Protein AF-0000000077139221 (afdb_homodimer)

Nearest PDB structures (foldseek):
  6k4e-assembly1_A  TM=8.756E-01  e=1.684E-10  Pseudomonas aeruginosa
  3f79-assembly2_D  TM=8.159E-01  e=3.788E-11  Pseudomonas aeruginosa
  3ke6-assembly3_B-2  TM=8.506E-01  e=5.750E-10  Mycobacterium tuberculosis
  3ke6-assembly3_A  TM=8.272E-01  e=5.267E-10  Mycobacterium tuberculosis
  3f79-assembly2_C  TM=8.274E-01  e=8.917E-10  Pseudomonas aeruginosa

Radius of gyration: 57.92 Å; Cα contacts (8 Å, |Δi|>4): 2046; chains: 2; bounding box: 85×150×104 Å

Solvent-accessible surface area (backbone atoms only — not comparable to full-atom values): 56787 Å² total; per-residue (Å²): 131,78,85,74,65,66,59,59,60,52,54,50,36,54,56,52,44,61,66,42,57,59,96,45,100,60,34,61,48,30,51,48,46,3,48,39,29,24,39,34,68,75,66,29,79,80,42,50,66,57,40,27,54,51,41,22,50,56,39,26,71,76,42,84,40,67,70,48,14,50,44,31,10,50,17,50,38,49,13,27,50,50,17,45,56,42,33,54,69,72,24,66,91,61,32,52,67,59,31,59,68,23,32,53,41,40,78,36,69,26,30,48,59,16,19,49,47,23,22,51,40,33,47,48,39,35,36,73,74,66,75,37,57,80,86,48,43,64,57,52,30,52,42,38,24,47,3,34,32,42,4,37,66,40,40,14,52,33,51,40,54,72,63,33,83,85,52,66,84,83,62,54,71,70,53,50,52,50,51,50,51,49,43,50,49,29,45,51,35,32,48,59,22,27,57,36,70,54,88,35,74,65,61,29,53,58,49,38,45,52,33,5,69,73,46,28,69,62,28,22,29,50,38,42,41,48,38,48,51,50,47,50,54,31,32,74,74,56,25,14,54,51,34,54,67,47,92,82,57,58,47,74,59,54,25,42,51,49,47,41,50,50,52,52,50,54,45,51,47,23,50,47,54,29,10,51,51,49,45,51,51,51,54,49,52,54,52,51,48,52,51,50,52,53,50,50,52,52,51,52,55,49,49,54,50,50,51,52,52,52,52,53,49,49,55,51,50,51,53,49,51,53,51,50,51,42,38,52,50,30,24,55,39,54,58,42,69,32,75,83,66,90,71,79,55,71,24,41,49,67,51,73,52,76,46,47,44,46,70,35,28,10,62,48,48,45,73,43,76,41,74,94,74,37,35,39,26,39,38,42,37,39,30,49,70,62,32,61,38,11,27,45,52,33,45,45,51,57,55,46,42,55,64,34,70,76,44,50,78,50,48,59,59,40,54,51,47,34,41,69,69,42,39,75,46,38,78,96,38,40,34,24,28,37,39,37,27,32,32,31,72,79,27,46,30,41,38,30,29,20,54,39,70,54,47,35,34,32,40,70,87,54,53,78,45,73,50,70,49,50,24,35,44,40,45,78,84,55,78,41,72,54,33,74,40,75,47,79,56,48,72,51,24,34,37,46,43,63,44,65,29,56,28,59,28,32,31,86,91,45,89,59,49,55,33,63,66,55,54,51,49,54,48,52,75,38,63,86,50,57,68,68,56,44,52,49,52,52,51,50,54,44,31,55,48,16,71,30,77,87,46,42,88,38,39,33,40,44,34,40,36,34,33,62,40,60,130,130,76,87,76,66,65,59,59,59,51,54,52,36,55,56,52,44,63,66,43,55,58,97,44,101,59,31,60,47,30,52,50,46,2,49,39,30,25,39,34,70,75,66,30,79,80,42,49,67,56,38,27,53,50,42,20,50,56,38,25,71,77,42,84,41,65,69,48,14,49,44,30,10,52,18,49,38,50,14,26,48,49,17,44,55,42,34,54,70,71,23,67,92,59,32,52,67,58,32,59,68,23,32,55,40,41,78,36,68,26,29,48,59,16,20,49,45,22,22,53,40,34,47,48,40,35,35,73,74,67,75,37,59,82,89,47,43,64,56,50,30,52,43,37,25,47,3,34,31,42,5,38,67,40,40,14,53,32,52,40,55,72,63,33,84,84,53,65,84,83,60,56,71,71,52,47,52,49,50,52,51,50,44,49,49,30,43,52,33,31,47,60,24,27,56,36,71,54,87,35,74,65,61,28,51,58,50,37,44,53,34,5,69,74,47,27,69,63,29,21,28,50,39,44,42,48,37,48,49,49,48,49,53,31,32,73,72,56,25,14,54,50,35,55,68,49,91,81,59,58,47,75,60,54,27,41,51,48,48,41,50,48,52,52,51,54,44,50,48,24,51,47,53,28,10,50,50,48,47,51,49,51,54,49,51,52,53,51,49,51,52,49,53,54,50,50,52,50,49,50,53,48,49,55,50,51,52,52,52,50,53,53,49,50,55,51,50,51,52,48,52,52,51,49,51,40,40,53,52,30,24,55,39,54,59,41,67,33,75,82,67,89,70,80,56,72,23,40,49,67,51,74,52,76,46,46,43,46,71,36,28,11,62,48,50,44,74,42,75,40,74,93,75,39,35,38,27,39,38,42,36,41,30,49,70,61,31,63,39,10,27,44,51,34,45,45,51,57,55,46,42,54,64,34,69,76,44,50,79,48,47,60,59,38,53,50,48,34,43,69,69,42,39,74,45,38,77,96,38,40,35,24,26,36,39,38,27,32,32,32,72,81,27,46,31,40,37,29,29,21,54,39,71,56,48,34,34,34,38,72,89,55,52,78,45,73,50,71,49,50,23,36,45,39,44,79,83,55,77,40,72,54,32,74,40,75,46,78,56,50,71,51,23,34,37,45,44,64,45,64,28,55,27,59,28,32,31,85,92,46,88,59,50,54,33,65,65,55,52,50,49,54,46,54,75,37,64,86,50,59,68,68,56,41,51,50,52,51,52,50,54,45,30,56,49,17,70,29,79,87,45,41,87,39,39,33,39,45,34,41,37,33,33,62,40,60,130

Foldseek 3Di:
DPLPDLVVLLVVLQVVLVVQPDPDPFGLARQLLLSLLLCCLQPNPVCLVSSLVSQLVSNCVVPVDNVLSNQLSVLSSQLSVQLQVQLVPQDDPSQCLQALRSVVCCLPVSRQVSLLSSLCRNLVSCVVVPVDPPVCSVLRSLSSSLNRSLSNLQNNLQSNQVSRVVNDPPDDPVVVVVLVVLLVVLLVQLCVQFAAQDNSLCRSLVSLQVQCLSRNSNSNNSSLNSSLSNNRVSCVVLTGNLSPPPPVHDDSSSSSNVSSVSSSVSSSSSSSSRNVVNVVVVVVVVVVVVVVVVVVVVVVVVVVVVVVVVVVVVVVVVVVVVVVVVLLVLLVVLVVLEDPDDDDQFQKDKDKDKAFLGSAFQKYKYWAADRVQQKIKIKIKHKPDTDDLSRVLSVQLSVLCVVCNVPVPPFLVSVVSSLVRRQVPQVVMWMKMKMWMARQAQQKIKIKIACFAWKWKAAQVLDIDTDDFQFHIRYNPDHGPMDMDMDHDDALMKIKGWGCLLQQQAAPVDNDTCHPVNLSVLCSVCSPPDPVVNVVVSVVVRQVRLVHSNRRPGMIMMMMMGRRHHD/DPLPDLVVLLVVLQVVLVVQPDPDPFGLARQLLLSLLLCCLQPNPVCLVSSLVSQLVSVCVVPVDNVLSNQLSVLSSQLSVQLQVQLVPQDDPSQCLQALRSVVCCLPVSRQVSLLSSLCRNLVSCVVVPVDPPVCSVLRSLRSSLNSSLSNLQNNLQSNQVSRVVNDPPDDPVVVVVLVVLLVVLLVLLCVQFAAQDNSLCRSLVSLQVQCQSRNSNSNNSSLNSSLSSNRVSCVVLGGNLSPCPPVHDDNSSSSNVSSVSSSVSSSSSSSSRNVVSVVVVVVVVVVVVVVVVVVVVVVVVVVVVVVVVVVVVVVVVVVVVVVVVLLVLLVVLVVLEDPDDDDAFQKDKDKDKAFLGSAFQKYKYWAADHVQQKIKIKIKHKPDTDDLSRVLSVQLSVQCVVCNVPVPPFLVSVVSSLVRRQVPQVVMWMWMKMWMARQAQQKIKIKIACFAWKWKQAPVLDIDTDDFQFHIRYNPDHGPMDMDMDGDDALIKIKGWGCLLQQQAAPVDRDTCHPVNLSVLCSVCSPPDPVVNVVVSVVVRQVRLVHSNRRDGMIMMMMMGRRHHD

pLDDT: mean 87.52, std 12.79, range [25.94, 98.56]

Organism: Leptospira biflexa serovar Patoc (strain Patoc 1 / ATCC 23582 / Paris) (NCBI:txid456481)

InterPro domains:
  IPR001932 PPM-type phosphatase-like domain [PF07228] (373-563)
  IPR001932 PPM-type phosphatase-like domain [SM00331] (345-563)
  IPR007895 MASE1 [PF05231] (19-280)
  IPR036457 PPM-type phosphatase-like domain superfamily [G3DSA:3.60.40.10] (313-563)
  IPR036457 PPM-type phosphatase-like domain superfamily [SSF81606] (361-562)
  IPR052016 Bacterial Sigma Factor Regulator [PTHR43156] (249-563)

Structure (mmCIF, N/CA/C/O backbone):
data_AF-0000000077139221-model_v1
#
loop_
_entity.id
_entity.type
_entity.pdbx_description
1 polymer 'Putative phosphoserine phosphatase putative membrane protein'
#
loop_
_atom_site.group_PDB
_atom_site.id
_atom_site.type_symbol
_atom_site.label_atom_id
_atom_site.label_alt_id
_atom_site.label_comp_id
_atom_site.label_asym_id
_atom_site.label_entity_id
_atom_site.label_seq_id
_atom_site.pdbx_PDB_ins_code
_atom_site.Cartn_x
_atom_site.Cartn_y
_atom_site.Cartn_z
_atom_site.occupancy
_atom_site.B_iso_or_equiv
_atom_site.auth_seq_id
_atom_site.auth_comp_id
_atom_site.auth_asym_id
_atom_site.auth_atom_id
_atom_site.pdbx_PDB_model_num
ATOM 1 N N . MET A 1 1 ? -34.094 24.969 26.156 1 25.98 1 MET A N 1
ATOM 2 C CA . MET A 1 1 ? -34.719 26.281 26.062 1 25.98 1 MET A CA 1
ATOM 3 C C . MET A 1 1 ? -35.094 26.609 24.609 1 25.98 1 MET A C 1
ATOM 5 O O . MET A 1 1 ? -34.281 26.438 23.719 1 25.98 1 MET A O 1
ATOM 9 N N . ASP A 1 2 ? -36.312 26.672 24.297 1 32.94 2 ASP A N 1
ATOM 10 C CA . ASP A 1 2 ? -36.938 26.938 23.016 1 32.94 2 ASP A CA 1
ATOM 11 C C . ASP A 1 2 ? -36.469 28.281 22.438 1 32.94 2 ASP A C 1
ATOM 13 O O . ASP A 1 2 ? -36.562 29.312 23.109 1 32.94 2 ASP A O 1
ATOM 17 N N . PRO A 1 3 ? -35.719 28.297 21.531 1 43.03 3 PRO A N 1
ATOM 18 C CA . PRO A 1 3 ? -35.062 29.422 20.875 1 43.03 3 PRO A CA 1
ATOM 19 C C . PRO A 1 3 ? -36.031 30.531 20.453 1 43.03 3 PRO A C 1
ATOM 21 O O . PRO A 1 3 ? -35.594 31.594 20 1 43.03 3 PRO A O 1
ATOM 24 N N . HIS A 1 4 ? -37.312 30.25 20.469 1 39.69 4 HIS A N 1
ATOM 25 C CA . HIS A 1 4 ? -38.25 31.109 19.766 1 39.69 4 HIS A CA 1
ATOM 26 C C . HIS A 1 4 ? -38.688 32.281 20.625 1 39.69 4 HIS A C 1
ATOM 28 O O . HIS A 1 4 ? -39.625 33.031 20.281 1 39.69 4 HIS A O 1
ATOM 34 N N . HIS A 1 5 ? -38.5 32.281 21.906 1 42.97 5 HIS A N 1
ATOM 35 C CA . HIS A 1 5 ? -39.25 33.344 22.562 1 42.97 5 HIS A CA 1
ATOM 36 C C . HIS A 1 5 ? -38.531 34.688 22.469 1 42.97 5 HIS A C 1
ATOM 38 O O . HIS A 1 5 ? -37.469 34.844 23.016 1 42.97 5 HIS A O 1
ATOM 44 N N . PRO A 1 6 ? -38.969 35.594 21.578 1 44.81 6 PRO A N 1
ATOM 45 C CA . PRO A 1 6 ? -38.5 36.938 21.281 1 44.81 6 PRO A CA 1
ATOM 46 C C . PRO A 1 6 ? -38.5 37.844 22.516 1 44.81 6 PRO A C 1
ATOM 48 O O . PRO A 1 6 ? -38.094 39 22.438 1 44.81 6 PRO A O 1
ATOM 51 N N . HIS A 1 7 ? -39.125 37.375 23.562 1 49.78 7 HIS A N 1
ATOM 52 C CA . HIS A 1 7 ? -39.312 38.312 24.672 1 49.78 7 HIS A CA 1
ATOM 53 C C . HIS A 1 7 ? -38 38.781 25.266 1 49.78 7 HIS A C 1
ATOM 55 O O . HIS A 1 7 ? -37.906 39.875 25.797 1 49.78 7 HIS A O 1
ATOM 61 N N . TRP A 1 8 ? -37.094 37.938 25.062 1 49.44 8 TRP A N 1
ATOM 62 C CA . TRP A 1 8 ? -35.844 38.312 25.75 1 49.44 8 TRP A CA 1
ATOM 63 C C . TRP A 1 8 ? -35.188 39.5 25.062 1 49.44 8 TRP A C 1
ATOM 65 O O . TRP A 1 8 ? -34.469 40.281 25.703 1 49.44 8 TRP A O 1
ATOM 75 N N . VAL A 1 9 ? -35.469 39.625 23.828 1 50.72 9 VAL A N 1
ATOM 76 C CA . VAL A 1 9 ? -34.906 40.75 23.094 1 50.72 9 VAL A CA 1
ATOM 77 C C . VAL A 1 9 ? -35.5 42.062 23.641 1 50.72 9 VAL A C 1
ATOM 79 O O . VAL A 1 9 ? -34.781 43.031 23.797 1 50.72 9 VAL A O 1
ATOM 82 N N . PHE A 1 10 ? -36.844 41.969 23.938 1 48.16 10 PHE A N 1
ATOM 83 C CA . PHE A 1 10 ? -37.5 43.156 24.438 1 48.16 10 PHE A CA 1
ATOM 84 C C . PHE A 1 10 ? -36.938 43.562 25.797 1 48.16 10 PHE A C 1
ATOM 86 O O . PHE A 1 10 ? -36.688 44.75 26.016 1 48.16 10 PHE A O 1
ATOM 93 N N . HIS A 1 11 ? -36.812 42.656 26.656 1 47.34 11 HIS A N 1
ATOM 94 C CA . HIS A 1 11 ? -36.375 42.969 28 1 47.34 11 HIS A CA 1
ATOM 95 C C . HIS A 1 11 ? -34.906 43.406 28.016 1 47.34 11 HIS A C 1
ATOM 97 O O . HIS A 1 11 ? -34.531 44.312 28.75 1 47.34 11 HIS A O 1
ATOM 103 N N . LEU A 1 12 ? -34.219 42.844 27.156 1 46.72 12 LEU A N 1
ATOM 104 C CA . LEU A 1 12 ? -32.812 43.219 27.156 1 46.72 12 LEU A CA 1
ATOM 105 C C . LEU A 1 12 ? -32.594 44.594 26.594 1 46.72 12 LEU A C 1
ATOM 107 O O . LEU A 1 12 ? -31.75 45.344 27.078 1 46.72 12 LEU A O 1
ATOM 111 N N . SER A 1 13 ? -33.375 44.938 25.625 1 46.31 13 SER A N 1
ATOM 112 C CA . SER A 1 13 ? -33.25 46.25 25.047 1 46.31 13 SER A CA 1
ATOM 113 C C . SER A 1 13 ? -33.656 47.344 26.047 1 46.31 13 SER A C 1
ATOM 115 O O . SER A 1 13 ? -33 48.375 26.172 1 46.31 13 SER A O 1
ATOM 117 N N . THR A 1 14 ? -34.75 47.031 26.781 1 44.34 14 THR A N 1
ATOM 118 C CA . THR A 1 14 ? -35.281 48.062 27.672 1 44.34 14 THR A CA 1
ATOM 119 C C . THR A 1 14 ? -34.344 48.281 28.859 1 44.34 14 THR A C 1
ATOM 121 O O . THR A 1 14 ? -34.156 49.438 29.297 1 44.34 14 THR A O 1
ATOM 124 N N . ASN A 1 15 ? -33.875 47.25 29.469 1 42.94 15 ASN A N 1
ATOM 125 C CA . ASN A 1 15 ? -33.031 47.406 30.656 1 42.94 15 ASN A CA 1
ATOM 126 C C . ASN A 1 15 ? -31.688 48.062 30.312 1 42.94 15 ASN A C 1
ATOM 128 O O . ASN A 1 15 ? -31.172 48.875 31.062 1 42.94 15 ASN A O 1
ATOM 132 N N . TRP A 1 16 ? -31.141 47.594 29.297 1 43.91 16 TRP A N 1
ATOM 133 C CA . TRP A 1 16 ? -29.844 48.156 28.969 1 43.91 16 TRP A CA 1
ATOM 134 C C . TRP A 1 16 ? -29.953 49.656 28.594 1 43.91 16 TRP A C 1
ATOM 136 O O . TRP A 1 16 ? -29 50.406 28.75 1 43.91 16 TRP A O 1
ATOM 146 N N . PHE A 1 17 ? -31.141 49.969 28.156 1 42.78 17 PHE A N 1
ATOM 147 C CA . PHE A 1 17 ? -31.422 51.375 27.844 1 42.78 17 PHE A CA 1
ATOM 148 C C . PHE A 1 17 ? -31.344 52.25 29.109 1 42.78 17 PHE A C 1
ATOM 150 O O . PHE A 1 17 ? -30.875 53.375 29.062 1 42.78 17 PHE A O 1
ATOM 157 N N . ASN A 1 18 ? -31.812 51.656 30.156 1 42 18 ASN A N 1
ATOM 158 C CA . ASN A 1 18 ? -31.781 52.438 31.375 1 42 18 ASN A CA 1
ATOM 159 C C . ASN A 1 18 ? -30.359 52.719 31.828 1 42 18 ASN A C 1
ATOM 161 O O . ASN A 1 18 ? -30.094 53.75 32.469 1 42 18 ASN A O 1
ATOM 165 N N . ILE A 1 19 ? -29.531 51.844 31.547 1 39.97 19 ILE A N 1
ATOM 166 C CA . ILE A 1 19 ? -28.172 52.062 32 1 39.97 19 ILE A CA 1
ATOM 167 C C . ILE A 1 19 ? -27.484 53.125 31.156 1 39.97 19 ILE A C 1
ATOM 169 O O . ILE A 1 19 ? -26.641 53.875 31.656 1 39.97 19 ILE A O 1
ATOM 173 N N . ALA A 1 20 ? -27.703 53.094 29.891 1 41.75 20 ALA A N 1
ATOM 174 C CA . ALA A 1 20 ? -27.016 54 28.984 1 41.75 20 ALA A CA 1
ATOM 175 C C . ALA A 1 20 ? -27.391 55.438 29.297 1 41.75 20 ALA A C 1
ATOM 177 O O . ALA A 1 20 ? -26.672 56.375 28.922 1 41.75 20 ALA A O 1
ATOM 178 N N . PHE A 1 21 ? -28.656 55.781 29.703 1 40.09 21 PHE A N 1
ATOM 179 C CA . PHE A 1 21 ? -29.141 57.156 29.656 1 40.09 21 PHE A CA 1
ATOM 180 C C . PHE A 1 21 ? -28.766 57.875 30.938 1 40.09 21 PHE A C 1
ATOM 182 O O . PHE A 1 21 ? -29.531 57.906 31.906 1 40.09 21 PHE A O 1
ATOM 189 N N . LEU A 1 22 ? -27.516 57.688 31.344 1 36.56 22 LEU A N 1
ATOM 190 C CA . LEU A 1 22 ? -27.328 58.656 32.406 1 36.56 22 LEU A CA 1
ATOM 191 C C . LEU A 1 22 ? -27.297 60.094 31.859 1 36.56 22 LEU A C 1
ATOM 193 O O . LEU A 1 22 ? -26.562 60.375 30.922 1 36.56 22 LEU A O 1
ATOM 197 N N . ASN A 1 23 ? -27.984 61.156 32.375 1 42.84 23 ASN A N 1
ATOM 198 C CA . ASN A 1 23 ? -28.469 62.531 32.406 1 42.84 23 ASN A CA 1
ATOM 199 C C . ASN A 1 23 ? -28.406 63.156 31 1 42.84 23 ASN A C 1
ATOM 201 O O . ASN A 1 23 ? -28.922 64.25 30.781 1 42.84 23 ASN A O 1
ATOM 205 N N . SER A 1 24 ? -27.391 62.844 30.156 1 50.09 24 SER A N 1
ATOM 206 C CA . SER A 1 24 ? -27.328 63.562 28.906 1 50.09 24 SER A CA 1
ATOM 207 C C . SER A 1 24 ? -27.891 62.75 27.75 1 50.09 24 SER A C 1
ATOM 209 O O . SER A 1 24 ? -27.922 61.531 27.812 1 50.09 24 SER A O 1
ATOM 211 N N . GLN A 1 25 ? -28.922 63.344 26.906 1 52.09 25 GLN A N 1
ATOM 212 C CA . GLN A 1 25 ? -29.625 62.812 25.734 1 52.09 25 GLN A CA 1
ATOM 213 C C . GLN A 1 25 ? -28.688 62.031 24.844 1 52.09 25 GLN A C 1
ATOM 215 O O . GLN A 1 25 ? -29.125 61.281 23.953 1 52.09 25 GLN A O 1
ATOM 220 N N . VAL A 1 26 ? -27.453 62.156 25.078 1 59.5 26 VAL A N 1
ATOM 221 C CA . VAL A 1 26 ? -26.547 61.5 24.141 1 59.5 26 VAL A CA 1
ATOM 222 C C . VAL A 1 26 ? -25.562 60.625 24.906 1 59.5 26 VAL A C 1
ATOM 224 O O . VAL A 1 26 ? -25.047 61.031 25.953 1 59.5 26 VAL A O 1
ATOM 227 N N . SER A 1 27 ? -25.609 59.281 24.625 1 69.44 27 SER A N 1
ATOM 228 C CA . SER A 1 27 ? -24.734 58.281 25.266 1 69.44 27 SER A CA 1
ATOM 229 C C . SER A 1 27 ? -23.547 57.969 24.359 1 69.44 27 SER A C 1
ATOM 231 O O . SER A 1 27 ? -23.688 57.906 23.141 1 69.44 27 SER A O 1
ATOM 233 N N . PRO A 1 28 ? -22.328 57.906 24.922 1 76.38 28 PRO A N 1
ATOM 234 C CA . PRO A 1 28 ? -21.156 57.531 24.141 1 76.38 28 PRO A CA 1
ATOM 235 C C . PRO A 1 28 ? -21.281 56.125 23.516 1 76.38 28 PRO A C 1
ATOM 237 O O . PRO A 1 28 ? -20.703 55.875 22.453 1 76.38 28 PRO A O 1
ATOM 240 N N . VAL A 1 29 ? -21.953 55.312 24.156 1 83.94 29 VAL A N 1
ATOM 241 C CA . VAL A 1 29 ? -22.312 54 23.609 1 83.94 29 VAL A CA 1
ATOM 242 C C . VAL A 1 29 ? -23.812 53.75 23.75 1 83.94 29 VAL A C 1
ATOM 244 O O . VAL A 1 29 ? -24.375 53.938 24.844 1 83.94 29 VAL A O 1
ATOM 247 N N . TRP A 1 30 ? -24.391 53.469 22.594 1 86.31 30 TRP A N 1
ATOM 248 C CA . TRP A 1 30 ? -25.828 53.25 22.594 1 86.31 30 TRP A CA 1
ATOM 249 C C . TRP A 1 30 ? -26.156 51.781 22.406 1 86.31 30 TRP A C 1
ATOM 251 O O . TRP A 1 30 ? -26.312 51.312 21.281 1 86.31 30 TRP A O 1
ATOM 261 N N . PRO A 1 31 ? -26.297 51.031 23.5 1 86.69 31 PRO A N 1
ATOM 262 C CA . PRO A 1 31 ? -26.422 49.562 23.469 1 86.69 31 PRO A CA 1
ATOM 263 C C . PRO A 1 31 ? -27.641 49.094 22.703 1 86.69 31 PRO A C 1
ATOM 265 O O . PRO A 1 31 ? -27.594 48.031 22.047 1 86.69 31 PRO A O 1
ATOM 268 N N . PRO A 1 32 ? -28.734 49.844 22.609 1 86.06 32 PRO A N 1
ATOM 269 C CA . PRO A 1 32 ? -29.938 49.312 21.938 1 86.06 32 PRO A CA 1
ATOM 270 C C . PRO A 1 32 ? -29.719 49.031 20.453 1 86.06 32 PRO A C 1
ATOM 272 O O . PRO A 1 32 ? -30.328 48.125 19.906 1 86.06 32 PRO A O 1
ATOM 275 N N . GLU A 1 33 ? -28.875 49.781 19.906 1 89.12 33 GLU A N 1
ATOM 276 C CA . GLU A 1 33 ? -28.594 49.531 18.484 1 89.12 33 GLU A CA 1
ATOM 277 C C . GLU A 1 33 ? -27.953 48.156 18.297 1 89.12 33 GLU A C 1
ATOM 279 O O . GLU A 1 33 ? -28.219 47.469 17.312 1 89.12 33 GLU A O 1
ATOM 284 N N . GLY A 1 34 ? -27.062 47.844 19.219 1 92.12 34 GLY A N 1
ATOM 285 C CA . GLY A 1 34 ? -26.453 46.531 19.156 1 92.12 34 GLY A CA 1
ATOM 286 C C . GLY A 1 34 ? -27.453 45.406 19.359 1 92.12 34 GLY A C 1
ATOM 287 O O . GLY A 1 34 ? -27.375 44.375 18.688 1 92.12 34 GLY A O 1
ATOM 288 N N . VAL A 1 35 ? -28.406 45.625 20.234 1 91.06 35 VAL A N 1
ATOM 289 C CA . VAL A 1 35 ? -29.453 44.656 20.484 1 91.06 35 VAL A CA 1
ATOM 290 C C . VAL A 1 35 ? -30.312 44.5 19.234 1 91.06 35 VAL A C 1
ATOM 292 O O . VAL A 1 35 ? -30.656 43.375 18.859 1 91.06 35 VAL A O 1
ATOM 295 N N . GLY A 1 36 ? -30.641 45.625 18.609 1 92.94 36 GLY A N 1
ATOM 296 C CA . GLY A 1 36 ? -31.422 45.562 17.391 1 92.94 36 GLY A CA 1
ATOM 297 C C . GLY A 1 36 ? -30.75 44.781 16.281 1 92.94 36 GLY A C 1
ATOM 298 O O . GLY A 1 36 ? -31.359 43.875 15.703 1 92.94 36 GLY A O 1
ATOM 299 N N . LEU A 1 37 ? -29.547 45.062 16.016 1 93.88 37 LEU A N 1
ATOM 300 C CA . LEU A 1 37 ? -28.812 44.406 14.945 1 93.88 37 LEU A CA 1
ATOM 301 C C . LEU A 1 37 ? -28.656 42.906 15.25 1 93.88 37 LEU A C 1
ATOM 303 O O . LEU A 1 37 ? -28.844 42.062 14.367 1 93.88 37 LEU A O 1
ATOM 307 N N . SER A 1 38 ? -28.234 42.562 16.484 1 93.06 38 SER A N 1
ATOM 308 C CA . SER A 1 38 ? -28.047 41.156 16.844 1 93.06 38 SER A CA 1
ATOM 309 C C . SER A 1 38 ? -29.344 40.375 16.734 1 93.06 38 SER A C 1
ATOM 311 O O . SER A 1 38 ? -29.344 39.219 16.328 1 93.06 38 SER A O 1
ATOM 313 N N . SER A 1 39 ? -30.438 41 17.094 1 92.62 39 SER A N 1
ATOM 314 C CA . SER A 1 39 ? -31.734 40.344 16.953 1 92.62 39 SER A CA 1
ATOM 315 C C . SER A 1 39 ? -32.062 40.031 15.5 1 92.62 39 SER A C 1
ATOM 317 O O . SER A 1 39 ? -32.594 38.969 15.195 1 92.62 39 SER A O 1
ATOM 319 N N . LEU A 1 40 ? -31.75 40.906 14.68 1 93.94 40 LEU A N 1
ATOM 320 C CA . LEU A 1 40 ? -31.984 40.656 13.258 1 93.94 40 LEU A CA 1
ATOM 321 C C . LEU A 1 40 ? -31.062 39.562 12.734 1 93.94 40 LEU A C 1
ATOM 323 O O . LEU A 1 40 ? -31.484 38.75 11.906 1 93.94 40 LEU A O 1
ATOM 327 N N . LEU A 1 41 ? -29.875 39.562 13.172 1 91.69 41 LEU A N 1
ATOM 328 C CA . LEU A 1 41 ? -28.922 38.562 12.719 1 91.69 41 LEU A CA 1
ATOM 329 C C . LEU A 1 41 ? -29.312 37.188 13.203 1 91.69 41 LEU A C 1
ATOM 331 O O . LEU A 1 41 ? -29.109 36.188 12.5 1 91.69 41 LEU A O 1
ATOM 335 N N . LEU A 1 42 ? -29.875 37.125 14.391 1 89.62 42 LEU A N 1
ATOM 336 C CA . LEU A 1 42 ? -30.172 35.812 15.008 1 89.62 42 LEU A CA 1
ATOM 337 C C . LEU A 1 42 ? -31.547 35.344 14.594 1 89.62 42 LEU A C 1
ATOM 339 O O . LEU A 1 42 ? -31.75 34.125 14.359 1 89.62 42 LEU A O 1
ATOM 343 N N . LEU A 1 43 ? -32.531 36.344 14.453 1 88.94 43 LEU A N 1
ATOM 344 C CA . LEU A 1 43 ? -33.906 35.938 14.25 1 88.94 43 LEU A CA 1
ATOM 345 C C . LEU A 1 43 ? -34.406 36.312 12.859 1 88.94 43 LEU A C 1
ATOM 347 O O . LEU A 1 43 ? -35.375 35.781 12.359 1 88.94 43 LEU A O 1
ATOM 351 N N . GLY A 1 44 ? -33.812 37.25 12.305 1 90.31 44 GLY A N 1
ATOM 352 C CA . GLY A 1 44 ? -34.281 37.75 11.008 1 90.31 44 GLY A CA 1
ATOM 353 C C . GLY A 1 44 ? -35.25 38.906 11.117 1 90.31 44 GLY A C 1
ATOM 354 O O . GLY A 1 44 ? -35.406 39.5 12.195 1 90.31 44 GLY A O 1
ATOM 355 N N . PRO A 1 45 ? -35.875 39.25 10.047 1 92.5 45 PRO A N 1
ATOM 356 C CA . PRO A 1 45 ? -36.719 40.438 9.977 1 92.5 45 PRO A CA 1
ATOM 357 C C . PRO A 1 45 ? -37.938 40.375 10.859 1 92.5 45 PRO A C 1
ATOM 359 O O . PRO A 1 45 ? -38.625 41.375 11.078 1 92.5 45 PRO A O 1
ATOM 362 N N . VAL A 1 46 ? -38.219 39.281 11.422 1 92.25 46 VAL A N 1
ATOM 363 C CA . VAL A 1 46 ? -39.344 39.094 12.312 1 92.25 46 VAL A CA 1
ATOM 364 C C . VAL A 1 46 ? -39.156 39.938 13.578 1 92.25 46 VAL A C 1
ATOM 366 O O . VAL A 1 46 ? -40.125 40.281 14.25 1 92.25 46 VAL A O 1
ATOM 369 N N . ALA A 1 47 ? -37.969 40.312 13.859 1 92.44 47 ALA A N 1
ATOM 370 C CA . ALA A 1 47 ? -37.625 41.062 15.07 1 92.44 47 ALA A CA 1
ATOM 371 C C . ALA A 1 47 ? -37.938 42.562 14.898 1 92.44 47 ALA A C 1
ATOM 373 O O . ALA A 1 47 ? -37.844 43.312 15.867 1 92.44 47 ALA A O 1
ATOM 374 N N . LEU A 1 48 ? -38.312 43.094 13.727 1 93.81 48 LEU A N 1
ATOM 375 C CA . LEU A 1 48 ? -38.406 44.531 13.391 1 93.81 48 LEU A CA 1
ATOM 376 C C . LEU A 1 48 ? -39.438 45.219 14.258 1 93.81 48 LEU A C 1
ATOM 378 O O . LEU A 1 48 ? -39.188 46.281 14.82 1 93.81 48 LEU A O 1
ATOM 382 N N . PRO A 1 49 ? -40.625 44.625 14.438 1 92.31 49 PRO A N 1
ATOM 383 C CA . PRO A 1 49 ? -41.625 45.312 15.289 1 92.31 49 PRO A CA 1
ATOM 384 C C . PRO A 1 49 ? -41.125 45.469 16.734 1 92.31 49 PRO A C 1
ATOM 386 O O . PRO A 1 49 ? -41.406 46.5 17.359 1 92.31 49 PRO A O 1
ATOM 389 N N . GLY A 1 50 ? -40.469 44.469 17.188 1 89.81 50 GLY A N 1
ATOM 390 C CA . GLY A 1 50 ? -39.906 44.531 18.531 1 89.81 50 GLY A CA 1
ATOM 391 C C . GLY A 1 50 ? -38.844 45.625 18.672 1 89.81 50 GLY A C 1
ATOM 392 O O . GLY A 1 50 ? -38.812 46.312 19.703 1 89.81 50 GLY A O 1
ATOM 393 N N . ILE A 1 51 ? -38.062 45.781 17.656 1 91.75 51 ILE A N 1
ATOM 394 C CA . ILE A 1 51 ? -37 46.781 17.672 1 91.75 51 ILE A CA 1
ATOM 395 C C . ILE A 1 51 ? -37.625 48.188 17.656 1 91.75 51 ILE A C 1
ATOM 397 O O . ILE A 1 51 ? -37.219 49.062 18.438 1 91.75 51 ILE A O 1
ATOM 401 N N . TYR A 1 52 ? -38.594 48.406 16.844 1 93.19 52 TYR A N 1
ATOM 402 C CA . TYR A 1 52 ? -39.219 49.719 16.734 1 93.19 52 TYR A CA 1
ATOM 403 C C . TYR A 1 52 ? -39.938 50.094 18.031 1 93.19 52 TYR A C 1
ATOM 405 O O . TYR A 1 52 ? -39.781 51.188 18.516 1 93.19 52 TYR A O 1
ATOM 413 N N . LEU A 1 53 ? -40.719 49.188 18.562 1 90.56 53 LEU A N 1
ATOM 414 C CA . LEU A 1 53 ? -41.438 49.438 19.797 1 90.56 53 LEU A CA 1
ATOM 415 C C . LEU A 1 53 ? -40.469 49.719 20.953 1 90.56 53 LEU A C 1
ATOM 417 O O . LEU A 1 53 ? -40.719 50.625 21.766 1 90.56 53 LEU A O 1
ATOM 421 N N . GLY A 1 54 ? -39.469 48.906 21.031 1 85.75 54 GLY A N 1
ATOM 422 C CA . GLY A 1 54 ? -38.469 49.125 22.062 1 85.75 54 GLY A CA 1
ATOM 423 C C . GLY A 1 54 ? -37.75 50.469 21.953 1 85.75 54 GLY A C 1
ATOM 424 O O . GLY A 1 54 ? -37.562 51.156 22.969 1 85.75 54 GLY A O 1
ATOM 425 N N . ALA A 1 55 ? -37.375 50.844 20.703 1 87 55 ALA A N 1
ATOM 426 C CA . ALA A 1 55 ? -36.688 52.125 20.484 1 87 55 ALA A CA 1
ATOM 427 C C . ALA A 1 55 ? -37.594 53.312 20.766 1 87 55 ALA A C 1
ATOM 429 O O . ALA A 1 55 ? -37.156 54.281 21.375 1 87 55 ALA A O 1
ATOM 430 N N . THR A 1 56 ? -38.844 53.25 20.375 1 88.06 56 THR A N 1
ATOM 431 C CA . THR A 1 56 ? -39.781 54.344 20.578 1 88.06 56 THR A CA 1
ATOM 432 C C . THR A 1 56 ? -40.094 54.5 22.078 1 88.06 56 THR A C 1
ATOM 434 O O . THR A 1 56 ? -40.094 55.625 22.578 1 88.06 56 THR A O 1
ATOM 437 N N . LEU A 1 57 ? -40.25 53.438 22.719 1 84.56 57 LEU A N 1
ATOM 438 C CA . LEU A 1 57 ? -40.562 53.5 24.141 1 84.56 57 LEU A CA 1
ATOM 439 C C . LEU A 1 57 ? -39.375 54 24.938 1 84.56 57 LEU A C 1
ATOM 441 O O . LEU A 1 57 ? -39.562 54.812 25.875 1 84.56 57 LEU A O 1
ATOM 445 N N . ALA A 1 58 ? -38.188 53.531 24.609 1 77.75 58 ALA A N 1
ATOM 446 C CA . ALA A 1 58 ? -36.969 53.969 25.297 1 77.75 58 ALA A CA 1
ATOM 447 C C . ALA A 1 58 ? -36.781 55.469 25.141 1 77.75 58 ALA A C 1
ATOM 449 O O . ALA A 1 58 ? -36.406 56.156 26.094 1 77.75 58 ALA A O 1
ATOM 450 N N . ASN A 1 59 ? -37 56 23.953 1 80.25 59 ASN A N 1
ATOM 451 C CA . ASN A 1 59 ? -36.812 57.406 23.703 1 80.25 59 ASN A CA 1
ATOM 452 C C . ASN A 1 59 ? -37.938 58.25 24.281 1 80.25 59 ASN A C 1
ATOM 454 O O . ASN A 1 59 ? -37.75 59.375 24.703 1 80.25 59 ASN A O 1
ATOM 458 N N . PHE A 1 60 ? -39.125 57.688 24.328 1 83.75 60 PHE A N 1
ATOM 459 C CA . PHE A 1 60 ? -40.25 58.375 24.922 1 83.75 60 PHE A CA 1
ATOM 460 C C . PHE A 1 60 ? -40.062 58.5 26.422 1 83.75 60 PHE A C 1
ATOM 462 O O . PHE A 1 60 ? -40.469 59.531 27.016 1 83.75 60 PHE A O 1
ATOM 469 N N . TYR A 1 61 ? -39.562 57.562 27 1 79.62 61 TYR A N 1
ATOM 470 C CA . TYR A 1 61 ? -39.281 57.594 28.438 1 79.62 61 TYR A CA 1
ATOM 471 C C . TYR A 1 61 ? -38.25 58.656 28.766 1 79.62 61 TYR A C 1
ATOM 473 O O . TYR A 1 61 ? -38.375 59.344 29.797 1 79.62 61 TYR A O 1
ATOM 481 N N . ASN A 1 62 ? -37.281 58.844 27.938 1 73.81 62 ASN A N 1
ATOM 482 C CA . ASN A 1 62 ? -36.219 59.812 28.172 1 73.81 62 ASN A CA 1
ATOM 483 C C . ASN A 1 62 ? -36.688 61.25 27.875 1 73.81 62 ASN A C 1
ATOM 485 O O . ASN A 1 62 ? -36.312 62.188 28.594 1 73.81 62 ASN A O 1
ATOM 489 N N . ASN A 1 63 ? -37.406 61.406 26.75 1 75.56 63 ASN A N 1
ATOM 490 C CA . ASN A 1 63 ? -38.031 62.656 26.375 1 75.56 63 ASN A CA 1
ATOM 491 C C . ASN A 1 63 ? -39.5 62.438 26 1 75.56 63 ASN A C 1
ATOM 493 O O . ASN A 1 63 ? -39.781 62 24.891 1 75.56 63 ASN A O 1
ATOM 497 N N . PRO A 1 64 ? -40.25 62.844 26.906 1 80.12 64 PRO A N 1
ATOM 498 C CA . PRO A 1 64 ? -41.656 62.531 26.719 1 80.12 64 PRO A CA 1
ATOM 499 C C . PRO A 1 64 ? -42.312 63.406 25.625 1 80.12 64 PRO A C 1
ATOM 501 O O . PRO A 1 64 ? -43.219 64.188 25.906 1 80.12 64 PRO A O 1
ATOM 504 N N . HIS A 1 65 ? -41.75 63.469 24.484 1 90 65 HIS A N 1
ATOM 505 C CA . HIS A 1 65 ? -42.312 64.062 23.266 1 90 65 HIS A CA 1
ATOM 506 C C . HIS A 1 65 ? -42.531 62.969 22.203 1 90 65 HIS A C 1
ATOM 508 O O . HIS A 1 65 ? -41.562 62.5 21.609 1 90 65 HIS A O 1
ATOM 514 N N . PHE A 1 66 ? -43.781 62.719 21.969 1 90.06 66 PHE A N 1
ATOM 515 C CA . PHE A 1 66 ? -44.188 61.562 21.203 1 90.06 66 PHE A CA 1
ATOM 516 C C . PHE A 1 66 ? -43.656 61.656 19.766 1 90.06 66 PHE A C 1
ATOM 518 O O . PHE A 1 66 ? -43.188 60.656 19.203 1 90.06 66 PHE A O 1
ATOM 525 N N . GLN A 1 67 ? -43.719 62.844 19.109 1 92.31 67 GLN A N 1
ATOM 526 C CA . GLN A 1 67 ? -43.344 63 17.719 1 92.31 67 GLN A CA 1
ATOM 527 C C . GLN A 1 67 ? -41.844 62.688 17.531 1 92.31 67 GLN A C 1
ATOM 529 O O . GLN A 1 67 ? -41.469 61.969 16.609 1 92.31 67 GLN A O 1
ATOM 534 N N . THR A 1 68 ? -41.062 63.219 18.422 1 91.44 68 THR A N 1
ATOM 535 C CA . THR A 1 68 ? -39.625 63 18.328 1 91.44 68 THR A CA 1
ATOM 536 C C . THR A 1 68 ? -39.312 61.531 18.594 1 91.44 68 THR A C 1
ATOM 538 O O . THR A 1 68 ? -38.5 60.906 17.891 1 91.44 68 THR A O 1
ATOM 541 N N . ALA A 1 69 ? -40 60.906 19.609 1 91.44 69 ALA A N 1
ATOM 542 C CA . ALA A 1 69 ? -39.781 59.5 19.938 1 91.44 69 ALA A CA 1
ATOM 543 C C . ALA A 1 69 ? -40.156 58.594 18.766 1 91.44 69 ALA A C 1
ATOM 545 O O . ALA A 1 69 ? -39.5 57.594 18.5 1 91.44 69 ALA A O 1
ATOM 546 N N . PHE A 1 70 ? -41.188 59 18.109 1 93.5 70 PHE A N 1
ATOM 547 C CA . PHE A 1 70 ? -41.688 58.25 16.969 1 93.5 70 PHE A CA 1
ATOM 548 C C . PHE A 1 70 ? -40.656 58.281 15.828 1 93.5 70 PHE A C 1
ATOM 550 O O . PHE A 1 70 ? -40.344 57.219 15.258 1 93.5 70 PHE A O 1
ATOM 557 N N . ILE A 1 71 ? -40.094 59.406 15.516 1 94.19 71 ILE A N 1
ATOM 558 C CA . ILE A 1 71 ? -39.156 59.562 14.414 1 94.19 71 ILE A CA 1
ATOM 559 C C . ILE A 1 71 ? -37.844 58.875 14.766 1 94.19 71 ILE A C 1
ATOM 561 O O . ILE A 1 71 ? -37.219 58.219 13.93 1 94.19 71 ILE A O 1
ATOM 565 N N . ILE A 1 72 ? -37.438 59.031 16 1 92.06 72 ILE A N 1
ATOM 566 C CA . ILE A 1 72 ? -36.219 58.406 16.469 1 92.06 72 ILE A CA 1
ATOM 567 C C . ILE A 1 72 ? -36.344 56.906 16.406 1 92.06 72 ILE A C 1
ATOM 569 O O . ILE A 1 72 ? -35.438 56.188 16 1 92.06 72 ILE A O 1
ATOM 573 N N . GLY A 1 73 ? -37.531 56.406 16.781 1 92.38 73 GLY A N 1
ATOM 574 C CA . GLY A 1 73 ? -37.812 54.969 16.672 1 92.38 73 GLY A CA 1
ATOM 575 C C . GLY A 1 73 ? -37.688 54.438 15.258 1 92.38 73 GLY A C 1
ATOM 576 O O . GLY A 1 73 ? -37.125 53.375 15.039 1 92.38 73 GLY A O 1
ATOM 577 N N . ILE A 1 74 ? -38.156 55.219 14.305 1 95.25 74 ILE A N 1
ATOM 578 C CA . ILE A 1 74 ? -38.062 54.844 12.898 1 95.25 74 ILE A CA 1
ATOM 579 C C . ILE A 1 74 ? -36.594 54.844 12.492 1 95.25 74 ILE A C 1
ATOM 581 O O . ILE A 1 74 ? -36.125 53.906 11.82 1 95.25 74 ILE A O 1
ATOM 585 N N . GLY A 1 75 ? -35.875 55.844 12.906 1 95.19 75 GLY A N 1
ATOM 586 C CA . GLY A 1 75 ? -34.438 55.938 12.586 1 95.19 75 GLY A CA 1
ATOM 587 C C . GLY A 1 75 ? -33.625 54.781 13.125 1 95.19 75 GLY A C 1
ATOM 588 O O . GLY A 1 75 ? -32.812 54.219 12.414 1 95.19 75 GLY A O 1
ATOM 589 N N . ASN A 1 76 ? -33.875 54.438 14.359 1 93.75 76 ASN A N 1
ATOM 590 C CA . ASN A 1 76 ? -33.156 53.344 14.992 1 93.75 76 ASN A CA 1
ATOM 591 C C . ASN A 1 76 ? -33.469 52 14.328 1 93.75 76 ASN A C 1
ATOM 593 O O . ASN A 1 76 ? -32.594 51.156 14.156 1 93.75 76 ASN A O 1
ATOM 597 N N . THR A 1 77 ? -34.719 51.812 14.008 1 95.12 77 THR A N 1
ATOM 598 C CA . THR A 1 77 ? -35.125 50.594 13.367 1 95.12 77 THR A CA 1
ATOM 599 C C . THR A 1 77 ? -34.531 50.469 11.969 1 95.12 77 THR A C 1
ATOM 601 O O . THR A 1 77 ? -34.031 49.406 11.594 1 95.12 77 THR A O 1
ATOM 604 N N . LEU A 1 78 ? -34.594 51.594 11.266 1 96 78 LEU A N 1
ATOM 605 C CA . LEU A 1 78 ? -34 51.594 9.93 1 96 78 LEU A CA 1
ATOM 606 C C . LEU A 1 78 ? -32.5 51.375 9.984 1 96 78 LEU A C 1
ATOM 608 O O . LEU A 1 78 ? -31.922 50.75 9.094 1 96 78 LEU A O 1
ATOM 612 N N . SER A 1 79 ? -31.922 51.938 10.938 1 96.44 79 SER A N 1
ATOM 613 C CA . SER A 1 79 ? -30.484 51.781 11.125 1 96.44 79 SER A CA 1
ATOM 614 C C . SER A 1 79 ? -30.094 50.344 11.266 1 96.44 79 SER A C 1
ATOM 616 O O . SER A 1 79 ? -29.219 49.844 10.547 1 96.44 79 SER A O 1
ATOM 618 N N . SER A 1 80 ? -30.75 49.625 12.141 1 95.62 80 SER A N 1
ATOM 619 C CA . SER A 1 80 ? -30.453 48.219 12.375 1 95.62 80 SER A CA 1
ATOM 620 C C . SER A 1 80 ? -30.781 47.375 11.141 1 95.62 80 SER A C 1
ATOM 622 O O . SER A 1 80 ? -30.047 46.438 10.805 1 95.62 80 SER A O 1
ATOM 624 N N . TYR A 1 81 ? -31.812 47.75 10.5 1 96.25 81 TYR A N 1
ATOM 625 C CA . TYR A 1 81 ? -32.25 46.969 9.344 1 96.25 81 TYR A CA 1
ATOM 626 C C . TYR A 1 81 ? -31.281 47.156 8.18 1 96.25 81 TYR A C 1
ATOM 628 O O . TYR A 1 81 ? -30.922 46.188 7.508 1 96.25 81 TYR A O 1
ATOM 636 N N . VAL A 1 82 ? -30.922 48.344 7.934 1 96.56 82 VAL A N 1
ATOM 637 C CA . VAL A 1 82 ? -30 48.625 6.836 1 96.56 82 VAL A CA 1
ATOM 638 C C . VAL A 1 82 ? -28.672 47.906 7.078 1 96.56 82 VAL A C 1
ATOM 640 O O . VAL A 1 82 ? -28.125 47.281 6.168 1 96.56 82 VAL A O 1
ATOM 643 N N . ASN A 1 83 ? -28.141 48 8.25 1 96.56 83 ASN A N 1
ATOM 644 C CA . ASN A 1 83 ? -26.891 47.312 8.57 1 96.56 83 ASN A CA 1
ATOM 645 C C . ASN A 1 83 ? -27.016 45.781 8.453 1 96.56 83 ASN A C 1
ATOM 647 O O . ASN A 1 83 ? -26.109 45.125 7.977 1 96.56 83 ASN A O 1
ATOM 651 N N . TYR A 1 84 ? -28.172 45.281 8.906 1 95.12 84 TYR A N 1
ATOM 652 C CA . TYR A 1 84 ? -28.438 43.844 8.789 1 95.12 84 TYR A CA 1
ATOM 653 C C . TYR A 1 84 ? -28.406 43.406 7.332 1 95.12 84 TYR A C 1
ATOM 655 O O . TYR A 1 84 ? -27.766 42.406 7 1 95.12 84 TYR A O 1
ATOM 663 N N . ARG A 1 85 ? -29.031 44.125 6.465 1 95.44 85 ARG A N 1
ATOM 664 C CA . ARG A 1 85 ? -29.078 43.781 5.051 1 95.44 85 ARG A CA 1
ATOM 665 C C . ARG A 1 85 ? -27.703 43.844 4.414 1 95.44 85 ARG A C 1
ATOM 667 O O . ARG A 1 85 ? -27.375 43.062 3.529 1 95.44 85 ARG A O 1
ATOM 674 N N . ILE A 1 86 ? -26.953 44.812 4.824 1 95.38 86 ILE A N 1
ATOM 675 C CA . ILE A 1 86 ? -25.609 44.938 4.289 1 95.38 86 ILE A C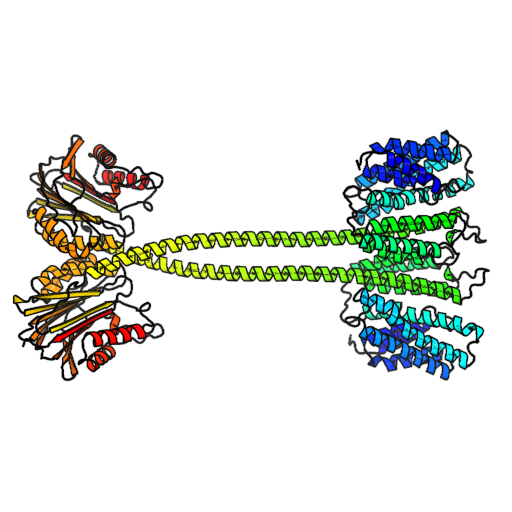A 1
ATOM 676 C C . ILE A 1 86 ? -24.75 43.781 4.734 1 95.38 86 ILE A C 1
ATOM 678 O O . ILE A 1 86 ? -24.062 43.156 3.916 1 95.38 86 ILE A O 1
ATOM 682 N N . ILE A 1 87 ? -24.766 43.438 5.941 1 94.56 87 ILE A N 1
ATOM 683 C CA . ILE A 1 87 ? -23.953 42.375 6.496 1 94.56 87 ILE A CA 1
ATOM 684 C C . ILE A 1 87 ? -24.328 41.031 5.832 1 94.56 87 ILE A C 1
ATOM 686 O O . ILE A 1 87 ? -23.453 40.25 5.488 1 94.56 87 ILE A O 1
ATOM 690 N N . LYS A 1 88 ? -25.609 40.844 5.668 1 92.81 88 LYS A N 1
ATOM 691 C CA . LYS A 1 88 ? -26.094 39.625 5.027 1 92.81 88 LYS A CA 1
ATOM 692 C C . LYS A 1 88 ? -25.562 39.5 3.6 1 92.81 88 LYS A C 1
ATOM 694 O O . LYS A 1 88 ? -25.266 38.406 3.127 1 92.81 88 LYS A O 1
ATOM 699 N N . ARG A 1 89 ? -25.375 40.625 2.986 1 92.69 89 ARG A N 1
ATOM 700 C CA . ARG A 1 89 ? -24.953 40.656 1.589 1 92.69 89 ARG A CA 1
ATOM 701 C C . ARG A 1 89 ? -23.438 40.5 1.468 1 92.69 89 ARG A C 1
ATOM 703 O O . ARG A 1 89 ? -22.938 39.844 0.545 1 92.69 89 ARG A O 1
ATOM 710 N N . VAL A 1 90 ? -22.688 41.062 2.385 1 90.69 90 VAL A N 1
ATOM 711 C CA . VAL A 1 90 ? -21.25 41.188 2.156 1 90.69 90 VAL A CA 1
ATOM 712 C C . VAL A 1 90 ? -20.5 40.125 2.93 1 90.69 90 VAL A C 1
ATOM 714 O O . VAL A 1 90 ? -19.344 39.844 2.645 1 90.69 90 VAL A O 1
ATOM 717 N N . THR A 1 91 ? -21.047 39.594 3.939 1 86.88 91 THR A N 1
ATOM 718 C CA . THR A 1 91 ? -20.328 38.625 4.766 1 86.88 91 THR A CA 1
ATOM 719 C C . THR A 1 91 ? -20.75 37.188 4.426 1 86.88 91 THR A C 1
ATOM 721 O O . THR A 1 91 ? -21.859 36.969 3.949 1 86.88 91 THR A O 1
ATOM 724 N N . GLU A 1 92 ? -19.734 36.375 4.727 1 76.81 92 GLU A N 1
ATOM 725 C CA . GLU A 1 92 ? -19.984 34.938 4.566 1 76.81 92 GLU A CA 1
ATOM 726 C C . GLU A 1 92 ? -20.797 34.375 5.738 1 76.81 92 GLU A C 1
ATOM 728 O O . GLU A 1 92 ? -20.531 34.719 6.895 1 76.81 92 GLU A O 1
ATOM 733 N N . LYS A 1 93 ? -21.781 33.719 5.68 1 77 93 LYS A N 1
ATOM 734 C CA . LYS A 1 93 ? -22.578 33 6.664 1 77 93 LYS A CA 1
ATOM 735 C C . LYS A 1 93 ? -23.266 33.938 7.637 1 77 93 LYS A C 1
ATOM 737 O O . LYS A 1 93 ? -23.5 33.594 8.797 1 77 93 LYS A O 1
ATOM 742 N N . THR A 1 94 ? -23.25 35.344 7.328 1 80.62 94 THR A N 1
ATOM 743 C CA . THR A 1 94 ? -23.906 36.344 8.141 1 80.62 94 THR A CA 1
ATOM 744 C C . THR A 1 94 ? -23.203 36.5 9.484 1 80.62 94 THR A C 1
ATOM 746 O O . THR A 1 94 ? -23.859 36.75 10.508 1 80.62 94 THR A O 1
ATOM 749 N N . ASP A 1 95 ? -21.953 36.125 9.586 1 83.69 95 ASP A N 1
ATOM 750 C CA . ASP A 1 95 ? -21.109 36.25 10.766 1 83.69 95 ASP A CA 1
ATOM 751 C C . ASP A 1 95 ? -20.031 37.312 10.555 1 83.69 95 ASP A C 1
ATOM 753 O O . ASP A 1 95 ? -19.078 37.094 9.797 1 83.69 95 ASP A O 1
ATOM 757 N N . PRO A 1 96 ? -20.156 38.406 11.273 1 86.62 96 PRO A N 1
ATOM 758 C CA . PRO A 1 96 ? -19.203 39.469 11.086 1 86.62 96 PRO A CA 1
ATOM 759 C C . PRO A 1 96 ? -17.781 39.094 11.531 1 86.62 96 PRO A C 1
ATOM 761 O O . PRO A 1 96 ? -16.812 39.719 11.117 1 86.62 96 PRO A O 1
ATOM 764 N N . LEU A 1 97 ? -17.609 38.031 12.289 1 88.06 97 LEU A N 1
ATOM 765 C CA . LEU A 1 97 ? -16.312 37.625 12.82 1 88.06 97 LEU A CA 1
ATOM 766 C C . LEU A 1 97 ? -15.828 36.344 12.18 1 88.06 97 LEU A C 1
ATOM 768 O O . LEU A 1 97 ? -14.984 35.625 12.75 1 88.06 97 LEU A O 1
ATOM 772 N N . TYR A 1 98 ? -16.391 36.062 11.016 1 86.62 98 TYR A N 1
ATOM 773 C CA . TYR A 1 98 ? -16.047 34.812 10.352 1 86.62 98 TYR A CA 1
ATOM 774 C C . TYR A 1 98 ? -14.656 34.875 9.742 1 86.62 98 TYR A C 1
ATOM 776 O O . TYR A 1 98 ? -13.867 33.938 9.867 1 86.62 98 TYR A O 1
ATOM 784 N N . SER A 1 99 ? -14.375 35.969 9.109 1 89.62 99 SER A N 1
ATOM 785 C CA . SER A 1 99 ? -13.094 36.188 8.453 1 89.62 99 SER A CA 1
ATOM 786 C C . SER A 1 99 ? -12.633 37.625 8.609 1 89.62 99 SER A C 1
ATOM 788 O O . SER A 1 99 ? -13.406 38.5 9.023 1 89.62 99 SER A O 1
ATOM 790 N N . THR A 1 100 ? -11.336 37.875 8.352 1 88.94 100 THR A N 1
ATOM 791 C CA . THR A 1 100 ? -10.773 39.219 8.414 1 88.94 100 THR A CA 1
ATOM 792 C C . THR A 1 100 ? -11.477 40.156 7.426 1 88.94 100 THR A C 1
ATOM 794 O O . THR A 1 100 ? -11.695 41.344 7.719 1 88.94 100 THR A O 1
ATOM 797 N N . LYS A 1 101 ? -11.797 39.594 6.285 1 89.94 101 LYS A N 1
ATOM 798 C CA . LYS A 1 101 ? -12.523 40.375 5.285 1 89.94 101 LYS A CA 1
ATOM 799 C C . LYS A 1 101 ? -13.906 40.781 5.805 1 89.94 101 LYS A C 1
ATOM 801 O O . LYS A 1 101 ? -14.305 41.938 5.676 1 89.94 101 LYS A O 1
ATOM 806 N N . ASP A 1 102 ? -14.609 39.906 6.359 1 92.56 102 ASP A N 1
ATOM 807 C CA . ASP A 1 102 ? -15.93 40.125 6.926 1 92.56 102 ASP A CA 1
ATOM 808 C C . ASP A 1 102 ? -15.867 41.156 8.055 1 92.56 102 ASP A C 1
ATOM 810 O O . ASP A 1 102 ? -16.75 42 8.188 1 92.56 102 ASP A O 1
ATOM 814 N N . LEU A 1 103 ? -14.828 41.062 8.828 1 93.38 103 LEU A N 1
ATOM 815 C CA . LEU A 1 103 ? -14.641 42 9.93 1 93.38 103 LEU A CA 1
ATOM 816 C C . LEU A 1 103 ? -14.477 43.406 9.414 1 93.38 103 LEU A C 1
ATOM 818 O O . LEU A 1 103 ? -15.039 44.344 9.977 1 93.38 103 LEU A O 1
ATOM 822 N N . ILE A 1 104 ? -13.672 43.625 8.367 1 91.62 104 ILE A N 1
ATOM 823 C CA . ILE A 1 104 ? -13.438 44.938 7.777 1 91.62 104 ILE A CA 1
ATOM 824 C C . ILE A 1 104 ? -14.758 45.5 7.289 1 91.62 104 ILE A C 1
ATOM 826 O O . ILE A 1 104 ? -15.039 46.688 7.512 1 91.62 104 ILE A O 1
ATOM 830 N N . TYR A 1 105 ? -15.562 44.688 6.727 1 92.88 105 TYR A N 1
ATOM 831 C CA . TYR A 1 105 ? -16.891 45.125 6.301 1 92.88 105 TYR A CA 1
ATOM 832 C C . TYR A 1 105 ? -17.734 45.531 7.5 1 92.88 105 TYR A C 1
ATOM 834 O O . TYR A 1 105 ? -18.453 46.562 7.453 1 92.88 105 TYR A O 1
ATOM 842 N N . PHE A 1 106 ? -17.672 44.812 8.539 1 94.12 106 PHE A N 1
ATOM 843 C CA . PHE A 1 106 ? -18.453 45.062 9.742 1 94.12 106 PHE A CA 1
ATOM 844 C C . PHE A 1 106 ? -18.016 46.375 10.383 1 94.12 106 PHE A C 1
ATOM 846 O O . PHE A 1 106 ? -18.875 47.156 10.812 1 94.12 106 PHE A O 1
ATOM 853 N N . LEU A 1 107 ? -16.688 46.656 10.43 1 92.44 107 LEU A N 1
ATOM 854 C CA . LEU A 1 107 ? -16.141 47.844 11.062 1 92.44 107 LEU A CA 1
ATOM 855 C C . LEU A 1 107 ? -16.391 49.062 10.219 1 92.44 107 LEU A C 1
ATOM 857 O O . LEU A 1 107 ? -16.266 50.188 10.703 1 92.44 107 LEU A O 1
ATOM 861 N N . SER A 1 108 ? -16.812 48.875 8.992 1 92.31 108 SER A N 1
ATOM 862 C CA . SER A 1 108 ? -17 50 8.094 1 92.31 108 SER A CA 1
ATOM 863 C C . SER A 1 108 ? -18.438 50.062 7.586 1 92.31 108 SER A C 1
ATOM 865 O O . SER A 1 108 ? -19.344 50.5 8.312 1 92.31 108 SER A O 1
ATOM 867 N N . ILE A 1 109 ? -18.719 49.438 6.516 1 92.81 109 ILE A N 1
ATOM 868 C CA . ILE A 1 109 ? -20 49.625 5.836 1 92.81 109 ILE A CA 1
ATOM 869 C C . ILE A 1 109 ? -21.078 48.812 6.566 1 92.81 109 ILE A C 1
ATOM 871 O O . ILE A 1 109 ? -22.281 49.031 6.352 1 92.81 109 ILE A O 1
ATOM 875 N N . GLY A 1 110 ? -20.766 48.031 7.402 1 92.5 110 GLY A N 1
ATOM 876 C CA . GLY A 1 110 ? -21.734 47.25 8.141 1 92.5 110 GLY A CA 1
ATOM 877 C C . GLY A 1 110 ? -22.344 47.969 9.305 1 92.5 110 GLY A C 1
ATOM 878 O O . GLY A 1 110 ? -23.328 47.531 9.891 1 92.5 110 GLY A O 1
ATOM 879 N N . THR A 1 111 ? -21.688 49.094 9.711 1 94.25 111 THR A N 1
ATOM 880 C CA . THR A 1 111 ? -22.234 49.812 10.859 1 94.25 111 THR A CA 1
ATOM 881 C C . THR A 1 111 ? -22.438 51.281 10.523 1 94.25 111 THR A C 1
ATOM 883 O O . THR A 1 111 ? -23.312 51.938 11.094 1 94.25 111 THR A O 1
ATOM 886 N N . PHE A 1 112 ? -21.688 51.812 9.562 1 94.81 112 PHE A N 1
ATOM 887 C CA . PHE A 1 112 ? -21.641 53.25 9.273 1 94.81 112 PHE A CA 1
ATOM 888 C C . PHE A 1 112 ? -22.953 53.75 8.695 1 94.81 112 PHE A C 1
ATOM 890 O O . PHE A 1 112 ? -23.547 54.688 9.195 1 94.81 112 PHE A O 1
ATOM 897 N N . PRO A 1 113 ? -23.516 53.125 7.688 1 95.94 113 PRO A N 1
ATOM 898 C CA . PRO A 1 113 ? -24.734 53.656 7.059 1 95.94 113 PRO A CA 1
ATOM 899 C C . PRO A 1 113 ? -25.922 53.688 8.016 1 95.94 113 PRO A C 1
ATOM 901 O O . PRO A 1 113 ? -26.641 54.688 8.047 1 95.94 113 PRO A O 1
ATOM 904 N N . GLY A 1 114 ? -26.141 52.656 8.719 1 96.31 114 GLY A N 1
ATOM 905 C CA . GLY A 1 114 ? -27.234 52.656 9.688 1 96.31 114 GLY A CA 1
ATOM 906 C C . GLY A 1 114 ? -27.094 53.719 10.75 1 96.31 114 GLY A C 1
ATOM 907 O O . GLY A 1 114 ? -28.062 54.406 11.078 1 96.31 114 GLY A O 1
ATOM 908 N N . SER A 1 115 ? -25.859 53.875 11.273 1 96.31 115 SER A N 1
ATOM 909 C CA . SER A 1 115 ? -25.609 54.906 12.289 1 96.31 115 SER A CA 1
ATOM 910 C C . SER A 1 115 ? -25.875 56.281 11.75 1 96.31 115 SER A C 1
ATOM 912 O O . SER A 1 115 ? -26.359 57.156 12.477 1 96.31 115 SER A O 1
ATOM 914 N N . LEU A 1 116 ? -25.516 56.469 10.5 1 96 116 LEU A N 1
ATOM 915 C CA . LEU A 1 116 ? -25.75 57.781 9.867 1 96 116 LEU A CA 1
ATOM 916 C C . LEU A 1 116 ? -27.234 58.094 9.766 1 96 116 LEU A C 1
ATOM 918 O O . LEU A 1 116 ? -27.672 59.188 10.07 1 96 116 LEU A O 1
ATOM 922 N N . ILE A 1 117 ? -28.016 57.156 9.406 1 96.62 117 ILE A N 1
ATOM 923 C CA . ILE A 1 117 ? -29.469 57.312 9.258 1 96.62 117 ILE A CA 1
ATOM 924 C C . ILE A 1 117 ? -30.078 57.656 10.617 1 96.62 117 ILE A C 1
ATOM 926 O O . ILE A 1 117 ? -30.859 58.594 10.719 1 96.62 117 ILE A O 1
ATOM 930 N N . SER A 1 118 ? -29.75 56.844 11.562 1 95.06 118 SER A N 1
ATOM 931 C CA . SER A 1 118 ? -30.281 57.062 12.906 1 95.06 118 SER A CA 1
ATOM 932 C C . SER A 1 118 ? -29.891 58.469 13.422 1 95.06 118 SER A C 1
ATOM 934 O O . SER A 1 118 ? -30.719 59.156 14.008 1 95.06 118 SER A O 1
ATOM 936 N N . ALA A 1 119 ? -28.609 58.875 13.18 1 94.5 119 ALA A N 1
ATOM 937 C CA . ALA A 1 119 ? -28.125 60.156 13.68 1 94.5 119 ALA A CA 1
ATOM 938 C C . ALA A 1 119 ? -28.828 61.312 12.977 1 94.5 119 ALA A C 1
ATOM 940 O O . ALA A 1 119 ? -29.234 62.281 13.625 1 94.5 119 ALA A O 1
ATOM 941 N N . VAL A 1 120 ? -29 61.219 11.711 1 96 120 VAL A N 1
ATOM 942 C CA . VAL A 1 120 ? -29.656 62.25 10.945 1 96 120 VAL A CA 1
ATOM 943 C C . VAL A 1 120 ? -31.109 62.375 11.398 1 96 120 VAL A C 1
ATOM 945 O O . VAL A 1 120 ? -31.594 63.469 11.695 1 96 120 VAL A O 1
ATOM 948 N N . MET A 1 121 ? -31.812 61.344 11.508 1 95.56 121 MET A N 1
ATOM 949 C CA . MET A 1 121 ? -33.219 61.375 11.867 1 95.56 121 MET A CA 1
ATOM 950 C C . MET A 1 121 ? -33.406 61.812 13.32 1 95.56 121 MET A C 1
ATOM 952 O O . MET A 1 121 ? -34.312 62.625 13.617 1 95.56 121 MET A O 1
ATOM 956 N N . GLY A 1 122 ? -32.625 61.219 14.133 1 92.31 122 GLY A N 1
ATOM 957 C CA . GLY A 1 122 ? -32.75 61.562 15.547 1 92.31 122 GLY A CA 1
ATOM 958 C C . GLY A 1 122 ? -32.406 63 15.859 1 92.31 122 GLY A C 1
ATOM 959 O O . GLY A 1 122 ? -33.188 63.719 16.438 1 92.31 122 GLY A O 1
ATOM 960 N N . VAL A 1 123 ? -31.219 63.438 15.398 1 92.56 123 VAL A N 1
ATOM 961 C CA . VAL A 1 123 ? -30.734 64.812 15.734 1 92.56 123 VAL A CA 1
ATOM 962 C C . VAL A 1 123 ? -31.578 65.812 15.023 1 92.56 123 VAL A C 1
ATOM 964 O O . VAL A 1 123 ? -31.906 66.875 15.609 1 92.56 123 VAL A O 1
ATOM 967 N N . THR A 1 124 ? -31.984 65.625 13.812 1 95.31 124 THR A N 1
ATOM 968 C CA . THR A 1 124 ? -32.812 66.562 13.07 1 95.31 124 THR A CA 1
ATOM 969 C C . THR A 1 124 ? -34.188 66.688 13.719 1 95.31 124 THR A C 1
ATOM 971 O O . THR A 1 124 ? -34.75 67.75 13.742 1 95.31 124 THR A O 1
ATOM 974 N N . SER A 1 125 ? -34.75 65.562 14.188 1 93.75 125 SER A N 1
ATOM 975 C CA . SER A 1 125 ? -36.031 65.688 14.867 1 93.75 125 SER A CA 1
ATOM 976 C C . SER A 1 125 ? -35.938 66.5 16.125 1 93.75 125 SER A C 1
ATOM 978 O O . SER A 1 125 ? -36.844 67.312 16.422 1 93.75 125 SER A O 1
ATOM 980 N N . LEU A 1 126 ? -34.875 66.312 16.859 1 90.31 126 LEU A N 1
ATOM 981 C CA . LEU A 1 126 ? -34.688 67.125 18.078 1 90.31 126 LEU A CA 1
ATOM 982 C C . LEU A 1 126 ? -34.5 68.625 17.75 1 90.31 126 LEU A C 1
ATOM 984 O O . LEU A 1 126 ? -35 69.5 18.453 1 90.31 126 LEU A O 1
ATOM 988 N N . TRP A 1 127 ? -33.719 68.812 16.672 1 92.75 127 TRP A N 1
ATOM 989 C CA . TRP A 1 127 ? -33.531 70.188 16.219 1 92.75 127 TRP A CA 1
ATOM 990 C C . TRP A 1 127 ? -34.812 70.812 15.734 1 92.75 127 TRP A C 1
ATOM 992 O O . TRP A 1 127 ? -35.125 71.938 16.078 1 92.75 127 TRP A O 1
ATOM 1002 N N . TYR A 1 128 ? -35.625 70.125 15 1 94.5 128 TYR A N 1
ATOM 1003 C CA . TYR A 1 128 ? -36.875 70.562 14.406 1 94.5 128 TYR A CA 1
ATOM 1004 C C . TYR A 1 128 ? -37.875 71 15.484 1 94.5 128 TYR A C 1
ATOM 1006 O O . TYR A 1 128 ? -38.562 72 15.344 1 94.5 128 TYR A O 1
ATOM 1014 N N . TRP A 1 129 ? -37.969 70.25 16.562 1 92.56 129 TRP A N 1
ATOM 1015 C CA . TRP A 1 129 ? -38.938 70.562 17.609 1 92.56 129 TRP A CA 1
ATOM 1016 C C . TRP A 1 129 ? -38.312 71.375 18.719 1 92.56 129 TRP A C 1
ATOM 1018 O O . TRP A 1 129 ? -38.812 71.375 19.859 1 92.56 129 TRP A O 1
ATOM 1028 N N . ASP A 1 130 ? -37.094 71.938 18.531 1 89.69 130 ASP A N 1
ATOM 1029 C CA . ASP A 1 130 ? -36.438 73 19.328 1 89.69 130 ASP A CA 1
ATOM 1030 C C . ASP A 1 130 ? -35.906 72.438 20.625 1 89.69 130 ASP A C 1
ATOM 1032 O O . ASP A 1 130 ? -35.875 73.125 21.656 1 89.69 130 ASP A O 1
ATOM 1036 N N . PHE A 1 131 ? -35.594 71.188 20.562 1 87.19 131 PHE A N 1
ATOM 1037 C CA . PHE A 1 131 ? -34.906 70.562 21.719 1 87.19 131 PHE A CA 1
ATOM 1038 C C . PHE A 1 131 ? -33.406 70.75 21.609 1 87.19 131 PHE A C 1
ATOM 1040 O O . PHE A 1 131 ? -32.688 70.5 22.578 1 87.19 131 PHE A O 1
ATOM 1047 N N . LEU A 1 132 ? -32.969 71.062 20.406 1 86.19 132 LEU A N 1
ATOM 1048 C CA . LEU A 1 132 ? -31.562 71.188 20.125 1 86.19 132 LEU A CA 1
ATOM 1049 C C . LEU A 1 132 ? -31.312 72.5 19.344 1 86.19 132 LEU A C 1
ATOM 1051 O O . LEU A 1 132 ? -31.984 72.75 18.344 1 86.19 132 LEU A O 1
ATOM 1055 N N . SER A 1 133 ? -30.344 73.312 19.891 1 89.44 133 SER A N 1
ATOM 1056 C CA . SER A 1 133 ? -30 74.562 19.203 1 89.44 133 SER A CA 1
ATOM 1057 C C . SER A 1 133 ? -29.219 74.312 17.938 1 89.44 133 SER A C 1
ATOM 1059 O O . SER A 1 133 ? -28.562 73.25 17.812 1 89.44 133 SER A O 1
ATOM 1061 N N . SER A 1 134 ? -29.266 75.125 16.906 1 90.75 134 SER A N 1
ATOM 1062 C CA . SER A 1 134 ? -28.578 75 15.633 1 90.75 134 SER A CA 1
ATOM 1063 C C . SER A 1 134 ? -27.062 75 15.82 1 90.75 134 SER A C 1
ATOM 1065 O O . SER A 1 134 ? -26.344 74.312 15.062 1 90.75 134 SER A O 1
ATOM 1067 N N . GLU A 1 135 ? -26.531 75.625 16.906 1 85.94 135 GLU A N 1
ATOM 1068 C CA . GLU A 1 135 ? -25.094 75.75 17.141 1 85.94 135 GLU A CA 1
ATOM 1069 C C . GLU A 1 135 ? -24.531 74.375 17.609 1 85.94 135 GLU A C 1
ATOM 1071 O O . GLU A 1 135 ? -23.375 74.062 17.328 1 85.94 135 GLU A O 1
ATOM 1076 N N . LEU A 1 136 ? -25.438 73.625 18.234 1 85.06 136 LEU A N 1
ATOM 1077 C CA . LEU A 1 136 ? -24.953 72.375 18.828 1 85.06 136 LEU A CA 1
ATOM 1078 C C . LEU A 1 136 ? -25.297 71.188 17.922 1 85.06 136 LEU A C 1
ATOM 1080 O O . LEU A 1 136 ? -24.969 70.062 18.266 1 85.06 136 LEU A O 1
ATOM 1084 N N . TYR A 1 137 ? -25.938 71.438 16.766 1 88.62 137 TYR A N 1
ATOM 1085 C CA . TYR A 1 137 ? -26.453 70.375 15.906 1 88.62 137 TYR A CA 1
ATOM 1086 C C . TYR A 1 137 ? -25.344 69.375 15.555 1 88.62 137 TYR A C 1
ATOM 1088 O O . TYR A 1 137 ? -25.484 68.188 15.797 1 88.62 137 TYR A O 1
ATOM 1096 N N . PHE A 1 138 ? -24.203 69.875 15.094 1 88.5 138 PHE A N 1
ATOM 1097 C CA . PHE A 1 138 ? -23.172 68.938 14.578 1 88.5 138 PHE A CA 1
ATOM 1098 C C . PHE A 1 138 ? -22.438 68.25 15.719 1 88.5 138 PHE A C 1
ATOM 1100 O O . PHE A 1 138 ? -22 67.125 15.586 1 88.5 138 PHE A O 1
ATOM 1107 N N . ASN A 1 139 ? -22.344 68.938 16.859 1 82.75 139 ASN A N 1
ATOM 1108 C CA . ASN A 1 139 ? -21.734 68.25 18.016 1 82.75 139 ASN A CA 1
ATOM 1109 C C . ASN A 1 139 ? -22.562 67.062 18.5 1 82.75 139 ASN A C 1
ATOM 1111 O O . ASN A 1 139 ? -22.031 66 18.75 1 82.75 139 ASN A O 1
ATOM 1115 N N . VAL A 1 140 ? -23.844 67.312 18.531 1 83.62 140 VAL A N 1
ATOM 1116 C CA . VAL A 1 140 ? -24.734 66.25 18.969 1 83.62 140 VAL A CA 1
ATOM 1117 C C . VAL A 1 140 ? -24.828 65.188 17.891 1 83.62 140 VAL A C 1
ATOM 1119 O O . VAL A 1 140 ? -24.906 63.969 18.219 1 83.62 140 VAL A O 1
ATOM 1122 N N . PHE A 1 141 ? -24.75 65.625 16.656 1 89.75 141 PHE A N 1
ATOM 1123 C CA . PHE A 1 141 ? -24.781 64.688 15.539 1 89.75 141 PHE A CA 1
ATOM 1124 C C . PHE A 1 141 ? -23.625 63.688 15.625 1 89.75 141 PHE A C 1
ATOM 1126 O O . PHE A 1 141 ? -23.844 62.469 15.547 1 89.75 141 PHE A O 1
ATOM 1133 N N . PHE A 1 142 ? -22.422 64.125 15.859 1 88 142 PHE A N 1
ATOM 1134 C CA . PHE A 1 142 ? -21.25 63.25 15.867 1 88 142 PHE A CA 1
ATOM 1135 C C . PHE A 1 142 ? -21.234 62.344 17.109 1 88 142 PHE A C 1
ATOM 1137 O O . PHE A 1 142 ? -20.781 61.219 17.062 1 88 142 PHE A O 1
ATOM 1144 N N . THR A 1 143 ? -21.734 62.906 18.156 1 84 143 THR A N 1
ATOM 1145 C CA . THR A 1 143 ? -21.812 62.094 19.375 1 84 143 THR A CA 1
ATOM 1146 C C . THR A 1 143 ? -22.844 60.969 19.219 1 84 143 THR A C 1
ATOM 1148 O O . THR A 1 143 ? -22.594 59.844 19.625 1 84 143 THR A O 1
ATOM 1151 N N . TRP A 1 144 ? -23.953 61.375 18.625 1 88.38 144 TRP A N 1
ATOM 1152 C CA . TRP A 1 144 ? -25 60.406 18.359 1 88.38 144 TRP A CA 1
ATOM 1153 C C . TRP A 1 144 ? -24.516 59.312 17.375 1 88.38 144 TRP A C 1
ATOM 1155 O O . TRP A 1 144 ? -24.656 58.125 17.625 1 88.38 144 TRP A O 1
ATOM 1165 N N . PHE A 1 145 ? -23.891 59.75 16.344 1 92.38 145 PHE A N 1
ATOM 1166 C CA . PHE A 1 145 ? -23.375 58.875 15.289 1 92.38 145 PHE A CA 1
ATOM 1167 C C . PHE A 1 145 ? -22.375 57.875 15.852 1 92.38 145 PHE A C 1
ATOM 1169 O O . PHE A 1 145 ? -22.469 56.688 15.609 1 92.38 145 PHE A O 1
ATOM 1176 N N . SER A 1 146 ? -21.406 58.344 16.625 1 90.5 146 SER A N 1
ATOM 1177 C CA . SER A 1 146 ? -20.359 57.5 17.172 1 90.5 146 SER A CA 1
ATOM 1178 C C . SER A 1 146 ? -20.938 56.531 18.219 1 90.5 146 SER A C 1
ATOM 1180 O O . SER A 1 146 ? -20.516 55.406 18.297 1 90.5 146 SER A O 1
ATOM 1182 N N . GLY A 1 147 ? -21.844 57.062 18.953 1 89.38 147 GLY A N 1
ATOM 1183 C CA . GLY A 1 147 ? -22.469 56.219 19.953 1 89.38 147 GLY A CA 1
ATOM 1184 C C . GLY A 1 147 ? -23.25 55.062 19.344 1 89.38 147 GLY A C 1
ATOM 1185 O O . GLY A 1 147 ? -23.188 53.938 19.859 1 89.38 147 GLY A O 1
ATOM 1186 N N . GLU A 1 148 ? -23.953 55.375 18.312 1 91.56 148 GLU A N 1
ATOM 1187 C CA . GLU A 1 148 ? -24.688 54.312 17.609 1 91.56 148 GLU A CA 1
ATOM 1188 C C . GLU A 1 148 ? -23.75 53.281 17 1 91.56 148 GLU A C 1
ATOM 1190 O O . GLU A 1 148 ? -23.984 52.094 17.094 1 91.56 148 GLU A O 1
ATOM 1195 N N . MET A 1 149 ? -22.766 53.781 16.375 1 93.62 149 MET A N 1
ATOM 1196 C CA . MET A 1 149 ? -21.781 52.875 15.734 1 93.62 149 MET A CA 1
ATOM 1197 C C . MET A 1 149 ? -21.156 51.938 16.75 1 93.62 149 MET A C 1
ATOM 1199 O O . MET A 1 149 ? -21.031 50.75 16.5 1 93.62 149 MET A O 1
ATOM 1203 N N . LEU A 1 150 ? -20.781 52.469 17.906 1 93.44 150 LEU A N 1
ATOM 1204 C CA . LEU A 1 150 ? -20.141 51.656 18.938 1 93.44 150 LEU A CA 1
ATOM 1205 C C . LEU A 1 150 ? -21.141 50.656 19.547 1 93.44 150 LEU A C 1
ATOM 1207 O O . LEU A 1 150 ? -20.766 49.562 19.984 1 93.44 150 LEU A O 1
ATOM 1211 N N . GLY A 1 151 ? -22.406 51.125 19.562 1 92.06 151 GLY A N 1
ATOM 1212 C CA . GLY A 1 151 ? -23.422 50.188 19.969 1 92.06 151 GLY A CA 1
ATOM 1213 C C . GLY A 1 151 ? -23.469 48.938 19.094 1 92.06 151 GLY A C 1
ATOM 1214 O O . GLY A 1 151 ? -23.578 47.844 19.594 1 92.06 151 GLY A O 1
ATOM 1215 N N . PHE A 1 152 ? -23.328 49.125 17.812 1 94.81 152 PHE A N 1
ATOM 1216 C CA . PHE A 1 152 ? -23.266 48 16.875 1 94.81 152 PHE A CA 1
ATOM 1217 C C . PHE A 1 152 ? -22 47.188 17.094 1 94.81 152 PHE A C 1
ATOM 1219 O O . PHE A 1 152 ? -22.047 45.969 17.141 1 94.81 152 PHE A O 1
ATOM 1226 N N . LEU A 1 153 ? -20.906 47.844 17.297 1 94.88 153 LEU A N 1
ATOM 1227 C CA . LEU A 1 153 ? -19.594 47.219 17.266 1 94.88 153 LEU A CA 1
ATOM 1228 C C . LEU A 1 153 ? -19.328 46.469 18.547 1 94.88 153 LEU A C 1
ATOM 1230 O O . LEU A 1 153 ? -18.609 45.438 18.531 1 94.88 153 LEU A O 1
ATOM 1234 N N . ILE A 1 154 ? -19.859 46.906 19.625 1 94.88 154 ILE A N 1
ATOM 1235 C CA . ILE A 1 154 ? -19.5 46.344 20.922 1 94.88 154 ILE A CA 1
ATOM 1236 C C . ILE A 1 154 ? -20.594 45.375 21.391 1 94.88 154 ILE A C 1
ATOM 1238 O O . ILE A 1 154 ? -20.328 44.219 21.734 1 94.88 154 ILE A O 1
ATOM 1242 N N . VAL A 1 155 ? -21.812 45.781 21.234 1 93.69 155 VAL A N 1
ATOM 1243 C CA . VAL A 1 155 ? -22.906 45.031 21.844 1 93.69 155 VAL A CA 1
ATOM 1244 C C . VAL A 1 155 ? -23.359 43.938 20.875 1 93.69 155 VAL A C 1
ATOM 1246 O O . VAL A 1 155 ? -23.625 42.812 21.297 1 93.69 155 VAL A O 1
ATOM 1249 N N . ALA A 1 156 ? -23.422 44.219 19.609 1 93.88 156 ALA A N 1
ATOM 1250 C CA . ALA A 1 156 ? -23.953 43.25 18.656 1 93.88 156 ALA A CA 1
ATOM 1251 C C . ALA A 1 156 ? -23.125 41.969 18.625 1 93.88 156 ALA A C 1
ATOM 1253 O O . ALA A 1 156 ? -23.672 40.875 18.719 1 93.88 156 ALA A O 1
ATOM 1254 N N . PRO A 1 157 ? -21.797 42.094 18.531 1 93.81 157 PRO A N 1
ATOM 1255 C CA . PRO A 1 157 ? -21 40.875 18.531 1 93.81 157 PRO A CA 1
ATOM 1256 C C . PRO A 1 157 ? -21.141 40.062 19.812 1 93.81 157 PRO A C 1
ATOM 1258 O O . PRO A 1 157 ? -21.141 38.844 19.781 1 93.81 157 PRO A O 1
ATOM 1261 N N . LEU A 1 158 ? -21.203 40.781 20.906 1 93.38 158 LEU A N 1
ATOM 1262 C CA . LEU A 1 158 ? -21.375 40.062 22.172 1 93.38 158 LEU A CA 1
ATOM 1263 C C . LEU A 1 158 ? -22.641 39.219 22.156 1 93.38 158 LEU A C 1
ATOM 1265 O O . LEU A 1 158 ? -22.594 38.031 22.469 1 93.38 158 LEU A O 1
ATOM 1269 N N . LEU A 1 159 ? -23.688 39.812 21.766 1 92.06 159 LEU A N 1
ATOM 1270 C CA . LEU A 1 159 ? -24.969 39.125 21.766 1 92.06 159 LEU A CA 1
ATOM 1271 C C . LEU A 1 159 ? -25.016 38.031 20.703 1 92.06 159 LEU A C 1
ATOM 1273 O O . LEU A 1 159 ? -25.531 36.938 20.938 1 92.06 159 LEU A O 1
ATOM 1277 N N . TYR A 1 160 ? -24.484 38.312 19.609 1 91.12 160 TYR A N 1
ATOM 1278 C CA . TYR A 1 160 ? -24.469 37.344 18.516 1 91.12 160 TYR A CA 1
ATOM 1279 C C . TYR A 1 160 ? -23.688 36.094 18.891 1 91.12 160 TYR A C 1
ATOM 1281 O O . TYR A 1 160 ? -24.172 34.969 18.703 1 91.12 160 TYR A O 1
ATOM 1289 N N . VAL A 1 161 ? -22.531 36.25 19.484 1 90.25 161 VAL A N 1
ATOM 1290 C CA . VAL A 1 161 ? -21.641 35.156 19.797 1 90.25 161 VAL A CA 1
ATOM 1291 C C . VAL A 1 161 ? -22.219 34.344 20.969 1 90.25 161 VAL A C 1
ATOM 1293 O O . VAL A 1 161 ? -22.188 33.125 20.938 1 90.25 161 VAL A O 1
ATOM 1296 N N . TRP A 1 162 ? -22.703 34.969 21.875 1 87.81 162 TRP A N 1
ATOM 1297 C CA . TRP A 1 162 ? -23.094 34.281 23.109 1 87.81 162 TRP A CA 1
ATOM 1298 C C . TRP A 1 162 ? -24.484 33.656 22.969 1 87.81 162 TRP A C 1
ATOM 1300 O O . TRP A 1 162 ? -24.828 32.75 23.703 1 87.81 162 TRP A O 1
ATOM 1310 N N . PHE A 1 163 ? -25.234 34.094 21.984 1 85.5 163 PHE A N 1
ATOM 1311 C CA . PHE A 1 163 ? -26.594 33.562 21.859 1 85.5 163 PHE A CA 1
ATOM 1312 C C . PHE A 1 163 ? -26.75 32.781 20.562 1 85.5 163 PHE A C 1
ATOM 1314 O O . PHE A 1 163 ? -27.844 32.281 20.266 1 85.5 163 PHE A O 1
ATOM 1321 N N . TYR A 1 164 ? -25.703 32.781 19.891 1 79.81 164 TYR A N 1
ATOM 1322 C CA . TYR A 1 164 ? -25.766 31.953 18.688 1 79.81 164 TYR A CA 1
ATOM 1323 C C . TYR A 1 164 ? -25.969 30.484 19.031 1 79.81 164 TYR A C 1
ATOM 1325 O O . TYR A 1 164 ? -25.203 29.922 19.828 1 79.81 164 TYR A O 1
ATOM 1333 N N . PRO A 1 165 ? -26.922 29.734 18.5 1 60.81 165 PRO A N 1
ATOM 1334 C CA . PRO A 1 165 ? -27.281 28.391 18.922 1 60.81 165 PRO A CA 1
ATOM 1335 C C . PRO A 1 165 ? -26.172 27.375 18.656 1 60.81 165 PRO A C 1
ATOM 1337 O O . PRO A 1 165 ? -26.016 26.422 19.422 1 60.81 165 PRO A O 1
ATOM 1340 N N . LYS A 1 166 ? -25.484 27.609 17.656 1 63.44 166 LYS A N 1
ATOM 1341 C CA . LYS A 1 166 ? -24.531 26.547 17.328 1 63.44 166 LYS A CA 1
ATOM 1342 C C . LYS A 1 166 ? -23.188 26.766 18.031 1 63.44 166 LYS A C 1
ATOM 1344 O O . LYS A 1 166 ? -22.344 25.875 18.047 1 63.44 166 LYS A O 1
ATOM 1349 N N . SER A 1 167 ? -23.047 27.938 18.656 1 63.62 167 SER A N 1
ATOM 1350 C CA . SER A 1 167 ? -21.781 28.297 19.297 1 63.62 167 SER A CA 1
ATOM 1351 C C . SER A 1 167 ? -21.812 27.969 20.781 1 63.62 167 SER A C 1
ATOM 1353 O O . SER A 1 167 ? -22.469 28.672 21.562 1 63.62 167 SER A O 1
ATOM 1355 N N . LYS A 1 168 ? -21.75 26.672 20.969 1 61.38 168 LYS A N 1
ATOM 1356 C CA . LYS A 1 168 ? -21.75 26.328 22.391 1 61.38 168 LYS A CA 1
ATOM 1357 C C . LYS A 1 168 ? -20.359 26.516 23 1 61.38 168 LYS A C 1
ATOM 1359 O O . LYS A 1 168 ? -19.359 26.062 22.438 1 61.38 168 LYS A O 1
ATOM 1364 N N . LEU A 1 169 ? -20.344 27.453 24.016 1 62.38 169 LEU A N 1
ATOM 1365 C CA . LEU A 1 169 ? -19.141 27.531 24.859 1 62.38 169 LEU A CA 1
ATOM 1366 C C . LEU A 1 169 ? -18.859 26.203 25.531 1 62.38 169 LEU A C 1
ATOM 1368 O O . LEU A 1 169 ? -19.5 25.859 26.531 1 62.38 169 LEU A O 1
ATOM 1372 N N . ASN A 1 170 ? -18.453 25.297 24.922 1 67 170 ASN A N 1
ATOM 1373 C CA . ASN A 1 170 ? -18.156 24.031 25.578 1 67 170 ASN A CA 1
ATOM 1374 C C . ASN A 1 170 ? -16.875 24.094 26.391 1 67 170 ASN A C 1
ATOM 1376 O O . ASN A 1 170 ? -15.859 23.516 26 1 67 170 ASN A O 1
ATOM 1380 N N . LEU A 1 171 ? -16.891 25.094 27.375 1 72.81 171 LEU A N 1
ATOM 1381 C CA . LEU A 1 171 ? -15.672 25.219 28.172 1 72.81 171 LEU A CA 1
ATOM 1382 C C . LEU A 1 171 ? -15.789 24.422 29.469 1 72.81 171 LEU A C 1
ATOM 1384 O O . LEU A 1 171 ? -16.844 24.422 30.109 1 72.81 171 LEU A O 1
ATOM 1388 N N . GLU A 1 172 ? -14.781 23.594 29.781 1 83.62 172 GLU A N 1
ATOM 1389 C CA . GLU A 1 172 ? -14.633 22.984 31.109 1 83.62 172 GLU A CA 1
ATOM 1390 C C . GLU A 1 172 ? -14.672 24.031 32.219 1 83.62 172 GLU A C 1
ATOM 1392 O O . GLU A 1 172 ? -14.469 25.219 31.953 1 83.62 172 GLU A O 1
ATOM 1397 N N . LEU A 1 173 ? -15.102 23.625 33.344 1 86.19 173 LEU A N 1
ATOM 1398 C CA . LEU A 1 173 ? -15.242 24.531 34.5 1 86.19 173 LEU A CA 1
ATOM 1399 C C . LEU A 1 173 ? -13.945 25.281 34.75 1 86.19 173 LEU A C 1
ATOM 1401 O O . LEU A 1 173 ? -13.969 26.469 35.062 1 86.19 173 LEU A O 1
ATOM 1405 N N . SER A 1 174 ? -12.891 24.656 34.594 1 89.75 174 SER A N 1
ATOM 1406 C CA . SER A 1 174 ? -11.586 25.281 34.812 1 89.75 174 SER A CA 1
ATOM 1407 C C . SER A 1 174 ? -11.359 26.422 33.812 1 89.75 174 SER A C 1
ATOM 1409 O O . SER A 1 174 ? -10.836 27.469 34.188 1 89.75 174 SER A O 1
ATOM 1411 N N . LYS A 1 175 ? -11.828 26.312 32.594 1 90.56 175 LYS A N 1
ATOM 1412 C CA . LYS A 1 175 ? -11.664 27.328 31.562 1 90.56 175 LYS A CA 1
ATOM 1413 C C . LYS A 1 175 ? -12.648 28.484 31.781 1 90.56 175 LYS A C 1
ATOM 1415 O O . LYS A 1 175 ? -12.328 29.641 31.484 1 90.56 175 LYS A O 1
ATOM 1420 N N . GLN A 1 176 ? -13.75 28.172 32.312 1 91.5 176 GLN A N 1
ATOM 1421 C CA . GLN A 1 176 ? -14.719 29.219 32.625 1 91.5 176 GLN A CA 1
ATOM 1422 C C . GLN A 1 176 ? -14.203 30.125 33.75 1 91.5 176 GLN A C 1
ATOM 1424 O O . GLN A 1 176 ? -14.352 31.344 33.688 1 91.5 176 GLN A O 1
ATOM 1429 N N . LEU A 1 177 ? -13.641 29.469 34.688 1 93.25 177 LEU A N 1
ATOM 1430 C CA . LEU A 1 177 ? -13.055 30.234 35.812 1 93.25 177 LEU A CA 1
ATOM 1431 C C . LEU A 1 177 ? -11.883 31.078 35.312 1 93.25 177 LEU A C 1
ATOM 1433 O O . LEU A 1 177 ? -11.695 32.219 35.75 1 93.25 177 LEU A O 1
ATOM 1437 N N . GLU A 1 178 ? -11.156 30.5 34.5 1 94.12 178 GLU A N 1
ATOM 1438 C CA . GLU A 1 178 ? -10.055 31.25 33.906 1 94.12 178 GLU A CA 1
ATOM 1439 C C . GLU A 1 178 ? -10.555 32.469 33.125 1 94.12 178 GLU A C 1
ATOM 1441 O O . GLU A 1 178 ? -9.984 33.562 33.219 1 94.12 178 GLU A O 1
ATOM 1446 N N . LEU A 1 179 ? -11.555 32.281 32.375 1 94.19 179 LEU A N 1
ATOM 1447 C CA . LEU A 1 179 ? -12.148 33.375 31.625 1 94.19 179 LEU A CA 1
ATOM 1448 C C . LEU A 1 179 ? -12.641 34.469 32.594 1 94.19 179 LEU A C 1
ATOM 1450 O O . LEU A 1 179 ? -12.406 35.656 32.344 1 94.19 179 LEU A O 1
ATOM 1454 N N . PHE A 1 180 ? -13.266 34.062 33.625 1 95.62 180 PHE A N 1
ATOM 1455 C CA . PHE A 1 180 ? -13.766 35 34.625 1 95.62 180 PHE A CA 1
ATOM 1456 C C . PHE A 1 180 ? -12.617 35.812 35.219 1 95.62 180 PHE A C 1
ATOM 1458 O O . PHE A 1 180 ? -12.734 37.031 35.406 1 95.62 180 PHE A O 1
ATOM 1465 N N . LEU A 1 181 ? -11.57 35.156 35.5 1 96.69 181 LEU A N 1
ATOM 1466 C CA . LEU A 1 181 ? -10.406 35.844 36.062 1 96.69 181 LEU A CA 1
ATOM 1467 C C . LEU A 1 181 ? -9.844 36.875 35.094 1 96.69 181 LEU A C 1
ATOM 1469 O O . LEU A 1 181 ? -9.484 37.969 35.5 1 96.69 181 LEU A O 1
ATOM 1473 N N . TRP A 1 182 ? -9.773 36.531 33.906 1 96 182 TRP A N 1
ATOM 1474 C CA . TRP A 1 182 ? -9.258 37.469 32.906 1 96 182 TRP A CA 1
ATOM 1475 C C . TRP A 1 182 ? -10.188 38.656 32.75 1 96 182 TRP A C 1
ATOM 1477 O O . TRP A 1 182 ? -9.727 39.781 32.562 1 96 182 TRP A O 1
ATOM 1487 N N . ILE A 1 183 ? -11.445 38.438 32.875 1 97.19 183 ILE A N 1
ATOM 1488 C CA . ILE A 1 183 ? -12.414 39.531 32.75 1 97.19 183 ILE A CA 1
ATOM 1489 C C . ILE A 1 183 ? -12.273 40.469 33.969 1 97.19 183 ILE A C 1
ATOM 1491 O O . ILE A 1 183 ? -12.359 41.688 33.812 1 97.19 183 ILE A O 1
ATOM 1495 N N . VAL A 1 184 ? -12.062 39.906 35.031 1 97.56 184 VAL A N 1
ATOM 1496 C CA . VAL A 1 184 ? -11.844 40.719 36.25 1 97.56 184 VAL A CA 1
ATOM 1497 C C . VAL A 1 184 ? -10.586 41.562 36.094 1 97.56 184 VAL A C 1
ATOM 1499 O O . VAL A 1 184 ? -10.57 42.719 36.469 1 97.56 184 VAL A O 1
ATOM 1502 N N . ILE A 1 185 ? -9.586 41 35.531 1 97.75 185 ILE A N 1
ATOM 1503 C CA . ILE A 1 185 ? -8.344 41.75 35.312 1 97.75 185 ILE A CA 1
ATOM 1504 C C . ILE A 1 185 ? -8.578 42.875 34.344 1 97.75 185 ILE A C 1
ATOM 1506 O O . ILE A 1 185 ? -8.055 44 34.531 1 97.75 185 ILE A O 1
ATOM 1510 N N . VAL A 1 186 ? -9.328 42.625 33.312 1 97.44 186 VAL A N 1
ATOM 1511 C CA . VAL A 1 186 ? -9.688 43.688 32.344 1 97.44 186 VAL A CA 1
ATOM 1512 C C . VAL A 1 186 ? -10.453 44.781 33.094 1 97.44 186 VAL A C 1
ATOM 1514 O O . VAL A 1 186 ? -10.188 45.969 32.875 1 97.44 186 VAL A O 1
ATOM 1517 N N . TYR A 1 187 ? -11.359 44.406 33.938 1 96.94 187 TYR A N 1
ATOM 1518 C CA . TYR A 1 187 ? -12.148 45.375 34.688 1 96.94 187 TYR A CA 1
ATOM 1519 C C . TYR A 1 187 ? -11.25 46.219 35.594 1 96.94 187 TYR A C 1
ATOM 1521 O O . TYR A 1 187 ? -11.359 47.438 35.594 1 96.94 187 TYR A O 1
ATOM 1529 N N . ILE A 1 188 ? -10.359 45.594 36.25 1 97.19 188 ILE A N 1
ATOM 1530 C CA . ILE A 1 188 ? -9.469 46.281 37.188 1 97.19 188 ILE A CA 1
ATOM 1531 C C . ILE A 1 188 ? -8.531 47.219 36.406 1 97.19 188 ILE A C 1
ATOM 1533 O O . ILE A 1 188 ? -8.352 48.375 36.781 1 97.19 188 ILE A O 1
ATOM 1537 N N . SER A 1 189 ? -7.965 46.719 35.406 1 96.56 189 SER A N 1
ATOM 1538 C CA . SER A 1 189 ? -7.051 47.5 34.594 1 96.56 189 SER A CA 1
ATOM 1539 C C . SER A 1 189 ? -7.77 48.688 33.969 1 96.56 189 SER A C 1
ATOM 1541 O O . SER A 1 189 ? -7.215 49.781 33.875 1 96.56 189 SER A O 1
ATOM 1543 N N . GLY A 1 190 ? -9 48.438 33.531 1 96.12 190 GLY A N 1
ATOM 1544 C CA . GLY A 1 190 ? -9.805 49.531 33.031 1 96.12 190 GLY A CA 1
ATOM 1545 C C . GLY A 1 190 ? -10.125 50.562 34.062 1 96.12 190 GLY A C 1
ATOM 1546 O O . GLY A 1 190 ? -10.031 51.781 33.812 1 96.12 190 GLY A O 1
ATOM 1547 N N . SER A 1 191 ? -10.422 50.125 35.281 1 95.19 191 SER A N 1
ATOM 1548 C CA . SER A 1 191 ? -10.727 51.062 36.375 1 95.19 191 SER A CA 1
ATOM 1549 C C . SER A 1 191 ? -9.523 51.938 36.688 1 95.19 191 SER A C 1
ATOM 1551 O O . SER A 1 191 ? -9.68 53.125 36.969 1 95.19 191 SER A O 1
ATOM 1553 N N . ILE A 1 192 ? -8.445 51.344 36.594 1 93.69 192 ILE A N 1
ATOM 1554 C CA . ILE A 1 192 ? -7.215 52.094 36.875 1 93.69 192 ILE A CA 1
ATOM 1555 C C . ILE A 1 192 ? -6.961 53.094 35.781 1 93.69 192 ILE A C 1
ATOM 1557 O O . ILE A 1 192 ? -6.629 54.25 36.031 1 93.69 192 ILE A O 1
ATOM 1561 N N . ALA A 1 193 ? -7.152 52.75 34.562 1 93.31 193 ALA A N 1
ATOM 1562 C CA . ALA A 1 193 ? -6.84 53.594 33.406 1 93.31 193 ALA A CA 1
ATOM 1563 C C . ALA A 1 193 ? -7.801 54.781 33.312 1 93.31 193 ALA A C 1
ATOM 1565 O O . ALA A 1 193 ? -7.418 55.844 32.844 1 93.31 193 ALA A O 1
ATOM 1566 N N . PHE A 1 194 ? -9.047 54.594 33.812 1 91.62 194 PHE A N 1
ATOM 1567 C CA . PHE A 1 194 ? -10.062 55.625 33.562 1 91.62 194 PHE A CA 1
ATOM 1568 C C . PHE A 1 194 ? -10.445 56.344 34.844 1 91.62 194 PHE A C 1
ATOM 1570 O O . PHE A 1 194 ? -11.297 57.25 34.812 1 91.62 194 PHE A O 1
ATOM 1577 N N . SER A 1 195 ? -9.836 55.969 35.938 1 87.5 195 SER A N 1
ATOM 1578 C CA . SER A 1 195 ? -10.195 56.594 37.188 1 87.5 195 SER A CA 1
ATOM 1579 C C . SER A 1 195 ? -9.469 57.938 37.406 1 87.5 195 SER A C 1
ATOM 1581 O O . SER A 1 195 ? -10 58.844 38.031 1 87.5 195 SER A O 1
ATOM 1583 N N . ASP A 1 196 ? -8.281 57.969 36.906 1 82.56 196 ASP A N 1
ATOM 1584 C CA . ASP A 1 196 ? -7.469 59.156 37.125 1 82.56 196 ASP A CA 1
ATOM 1585 C C . ASP A 1 196 ? -7.043 59.812 35.812 1 82.56 196 ASP A C 1
ATOM 1587 O O . ASP A 1 196 ? -7.367 59.312 34.75 1 82.56 196 ASP A O 1
ATOM 1591 N N . GLU A 1 197 ? -6.438 60.969 35.938 1 81.62 197 GLU A N 1
ATOM 1592 C CA . GLU A 1 197 ? -6.055 61.75 34.781 1 81.62 197 GLU A CA 1
ATOM 1593 C C . GLU A 1 197 ? -4.68 61.344 34.25 1 81.62 197 GLU A C 1
ATOM 1595 O O . GLU A 1 197 ? -4.164 61.938 33.312 1 81.62 197 GLU A O 1
ATOM 1600 N N . TRP A 1 198 ? -4.188 60.25 34.844 1 81.75 198 TRP A N 1
ATOM 1601 C CA . TRP A 1 198 ? -2.891 59.75 34.375 1 81.75 198 TRP A CA 1
ATOM 1602 C C . TRP A 1 198 ? -3.008 59.125 33 1 81.75 198 TRP A C 1
ATOM 1604 O O . TRP A 1 198 ? -4.047 58.562 32.656 1 81.75 198 TRP A O 1
ATOM 1614 N N . PRO A 1 199 ? -2.033 59.312 32.125 1 86.56 199 PRO A N 1
ATOM 1615 C CA . PRO A 1 199 ? -2.066 58.75 30.781 1 86.56 199 PRO A CA 1
ATOM 1616 C C . PRO A 1 199 ? -1.855 57.219 30.781 1 86.56 199 PRO A C 1
ATOM 1618 O O . PRO A 1 199 ? -0.83 56.75 30.281 1 86.56 199 PRO A O 1
ATOM 1621 N N . LEU A 1 200 ? -2.807 56.5 31.281 1 89.25 200 LEU A N 1
ATOM 1622 C CA . LEU A 1 200 ? -2.682 55.031 31.453 1 89.25 200 LEU A CA 1
ATOM 1623 C C . LEU A 1 200 ? -3.654 54.281 30.547 1 89.25 200 LEU A C 1
ATOM 1625 O O . LEU A 1 200 ? -4.012 53.156 30.828 1 89.25 200 LEU A O 1
ATOM 1629 N N . LEU A 1 201 ? -4.023 54.875 29.438 1 91.5 201 LEU A N 1
ATOM 1630 C CA . LEU A 1 201 ? -5.016 54.312 28.531 1 91.5 201 LEU A CA 1
ATOM 1631 C C . LEU A 1 201 ? -4.504 53 27.938 1 91.5 201 LEU A C 1
ATOM 1633 O O . LEU A 1 201 ? -5.293 52.188 27.469 1 91.5 201 LEU A O 1
ATOM 1637 N N . PHE A 1 202 ? -3.219 52.781 27.969 1 91.38 202 PHE A N 1
ATOM 1638 C CA . PHE A 1 202 ? -2.617 51.625 27.312 1 91.38 202 PHE A CA 1
ATOM 1639 C C . PHE A 1 202 ? -2.668 50.406 28.219 1 91.38 202 PHE A C 1
ATOM 1641 O O . PHE A 1 202 ? -2.463 49.25 27.781 1 91.38 202 PHE A O 1
ATOM 1648 N N . VAL A 1 203 ? -3.002 50.5 29.484 1 93 203 VAL A N 1
ATOM 1649 C CA . VAL A 1 203 ? -2.846 49.469 30.516 1 93 203 VAL A CA 1
ATOM 1650 C C . VAL A 1 203 ? -3.83 48.344 30.25 1 93 203 VAL A C 1
ATOM 1652 O O . VAL A 1 203 ? -3.465 47.156 30.328 1 93 203 VAL A O 1
ATOM 1655 N N . PRO A 1 204 ? -5.055 48.594 29.844 1 95.88 204 PRO A N 1
ATOM 1656 C CA . PRO A 1 204 ? -5.992 47.469 29.672 1 95.88 204 PRO A CA 1
ATOM 1657 C C . PRO A 1 204 ? -5.762 46.719 28.375 1 95.88 204 PRO A C 1
ATOM 1659 O O . PRO A 1 204 ? -6.23 45.562 28.219 1 95.88 204 PRO A O 1
ATOM 1662 N N . ILE A 1 205 ? -5.066 47.219 27.438 1 94.81 205 ILE A N 1
ATOM 1663 C CA . ILE A 1 205 ? -4.988 46.719 26.062 1 94.81 205 ILE A CA 1
ATOM 1664 C C . ILE A 1 205 ? -4.34 45.344 26.062 1 94.81 205 ILE A C 1
ATOM 1666 O O . ILE A 1 205 ? -4.879 44.406 25.469 1 94.81 205 ILE A O 1
ATOM 1670 N N . PRO A 1 206 ? -3.205 45.062 26.797 1 93.44 206 PRO A N 1
ATOM 1671 C CA . PRO A 1 206 ? -2.611 43.719 26.781 1 93.44 206 PRO A CA 1
ATOM 1672 C C . PRO A 1 206 ? -3.557 42.656 27.328 1 93.44 206 PRO A C 1
ATOM 1674 O O . PRO A 1 206 ? -3.549 41.531 26.859 1 93.44 206 PRO A O 1
ATOM 1677 N N . PHE A 1 207 ? -4.312 43.062 28.281 1 95.69 207 PHE A N 1
ATOM 1678 C CA . PHE A 1 207 ? -5.191 42.062 28.906 1 95.69 207 PHE A CA 1
ATOM 1679 C C . PHE A 1 207 ? -6.367 41.75 28 1 95.69 207 PHE A C 1
ATOM 1681 O O . PHE A 1 207 ? -6.832 40.594 27.984 1 95.69 207 PHE A O 1
ATOM 1688 N N . VAL A 1 208 ? -6.844 42.688 27.25 1 96.44 208 VAL A N 1
ATOM 1689 C CA . VAL A 1 208 ? -7.875 42.406 26.25 1 96.44 208 VAL A CA 1
ATOM 1690 C C . VAL A 1 208 ? -7.316 41.5 25.172 1 96.44 208 VAL A C 1
ATOM 1692 O O . VAL A 1 208 ? -7.996 40.562 24.719 1 96.44 208 VAL A O 1
ATOM 1695 N N . ILE A 1 209 ? -6.109 41.719 24.781 1 93.75 209 ILE A N 1
ATOM 1696 C CA . ILE A 1 209 ? -5.453 40.938 23.734 1 93.75 209 ILE A CA 1
ATOM 1697 C C . ILE A 1 209 ? -5.305 39.5 24.172 1 93.75 209 ILE A C 1
ATOM 1699 O O . ILE A 1 209 ? -5.707 38.562 23.469 1 93.75 209 ILE A O 1
ATOM 1703 N N . VAL A 1 210 ? -4.762 39.25 25.375 1 91.88 210 VAL A N 1
ATOM 1704 C CA . VAL A 1 210 ? -4.543 37.906 25.891 1 91.88 210 VAL A CA 1
ATOM 1705 C C . VAL A 1 210 ? -5.879 37.188 26.016 1 91.88 210 VAL A C 1
ATOM 1707 O O . VAL A 1 210 ? -5.988 36 25.688 1 91.88 210 VAL A O 1
ATOM 1710 N N . THR A 1 211 ? -6.887 37.906 26.516 1 94.62 211 THR A N 1
ATOM 1711 C CA . THR A 1 211 ? -8.211 37.312 26.672 1 94.62 211 THR A CA 1
ATOM 1712 C C . THR A 1 211 ? -8.789 36.906 25.312 1 94.62 211 THR A C 1
ATOM 1714 O O . THR A 1 211 ? -9.43 35.875 25.188 1 94.62 211 THR A O 1
ATOM 1717 N N . SER A 1 212 ? -8.539 37.688 24.297 1 93.56 212 SER A N 1
ATOM 1718 C CA . SER A 1 212 ? -9.055 37.406 22.953 1 93.56 212 SER A CA 1
ATOM 1719 C C . SER A 1 212 ? -8.359 36.219 22.312 1 93.56 212 SER A C 1
ATOM 1721 O O . SER A 1 212 ? -8.992 35.438 21.625 1 93.56 212 SER A O 1
ATOM 1723 N N . ILE A 1 213 ? -7.102 36.125 22.547 1 88.75 213 ILE A N 1
ATOM 1724 C CA . ILE A 1 213 ? -6.348 35.031 21.953 1 88.75 213 ILE A CA 1
ATOM 1725 C C . ILE A 1 213 ? -6.691 33.719 22.656 1 88.75 213 ILE A C 1
ATOM 1727 O O . ILE A 1 213 ? -6.906 32.688 22.016 1 88.75 213 ILE A O 1
ATOM 1731 N N . ARG A 1 214 ? -6.809 33.812 23.953 1 87.56 214 ARG A N 1
ATOM 1732 C CA . ARG A 1 214 ? -6.984 32.594 24.75 1 87.56 214 ARG A CA 1
ATOM 1733 C C . ARG A 1 214 ? -8.414 32.094 24.656 1 87.56 214 ARG A C 1
ATOM 1735 O O . ARG A 1 214 ? -8.633 30.875 24.609 1 87.56 214 ARG A O 1
ATOM 1742 N N . PHE A 1 215 ? -9.375 32.969 24.562 1 92.06 215 PHE A N 1
ATOM 1743 C CA . PHE A 1 215 ? -10.766 32.562 24.656 1 92.06 215 PHE A CA 1
ATOM 1744 C C . PHE A 1 215 ? -11.523 32.938 23.391 1 92.06 215 PHE A C 1
ATOM 1746 O O . PHE A 1 215 ? -12.758 32.938 23.375 1 92.06 215 PHE A O 1
ATOM 1753 N N . ARG A 1 216 ? -10.859 33.438 22.438 1 90.06 216 ARG A N 1
ATOM 1754 C CA . ARG A 1 216 ? -11.367 33.688 21.094 1 90.06 216 ARG A CA 1
ATOM 1755 C C . ARG A 1 216 ? -12.539 34.656 21.125 1 90.06 216 ARG A C 1
ATOM 1757 O O . ARG A 1 216 ? -12.438 35.75 21.719 1 90.06 216 ARG A O 1
ATOM 1764 N N . GLN A 1 217 ? -13.602 34.25 20.375 1 91.44 217 GLN A N 1
ATOM 1765 C CA . GLN A 1 217 ? -14.695 35.219 20.203 1 91.44 217 GLN A CA 1
ATOM 1766 C C . GLN A 1 217 ? -15.383 35.5 21.531 1 91.44 217 GLN A C 1
ATOM 1768 O O . GLN A 1 217 ? -15.82 36.625 21.766 1 91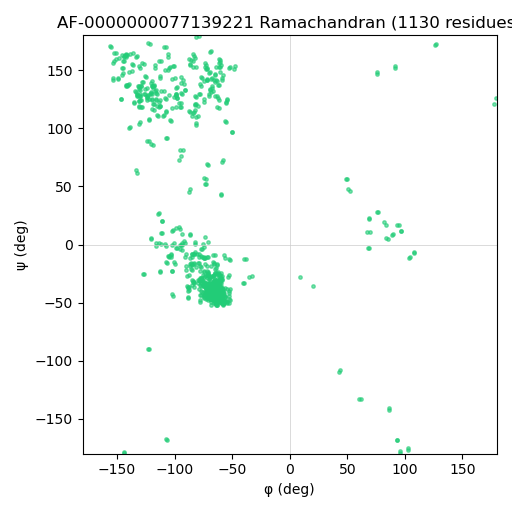.44 217 GLN A O 1
ATOM 1773 N N . PHE A 1 218 ? -15.453 34.594 22.438 1 92.75 218 PHE A N 1
ATOM 1774 C CA . PHE A 1 218 ? -16.109 34.812 23.719 1 92.75 218 PHE A CA 1
ATOM 1775 C C . PHE A 1 218 ? -15.328 35.781 24.594 1 92.75 218 PHE A C 1
ATOM 1777 O O . PHE A 1 218 ? -15.898 36.688 25.188 1 92.75 218 PHE A O 1
ATOM 1784 N N . GLY A 1 219 ? -14.039 35.531 24.625 1 94.19 219 GLY A N 1
ATOM 1785 C CA . GLY A 1 219 ? -13.195 36.406 25.406 1 94.19 219 GLY A CA 1
ATOM 1786 C C . GLY A 1 219 ? -13.117 37.812 24.844 1 94.19 219 GLY A C 1
ATOM 1787 O O . GLY A 1 219 ? -13.172 38.781 25.578 1 94.19 219 GLY A O 1
ATOM 1788 N N . ALA A 1 220 ? -13.008 37.906 23.516 1 95.5 220 ALA A N 1
ATOM 1789 C CA . ALA A 1 220 ? -12.875 39.219 22.844 1 95.5 220 ALA A CA 1
ATOM 1790 C C . ALA A 1 220 ? -14.117 40.062 23.062 1 95.5 220 ALA A C 1
ATOM 1792 O O . ALA A 1 220 ? -14.016 41.25 23.406 1 95.5 220 ALA A O 1
ATOM 1793 N N . THR A 1 221 ? -15.289 39.5 22.875 1 95.44 221 THR A N 1
ATOM 1794 C CA . THR A 1 221 ? -16.531 40.281 22.969 1 95.44 221 THR A CA 1
ATOM 1795 C C . THR A 1 221 ? -16.797 40.656 24.422 1 95.44 221 THR A C 1
ATOM 1797 O O . THR A 1 221 ? -17.172 41.812 24.703 1 95.44 221 THR A O 1
ATOM 1800 N N . LEU A 1 222 ? -16.578 39.75 25.312 1 95.62 222 LEU A N 1
ATOM 1801 C CA . LEU A 1 222 ? -16.844 40.031 26.719 1 95.62 222 LEU A CA 1
ATOM 1802 C C . LEU A 1 222 ? -15.875 41.094 27.266 1 95.62 222 LEU A C 1
ATOM 1804 O O . LEU A 1 222 ? -16.281 42.031 27.969 1 95.62 222 LEU A O 1
ATOM 1808 N N . SER A 1 223 ? -14.602 40.938 26.969 1 97.25 223 SER A N 1
ATOM 1809 C CA . SER A 1 223 ? -13.609 41.875 27.469 1 97.25 223 SER A CA 1
ATOM 1810 C C . SER A 1 223 ? -13.867 43.281 26.906 1 97.25 223 SER A C 1
ATOM 1812 O O . SER A 1 223 ? -13.703 44.281 27.625 1 97.25 223 SER A O 1
ATOM 1814 N N . THR A 1 224 ? -14.258 43.375 25.656 1 96.44 224 THR A N 1
ATOM 1815 C CA . THR A 1 224 ? -14.523 44.656 25.031 1 96.44 224 THR A CA 1
ATOM 1816 C C . THR A 1 224 ? -15.734 45.312 25.688 1 96.44 224 THR A C 1
ATOM 1818 O O . THR A 1 224 ? -15.719 46.531 25.938 1 96.44 224 THR A O 1
ATOM 1821 N N . VAL A 1 225 ? -16.766 44.625 25.969 1 95.94 225 VAL A N 1
ATOM 1822 C CA . VAL A 1 225 ? -17.969 45.156 26.578 1 95.94 225 VAL A CA 1
ATOM 1823 C C . VAL A 1 225 ? -17.672 45.625 28 1 95.94 225 VAL A C 1
ATOM 1825 O O . VAL A 1 225 ? -18.094 46.719 28.422 1 95.94 225 VAL A O 1
ATOM 1828 N N . VAL A 1 226 ? -16.953 44.844 28.719 1 96.31 226 VAL A N 1
ATOM 1829 C CA . VAL A 1 226 ? -16.609 45.188 30.094 1 96.31 226 VAL A CA 1
ATOM 1830 C C . VAL A 1 226 ? -15.758 46.469 30.109 1 96.31 226 VAL A C 1
ATOM 1832 O O . VAL A 1 226 ? -16 47.375 30.906 1 96.31 226 VAL A O 1
ATOM 1835 N N . LEU A 1 227 ? -14.766 46.469 29.25 1 96.19 227 LEU A N 1
ATOM 1836 C CA . LEU A 1 227 ? -13.914 47.656 29.188 1 96.19 227 LEU A CA 1
ATOM 1837 C C . LEU A 1 227 ? -14.719 48.875 28.781 1 96.19 227 LEU A C 1
ATOM 1839 O O . LEU A 1 227 ? -14.516 49.969 29.328 1 96.19 227 LEU A O 1
ATOM 1843 N N . SER A 1 228 ? -15.617 48.719 27.844 1 94.38 228 SER A N 1
ATOM 1844 C CA . SER A 1 228 ? -16.469 49.812 27.422 1 94.38 228 SER A CA 1
ATOM 1845 C C . SER A 1 228 ? -17.359 50.312 28.547 1 94.38 228 SER A C 1
ATOM 1847 O O . SER A 1 228 ? -17.531 51.5 28.719 1 94.38 228 SER A O 1
ATOM 1849 N N . PHE A 1 229 ? -17.891 49.5 29.25 1 91.5 229 PHE A N 1
ATOM 1850 C CA . PHE A 1 229 ? -18.75 49.812 30.375 1 91.5 229 PHE A CA 1
ATOM 1851 C C . PHE A 1 229 ? -18 50.688 31.406 1 91.5 229 PHE A C 1
ATOM 1853 O O . PHE A 1 229 ? -18.516 51.719 31.828 1 91.5 229 PHE A O 1
ATOM 1860 N N . ILE A 1 230 ? -16.844 50.219 31.766 1 93.88 230 ILE A N 1
ATOM 1861 C CA . ILE A 1 230 ? -16.062 50.906 32.781 1 93.88 230 ILE A CA 1
ATOM 1862 C C . ILE A 1 230 ? -15.625 52.281 32.219 1 93.88 230 ILE A C 1
ATOM 1864 O O . ILE A 1 230 ? -15.672 53.281 32.938 1 93.88 230 ILE A O 1
ATOM 1868 N N . ALA A 1 231 ? -15.172 52.312 30.984 1 92.25 231 ALA A N 1
ATOM 1869 C CA . ALA A 1 231 ? -14.711 53.562 30.375 1 92.25 231 ALA A CA 1
ATOM 1870 C C . ALA A 1 231 ? -15.836 54.594 30.297 1 92.25 231 ALA A C 1
ATOM 1872 O O . ALA A 1 231 ? -15.641 55.75 30.656 1 92.25 231 ALA A O 1
ATOM 1873 N N . VAL A 1 232 ? -17.016 54.156 29.938 1 88 232 VAL A N 1
ATOM 1874 C CA . VAL A 1 232 ? -18.156 55.031 29.781 1 88 232 VAL A CA 1
ATOM 1875 C C . VAL A 1 232 ? -18.625 55.531 31.156 1 88 232 VAL A C 1
ATOM 1877 O O . VAL A 1 232 ? -18.844 56.719 31.344 1 88 232 VAL A O 1
ATOM 1880 N N . THR A 1 233 ? -18.75 54.656 32.062 1 87.75 233 THR A N 1
ATOM 1881 C CA . THR A 1 233 ? -19.25 55 33.406 1 87.75 233 THR A CA 1
ATOM 1882 C C . THR A 1 233 ? -18.344 56 34.094 1 87.75 233 THR A C 1
ATOM 1884 O O . THR A 1 233 ? -18.812 57.031 34.594 1 87.75 233 THR A O 1
ATOM 1887 N N . LEU A 1 234 ? -17.094 55.781 34 1 88.19 234 LEU A N 1
ATOM 1888 C CA . LEU A 1 234 ? -16.156 56.688 34.688 1 88.19 234 LEU A CA 1
ATOM 1889 C C . LEU A 1 234 ? -16.047 58 33.969 1 88.19 234 LEU A C 1
ATOM 1891 O O . LEU A 1 234 ? -15.906 59.062 34.594 1 88.19 234 LEU A O 1
ATOM 1895 N N . THR A 1 235 ? -16.125 57.969 32.688 1 84.12 235 THR A N 1
ATOM 1896 C CA . THR A 1 235 ? -16.062 59.219 31.938 1 84.12 235 THR A CA 1
ATOM 1897 C C . THR A 1 235 ? -17.297 60.094 32.219 1 84.12 235 THR A C 1
ATOM 1899 O O . THR A 1 235 ? -17.172 61.312 32.375 1 84.12 235 THR A O 1
ATOM 1902 N N . ILE A 1 236 ? -18.453 59.531 32.281 1 78.88 236 ILE A N 1
ATOM 1903 C CA . ILE A 1 236 ? -19.703 60.219 32.562 1 78.88 236 ILE A CA 1
ATOM 1904 C C . ILE A 1 236 ? -19.656 60.812 33.969 1 78.88 236 ILE A C 1
ATOM 1906 O O . ILE A 1 236 ? -20.188 61.906 34.219 1 78.88 236 ILE A O 1
ATOM 1910 N N . GLU A 1 237 ? -19.031 60.156 34.875 1 82.81 237 GLU A N 1
ATOM 1911 C CA . GLU A 1 237 ? -18.891 60.625 36.219 1 82.81 237 GLU A CA 1
ATOM 1912 C C . GLU A 1 237 ? -17.859 61.781 36.312 1 82.81 237 GLU A C 1
ATOM 1914 O O . GLU A 1 237 ? -17.656 62.344 37.375 1 82.81 237 GLU A O 1
ATOM 1919 N N . GLY A 1 238 ? -17.281 62.094 35.188 1 80.62 238 GLY A N 1
ATOM 1920 C CA . GLY A 1 238 ? -16.328 63.188 35.125 1 80.62 238 GLY A CA 1
ATOM 1921 C C . GLY A 1 238 ? -14.93 62.781 35.531 1 80.62 238 GLY A C 1
ATOM 1922 O O . GLY A 1 238 ? -14.117 63.656 35.906 1 80.62 238 GLY A O 1
ATOM 1923 N N . LYS A 1 239 ? -14.75 61.531 35.531 1 84.44 239 LYS A N 1
ATOM 1924 C CA . LYS A 1 239 ? -13.445 61.031 35.938 1 84.44 239 LYS A CA 1
ATOM 1925 C C . LYS A 1 239 ? -12.648 60.531 34.719 1 84.44 239 LYS A C 1
ATOM 1927 O O . LYS A 1 239 ? -13.227 60.125 33.719 1 84.44 239 LYS A O 1
ATOM 1932 N N . GLY A 1 240 ? -11.328 60.656 34.844 1 82.62 240 GLY A N 1
ATOM 1933 C CA . GLY A 1 240 ? -10.461 60 33.875 1 82.62 240 GLY A CA 1
ATOM 1934 C C . GLY A 1 240 ? -9.883 60.969 32.844 1 82.62 240 GLY A C 1
ATOM 1935 O O . GLY A 1 240 ? -10.125 62.156 32.906 1 82.62 240 GLY A O 1
ATOM 1936 N N . VAL A 1 241 ? -9.234 60.375 31.984 1 81.25 241 VAL A N 1
ATOM 1937 C CA . VAL A 1 241 ? -8.422 61.125 31.031 1 81.25 241 VAL A CA 1
ATOM 1938 C C . VAL A 1 241 ? -9.328 61.781 29.984 1 81.25 241 VAL A C 1
ATOM 1940 O O . VAL A 1 241 ? -9.008 62.844 29.469 1 81.25 241 VAL A O 1
ATOM 1943 N N . PHE A 1 242 ? -10.469 61.25 29.719 1 82.06 242 PHE A N 1
ATOM 1944 C CA . PHE A 1 242 ? -11.352 61.781 28.688 1 82.06 242 PHE A CA 1
ATOM 1945 C C . PHE A 1 242 ? -12.219 62.906 29.234 1 82.06 242 PHE A C 1
ATOM 1947 O O . PHE A 1 242 ? -12.742 63.719 28.484 1 82.06 242 PHE A O 1
ATOM 1954 N N . ALA A 1 243 ? -12.391 62.938 30.562 1 72.94 243 ALA A N 1
ATOM 1955 C CA . ALA A 1 243 ? -13.234 63.938 31.172 1 72.94 243 ALA A CA 1
ATOM 1956 C C . ALA A 1 243 ? -12.461 65.25 31.375 1 72.94 243 ALA A C 1
ATOM 1958 O O . ALA A 1 243 ? -13.031 66.25 31.781 1 72.94 243 ALA A O 1
ATOM 1959 N N . ARG A 1 244 ? -11.102 65.188 31.109 1 61.44 244 ARG A N 1
ATOM 1960 C CA . ARG A 1 244 ? -10.266 66.375 31.438 1 61.44 244 ARG A CA 1
ATOM 1961 C C . ARG A 1 244 ? -10.859 67.625 30.891 1 61.44 244 ARG A C 1
ATOM 1963 O O . ARG A 1 244 ? -11.125 67.75 29.688 1 61.44 244 ARG A O 1
ATOM 1970 N N . ARG A 1 245 ? -11.57 68.312 31.734 1 55.19 245 ARG A N 1
ATOM 1971 C CA . ARG A 1 245 ? -12.047 69.688 31.562 1 55.19 245 ARG A CA 1
ATOM 1972 C C . ARG A 1 245 ? -10.883 70.625 31.375 1 55.19 245 ARG A C 1
ATOM 1974 O O . ARG A 1 245 ? -10.211 71 32.344 1 55.19 245 ARG A O 1
ATOM 1981 N N . ASP A 1 246 ? -9.867 70.25 30.562 1 49.88 246 ASP A N 1
ATOM 1982 C CA . ASP A 1 246 ? -8.836 71.25 30.547 1 49.88 246 ASP A CA 1
ATOM 1983 C C . ASP A 1 246 ? -9.453 72.688 30.344 1 49.88 246 ASP A C 1
ATOM 1985 O O . ASP A 1 246 ? -10.609 72.75 29.922 1 49.88 246 ASP A O 1
ATOM 1989 N N . ALA A 1 247 ? -8.703 73.625 30.859 1 45.56 247 ALA A N 1
ATOM 1990 C CA . ALA A 1 247 ? -8.828 75.062 30.547 1 45.56 247 ALA A CA 1
ATOM 1991 C C . ALA A 1 247 ? -9.094 75.25 29.047 1 45.56 247 ALA A C 1
ATOM 1993 O O . ALA A 1 247 ? -9.461 76.375 28.625 1 45.56 247 ALA A O 1
ATOM 1994 N N . SER A 1 248 ? -8.492 74.312 28.344 1 48.03 248 SER A N 1
ATOM 1995 C CA . SER A 1 248 ? -8.555 74.688 26.938 1 48.03 248 SER A CA 1
ATOM 1996 C C . SER A 1 248 ? -9.969 74.5 26.391 1 48.03 248 SER A C 1
ATOM 1998 O O . SER A 1 248 ? -10.234 74.812 25.234 1 48.03 248 SER A O 1
ATOM 2000 N N . GLY A 1 249 ? -10.938 74.188 27.109 1 50.22 249 GLY A N 1
ATOM 2001 C CA . GLY A 1 249 ? -12.297 74.312 26.609 1 50.22 249 GLY A CA 1
ATOM 2002 C C . GLY A 1 249 ? -12.852 73.062 25.984 1 50.22 249 GLY A C 1
ATOM 2003 O O . GLY A 1 249 ? -13.68 73.125 25.078 1 50.22 249 GLY A O 1
ATOM 2004 N N . LEU A 1 250 ? -12.266 71.812 26.203 1 55.44 250 LEU A N 1
ATOM 2005 C CA . LEU A 1 250 ? -12.953 70.688 25.5 1 55.44 250 LEU A CA 1
ATOM 2006 C C . LEU A 1 250 ? -14.391 70.562 26 1 55.44 250 LEU A C 1
ATOM 2008 O O . LEU A 1 250 ? -14.633 70.562 27.203 1 55.44 250 LEU A O 1
ATOM 2012 N N . SER A 1 251 ? -15.172 70.625 25.062 1 62.69 251 SER A N 1
ATOM 2013 C CA . SER A 1 251 ? -16.578 70.438 25.328 1 62.69 251 SER A CA 1
ATOM 2014 C C . SER A 1 251 ? -16.844 68.938 25.656 1 62.69 251 SER A C 1
ATOM 2016 O O . SER A 1 251 ? -16.016 68.062 25.391 1 62.69 251 SER A O 1
ATOM 2018 N N . ILE A 1 252 ? -17.672 68.625 26.531 1 65.62 252 ILE A N 1
ATOM 2019 C CA . ILE A 1 252 ? -18.125 67.312 26.859 1 65.62 252 ILE A CA 1
ATOM 2020 C C . ILE A 1 252 ? -18.219 66.438 25.594 1 65.62 252 ILE A C 1
ATOM 2022 O O . ILE A 1 252 ? -17.906 65.25 25.609 1 65.62 252 ILE A O 1
ATOM 2026 N N . ASN A 1 253 ? -18.438 67.125 24.531 1 69.19 253 ASN A N 1
ATOM 2027 C CA . ASN A 1 253 ? -18.578 66.438 23.266 1 69.19 253 ASN A CA 1
ATOM 2028 C C . ASN A 1 253 ? -17.234 66 22.719 1 69.19 253 ASN A C 1
ATOM 2030 O O . ASN A 1 253 ? -17.141 64.875 22.156 1 69.19 253 ASN A O 1
ATOM 2034 N N . ASP A 1 254 ? -16.203 66.75 22.953 1 71.56 254 ASP A N 1
ATOM 2035 C CA . ASP A 1 254 ? -14.883 66.312 22.5 1 71.56 254 ASP A CA 1
ATOM 2036 C C . ASP A 1 254 ? -14.383 65.125 23.266 1 71.56 254 ASP A C 1
ATOM 2038 O O . ASP A 1 254 ? -13.805 64.188 22.672 1 71.56 254 ASP A O 1
ATOM 2042 N N . SER A 1 255 ? -14.719 65.125 24.578 1 76.25 255 SER A N 1
ATOM 2043 C CA . SER A 1 255 ? -14.328 64 25.438 1 76.25 255 SER A CA 1
ATOM 2044 C C . SER A 1 255 ? -14.961 62.719 24.969 1 76.25 255 SER A C 1
ATOM 2046 O O . SER A 1 255 ? -14.305 61.688 24.938 1 76.25 255 SER A O 1
ATOM 2048 N N . LEU A 1 256 ? -16.109 62.844 24.484 1 79.31 256 LEU A N 1
ATOM 2049 C CA . LEU A 1 256 ? -16.859 61.656 24.094 1 79.31 256 LEU A CA 1
ATOM 2050 C C . LEU A 1 256 ? -16.344 61.094 22.766 1 79.31 256 LEU A C 1
ATOM 2052 O O . LEU A 1 256 ? -16.312 59.875 22.562 1 79.31 256 LEU A O 1
ATOM 2056 N N . ILE A 1 257 ? -15.859 61.938 21.984 1 81.06 257 ILE A N 1
ATOM 2057 C CA . ILE A 1 257 ? -15.359 61.531 20.672 1 81.06 257 ILE A CA 1
ATOM 2058 C C . ILE A 1 257 ? -14.055 60.75 20.859 1 81.06 257 ILE A C 1
ATOM 2060 O O . ILE A 1 257 ? -13.828 59.75 20.188 1 81.06 257 ILE A O 1
ATOM 2064 N N . PHE A 1 258 ? -13.211 61.219 21.75 1 86.19 258 PHE A N 1
ATOM 2065 C CA . PHE A 1 258 ? -11.953 60.531 22.016 1 86.19 258 PHE A CA 1
ATOM 2066 C C . PHE A 1 258 ? -12.211 59.188 22.672 1 86.19 258 PHE A C 1
ATOM 2068 O O . PHE A 1 258 ? -11.523 58.188 22.375 1 86.19 258 PHE A O 1
ATOM 2075 N N . LEU A 1 259 ? -13.188 59.188 23.516 1 89.94 259 LEU A N 1
ATOM 2076 C CA . LEU A 1 259 ? -13.555 57.938 24.141 1 89.94 259 LEU A CA 1
ATOM 2077 C C . LEU A 1 259 ? -14.055 56.938 23.109 1 89.94 259 LEU A C 1
ATOM 2079 O O . LEU A 1 259 ? -13.648 55.781 23.125 1 89.94 259 LEU A O 1
ATOM 2083 N N . ASP A 1 260 ? -14.836 57.375 22.203 1 90.56 260 ASP A N 1
ATOM 2084 C CA . ASP A 1 260 ? -15.383 56.531 21.156 1 90.56 260 ASP A CA 1
ATOM 2085 C C . ASP A 1 260 ? -14.281 56 20.25 1 90.56 260 ASP A C 1
ATOM 2087 O O . ASP A 1 260 ? -14.305 54.844 19.828 1 90.56 260 ASP A O 1
ATOM 2091 N N . ALA A 1 261 ? -13.398 56.844 19.984 1 90.31 261 ALA A N 1
ATOM 2092 C CA . ALA A 1 261 ? -12.266 56.406 19.156 1 90.31 261 ALA A CA 1
ATOM 2093 C C . ALA A 1 261 ? -11.453 55.344 19.844 1 90.31 261 ALA A C 1
ATOM 2095 O O . ALA A 1 261 ? -11.008 54.375 19.203 1 90.31 261 ALA A O 1
ATOM 2096 N N . PHE A 1 262 ? -11.258 55.406 21.109 1 93.56 262 PHE A N 1
ATOM 2097 C CA . PHE A 1 262 ? -10.547 54.438 21.906 1 93.56 262 PHE A CA 1
ATOM 2098 C C . PHE A 1 262 ? -11.273 53.094 21.875 1 93.56 262 PHE A C 1
ATOM 2100 O O . PHE A 1 262 ? -10.656 52.062 21.625 1 93.56 262 PHE A O 1
ATOM 2107 N N . LEU A 1 263 ? -12.508 53.219 22.078 1 94.94 263 LEU A N 1
ATOM 2108 C CA . LEU A 1 263 ? -13.305 52 22.141 1 94.94 263 LEU A CA 1
ATOM 2109 C C . LEU A 1 263 ? -13.367 51.312 20.766 1 94.94 263 LEU A C 1
ATOM 2111 O O . LEU A 1 263 ? -13.352 50.094 20.672 1 94.94 263 LEU A O 1
ATOM 2115 N N . PHE A 1 264 ? -13.445 52.094 19.719 1 93.94 264 PHE A N 1
ATOM 2116 C CA . PHE A 1 264 ? -13.414 51.594 18.344 1 93.94 264 PHE A CA 1
ATOM 2117 C C . PHE A 1 264 ? -12.109 50.844 18.094 1 93.94 264 PHE A C 1
ATOM 2119 O O . PHE A 1 264 ? -12.109 49.719 17.547 1 93.94 264 PHE A O 1
ATOM 2126 N N . CYS A 1 265 ? -11.031 51.375 18.516 1 94.19 265 CYS A N 1
ATOM 2127 C CA . CYS A 1 265 ? -9.703 50.812 18.297 1 94.19 265 CYS A CA 1
ATOM 2128 C C . CYS A 1 265 ? -9.523 49.5 19.047 1 94.19 265 CYS A C 1
ATOM 2130 O O . CYS A 1 265 ? -9.078 48.5 18.484 1 94.19 265 CYS A O 1
ATOM 2132 N N . ILE A 1 266 ? -9.93 49.5 20.297 1 94.88 266 ILE A N 1
ATOM 2133 C CA . ILE A 1 266 ? -9.727 48.312 21.141 1 94.88 266 ILE A CA 1
ATOM 2134 C C . ILE A 1 266 ? -10.602 47.188 20.625 1 94.88 266 ILE A C 1
ATOM 2136 O O . ILE A 1 266 ? -10.172 46.031 20.609 1 94.88 266 ILE A O 1
ATOM 2140 N N . SER A 1 267 ? -11.828 47.5 20.25 1 95.19 267 SER A N 1
ATOM 2141 C CA . SER A 1 267 ? -12.711 46.469 19.688 1 95.19 267 SER A CA 1
ATOM 2142 C C . SER A 1 267 ? -12.156 45.938 18.375 1 95.19 267 SER A C 1
ATOM 2144 O O . SER A 1 267 ? -12.172 44.719 18.156 1 95.19 267 SER A O 1
ATOM 2146 N N . GLY A 1 268 ? -11.695 46.875 17.547 1 94.12 268 GLY A N 1
ATOM 2147 C CA . GLY A 1 268 ? -11.094 46.469 16.281 1 94.12 268 GLY A CA 1
ATOM 2148 C C . GLY A 1 268 ? -9.906 45.531 16.469 1 94.12 268 GLY A C 1
ATOM 2149 O O . GLY A 1 268 ? -9.789 44.531 15.773 1 94.12 268 GLY A O 1
ATOM 2150 N N . ILE A 1 269 ? -9.047 45.844 17.422 1 94.06 269 ILE A N 1
ATOM 2151 C CA . ILE A 1 269 ? -7.867 45.031 17.719 1 94.06 269 ILE A CA 1
ATOM 2152 C C . ILE A 1 269 ? -8.297 43.625 18.188 1 94.06 269 ILE A C 1
ATOM 2154 O O . ILE A 1 269 ? -7.809 42.625 17.688 1 94.06 269 ILE A O 1
ATOM 2158 N N . ALA A 1 270 ? -9.211 43.594 19.125 1 95.19 270 ALA A N 1
ATOM 2159 C CA . ALA A 1 270 ? -9.672 42.344 19.703 1 95.19 270 ALA A CA 1
ATOM 2160 C C . ALA A 1 270 ? -10.281 41.438 18.641 1 95.19 270 ALA A C 1
ATOM 2162 O O . ALA A 1 270 ? -9.93 40.25 18.547 1 95.19 270 ALA A O 1
ATOM 2163 N N . TYR A 1 271 ? -11.117 41.969 17.797 1 96 271 TYR A N 1
ATOM 2164 C CA . TYR A 1 271 ? -11.812 41.188 16.797 1 96 271 TYR A CA 1
ATOM 2165 C C . TYR A 1 271 ? -10.859 40.75 15.68 1 96 271 TYR A C 1
ATOM 2167 O O . TYR A 1 271 ? -10.992 39.656 15.125 1 96 271 TYR A O 1
ATOM 2175 N N . PHE A 1 272 ? -9.961 41.562 15.383 1 93.12 272 PHE A N 1
ATOM 2176 C CA . PHE A 1 272 ? -8.977 41.219 14.359 1 93.12 272 PHE A CA 1
ATOM 2177 C C . PHE A 1 272 ? -8.148 40.031 14.781 1 93.12 272 PHE A C 1
ATOM 2179 O O . PHE A 1 272 ? -7.898 39.125 13.977 1 93.12 272 PHE A O 1
ATOM 2186 N N . LEU A 1 273 ? -7.746 40.062 15.969 1 90.81 273 LEU A N 1
ATOM 2187 C CA . LEU A 1 273 ? -6.945 38.938 16.469 1 90.81 273 LEU A CA 1
ATOM 2188 C C . LEU A 1 273 ? -7.734 37.656 16.438 1 90.81 273 LEU A C 1
ATOM 2190 O O . LEU A 1 273 ? -7.195 36.594 16.062 1 90.81 273 LEU A O 1
ATOM 2194 N N . VAL A 1 274 ? -8.961 37.719 16.766 1 91.69 274 VAL A N 1
ATOM 2195 C CA . VAL A 1 274 ? -9.82 36.531 16.781 1 91.69 274 VAL A CA 1
ATOM 2196 C C . VAL A 1 274 ? -10 36 15.367 1 91.69 274 VAL A C 1
ATOM 2198 O O . VAL A 1 274 ? -9.859 34.812 15.125 1 91.69 274 VAL A O 1
ATOM 2201 N N . THR A 1 275 ? -10.305 36.844 14.406 1 91.75 275 THR A N 1
ATOM 2202 C CA . THR A 1 275 ? -10.555 36.438 13.031 1 91.75 275 THR A CA 1
ATOM 2203 C C . THR A 1 275 ? -9.281 35.906 12.375 1 91.75 275 THR A C 1
ATOM 2205 O O . THR A 1 275 ? -9.32 34.906 11.633 1 91.75 275 THR A O 1
ATOM 2208 N N . ALA A 1 276 ? -8.188 36.531 12.688 1 85.62 276 ALA A N 1
ATOM 2209 C CA . ALA A 1 276 ? -6.91 36.062 12.141 1 85.62 276 ALA A CA 1
ATOM 2210 C C . ALA A 1 276 ? -6.566 34.656 12.633 1 85.62 276 ALA A C 1
ATOM 2212 O O . ALA A 1 276 ? -6.098 33.812 11.867 1 85.62 276 ALA A O 1
ATOM 2213 N N . THR A 1 277 ? -6.773 34.438 13.859 1 83.69 277 THR A N 1
ATOM 2214 C CA . THR A 1 277 ? -6.5 33.125 14.438 1 83.69 277 THR A CA 1
ATOM 2215 C C . THR A 1 277 ? -7.445 32.062 13.867 1 83.69 277 THR A C 1
ATOM 2217 O O . THR A 1 277 ? -7.031 30.938 13.586 1 83.69 277 THR A O 1
ATOM 2220 N N . ARG A 1 278 ? -8.695 32.438 13.734 1 85.25 278 ARG A N 1
ATOM 2221 C CA . ARG A 1 278 ? -9.688 31.516 13.203 1 85.25 278 ARG A CA 1
ATOM 2222 C C . ARG A 1 278 ? -9.375 31.141 11.758 1 85.25 278 ARG A C 1
ATOM 2224 O O . ARG A 1 278 ? -9.531 29.984 11.359 1 85.25 278 ARG A O 1
ATOM 2231 N N . GLU A 1 279 ? -9.016 32.062 11 1 85.31 279 GLU A N 1
ATOM 2232 C CA . GLU A 1 279 ? -8.664 31.812 9.609 1 85.31 279 GLU A CA 1
ATOM 2233 C C . GLU A 1 279 ? -7.473 30.875 9.5 1 85.31 279 GLU A C 1
ATOM 2235 O O . GLU A 1 279 ? -7.449 29.984 8.648 1 85.31 279 GLU A O 1
ATOM 2240 N N . ARG A 1 280 ? -6.551 31.062 10.328 1 79.75 280 ARG A N 1
ATOM 2241 C CA . ARG A 1 280 ? -5.375 30.188 10.328 1 79.75 280 ARG A CA 1
ATOM 2242 C C . ARG A 1 280 ? -5.738 28.766 10.742 1 79.75 280 ARG A C 1
ATOM 2244 O O . ARG A 1 280 ? -5.234 27.812 10.164 1 79.75 280 ARG A O 1
ATOM 2251 N N . GLU A 1 281 ? -6.527 28.656 11.711 1 82.12 281 GLU A N 1
ATOM 2252 C CA . GLU A 1 281 ? -6.961 27.344 12.164 1 82.12 281 GLU A CA 1
ATOM 2253 C C . GLU A 1 281 ? -7.723 26.609 11.07 1 82.12 281 GLU A C 1
ATOM 2255 O O . GLU A 1 281 ? -7.539 25.406 10.883 1 82.12 281 GLU A O 1
ATOM 2260 N N . ARG A 1 282 ? -8.555 27.297 10.375 1 85 282 ARG A N 1
ATOM 2261 C CA . ARG A 1 282 ? -9.32 26.688 9.289 1 85 282 ARG A CA 1
ATOM 2262 C C . ARG A 1 282 ? -8.398 26.203 8.172 1 85 282 ARG A C 1
ATOM 2264 O O . ARG A 1 282 ? -8.609 25.141 7.605 1 85 282 ARG A O 1
ATOM 2271 N N . ALA A 1 283 ? -7.465 27.031 7.875 1 81.62 283 ALA A N 1
ATOM 2272 C CA . ALA A 1 283 ? -6.508 26.656 6.836 1 81.62 283 ALA A CA 1
ATOM 2273 C C . ALA A 1 283 ? -5.746 25.391 7.223 1 81.62 283 ALA A C 1
ATOM 2275 O O . ALA A 1 283 ? -5.512 24.516 6.383 1 81.62 283 ALA A O 1
ATOM 2276 N N . GLN A 1 284 ? -5.379 25.281 8.438 1 81.88 284 GLN A N 1
ATOM 2277 C CA . GLN A 1 284 ? -4.668 24.109 8.938 1 81.88 284 GLN A CA 1
ATOM 2278 C C . GLN A 1 284 ? -5.555 22.859 8.898 1 81.88 284 GLN A C 1
ATOM 2280 O O . GLN A 1 284 ? -5.102 21.781 8.539 1 81.88 284 GLN A O 1
ATOM 2285 N N . GLU A 1 285 ? -6.754 23.031 9.344 1 82.25 285 GLU A N 1
ATOM 2286 C CA . GLU A 1 285 ? -7.68 21.906 9.352 1 82.25 285 GLU A CA 1
ATOM 2287 C C . GLU A 1 285 ? -7.918 21.375 7.941 1 82.25 285 GLU A C 1
ATOM 2289 O O . GLU A 1 285 ? -7.992 20.172 7.734 1 82.25 285 GLU A O 1
ATOM 2294 N N . THR A 1 286 ? -8.047 22.25 7.043 1 82.5 286 THR A N 1
ATOM 2295 C CA . THR A 1 286 ? -8.242 21.844 5.656 1 82.5 286 THR A CA 1
ATOM 2296 C C . THR A 1 286 ? -7.031 21.062 5.152 1 82.5 286 THR A C 1
ATOM 2298 O O . THR A 1 286 ? -7.188 20.062 4.434 1 82.5 286 THR A O 1
ATOM 2301 N N . SER A 1 287 ? -5.836 21.531 5.508 1 79.62 287 SER A N 1
ATOM 2302 C CA . SER A 1 287 ? -4.613 20.844 5.102 1 79.62 287 SER A CA 1
ATOM 2303 C C . SER A 1 287 ? -4.539 19.453 5.695 1 79.62 287 SER A C 1
ATOM 2305 O O . SER A 1 287 ? -4.191 18.484 5.004 1 79.62 287 SER A O 1
ATOM 2307 N N . LEU A 1 288 ? -4.863 19.359 6.898 1 78.25 288 LEU A N 1
ATOM 2308 C CA . LEU A 1 288 ? -4.844 18.078 7.586 1 78.25 288 LEU A CA 1
ATOM 2309 C C . LEU A 1 288 ? -5.875 17.125 6.984 1 78.25 288 LEU A C 1
ATOM 2311 O O . LEU A 1 288 ? -5.602 15.938 6.805 1 78.25 288 LEU A O 1
ATOM 2315 N N . LYS A 1 289 ? -7.039 17.547 6.68 1 83.06 289 LYS A N 1
ATOM 2316 C CA . LYS A 1 289 ? -8.07 16.719 6.066 1 83.06 289 LYS A CA 1
ATOM 2317 C C . LYS A 1 289 ? -7.633 16.203 4.699 1 83.06 289 LYS A C 1
ATOM 2319 O O . LYS A 1 289 ? -7.875 15.047 4.352 1 83.06 289 LYS A O 1
ATOM 2324 N N . SER A 1 290 ? -7.047 17.109 3.986 1 80.69 290 SER A N 1
ATOM 2325 C CA . SER A 1 290 ? -6.551 16.719 2.676 1 80.69 290 SER A CA 1
ATOM 2326 C C . SER A 1 290 ? -5.543 15.57 2.791 1 80.69 290 SER A C 1
ATOM 2328 O O . SER A 1 290 ? -5.59 14.617 2.012 1 80.69 290 SER A O 1
ATOM 2330 N N . LEU A 1 291 ? -4.688 15.727 3.762 1 76.12 291 LEU A N 1
ATOM 2331 C CA . LEU A 1 291 ? -3.699 14.688 3.994 1 76.12 291 LEU A CA 1
ATOM 2332 C C . LEU A 1 291 ? -4.371 13.383 4.418 1 76.12 291 LEU A C 1
ATOM 2334 O O . LEU A 1 291 ? -3.945 12.297 4.02 1 76.12 291 LEU A O 1
ATOM 2338 N N . GLN A 1 292 ? -5.367 13.453 5.207 1 77.06 292 GLN A N 1
ATOM 2339 C CA . GLN A 1 292 ? -6.094 12.273 5.656 1 77.06 292 GLN A CA 1
ATOM 2340 C C . GLN A 1 292 ? -6.785 11.578 4.488 1 77.06 292 GLN A C 1
ATOM 2342 O O . GLN A 1 292 ? -6.762 10.352 4.391 1 77.06 292 GLN A O 1
ATOM 2347 N N . VAL A 1 293 ? -7.426 12.359 3.654 1 80.75 293 VAL A N 1
ATOM 2348 C CA . VAL A 1 293 ? -8.094 11.797 2.482 1 80.75 293 VAL A CA 1
ATOM 2349 C C . VAL A 1 293 ? -7.074 11.07 1.606 1 80.75 293 VAL A C 1
ATOM 2351 O O . VAL A 1 293 ? -7.344 9.977 1.112 1 80.75 293 VAL A O 1
ATOM 2354 N N . LEU A 1 294 ? -5.969 11.672 1.397 1 76.25 294 LEU A N 1
ATOM 2355 C CA . LEU A 1 294 ? -4.922 11.062 0.583 1 76.25 294 LEU A CA 1
ATOM 2356 C C . LEU A 1 294 ? -4.453 9.75 1.191 1 76.25 294 LEU A C 1
ATOM 2358 O O . LEU A 1 294 ? -4.246 8.766 0.472 1 76.25 294 LEU A O 1
ATOM 2362 N N . ASN A 1 295 ? -4.359 9.703 2.414 1 75 295 ASN A N 1
ATOM 2363 C CA . ASN A 1 295 ? -3.951 8.492 3.113 1 75 295 ASN A CA 1
ATOM 2364 C C . ASN A 1 295 ? -4.988 7.383 2.969 1 75 295 ASN A C 1
ATOM 2366 O O . ASN A 1 295 ? -4.637 6.215 2.799 1 75 295 ASN A O 1
ATOM 2370 N N . GLU A 1 296 ? -6.215 7.746 3.061 1 77.25 296 GLU A N 1
ATOM 2371 C CA . GLU A 1 296 ? -7.285 6.762 2.908 1 77.25 296 GLU A CA 1
ATOM 2372 C C . GLU A 1 296 ? -7.297 6.176 1.499 1 77.25 296 GLU A C 1
ATOM 2374 O O . GLU A 1 296 ? -7.484 4.969 1.326 1 77.25 296 GLU A O 1
ATOM 2379 N N . LEU A 1 297 ? -7.121 6.977 0.571 1 76.38 297 LEU A N 1
ATOM 2380 C CA . LEU A 1 297 ? -7.078 6.516 -0.812 1 76.38 297 LEU A CA 1
ATOM 2381 C C . LEU A 1 297 ? -5.91 5.559 -1.03 1 76.38 297 LEU A C 1
ATOM 2383 O O . LEU A 1 297 ? -6.047 4.562 -1.741 1 76.38 297 LEU A O 1
ATOM 2387 N N . LYS A 1 298 ? -4.879 5.828 -0.501 1 76 298 LYS A N 1
ATOM 2388 C CA . LYS A 1 298 ? -3.699 4.977 -0.609 1 76 298 LYS A CA 1
ATOM 2389 C C . LYS A 1 298 ? -3.926 3.631 0.073 1 76 298 LYS A C 1
ATOM 2391 O O . LYS A 1 298 ? -3.518 2.59 -0.445 1 76 298 LYS A O 1
ATOM 2396 N N . GLU A 1 299 ? -4.57 3.744 1.229 1 73.38 299 GLU A N 1
ATOM 2397 C CA . GLU A 1 299 ? -4.883 2.51 1.945 1 73.38 299 GLU A CA 1
ATOM 2398 C C . GLU A 1 299 ? -5.824 1.625 1.137 1 73.38 299 GLU A C 1
ATOM 2400 O O . GLU A 1 299 ? -5.641 0.408 1.073 1 73.38 299 GLU A O 1
ATOM 2405 N N . GLN A 1 300 ? -6.785 2.188 0.582 1 79.69 300 GLN A N 1
ATOM 2406 C CA . GLN A 1 300 ? -7.723 1.434 -0.242 1 79.69 300 GLN A CA 1
ATOM 2407 C C . GLN A 1 300 ? -7.027 0.816 -1.449 1 79.69 300 GLN A C 1
ATOM 2409 O O . GLN A 1 300 ? -7.281 -0.338 -1.799 1 79.69 300 GLN A O 1
ATOM 2414 N N . ALA A 1 301 ? -6.238 1.629 -2.039 1 73.62 301 ALA A N 1
ATOM 2415 C CA . ALA A 1 301 ? -5.488 1.14 -3.191 1 73.62 301 ALA A CA 1
ATOM 2416 C C . ALA A 1 301 ? -4.586 -0.03 -2.803 1 73.62 301 ALA A C 1
ATOM 2418 O O . ALA A 1 301 ? -4.469 -1.004 -3.551 1 73.62 301 ALA A O 1
ATOM 2419 N N . ASN A 1 302 ? -4.031 0.021 -1.681 1 70.38 302 ASN A N 1
ATOM 2420 C CA . ASN A 1 302 ? -3.189 -1.056 -1.172 1 70.38 302 ASN A CA 1
ATOM 2421 C C . ASN A 1 302 ? -4.008 -2.303 -0.85 1 70.38 302 ASN A C 1
ATOM 2423 O O . ASN A 1 302 ? -3.564 -3.424 -1.111 1 70.38 302 ASN A O 1
ATOM 2427 N N . GLU A 1 303 ? -5.098 -2.129 -0.29 1 74.62 303 GLU A N 1
ATOM 2428 C CA . GLU A 1 303 ? -5.965 -3.26 0.024 1 74.62 303 GLU A CA 1
ATOM 2429 C C . GLU A 1 303 ? -6.434 -3.965 -1.245 1 74.62 303 GLU A C 1
ATOM 2431 O O . GLU A 1 303 ? -6.473 -5.195 -1.3 1 74.62 303 GLU A O 1
ATOM 2436 N N . GLU A 1 304 ? -6.824 -3.232 -2.18 1 75.5 304 GLU A N 1
ATOM 2437 C CA . GLU A 1 304 ? -7.23 -3.814 -3.457 1 75.5 304 GLU A CA 1
ATOM 2438 C C . GLU A 1 304 ? -6.086 -4.598 -4.094 1 75.5 304 GLU A C 1
ATOM 2440 O O . GLU A 1 304 ? -6.297 -5.68 -4.641 1 75.5 304 GLU A O 1
ATOM 2445 N N . LEU A 1 305 ? -4.941 -4.082 -4.008 1 71.12 305 LEU A N 1
ATOM 2446 C CA . LEU A 1 305 ? -3.773 -4.762 -4.562 1 71.12 305 LEU A CA 1
ATOM 2447 C C . LEU A 1 305 ? -3.471 -6.043 -3.793 1 71.12 305 LEU A C 1
ATOM 2449 O O . LEU A 1 305 ? -3.176 -7.078 -4.395 1 71.12 305 LEU A O 1
ATOM 2453 N N . GLU A 1 306 ? -3.578 -5.922 -2.518 1 71.88 306 GLU A N 1
ATOM 2454 C CA . GLU A 1 306 ? -3.361 -7.098 -1.68 1 71.88 306 GLU A CA 1
ATOM 2455 C C . GLU A 1 306 ? -4.391 -8.188 -1.979 1 71.88 306 GLU A C 1
ATOM 2457 O O . GLU A 1 306 ? -4.051 -9.367 -2.031 1 71.88 306 GLU A O 1
ATOM 2462 N N . GLN A 1 307 ? -5.578 -7.887 -2.162 1 78.62 307 GLN A N 1
ATOM 2463 C CA . GLN A 1 307 ? -6.617 -8.859 -2.471 1 78.62 307 GLN A CA 1
ATOM 2464 C C . GLN A 1 307 ? -6.371 -9.523 -3.824 1 78.62 307 GLN A C 1
ATOM 2466 O O . GLN A 1 307 ? -6.551 -10.734 -3.971 1 78.62 307 GLN A O 1
ATOM 2471 N N . LYS A 1 308 ? -5.984 -8.734 -4.727 1 75.44 308 LYS A N 1
ATOM 2472 C CA . LYS A 1 308 ? -5.691 -9.266 -6.051 1 75.44 308 LYS A CA 1
ATOM 2473 C C . LYS A 1 308 ? -4.52 -10.242 -6.004 1 75.44 308 LYS A C 1
ATOM 2475 O O . LYS A 1 308 ? -4.547 -11.289 -6.648 1 75.44 308 LYS A O 1
ATOM 2480 N N . VAL A 1 309 ? -3.521 -9.938 -5.277 1 70.94 309 VAL A N 1
ATOM 2481 C CA . VAL A 1 309 ? -2.361 -10.812 -5.113 1 70.94 309 VAL A CA 1
ATOM 2482 C C . VAL A 1 309 ? -2.771 -12.086 -4.387 1 70.94 309 VAL A C 1
ATOM 2484 O O . VAL A 1 309 ? -2.369 -13.188 -4.777 1 70.94 309 VAL A O 1
ATOM 2487 N N . LEU A 1 310 ? -3.615 -12.023 -3.461 1 74 310 LEU A N 1
ATOM 2488 C CA . LEU A 1 310 ? -4.066 -13.18 -2.701 1 74 310 LEU A CA 1
ATOM 2489 C C . LEU A 1 310 ? -4.891 -14.117 -3.578 1 74 310 LEU A C 1
ATOM 2491 O O . LEU A 1 310 ? -4.715 -15.336 -3.529 1 74 310 LEU A O 1
ATOM 2495 N N . GLU A 1 311 ? -5.703 -13.578 -4.383 1 78.25 311 GLU A N 1
ATOM 2496 C CA . GLU A 1 311 ? -6.535 -14.391 -5.27 1 78.25 311 GLU A CA 1
ATOM 2497 C C . GLU A 1 311 ? -5.688 -15.109 -6.312 1 78.25 311 GLU A C 1
ATOM 2499 O O . GLU A 1 311 ? -5.883 -16.297 -6.559 1 78.25 311 GLU A O 1
ATOM 2504 N N . ARG A 1 312 ? -4.785 -14.398 -6.863 1 72.81 312 ARG A N 1
ATOM 2505 C CA . ARG A 1 312 ? -3.926 -14.992 -7.883 1 72.81 312 ARG A CA 1
ATOM 2506 C C . ARG A 1 312 ? -3.02 -16.062 -7.281 1 72.81 312 ARG A C 1
ATOM 2508 O O . ARG A 1 312 ? -2.801 -17.109 -7.891 1 72.81 312 ARG A O 1
ATOM 2515 N N . THR A 1 313 ? -2.572 -15.82 -6.184 1 70.25 313 THR A N 1
ATOM 2516 C CA . THR A 1 313 ? -1.722 -16.781 -5.504 1 70.25 313 THR A CA 1
ATOM 2517 C C . THR A 1 313 ? -2.514 -18.031 -5.137 1 70.25 313 THR A C 1
ATOM 2519 O O . THR A 1 313 ? -2.008 -19.156 -5.246 1 70.25 313 THR A O 1
ATOM 2522 N N . ALA A 1 314 ? -3.727 -17.875 -4.785 1 78.38 314 ALA A N 1
ATOM 2523 C CA . ALA A 1 314 ? -4.566 -19.016 -4.418 1 78.38 314 ALA A CA 1
ATOM 2524 C C . ALA A 1 314 ? -4.836 -19.906 -5.625 1 78.38 314 ALA A C 1
ATOM 2526 O O . ALA A 1 314 ? -4.777 -21.141 -5.52 1 78.38 314 ALA A O 1
ATOM 2527 N N . VAL A 1 315 ? -5.078 -19.328 -6.762 1 75.69 315 VAL A N 1
ATOM 2528 C CA . VAL A 1 315 ? -5.348 -20.078 -7.988 1 75.69 315 VAL A CA 1
ATOM 2529 C C . VAL A 1 315 ? -4.102 -20.859 -8.406 1 75.69 315 VAL A C 1
ATOM 2531 O O . VAL A 1 315 ? -4.191 -22.031 -8.766 1 75.69 315 VAL A O 1
ATOM 2534 N N . ILE A 1 316 ? -2.992 -20.25 -8.234 1 72.75 316 ILE A N 1
ATOM 2535 C CA . ILE A 1 316 ? -1.737 -20.859 -8.648 1 72.75 316 ILE A CA 1
ATOM 2536 C C . ILE A 1 316 ? -1.384 -22 -7.695 1 72.75 316 ILE A C 1
ATOM 2538 O O . ILE A 1 316 ? -0.917 -23.062 -8.125 1 72.75 316 ILE A O 1
ATOM 2542 N N . GLU A 1 317 ? -1.685 -21.75 -6.535 1 75.56 317 GLU A N 1
ATOM 2543 C CA . GLU A 1 317 ? -1.408 -22.797 -5.547 1 75.56 317 GLU A CA 1
ATOM 2544 C C . GLU A 1 317 ? -2.307 -24.016 -5.754 1 75.56 317 GLU A C 1
ATOM 2546 O O . GLU A 1 317 ? -1.858 -25.156 -5.625 1 75.56 317 GLU A O 1
ATOM 2551 N N . GLU A 1 318 ? -3.514 -23.766 -6.117 1 80.5 318 GLU A N 1
ATOM 2552 C CA . GLU A 1 318 ? -4.434 -24.875 -6.375 1 80.5 318 GLU A CA 1
ATOM 2553 C C . GLU A 1 318 ? -3.992 -25.688 -7.586 1 80.5 318 GLU A C 1
ATOM 2555 O O . GLU A 1 318 ? -4.043 -26.922 -7.559 1 80.5 318 GLU A O 1
ATOM 2560 N N . GLN A 1 319 ? -3.551 -25.047 -8.578 1 76.94 319 GLN A N 1
ATOM 2561 C CA . GLN A 1 319 ? -3.074 -25.719 -9.781 1 76.94 319 GLN A CA 1
ATOM 2562 C C . GLN A 1 319 ? -1.821 -26.547 -9.484 1 76.94 319 GLN A C 1
ATOM 2564 O O . GLN A 1 319 ? -1.669 -27.656 -9.992 1 76.94 319 GLN A O 1
ATOM 2569 N N . ARG A 1 320 ? -1.07 -25.969 -8.664 1 75.88 320 ARG A N 1
ATOM 2570 C CA . ARG A 1 320 ? 0.154 -26.672 -8.281 1 75.88 320 ARG A CA 1
ATOM 2571 C C . ARG A 1 320 ? -0.159 -27.938 -7.496 1 75.88 320 ARG A C 1
ATOM 2573 O O . ARG A 1 320 ? 0.444 -28.984 -7.734 1 75.88 320 ARG A O 1
ATOM 2580 N N . ILE A 1 321 ? -1.062 -27.828 -6.672 1 82.12 321 ILE A N 1
ATOM 2581 C CA . ILE A 1 321 ? -1.44 -28.984 -5.855 1 82.12 321 ILE A CA 1
ATOM 2582 C C . ILE A 1 321 ? -2.014 -30.078 -6.746 1 82.12 321 ILE A C 1
ATOM 2584 O O . ILE A 1 321 ? -1.698 -31.266 -6.562 1 82.12 321 ILE A O 1
ATOM 2588 N N . GLU A 1 322 ? -2.768 -29.625 -7.688 1 81 322 GLU A N 1
ATOM 2589 C CA . GLU A 1 322 ? -3.363 -30.594 -8.602 1 81 322 GLU A CA 1
ATOM 2590 C C . GLU A 1 322 ? -2.291 -31.312 -9.422 1 81 322 GLU A C 1
ATOM 2592 O O . GLU A 1 322 ? -2.348 -32.531 -9.602 1 81 322 GLU A O 1
ATOM 2597 N N . ILE A 1 323 ? -1.369 -30.594 -9.844 1 80.19 323 ILE A N 1
ATOM 2598 C CA . ILE A 1 323 ? -0.297 -31.172 -10.656 1 80.19 323 ILE A CA 1
ATOM 2599 C C . ILE A 1 323 ? 0.554 -32.094 -9.797 1 80.19 323 ILE A C 1
ATOM 2601 O O . ILE A 1 323 ? 0.948 -33.188 -10.25 1 80.19 323 ILE A O 1
ATOM 2605 N N . GLU A 1 324 ? 0.748 -31.719 -8.648 1 83.56 324 GLU A N 1
ATOM 2606 C CA . GLU A 1 324 ? 1.528 -32.562 -7.734 1 83.56 324 GLU A CA 1
ATOM 2607 C C . GLU A 1 324 ? 0.825 -33.875 -7.453 1 83.56 324 GLU A C 1
ATOM 2609 O O . GLU A 1 324 ? 1.471 -34.938 -7.371 1 83.56 324 GLU A O 1
ATOM 2614 N N . LYS A 1 325 ? -0.433 -33.812 -7.293 1 86.31 325 LYS A N 1
ATOM 2615 C CA . LYS A 1 325 ? -1.21 -35.031 -7.07 1 86.31 325 LYS A CA 1
ATOM 2616 C C . LYS A 1 325 ? -1.115 -35.969 -8.266 1 86.31 325 LYS A C 1
ATOM 2618 O O . LYS A 1 325 ? -0.951 -37.188 -8.102 1 86.31 325 LYS A O 1
ATOM 2623 N N . GLN A 1 326 ? -1.186 -35.438 -9.422 1 83.38 326 GLN A N 1
ATOM 2624 C CA . GLN A 1 326 ? -1.098 -36.219 -10.641 1 83.38 326 GLN A CA 1
ATOM 2625 C C . GLN A 1 326 ? 0.278 -36.875 -10.773 1 83.38 326 GLN A C 1
ATOM 2627 O O . GLN A 1 326 ? 0.388 -38.031 -11.195 1 83.38 326 GLN A O 1
ATOM 2632 N N . LEU A 1 327 ? 1.213 -36.094 -10.344 1 86.62 327 LEU A N 1
ATOM 2633 C CA . LEU A 1 327 ? 2.574 -36.625 -10.453 1 86.62 327 LEU A CA 1
ATOM 2634 C C . LEU A 1 327 ? 2.822 -37.719 -9.438 1 86.62 327 LEU A C 1
ATOM 2636 O O . LEU A 1 327 ? 3.535 -38.688 -9.727 1 86.62 327 LEU A O 1
ATOM 2640 N N . ASP A 1 328 ? 2.234 -37.625 -8.32 1 89.81 328 ASP A N 1
ATOM 2641 C CA . ASP A 1 328 ? 2.361 -38.688 -7.312 1 89.81 328 ASP A CA 1
ATOM 2642 C C . ASP A 1 328 ? 1.713 -40 -7.785 1 89.81 328 ASP A C 1
ATOM 2644 O O . ASP A 1 328 ? 2.25 -41.062 -7.559 1 89.81 328 ASP A O 1
ATOM 2648 N N . MET A 1 329 ? 0.631 -39.812 -8.352 1 87.38 329 MET A N 1
ATOM 2649 C CA . MET A 1 329 ? -0.042 -40.969 -8.898 1 87.38 329 MET A CA 1
ATOM 2650 C C . MET A 1 329 ? 0.785 -41.594 -10.016 1 87.38 329 MET A C 1
ATOM 2652 O O . MET A 1 329 ? 0.912 -42.812 -10.094 1 87.38 329 MET A O 1
ATOM 2656 N N . ALA A 1 330 ? 1.281 -40.812 -10.875 1 88.06 330 ALA A N 1
ATOM 2657 C CA . ALA A 1 330 ? 2.127 -41.281 -11.961 1 88.06 330 ALA A CA 1
ATOM 2658 C C . ALA A 1 330 ? 3.359 -42 -11.43 1 88.06 330 ALA A C 1
ATOM 2660 O O . ALA A 1 330 ? 3.799 -43 -12 1 88.06 330 ALA A O 1
ATOM 2661 N N . LYS A 1 331 ? 3.859 -41.5 -10.383 1 90.81 331 LYS A N 1
ATOM 2662 C CA . LYS A 1 331 ? 5.016 -42.125 -9.734 1 90.81 331 LYS A CA 1
ATOM 2663 C C . LYS A 1 331 ? 4.703 -43.531 -9.281 1 90.81 331 LYS A C 1
ATOM 2665 O O . LYS A 1 331 ? 5.5 -44.438 -9.492 1 90.81 331 LYS A O 1
ATOM 2670 N N . ARG A 1 332 ? 3.6 -43.719 -8.727 1 89.12 332 ARG A N 1
ATOM 2671 C CA . ARG A 1 332 ? 3.205 -45.031 -8.25 1 89.12 332 ARG A CA 1
ATOM 2672 C C . ARG A 1 332 ? 3.064 -46.031 -9.406 1 89.12 332 ARG A C 1
ATOM 2674 O O . ARG A 1 332 ? 3.455 -47.188 -9.289 1 89.12 332 ARG A O 1
ATOM 2681 N N . ILE A 1 333 ? 2.535 -45.562 -10.445 1 86.62 333 ILE A N 1
ATOM 2682 C CA . ILE A 1 333 ? 2.385 -46.406 -11.625 1 86.62 333 ILE A CA 1
ATOM 2683 C C . ILE A 1 333 ? 3.762 -46.781 -12.172 1 86.62 333 ILE A C 1
ATOM 2685 O O . ILE A 1 333 ? 4.012 -47.938 -12.484 1 86.62 333 ILE A O 1
ATOM 2689 N N . GLN A 1 334 ? 4.555 -45.844 -12.203 1 88.31 334 GLN A N 1
ATOM 2690 C CA . GLN A 1 334 ? 5.891 -46.094 -12.734 1 88.31 334 GLN A CA 1
ATOM 2691 C C . GLN A 1 334 ? 6.664 -47.031 -11.836 1 88.31 334 GLN A C 1
ATOM 2693 O O . GLN A 1 334 ? 7.402 -47.906 -12.32 1 88.31 334 GLN A O 1
ATOM 2698 N N . GLU A 1 335 ? 6.539 -46.906 -10.602 1 89 335 GLU A N 1
ATOM 2699 C CA . GLU A 1 335 ? 7.203 -47.781 -9.656 1 89 335 GLU A CA 1
ATOM 2700 C C . GLU A 1 335 ? 6.77 -49.25 -9.867 1 89 335 GLU A C 1
ATOM 2702 O O . GLU A 1 335 ? 7.547 -50.156 -9.625 1 89 335 GLU A O 1
ATOM 2707 N N . SER A 1 336 ? 5.602 -49.375 -10.352 1 87.44 336 SER A N 1
ATOM 2708 C CA . SER A 1 336 ? 5.082 -50.719 -10.57 1 87.44 336 SER A CA 1
ATOM 2709 C C . SER A 1 336 ? 5.707 -51.344 -11.805 1 87.44 336 SER A C 1
ATOM 2711 O O . SER A 1 336 ? 5.551 -52.562 -12.031 1 87.44 336 SER A O 1
ATOM 2713 N N . LEU A 1 337 ? 6.395 -50.562 -12.562 1 87.69 337 LEU A N 1
ATOM 2714 C CA . LEU A 1 337 ? 7.066 -51.094 -13.742 1 87.69 337 LEU A CA 1
ATOM 2715 C C . LEU A 1 337 ? 8.336 -51.844 -13.359 1 87.69 337 LEU A C 1
ATOM 2717 O O . LEU A 1 337 ? 8.859 -52.625 -14.148 1 87.69 337 LEU A O 1
ATOM 2721 N N . PHE A 1 338 ? 8.836 -51.594 -12.195 1 90.31 338 PHE A N 1
ATOM 2722 C CA . PHE A 1 338 ? 10.039 -52.25 -11.703 1 90.31 338 PHE A CA 1
ATOM 2723 C C . PHE A 1 338 ? 9.703 -53.594 -11.078 1 90.31 338 PHE A C 1
ATOM 2725 O O . PHE A 1 338 ? 8.547 -53.844 -10.711 1 90.31 338 PHE A O 1
ATOM 2732 N N . PRO A 1 339 ? 10.68 -54.438 -11.008 1 88.69 339 PRO A N 1
ATOM 2733 C CA . PRO A 1 339 ? 10.406 -55.719 -10.344 1 88.69 339 PRO A CA 1
ATOM 2734 C C . PRO A 1 339 ? 9.867 -55.531 -8.922 1 88.69 339 PRO A C 1
ATOM 2736 O O . PRO A 1 339 ? 10.453 -54.812 -8.125 1 88.69 339 PRO A O 1
ATOM 2739 N N . GLN A 1 340 ? 8.695 -56.062 -8.672 1 77.62 340 GLN A N 1
ATOM 2740 C CA . GLN A 1 340 ? 8.008 -55.844 -7.402 1 77.62 340 GLN A CA 1
ATOM 2741 C C . GLN A 1 340 ? 8.43 -56.906 -6.367 1 77.62 340 GLN A C 1
ATOM 2743 O O . GLN A 1 340 ? 8.5 -56.594 -5.176 1 77.62 340 GLN A O 1
ATOM 2748 N N . LYS A 1 341 ? 8.648 -58.125 -6.824 1 80.56 341 LYS A N 1
ATOM 2749 C CA . LYS A 1 341 ? 9.023 -59.188 -5.902 1 80.56 341 LYS A CA 1
ATOM 2750 C C . LYS A 1 341 ? 10.539 -59.344 -5.816 1 80.56 341 LYS A C 1
ATOM 2752 O O . LYS A 1 341 ? 11.242 -59.094 -6.793 1 80.56 341 LYS A O 1
ATOM 2757 N N . GLU A 1 342 ? 10.875 -59.656 -4.594 1 80.25 342 GLU A N 1
ATOM 2758 C CA . GLU A 1 342 ? 12.289 -59.938 -4.387 1 80.25 342 GLU A CA 1
ATOM 2759 C C . GLU A 1 342 ? 12.734 -61.156 -5.188 1 80.25 342 GLU A C 1
ATOM 2761 O O . GLU A 1 342 ? 12.102 -62.219 -5.129 1 80.25 342 GLU A O 1
ATOM 2766 N N . ILE A 1 343 ? 13.602 -60.938 -6.039 1 86.75 343 ILE A N 1
ATOM 2767 C CA . ILE A 1 343 ? 14.18 -62 -6.855 1 86.75 343 ILE A CA 1
ATOM 2768 C C . ILE A 1 343 ? 15.477 -62.5 -6.215 1 86.75 343 ILE A C 1
ATOM 2770 O O . ILE A 1 343 ? 16.422 -61.719 -6.047 1 86.75 343 ILE A O 1
ATOM 2774 N N . ILE A 1 344 ? 15.461 -63.781 -5.852 1 90.38 344 ILE A N 1
ATOM 2775 C CA . ILE A 1 344 ? 16.625 -64.375 -5.188 1 90.38 344 ILE A CA 1
ATOM 2776 C C . ILE A 1 344 ? 17.172 -65.5 -6.02 1 90.38 344 ILE A C 1
ATOM 2778 O O . ILE A 1 344 ? 16.828 -66.688 -5.777 1 90.38 344 ILE A O 1
ATOM 2782 N N . PRO A 1 345 ? 18 -65.188 -6.945 1 92.44 345 PRO A N 1
ATOM 2783 C CA . PRO A 1 345 ? 18.594 -66.25 -7.75 1 92.44 345 PRO A CA 1
ATOM 2784 C C . PRO A 1 345 ? 19.625 -67.062 -6.973 1 92.44 345 PRO A C 1
ATOM 2786 O O . PRO A 1 345 ? 20.297 -66.5 -6.078 1 92.44 345 PRO A O 1
ATOM 2789 N N . ASN A 1 346 ? 19.766 -68.312 -7.352 1 92.5 346 ASN A N 1
ATOM 2790 C CA . ASN A 1 346 ? 20.797 -69.125 -6.746 1 92.5 346 ASN A CA 1
ATOM 2791 C C . ASN A 1 346 ? 22.203 -68.688 -7.188 1 92.5 346 ASN A C 1
ATOM 2793 O O . ASN A 1 346 ? 22.438 -68.5 -8.375 1 92.5 346 ASN A O 1
ATOM 2797 N N . GLY A 1 347 ? 23.062 -68.5 -6.215 1 94.38 347 GLY A N 1
ATOM 2798 C CA . GLY A 1 347 ? 24.469 -68.25 -6.523 1 94.38 347 GLY A CA 1
ATOM 2799 C C . GLY A 1 347 ? 24.75 -66.812 -6.836 1 94.38 347 GLY A C 1
ATOM 2800 O O . GLY A 1 347 ? 25.844 -66.438 -7.285 1 94.38 347 GLY A O 1
ATOM 2801 N N . VAL A 1 348 ? 23.734 -66 -6.672 1 96.06 348 VAL A N 1
ATOM 2802 C CA . VAL A 1 348 ? 23.938 -64.562 -7.004 1 96.06 348 VAL A CA 1
ATOM 2803 C C . VAL A 1 348 ? 23.188 -63.719 -6 1 96.06 348 VAL A C 1
ATOM 2805 O O . VAL A 1 348 ? 22.078 -64.062 -5.57 1 96.06 348 VAL A O 1
ATOM 2808 N N . GLU A 1 349 ? 23.812 -62.656 -5.535 1 96.31 349 GLU A N 1
ATOM 2809 C CA . GLU A 1 349 ? 23.141 -61.562 -4.836 1 96.31 349 GLU A CA 1
ATOM 2810 C C . GLU A 1 349 ? 22.875 -60.375 -5.773 1 96.31 349 GLU A C 1
ATOM 2812 O O . GLU A 1 349 ? 23.766 -59.938 -6.512 1 96.31 349 GLU A O 1
ATOM 2817 N N . ILE A 1 350 ? 21.656 -59.938 -5.805 1 96.88 350 ILE A N 1
ATOM 2818 C CA . ILE A 1 350 ? 21.312 -58.875 -6.742 1 96.88 350 ILE A CA 1
ATOM 2819 C C . ILE A 1 350 ? 20.547 -57.781 -6.012 1 96.88 350 ILE A C 1
ATOM 2821 O O . ILE A 1 350 ? 19.703 -58.062 -5.156 1 96.88 350 ILE A O 1
ATOM 2825 N N . LEU A 1 351 ? 20.891 -56.5 -6.281 1 96.5 351 LEU A N 1
ATOM 2826 C CA . LEU A 1 351 ? 20.234 -55.344 -5.691 1 96.5 351 LEU A CA 1
ATOM 2827 C C . LEU A 1 351 ? 20.203 -54.188 -6.684 1 96.5 351 LEU A C 1
ATOM 2829 O O . LEU A 1 351 ? 21.219 -53.812 -7.277 1 96.5 351 LEU A O 1
ATOM 2833 N N . PHE A 1 352 ? 18.984 -53.656 -6.945 1 96.81 352 PHE A N 1
ATOM 2834 C CA . PHE A 1 352 ? 18.812 -52.5 -7.801 1 96.81 352 PHE A CA 1
ATOM 2835 C C . PHE A 1 352 ? 18.047 -51.406 -7.062 1 96.81 352 PHE A C 1
ATOM 2837 O O . PHE A 1 352 ? 17.172 -51.688 -6.25 1 96.81 352 PHE A O 1
ATOM 2844 N N . LYS A 1 353 ? 18.438 -50.156 -7.355 1 95.94 353 LYS A N 1
ATOM 2845 C CA . LYS A 1 353 ? 17.734 -49 -6.82 1 95.94 353 LYS A CA 1
ATOM 2846 C C . LYS A 1 353 ? 17.625 -47.875 -7.855 1 95.94 353 LYS A C 1
ATOM 2848 O O . LYS A 1 353 ? 18.594 -47.594 -8.562 1 95.94 353 LYS A O 1
ATOM 2853 N N . ASN A 1 354 ? 16.469 -47.25 -7.984 1 95.88 354 ASN A N 1
ATOM 2854 C CA . ASN A 1 354 ? 16.219 -46.156 -8.883 1 95.88 354 ASN A CA 1
ATOM 2855 C C . ASN A 1 354 ? 15.641 -44.938 -8.133 1 95.88 354 ASN A C 1
ATOM 2857 O O . ASN A 1 354 ? 14.766 -45.094 -7.277 1 95.88 354 ASN A O 1
ATOM 2861 N N . ILE A 1 355 ? 16.219 -43.781 -8.344 1 94.56 355 ILE A N 1
ATOM 2862 C CA . ILE A 1 355 ? 15.688 -42.5 -7.844 1 94.56 355 ILE A CA 1
ATOM 2863 C C . ILE A 1 355 ? 15.453 -41.531 -9.008 1 94.56 355 ILE A C 1
ATOM 2865 O O . ILE A 1 355 ? 16.406 -41.031 -9.602 1 94.56 355 ILE A O 1
ATOM 2869 N N . PRO A 1 356 ? 14.211 -41.312 -9.352 1 93.44 356 PRO A N 1
ATOM 2870 C CA . PRO A 1 356 ? 13.953 -40.375 -10.445 1 93.44 356 PRO A CA 1
ATOM 2871 C C . PRO A 1 356 ? 14.266 -38.938 -10.07 1 93.44 356 PRO A C 1
ATOM 2873 O O . PRO A 1 356 ? 14.172 -38.562 -8.898 1 93.44 356 PRO A O 1
ATOM 2876 N N . MET A 1 357 ? 14.711 -38.125 -11.078 1 88.38 357 MET A N 1
ATOM 2877 C CA . MET A 1 357 ? 15.008 -36.719 -10.875 1 88.38 357 MET A CA 1
ATOM 2878 C C . MET A 1 357 ? 13.766 -35.969 -10.406 1 88.38 357 MET A C 1
ATOM 2880 O O . MET A 1 357 ? 13.836 -35.156 -9.484 1 88.38 357 MET A O 1
ATOM 2884 N N . MET A 1 358 ? 12.758 -36.281 -11.164 1 83.88 358 MET A N 1
ATOM 2885 C CA . MET A 1 358 ? 11.469 -35.75 -10.766 1 83.88 358 MET A CA 1
ATOM 2886 C C . MET A 1 358 ? 10.57 -36.812 -10.172 1 83.88 358 MET A C 1
ATOM 2888 O O . MET A 1 358 ? 11.062 -37.844 -9.672 1 83.88 358 MET A O 1
ATOM 2892 N N . LYS A 1 359 ? 9.414 -36.812 -9.906 1 85.94 359 LYS A N 1
ATOM 2893 C CA . LYS A 1 359 ? 8.531 -37.875 -9.383 1 85.94 359 LYS A CA 1
ATOM 2894 C C . LYS A 1 359 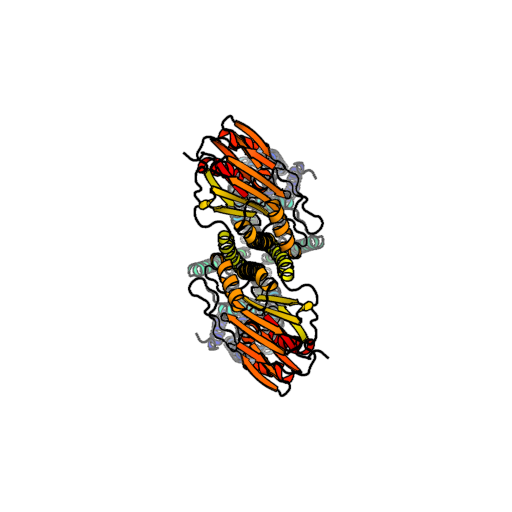? 8.453 -39.062 -10.336 1 85.94 359 LYS A C 1
ATOM 2896 O O . LYS A 1 359 ? 8.328 -40.188 -9.898 1 85.94 359 LYS A O 1
ATOM 2901 N N . VAL A 1 360 ? 8.703 -38.75 -11.625 1 89.94 360 VAL A N 1
ATOM 2902 C CA . VAL A 1 360 ? 8.773 -39.781 -12.648 1 89.94 360 VAL A CA 1
ATOM 2903 C C . VAL A 1 360 ? 10.047 -39.625 -13.469 1 89.94 360 VAL A C 1
ATOM 2905 O O . VAL A 1 360 ? 10.641 -38.531 -13.492 1 89.94 360 VAL A O 1
ATOM 2908 N N . GLY A 1 361 ? 10.578 -40.719 -14.031 1 92.12 361 GLY A N 1
ATOM 2909 C CA . GLY A 1 361 ? 11.828 -40.625 -14.758 1 92.12 361 GLY A CA 1
ATOM 2910 C C . GLY A 1 361 ? 11.875 -41.531 -15.969 1 92.12 361 GLY A C 1
ATOM 2911 O O . GLY A 1 361 ? 10.898 -42.219 -16.281 1 92.12 361 GLY A O 1
ATOM 2912 N N . GLY A 1 362 ? 12.961 -41.5 -16.625 1 94.31 362 GLY A N 1
ATOM 2913 C CA . GLY A 1 362 ? 13.133 -42.281 -17.859 1 94.31 362 GLY A CA 1
ATOM 2914 C C . GLY A 1 362 ? 13.953 -43.531 -17.672 1 94.31 362 GLY A C 1
ATOM 2915 O O . GLY A 1 362 ? 13.984 -44.406 -18.547 1 94.31 362 GLY A O 1
ATOM 2916 N N . ASP A 1 363 ? 14.555 -43.719 -16.531 1 96.5 363 ASP A N 1
ATOM 2917 C CA . ASP A 1 363 ? 15.344 -44.906 -16.266 1 96.5 363 ASP A CA 1
ATOM 2918 C C . ASP A 1 363 ? 14.445 -46.125 -15.969 1 96.5 363 ASP A C 1
ATOM 2920 O O . ASP A 1 363 ? 13.383 -45.969 -15.359 1 96.5 363 ASP A O 1
ATOM 2924 N N . LEU A 1 364 ? 14.859 -47.219 -16.391 1 96.25 364 LEU A N 1
ATOM 2925 C CA . LEU A 1 364 ? 14.117 -48.438 -16.141 1 96.25 364 LEU A CA 1
ATOM 2926 C C . LEU A 1 364 ? 15.062 -49.625 -16.031 1 96.25 364 LEU A C 1
ATOM 2928 O O . LEU A 1 364 ? 16.094 -49.688 -16.703 1 96.25 364 LEU A O 1
ATOM 2932 N N . TYR A 1 365 ? 14.805 -50.562 -15.172 1 96.88 365 TYR A N 1
ATOM 2933 C CA . TYR A 1 365 ? 15.516 -51.844 -15.117 1 96.88 365 TYR A CA 1
ATOM 2934 C C . TYR A 1 365 ? 14.539 -53 -14.906 1 96.88 365 TYR A C 1
ATOM 2936 O O . TYR A 1 365 ? 13.414 -52.812 -14.438 1 96.88 365 TYR A O 1
ATOM 2944 N N . ASP A 1 366 ? 14.906 -54.125 -15.305 1 95.75 366 ASP A N 1
ATOM 2945 C CA . ASP A 1 366 ? 14.102 -55.344 -15.125 1 95.75 366 ASP A CA 1
ATOM 2946 C C . ASP A 1 366 ? 14.992 -56.562 -14.906 1 95.75 366 ASP A C 1
ATOM 2948 O O . ASP A 1 366 ? 16.172 -56.562 -15.273 1 95.75 366 ASP A O 1
ATOM 2952 N N . ILE A 1 367 ? 14.469 -57.531 -14.203 1 95.94 367 ILE A N 1
ATOM 2953 C CA . ILE A 1 367 ? 15.203 -58.75 -13.836 1 95.94 367 ILE A CA 1
ATOM 2954 C C . ILE A 1 367 ? 14.344 -59.969 -14.109 1 95.94 367 ILE A C 1
ATOM 2956 O O . ILE A 1 367 ? 13.172 -60 -13.734 1 95.94 367 ILE A O 1
ATOM 2960 N N . VAL A 1 368 ? 14.906 -60.938 -14.766 1 94.25 368 VAL A N 1
ATOM 2961 C CA . VAL A 1 368 ? 14.227 -62.188 -15.016 1 94.25 368 VAL A CA 1
ATOM 2962 C C . VAL A 1 368 ? 15.062 -63.344 -14.477 1 94.25 368 VAL A C 1
ATOM 2964 O O . VAL A 1 368 ? 16.266 -63.438 -14.75 1 94.25 368 VAL A O 1
ATOM 2967 N N . TRP A 1 369 ? 14.461 -64.125 -13.672 1 94.81 369 TRP A N 1
ATOM 2968 C CA . TRP A 1 369 ? 15.133 -65.312 -13.109 1 94.81 369 TRP A CA 1
ATOM 2969 C C . TRP A 1 369 ? 14.422 -66.625 -13.523 1 94.81 369 TRP A C 1
ATOM 2971 O O . TRP A 1 369 ? 13.242 -66.812 -13.219 1 94.81 369 TRP A O 1
ATOM 2981 N N . ARG A 1 370 ? 15.117 -67.375 -14.234 1 94 370 ARG A N 1
ATOM 2982 C CA . ARG A 1 370 ? 14.625 -68.688 -14.617 1 94 370 ARG A CA 1
ATOM 2983 C C . ARG A 1 370 ? 15.281 -69.75 -13.789 1 94 370 ARG A C 1
ATOM 2985 O O . ARG A 1 370 ? 16.391 -70.188 -14.102 1 94 370 ARG A O 1
ATOM 2992 N N . HIS A 1 371 ? 14.602 -70.312 -12.898 1 91 371 HIS A N 1
ATOM 2993 C CA . HIS A 1 371 ? 15.117 -71.25 -11.93 1 91 371 HIS A CA 1
ATOM 2994 C C . HIS A 1 371 ? 15.461 -72.625 -12.586 1 91 371 HIS A C 1
ATOM 2996 O O . HIS A 1 371 ? 16.469 -73.25 -12.25 1 91 371 HIS A O 1
ATOM 3002 N N . ASP A 1 372 ? 14.609 -73 -13.516 1 91.5 372 ASP A N 1
ATOM 3003 C CA . ASP A 1 372 ? 14.773 -74.312 -14.156 1 91.5 372 ASP A CA 1
ATOM 3004 C C . ASP A 1 372 ? 16.078 -74.375 -14.961 1 91.5 372 ASP A C 1
ATOM 3006 O O . ASP A 1 372 ? 16.734 -75.438 -15 1 91.5 372 ASP A O 1
ATOM 3010 N N . LYS A 1 373 ? 16.469 -73.25 -15.492 1 92.38 373 LYS A N 1
ATOM 3011 C CA . LYS A 1 373 ? 17.656 -73.188 -16.344 1 92.38 373 LYS A CA 1
ATOM 3012 C C . LYS A 1 373 ? 18.812 -72.5 -15.633 1 92.38 373 LYS A C 1
ATOM 3014 O O . LYS A 1 373 ? 19.906 -72.438 -16.188 1 92.38 373 LYS A O 1
ATOM 3019 N N . GLN A 1 374 ? 18.609 -72.062 -14.438 1 93.88 374 GLN A N 1
ATOM 3020 C CA . GLN A 1 374 ? 19.609 -71.312 -13.672 1 93.88 374 GLN A CA 1
ATOM 3021 C C . GLN A 1 374 ? 20.156 -70.188 -14.469 1 93.88 374 GLN A C 1
ATOM 3023 O O . GLN A 1 374 ? 21.375 -70 -14.555 1 93.88 374 GLN A O 1
ATOM 3028 N N . GLU A 1 375 ? 19.266 -69.438 -15.078 1 95.62 375 GLU A N 1
ATOM 3029 C CA . GLU A 1 375 ? 19.609 -68.312 -15.906 1 95.62 375 GLU A CA 1
ATOM 3030 C C . GLU A 1 375 ? 19.062 -67 -15.305 1 95.62 375 GLU A C 1
ATOM 3032 O O . GLU A 1 375 ? 17.906 -66.938 -14.883 1 95.62 375 GLU A O 1
ATOM 3037 N N . LEU A 1 376 ? 19.969 -66.062 -15.227 1 96.06 376 LEU A N 1
ATOM 3038 C CA . LEU A 1 376 ? 19.594 -64.75 -14.766 1 96.06 376 LEU A CA 1
ATOM 3039 C C . LEU A 1 376 ? 19.719 -63.719 -15.891 1 96.06 376 LEU A C 1
ATOM 3041 O O . LEU A 1 376 ? 20.75 -63.656 -16.562 1 96.06 376 LEU A O 1
ATOM 3045 N N . GLY A 1 377 ? 18.641 -63.031 -16.203 1 97 377 GLY A N 1
ATOM 3046 C CA . GLY A 1 377 ? 18.656 -61.906 -17.125 1 97 377 GLY A CA 1
ATOM 3047 C C . GLY A 1 377 ? 18.438 -60.562 -16.453 1 97 377 GLY A C 1
ATOM 3048 O O . GLY A 1 377 ? 17.562 -60.438 -15.586 1 97 377 GLY A O 1
ATOM 3049 N N . VAL A 1 378 ? 19.266 -59.625 -16.781 1 97.62 378 VAL A N 1
ATOM 3050 C CA . VAL A 1 378 ? 19.125 -58.281 -16.219 1 97.62 378 VAL A CA 1
ATOM 3051 C C . VAL A 1 378 ? 19.109 -57.281 -17.359 1 97.62 378 VAL A C 1
ATOM 3053 O O . VAL A 1 378 ? 19.891 -57.375 -18.312 1 97.62 378 VAL A O 1
ATOM 3056 N N . PHE A 1 379 ? 18.234 -56.281 -17.234 1 97.38 379 PHE A N 1
ATOM 3057 C CA . PHE A 1 379 ? 18.078 -55.219 -18.203 1 97.38 379 PHE A CA 1
ATOM 3058 C C . PHE A 1 379 ? 18.125 -53.844 -17.516 1 97.38 379 PHE A C 1
ATOM 3060 O O . PHE A 1 379 ? 17.609 -53.688 -16.422 1 97.38 379 PHE A O 1
ATOM 3067 N N . ILE A 1 380 ? 18.828 -52.938 -18.109 1 98.06 380 ILE A N 1
ATOM 3068 C CA . ILE A 1 380 ? 18.828 -51.562 -17.625 1 98.06 380 ILE A CA 1
ATOM 3069 C C . ILE A 1 380 ? 18.812 -50.594 -18.812 1 98.06 380 ILE A C 1
ATOM 3071 O O . ILE A 1 380 ? 19.469 -50.844 -19.828 1 98.06 380 ILE A O 1
ATOM 3075 N N . CYS A 1 381 ? 18.031 -49.531 -18.766 1 97.75 381 CYS A N 1
ATOM 3076 C CA . CYS A 1 381 ? 18.016 -48.562 -19.859 1 97.75 381 CYS A CA 1
ATOM 3077 C C . CYS A 1 381 ? 17.828 -47.125 -19.344 1 97.75 381 CYS A C 1
ATOM 3079 O O . CYS A 1 381 ? 17.5 -46.938 -18.172 1 97.75 381 CYS A O 1
ATOM 3081 N N . ASP A 1 382 ? 18.141 -46.188 -20.156 1 96.75 382 ASP A N 1
ATOM 3082 C CA . ASP A 1 382 ? 17.953 -44.781 -19.922 1 96.75 382 ASP A CA 1
ATOM 3083 C C . ASP A 1 382 ? 17.359 -44.094 -21.156 1 96.75 382 ASP A C 1
ATOM 3085 O O . ASP A 1 382 ? 17.953 -44.125 -22.234 1 96.75 382 ASP A O 1
ATOM 3089 N N . VAL A 1 383 ? 16.219 -43.469 -20.906 1 95.62 383 VAL A N 1
ATOM 3090 C CA . VAL A 1 383 ? 15.57 -42.719 -21.984 1 95.62 383 VAL A CA 1
ATOM 3091 C C . VAL A 1 383 ? 16 -41.25 -21.906 1 95.62 383 VAL A C 1
ATOM 3093 O O . VAL A 1 383 ? 16.047 -40.656 -20.828 1 95.62 383 VAL A O 1
ATOM 3096 N N . SER A 1 384 ? 16.266 -40.656 -23.047 1 93.06 384 SER A N 1
ATOM 3097 C CA . SER A 1 384 ? 16.703 -39.281 -23.078 1 93.06 384 SER A CA 1
ATOM 3098 C C . SER A 1 384 ? 15.617 -38.344 -22.594 1 93.06 384 SER A C 1
ATOM 3100 O O . SER A 1 384 ? 14.438 -38.562 -22.844 1 93.06 384 SER A O 1
ATOM 3102 N N . GLY A 1 385 ? 16.062 -37.406 -21.906 1 85.19 385 GLY A N 1
ATOM 3103 C CA . GLY A 1 385 ? 15.125 -36.406 -21.359 1 85.19 385 GLY A CA 1
ATOM 3104 C C . GLY A 1 385 ? 14.719 -36.719 -19.938 1 85.19 385 GLY A C 1
ATOM 3105 O O . GLY A 1 385 ? 15.273 -37.625 -19.297 1 85.19 385 GLY A O 1
ATOM 3106 N N . HIS A 1 386 ? 13.938 -35.969 -19.375 1 83.31 386 HIS A N 1
ATOM 3107 C CA . HIS A 1 386 ? 13.492 -36.188 -18 1 83.31 386 HIS A CA 1
ATOM 3108 C C . HIS A 1 386 ? 12.016 -35.844 -17.844 1 83.31 386 HIS A C 1
ATOM 3110 O O . HIS A 1 386 ? 11.406 -35.281 -18.75 1 83.31 386 HIS A O 1
ATOM 3116 N N . GLY A 1 387 ? 11.477 -36.312 -16.797 1 85.81 387 GLY A N 1
ATOM 3117 C CA . GLY A 1 387 ? 10.102 -35.969 -16.453 1 85.81 387 GLY A CA 1
ATOM 3118 C C . GLY A 1 387 ? 9.078 -36.875 -17.125 1 85.81 387 GLY A C 1
ATOM 3119 O O . GLY A 1 387 ? 9.312 -38.062 -17.297 1 85.81 387 GLY A O 1
ATOM 3120 N N . ILE A 1 388 ? 7.984 -36.25 -17.562 1 86.19 388 ILE A N 1
ATOM 3121 C CA . ILE A 1 388 ? 6.797 -36.969 -17.984 1 86.19 388 ILE A CA 1
ATOM 3122 C C . ILE A 1 388 ? 7.055 -37.656 -19.328 1 86.19 388 ILE A C 1
ATOM 3124 O O . ILE A 1 388 ? 6.805 -38.844 -19.484 1 86.19 388 ILE A O 1
ATOM 3128 N N . PRO A 1 389 ? 7.652 -36.938 -20.297 1 89.38 389 PRO A N 1
ATOM 3129 C CA . PRO A 1 389 ? 7.902 -37.594 -21.578 1 89.38 389 PRO A CA 1
ATOM 3130 C C . PRO A 1 389 ? 8.805 -38.812 -21.453 1 89.38 389 PRO A C 1
ATOM 3132 O O . PRO A 1 389 ? 8.531 -39.844 -22.062 1 89.38 389 PRO A O 1
ATOM 3135 N N . ALA A 1 390 ? 9.82 -38.656 -20.703 1 92.38 390 ALA A N 1
ATOM 3136 C CA . ALA A 1 390 ? 10.758 -39.781 -20.5 1 92.38 390 ALA A CA 1
ATOM 3137 C C . ALA A 1 390 ? 10.078 -40.938 -19.828 1 92.38 390 ALA A C 1
ATOM 3139 O O . ALA A 1 390 ? 10.344 -42.094 -20.172 1 92.38 390 ALA A O 1
ATOM 3140 N N . ALA A 1 391 ? 9.234 -40.625 -18.891 1 91.38 391 ALA A N 1
ATOM 3141 C CA . ALA A 1 391 ? 8.508 -41.656 -18.172 1 91.38 391 ALA A CA 1
ATOM 3142 C C . ALA A 1 391 ? 7.582 -42.438 -19.109 1 91.38 391 ALA A C 1
ATOM 3144 O O . ALA A 1 391 ? 7.457 -43.656 -19.016 1 91.38 391 ALA A O 1
ATOM 3145 N N . LEU A 1 392 ? 6.934 -41.75 -19.969 1 89.62 392 LEU A N 1
ATOM 3146 C CA . LEU A 1 392 ? 6.055 -42.375 -20.953 1 89.62 392 LEU A CA 1
ATOM 3147 C C . LEU A 1 392 ? 6.832 -43.312 -21.844 1 89.62 392 LEU A C 1
ATOM 3149 O O . LEU A 1 392 ? 6.398 -44.438 -22.078 1 89.62 392 LEU A O 1
ATOM 3153 N N . LEU A 1 393 ? 7.926 -42.906 -22.297 1 91.5 393 LEU A N 1
ATOM 3154 C CA . LEU A 1 393 ? 8.742 -43.719 -23.172 1 91.5 393 LEU A CA 1
ATOM 3155 C C . LEU A 1 393 ? 9.305 -44.938 -22.422 1 91.5 393 LEU A C 1
ATOM 3157 O O . LEU A 1 393 ? 9.406 -46.031 -22.984 1 91.5 393 LEU A O 1
ATOM 3161 N N . SER A 1 394 ? 9.695 -44.656 -21.219 1 93.06 394 SER A N 1
ATOM 3162 C CA . SER A 1 394 ? 10.18 -45.75 -20.391 1 93.06 394 SER A CA 1
ATOM 3163 C C . SER A 1 394 ? 9.117 -46.844 -20.219 1 93.06 394 SER A C 1
ATOM 3165 O O . SER A 1 394 ? 9.438 -48.031 -20.203 1 93.06 394 SER A O 1
ATOM 3167 N N . ALA A 1 395 ? 7.938 -46.406 -20.062 1 88.44 395 ALA A N 1
ATOM 3168 C CA . ALA A 1 395 ? 6.828 -47.375 -19.953 1 88.44 395 ALA A CA 1
ATOM 3169 C C . ALA A 1 395 ? 6.695 -48.188 -21.234 1 88.44 395 ALA A C 1
ATOM 3171 O O . ALA A 1 395 ? 6.426 -49.406 -21.172 1 88.44 395 ALA A O 1
ATOM 3172 N N . LEU A 1 396 ? 6.895 -47.594 -22.328 1 87.5 396 LEU A N 1
ATOM 3173 C CA . LEU A 1 396 ? 6.824 -48.312 -23.594 1 87.5 396 LEU A CA 1
ATOM 3174 C C . LEU A 1 396 ? 7.949 -49.312 -23.719 1 87.5 396 LEU A C 1
ATOM 3176 O O . LEU A 1 396 ? 7.742 -50.438 -24.234 1 87.5 396 LEU A O 1
ATOM 3180 N N . VAL A 1 397 ? 9.078 -48.969 -23.234 1 91.75 397 VAL A N 1
ATOM 3181 C CA . VAL A 1 397 ? 10.219 -49.875 -23.266 1 91.75 397 VAL A CA 1
ATOM 3182 C C . VAL A 1 397 ? 9.906 -51.125 -22.438 1 91.75 397 VAL A C 1
ATOM 3184 O O . VAL A 1 397 ? 10.219 -52.219 -22.844 1 91.75 397 VAL A O 1
ATOM 3187 N N . LYS A 1 398 ? 9.336 -50.938 -21.359 1 90.25 398 LYS A N 1
ATOM 3188 C CA . LYS A 1 398 ? 9.031 -52.031 -20.453 1 90.25 398 LYS A CA 1
ATOM 3189 C C . LYS A 1 398 ? 8.203 -53.094 -21.141 1 90.25 398 LYS A C 1
ATOM 3191 O O . LYS A 1 398 ? 8.477 -54.281 -21 1 90.25 398 LYS A O 1
ATOM 3196 N N . THR A 1 399 ? 7.281 -52.719 -21.828 1 78.94 399 THR A N 1
ATOM 3197 C CA . THR A 1 399 ? 6.371 -53.688 -22.469 1 78.94 399 THR A CA 1
ATOM 3198 C C . THR A 1 399 ? 7.074 -54.406 -23.594 1 78.94 399 THR A C 1
ATOM 3200 O O . THR A 1 399 ? 6.684 -55.531 -23.953 1 78.94 399 THR A O 1
ATOM 3203 N N . SER A 1 400 ? 8.07 -53.781 -24.094 1 85.19 400 SER A N 1
ATOM 3204 C CA . SER A 1 400 ? 8.812 -54.406 -25.188 1 85.19 400 SER A CA 1
ATOM 3205 C C . SER A 1 400 ? 9.734 -55.5 -24.672 1 85.19 400 SER A C 1
ATOM 3207 O O . SER A 1 400 ? 10.367 -56.188 -25.469 1 85.19 400 SER A O 1
ATOM 3209 N N . LEU A 1 401 ? 9.805 -55.688 -23.438 1 90.06 401 LEU A N 1
ATOM 3210 C CA . LEU A 1 401 ? 10.727 -56.625 -22.859 1 90.06 401 LEU A CA 1
ATOM 3211 C C . LEU A 1 401 ? 10.078 -58 -22.719 1 90.06 401 LEU A C 1
ATOM 3213 O O . LEU A 1 401 ? 10.695 -58.938 -22.219 1 90.06 401 LEU A O 1
ATOM 3217 N N . GLU A 1 402 ? 8.914 -58.156 -23.125 1 81.12 402 GLU A N 1
ATOM 3218 C CA . GLU A 1 402 ? 8.18 -59.406 -22.938 1 81.12 402 GLU A CA 1
ATOM 3219 C C . GLU A 1 402 ? 8.859 -60.562 -23.656 1 81.12 402 GLU A C 1
ATOM 3221 O O . GLU A 1 402 ? 8.969 -61.656 -23.109 1 81.12 402 GLU A O 1
ATOM 3226 N N . LYS A 1 403 ? 9.25 -60.281 -24.812 1 82.19 403 LYS A N 1
ATOM 3227 C CA . LYS A 1 403 ? 9.938 -61.312 -25.578 1 82.19 403 LYS A CA 1
ATOM 3228 C C . LYS A 1 403 ? 11.227 -61.75 -24.891 1 82.19 403 LYS A C 1
ATOM 3230 O O . LYS A 1 403 ? 11.555 -62.938 -24.844 1 82.19 403 LYS A O 1
ATOM 3235 N N . TRP A 1 404 ? 11.938 -60.844 -24.422 1 91.31 404 TRP A N 1
ATOM 3236 C CA . TRP A 1 404 ? 13.18 -61.094 -23.703 1 91.31 404 TRP A CA 1
ATOM 3237 C C . TRP A 1 404 ? 12.93 -61.938 -22.453 1 91.31 404 TRP A C 1
ATOM 3239 O O . TRP A 1 404 ? 13.719 -62.812 -22.125 1 91.31 404 TRP A O 1
ATOM 3249 N N . LYS A 1 405 ? 11.883 -61.719 -21.844 1 88.5 405 LYS A N 1
ATOM 3250 C CA . LYS A 1 405 ? 11.562 -62.469 -20.625 1 88.5 405 LYS A CA 1
ATOM 3251 C C . LYS A 1 405 ? 11.344 -63.969 -20.922 1 88.5 405 LYS A C 1
ATOM 3253 O O . LYS A 1 405 ? 11.578 -64.812 -20.062 1 88.5 405 LYS A O 1
ATOM 3258 N N . GLU A 1 406 ? 10.953 -64.188 -22.125 1 85.5 406 GLU A N 1
ATOM 3259 C CA . GLU A 1 406 ? 10.742 -65.562 -22.531 1 85.5 406 GLU A CA 1
ATOM 3260 C C . GLU A 1 406 ? 12.062 -66.25 -22.844 1 85.5 406 GLU A C 1
ATOM 3262 O O . GLU A 1 406 ? 12.234 -67.438 -22.562 1 85.5 406 GLU A O 1
ATOM 3267 N N . ASP A 1 407 ? 12.922 -65.438 -23.469 1 90 407 ASP A N 1
ATOM 3268 C CA . ASP A 1 407 ? 14.25 -66 -23.766 1 90 407 ASP A CA 1
ATOM 3269 C C . ASP A 1 407 ? 15.328 -64.938 -23.5 1 90 407 ASP A C 1
ATOM 3271 O O . ASP A 1 407 ? 15.742 -64.25 -24.422 1 90 407 ASP A O 1
ATOM 3275 N N . PRO A 1 408 ? 15.945 -65.062 -22.375 1 90.75 408 PRO A N 1
ATOM 3276 C CA . PRO A 1 408 ? 16.906 -64 -22 1 90.75 408 PRO A CA 1
ATOM 3277 C C . PRO A 1 408 ? 18.281 -64.188 -22.641 1 90.75 408 PRO A C 1
ATOM 3279 O O . PRO A 1 408 ? 19.188 -63.375 -22.469 1 90.75 408 PRO A O 1
ATOM 3282 N N . SER A 1 409 ? 18.406 -65.188 -23.438 1 89.25 409 SER A N 1
ATOM 3283 C CA . SER A 1 409 ? 19.719 -65.5 -23.969 1 89.25 409 SER A CA 1
ATOM 3284 C C . SER A 1 409 ? 19.969 -64.75 -25.297 1 89.25 409 SER A C 1
ATOM 3286 O O . SER A 1 409 ? 21.109 -64.625 -25.719 1 89.25 409 SER A O 1
ATOM 3288 N N . ASP A 1 410 ? 18.969 -64.375 -25.922 1 90.19 410 ASP A N 1
ATOM 3289 C CA . ASP A 1 410 ? 19.125 -63.688 -27.203 1 90.19 410 ASP A CA 1
ATOM 3290 C C . ASP A 1 410 ? 19.172 -62.156 -27.031 1 90.19 410 ASP A C 1
ATOM 3292 O O . ASP A 1 410 ? 18.219 -61.469 -27.391 1 90.19 410 ASP A O 1
ATOM 3296 N N . LEU A 1 411 ? 20.328 -61.719 -26.688 1 95.94 411 LEU A N 1
ATOM 3297 C CA . LEU A 1 411 ? 20.469 -60.312 -26.281 1 95.94 411 LEU A CA 1
ATOM 3298 C C . LEU A 1 411 ? 20.391 -59.406 -27.484 1 95.94 411 LEU A C 1
ATOM 3300 O O . LEU A 1 411 ? 19.719 -58.344 -27.422 1 95.94 411 LEU A O 1
ATOM 3304 N N . LYS A 1 412 ? 21.031 -59.688 -28.547 1 94.38 412 LYS A N 1
ATOM 3305 C CA . LYS A 1 412 ? 21.047 -58.875 -29.75 1 94.38 412 LYS A CA 1
ATOM 3306 C C . LYS A 1 412 ? 19.641 -58.719 -30.328 1 94.38 412 LYS A C 1
ATOM 3308 O O . LYS A 1 412 ? 19.219 -57.594 -30.656 1 94.38 412 LYS A O 1
ATOM 3313 N N . GLU A 1 413 ? 18.969 -59.812 -30.359 1 92.19 413 GLU A N 1
ATOM 3314 C CA . GLU A 1 413 ? 17.609 -59.781 -30.891 1 92.19 413 GLU A CA 1
ATOM 3315 C C . GLU A 1 413 ? 16.672 -59 -29.984 1 92.19 413 GLU A C 1
ATOM 3317 O O . GLU A 1 413 ? 15.758 -58.312 -30.469 1 92.19 413 GLU A O 1
ATOM 3322 N N . SER A 1 414 ? 16.938 -59.125 -28.75 1 94.5 414 SER A N 1
ATOM 3323 C CA . SER A 1 414 ? 16.109 -58.375 -27.812 1 94.5 414 SER A CA 1
ATOM 3324 C C . SER A 1 414 ? 16.266 -56.875 -27.969 1 94.5 414 SER A C 1
ATOM 3326 O O . SER A 1 414 ? 15.297 -56.125 -27.922 1 94.5 414 SER A O 1
ATOM 3328 N N . LEU A 1 415 ? 17.516 -56.469 -28.188 1 95.5 415 LEU A N 1
ATOM 3329 C CA . LEU A 1 415 ? 17.781 -55.031 -28.422 1 95.5 415 LEU A CA 1
ATOM 3330 C C . LEU A 1 415 ? 17.078 -54.562 -29.688 1 95.5 415 LEU A C 1
ATOM 3332 O O . LEU A 1 415 ? 16.469 -53.5 -29.688 1 95.5 415 LEU A O 1
ATOM 3336 N N . GLU A 1 416 ? 17.125 -55.344 -30.656 1 92 416 GLU A N 1
ATOM 3337 C CA . GLU A 1 416 ? 16.484 -54.969 -31.906 1 92 416 GLU A CA 1
ATOM 3338 C C . GLU A 1 416 ? 14.961 -55 -31.766 1 92 416 GLU A C 1
ATOM 3340 O O . GLU A 1 416 ? 14.266 -54.188 -32.406 1 92 416 GLU A O 1
ATOM 3345 N N . SER A 1 417 ? 14.523 -55.906 -30.984 1 89 417 SER A N 1
ATOM 3346 C CA . SER A 1 417 ? 13.086 -55.969 -30.75 1 89 417 SER A CA 1
ATOM 3347 C C . SER A 1 417 ? 12.578 -54.719 -30.047 1 89 417 SER A C 1
ATOM 3349 O O . SER A 1 417 ? 11.523 -54.188 -30.422 1 89 417 SER A O 1
ATOM 3351 N N . ILE A 1 418 ? 13.328 -54.312 -29.062 1 91.69 418 ILE A N 1
ATOM 3352 C CA . ILE A 1 418 ? 12.961 -53.062 -28.375 1 91.69 418 ILE A CA 1
ATOM 3353 C C . ILE A 1 418 ? 12.938 -51.906 -29.375 1 91.69 418 ILE A C 1
ATOM 3355 O O . ILE A 1 418 ? 11.953 -51.156 -29.438 1 91.69 418 ILE A O 1
ATOM 3359 N N . ARG A 1 419 ? 13.977 -51.781 -30.141 1 92.5 419 ARG A N 1
ATOM 3360 C CA . ARG A 1 419 ? 14.086 -50.719 -31.125 1 92.5 419 ARG A CA 1
ATOM 3361 C C . ARG A 1 419 ? 12.883 -50.719 -32.062 1 92.5 419 ARG A C 1
ATOM 3363 O O . ARG A 1 419 ? 12.234 -49.688 -32.25 1 92.5 419 ARG A O 1
ATOM 3370 N N . ASN A 1 420 ? 12.539 -51.812 -32.594 1 87.62 420 ASN A N 1
ATOM 3371 C CA . ASN A 1 420 ? 11.469 -51.906 -33.594 1 87.62 420 ASN A CA 1
ATOM 3372 C C . ASN A 1 420 ? 10.117 -51.531 -33 1 87.62 420 ASN A C 1
ATOM 3374 O O . ASN A 1 420 ? 9.266 -50.969 -33.688 1 87.62 420 ASN A O 1
ATOM 3378 N N . GLN A 1 421 ? 10.008 -51.781 -31.797 1 83.38 421 GLN A N 1
ATOM 3379 C CA . GLN A 1 421 ? 8.711 -51.562 -31.172 1 83.38 421 GLN A CA 1
ATOM 3380 C C . GLN A 1 421 ? 8.539 -50.094 -30.781 1 83.38 421 GLN A C 1
ATOM 3382 O O . GLN A 1 421 ? 7.422 -49.562 -30.828 1 83.38 421 GLN A O 1
ATOM 3387 N N . ILE A 1 422 ? 9.633 -49.469 -30.438 1 88.44 422 ILE A N 1
ATOM 3388 C CA . ILE A 1 422 ? 9.445 -48.156 -29.828 1 88.44 422 ILE A CA 1
ATOM 3389 C C . ILE A 1 422 ? 9.812 -47.062 -30.828 1 88.44 422 ILE A C 1
ATOM 3391 O O . ILE A 1 422 ? 9.516 -45.875 -30.625 1 88.44 422 ILE A O 1
ATOM 3395 N N . ILE A 1 423 ? 10.375 -47.375 -31.906 1 87.62 423 ILE A N 1
ATOM 3396 C CA . ILE A 1 423 ? 10.883 -46.438 -32.906 1 87.62 423 ILE A CA 1
ATOM 3397 C C . ILE A 1 423 ? 9.781 -45.469 -33.281 1 87.62 423 ILE A C 1
ATOM 3399 O O . ILE A 1 423 ? 10.023 -44.25 -33.375 1 87.62 423 ILE A O 1
ATOM 3403 N N . PRO A 1 424 ? 8.578 -45.844 -33.5 1 80.69 424 PRO A N 1
ATOM 3404 C CA . PRO A 1 424 ? 7.551 -44.906 -33.906 1 80.69 424 PRO A CA 1
ATOM 3405 C C . PRO A 1 424 ? 7.25 -43.844 -32.875 1 80.69 424 PRO A C 1
ATOM 3407 O O . PRO A 1 424 ? 6.738 -42.781 -33.188 1 80.69 424 PRO A O 1
ATOM 3410 N N . ASN A 1 425 ? 7.668 -44.094 -31.656 1 84.56 425 ASN A N 1
ATOM 3411 C CA . ASN A 1 425 ? 7.277 -43.219 -30.562 1 84.56 425 ASN A CA 1
ATOM 3412 C C . ASN A 1 425 ? 8.445 -42.344 -30.094 1 84.56 425 ASN A C 1
ATOM 3414 O O . ASN A 1 425 ? 8.258 -41.438 -29.312 1 84.56 425 ASN A O 1
ATOM 3418 N N . LEU A 1 426 ? 9.656 -42.656 -30.453 1 86.38 426 LEU A N 1
ATOM 3419 C CA . LEU A 1 426 ? 10.852 -42.031 -29.922 1 86.38 426 LEU A CA 1
ATOM 3420 C C . LEU A 1 426 ? 10.969 -40.562 -30.406 1 86.38 426 LEU A C 1
ATOM 3422 O O . LEU A 1 426 ? 11.461 -39.719 -29.688 1 86.38 426 LEU A O 1
ATOM 3426 N N . ARG A 1 427 ? 10.414 -40.219 -31.578 1 80.88 427 ARG A N 1
ATOM 3427 C CA . ARG A 1 427 ? 10.523 -38.875 -32.156 1 80.88 427 ARG A CA 1
ATOM 3428 C C . ARG A 1 427 ? 11.945 -38.344 -32.031 1 80.88 427 ARG A C 1
ATOM 3430 O O . ARG A 1 427 ? 12.891 -38.938 -32.562 1 80.88 427 ARG A O 1
ATOM 3437 N N . GLU A 1 428 ? 12.148 -37.312 -31.078 1 84.62 428 GLU A N 1
ATOM 3438 C CA . GLU A 1 428 ? 13.461 -36.688 -30.922 1 84.62 428 GLU A CA 1
ATOM 3439 C C . GLU A 1 428 ? 14.219 -37.281 -29.75 1 84.62 428 GLU A C 1
ATOM 3441 O O . GLU A 1 428 ? 15.32 -36.844 -29.422 1 84.62 428 GLU A O 1
ATOM 3446 N N . HIS A 1 429 ? 13.742 -38.375 -29.297 1 90.44 429 HIS A N 1
ATOM 3447 C CA . HIS A 1 429 ? 14.359 -39 -28.141 1 90.44 429 HIS A CA 1
ATOM 3448 C C . HIS A 1 429 ? 15.172 -40.25 -28.531 1 90.44 429 HIS A C 1
ATOM 3450 O O . HIS A 1 429 ? 15.078 -40.719 -29.672 1 90.44 429 HIS A O 1
ATOM 3456 N N . PHE A 1 430 ? 16.016 -40.625 -27.672 1 95.19 430 PHE A N 1
ATOM 3457 C CA . PHE A 1 430 ? 16.766 -41.875 -27.844 1 95.19 430 PHE A CA 1
ATOM 3458 C C . PHE A 1 430 ? 16.812 -42.656 -26.531 1 95.19 430 PHE A C 1
ATOM 3460 O O . PHE A 1 430 ? 16.547 -42.094 -25.469 1 95.19 430 PHE A O 1
ATOM 3467 N N . VAL A 1 431 ? 17.172 -43.906 -26.625 1 96.31 431 VAL A N 1
ATOM 3468 C CA . VAL A 1 431 ? 17.234 -44.812 -25.469 1 96.31 431 VAL A CA 1
ATOM 3469 C C . VAL A 1 431 ? 18.578 -45.531 -25.438 1 96.31 431 VAL A C 1
ATOM 3471 O O . VAL A 1 431 ? 19.062 -45.969 -26.484 1 96.31 431 VAL A O 1
ATOM 3474 N N . THR A 1 432 ? 19.219 -45.5 -24.312 1 97.25 432 THR A N 1
ATOM 3475 C CA . THR A 1 432 ? 20.359 -46.375 -24.078 1 97.25 432 THR A CA 1
ATOM 3476 C C . THR A 1 432 ? 19.953 -47.594 -23.25 1 97.25 432 THR A C 1
ATOM 3478 O O . THR A 1 432 ? 19.094 -47.469 -22.375 1 97.25 432 THR A O 1
ATOM 3481 N N . ALA A 1 433 ? 20.516 -48.719 -23.547 1 97.88 433 ALA A N 1
ATOM 3482 C CA . ALA A 1 433 ? 20.078 -49.938 -22.859 1 97.88 433 ALA A CA 1
ATOM 3483 C C . ALA A 1 433 ? 21.203 -50.969 -22.828 1 97.88 433 ALA A C 1
ATOM 3485 O O . ALA A 1 433 ? 22.109 -50.938 -23.656 1 97.88 433 ALA A O 1
ATOM 3486 N N . SER A 1 434 ? 21.172 -51.875 -21.891 1 97.56 434 SER A N 1
ATOM 3487 C CA . SER A 1 434 ? 22.078 -53.031 -21.812 1 97.56 434 SER A CA 1
ATOM 3488 C C . SER A 1 434 ? 21.375 -54.25 -21.25 1 97.56 434 SER A C 1
ATOM 3490 O O . SER A 1 434 ? 20.453 -54.125 -20.453 1 97.56 434 SER A O 1
ATOM 3492 N N . PHE A 1 435 ? 21.797 -55.438 -21.734 1 98.19 435 PHE A N 1
ATOM 3493 C CA . PHE A 1 435 ? 21.328 -56.719 -21.266 1 98.19 435 PHE A CA 1
ATOM 3494 C C . PHE A 1 435 ? 22.484 -57.562 -20.734 1 98.19 435 PHE A C 1
ATOM 3496 O O . PHE A 1 435 ? 23.578 -57.562 -21.312 1 98.19 435 PHE A O 1
ATOM 3503 N N . VAL A 1 436 ? 22.219 -58.219 -19.656 1 98.06 436 VAL A N 1
ATOM 3504 C CA . VAL A 1 436 ? 23.141 -59.188 -19.109 1 98.06 436 VAL A CA 1
ATOM 3505 C C . VAL A 1 436 ? 22.453 -60.562 -18.984 1 98.06 436 VAL A C 1
ATOM 3507 O O . VAL A 1 436 ? 21.312 -60.625 -18.531 1 98.06 436 VAL A O 1
ATOM 3510 N N . HIS A 1 437 ? 23.031 -61.562 -19.484 1 98.38 437 HIS A N 1
ATOM 3511 C CA . HIS A 1 437 ? 22.594 -62.938 -19.312 1 98.38 437 HIS A CA 1
ATOM 3512 C C . HIS A 1 437 ? 23.641 -63.75 -18.562 1 98.38 437 HIS A C 1
ATOM 3514 O O . HIS A 1 437 ? 24.797 -63.812 -18.969 1 98.38 437 HIS A O 1
ATOM 3520 N N . LEU A 1 438 ? 23.25 -64.375 -17.469 1 97.56 438 LEU A N 1
ATOM 3521 C CA . LEU A 1 438 ? 24.188 -65.062 -16.609 1 97.56 438 LEU A CA 1
ATOM 3522 C C . LEU A 1 438 ? 23.672 -66.5 -16.297 1 97.56 438 LEU A C 1
ATOM 3524 O O . LEU A 1 438 ? 22.547 -66.625 -15.828 1 97.56 438 LEU A O 1
ATOM 3528 N N . HIS A 1 439 ? 24.5 -67.438 -16.609 1 96.75 439 HIS A N 1
ATOM 3529 C CA . HIS A 1 439 ? 24.281 -68.75 -16.078 1 96.75 439 HIS A CA 1
ATOM 3530 C C . HIS A 1 439 ? 24.875 -68.938 -14.695 1 96.75 439 HIS A C 1
ATOM 3532 O O . HIS A 1 439 ? 26.109 -69 -14.547 1 96.75 439 HIS A O 1
ATOM 3538 N N . THR A 1 440 ? 24.109 -69.062 -13.703 1 95.19 440 THR A N 1
ATOM 3539 C CA . THR A 1 440 ? 24.562 -68.938 -12.328 1 95.19 440 THR A CA 1
ATOM 3540 C C . THR A 1 440 ? 25.359 -70.188 -11.898 1 95.19 440 THR A C 1
ATOM 3542 O O . THR A 1 440 ? 26.141 -70.125 -10.953 1 95.19 440 THR A O 1
ATOM 3545 N N . GLU A 1 441 ? 25.141 -71.25 -12.523 1 94.19 441 GLU A N 1
ATOM 3546 C CA . GLU A 1 441 ? 25.875 -72.438 -12.18 1 94.19 441 GLU A CA 1
ATOM 3547 C C . GLU A 1 441 ? 27.297 -72.438 -12.734 1 94.19 441 GLU A C 1
ATOM 3549 O O . GLU A 1 441 ? 28.266 -72.688 -12.016 1 94.19 44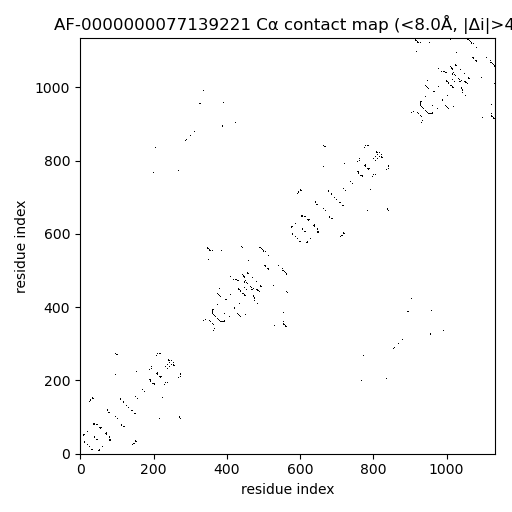1 GLU A O 1
ATOM 3554 N N . SER A 1 442 ? 27.406 -72.125 -13.969 1 95 442 SER A N 1
ATOM 3555 C CA . SER A 1 442 ? 28.703 -72.125 -14.633 1 95 442 SER A CA 1
ATOM 3556 C C . SER A 1 442 ? 29.453 -70.812 -14.422 1 95 442 SER A C 1
ATOM 3558 O O . SER A 1 442 ? 30.688 -70.812 -14.5 1 95 442 SER A O 1
ATOM 3560 N N . GLY A 1 443 ? 28.703 -69.75 -14.281 1 96.31 443 GLY A N 1
ATOM 3561 C CA . GLY A 1 443 ? 29.312 -68.438 -14.18 1 96.31 443 GLY A CA 1
ATOM 3562 C C . GLY A 1 443 ? 29.531 -67.75 -15.531 1 96.31 443 GLY A C 1
ATOM 3563 O O . GLY A 1 443 ? 30.156 -66.688 -15.617 1 96.31 443 GLY A O 1
ATOM 3564 N N . ALA A 1 444 ? 29.016 -68.312 -16.562 1 97.62 444 ALA A N 1
ATOM 3565 C CA . ALA A 1 444 ? 29.141 -67.812 -17.922 1 97.62 444 ALA A CA 1
ATOM 3566 C C . ALA A 1 444 ? 28.219 -66.562 -18.109 1 97.62 444 ALA A C 1
ATOM 3568 O O . ALA A 1 444 ? 27.016 -66.688 -17.891 1 97.62 444 ALA A O 1
ATOM 3569 N N . LEU A 1 445 ? 28.844 -65.5 -18.484 1 98 445 LEU A N 1
ATOM 3570 C CA . LEU A 1 445 ? 28.109 -64.25 -18.641 1 98 445 LEU A CA 1
ATOM 3571 C C . LEU A 1 445 ? 28.203 -63.75 -20.094 1 98 445 LEU A C 1
ATOM 3573 O O . LEU A 1 445 ? 29.266 -63.812 -20.703 1 98 445 LEU A O 1
ATOM 3577 N N . THR A 1 446 ? 27.062 -63.312 -20.609 1 98.44 446 THR A N 1
ATOM 3578 C CA . THR A 1 446 ? 27 -62.656 -21.906 1 98.44 446 THR A CA 1
ATOM 3579 C C . THR A 1 446 ? 26.438 -61.219 -21.75 1 98.44 446 THR A C 1
ATOM 3581 O O . THR A 1 446 ? 25.5 -61 -20.984 1 98.44 446 THR A O 1
ATOM 3584 N N . PHE A 1 447 ? 27.047 -60.219 -22.438 1 97.56 447 PHE A N 1
ATOM 3585 C CA . PHE A 1 447 ? 26.688 -58.812 -22.297 1 97.56 447 PHE A CA 1
ATOM 3586 C C . PHE A 1 447 ? 26.484 -58.188 -23.672 1 97.56 447 PHE A C 1
ATOM 3588 O O . PHE A 1 447 ? 27.266 -58.438 -24.594 1 97.56 447 PHE A O 1
ATOM 3595 N N . ALA A 1 448 ? 25.484 -57.469 -23.797 1 98.25 448 ALA A N 1
ATOM 3596 C CA . ALA A 1 448 ? 25.234 -56.625 -24.984 1 98.25 448 ALA A CA 1
ATOM 3597 C C . ALA A 1 448 ? 24.672 -55.281 -24.578 1 98.25 448 ALA A C 1
ATOM 3599 O O . ALA A 1 448 ? 24.031 -55.125 -23.531 1 98.25 448 ALA A O 1
ATOM 3600 N N . ARG A 1 449 ? 24.984 -54.281 -25.344 1 97.31 449 ARG A N 1
ATOM 3601 C CA . ARG A 1 449 ? 24.5 -52.938 -25 1 97.31 449 ARG A CA 1
ATOM 3602 C C . ARG A 1 449 ? 24.141 -52.125 -26.25 1 97.31 449 ARG A C 1
ATOM 3604 O O . ARG A 1 449 ? 24.578 -52.469 -27.344 1 97.31 449 ARG A O 1
ATOM 3611 N N . ALA A 1 450 ? 23.359 -51.188 -26.062 1 97.81 450 ALA A N 1
ATOM 3612 C CA . ALA A 1 450 ? 23.016 -50.188 -27.062 1 97.81 450 ALA A CA 1
ATOM 3613 C C . ALA A 1 450 ? 23.312 -48.781 -26.531 1 97.81 450 ALA A C 1
ATOM 3615 O O . ALA A 1 450 ? 22.438 -48.125 -25.984 1 97.81 450 ALA A O 1
ATOM 3616 N N . GLY A 1 451 ? 24.531 -48.312 -26.75 1 96.69 451 GLY A N 1
ATOM 3617 C CA . GLY A 1 451 ? 24.938 -46.969 -26.391 1 96.69 451 GLY A CA 1
ATOM 3618 C C . GLY A 1 451 ? 25.016 -46.75 -24.891 1 96.69 451 GLY A C 1
ATOM 3619 O O . GLY A 1 451 ? 25.281 -45.625 -24.438 1 96.69 451 GLY A O 1
ATOM 3620 N N . HIS A 1 452 ? 24.672 -47.719 -24.062 1 97.38 452 HIS A N 1
ATOM 3621 C CA . HIS A 1 452 ? 24.672 -47.625 -22.609 1 97.38 452 HIS A CA 1
ATOM 3622 C C . HIS A 1 452 ? 26.078 -47.781 -22.031 1 97.38 452 HIS A C 1
ATOM 3624 O O . HIS A 1 452 ? 27.031 -48.031 -22.797 1 97.38 452 HIS A O 1
ATOM 3630 N N . PHE A 1 453 ? 26.266 -47.719 -20.812 1 95.75 453 PHE A N 1
ATOM 3631 C CA . PHE A 1 453 ? 27.547 -47.875 -20.125 1 95.75 453 PHE A CA 1
ATOM 3632 C C . PHE A 1 453 ? 28.094 -49.281 -20.328 1 95.75 453 PHE A C 1
ATOM 3634 O O . PHE A 1 453 ? 27.328 -50.219 -20.547 1 95.75 453 PHE A O 1
ATOM 3641 N N . PRO A 1 454 ? 29.406 -49.375 -20.266 1 96.81 454 PRO A N 1
ATOM 3642 C CA . PRO A 1 454 ? 29.984 -50.719 -20.203 1 96.81 454 PRO A CA 1
ATOM 3643 C C . PRO A 1 454 ? 29.531 -51.469 -18.969 1 96.81 454 PRO A C 1
ATOM 3645 O O . PRO A 1 454 ? 28.969 -50.875 -18.031 1 96.81 454 PRO A O 1
ATOM 3648 N N . LEU A 1 455 ? 29.672 -52.719 -19.094 1 98.12 455 LEU A N 1
ATOM 3649 C CA . LEU A 1 455 ? 29.484 -53.531 -17.906 1 98.12 455 LEU A CA 1
ATOM 3650 C C . LEU A 1 455 ? 30.766 -53.562 -17.047 1 98.12 455 LEU A C 1
ATOM 3652 O O . LEU A 1 455 ? 31.812 -54 -17.516 1 98.12 455 LEU A O 1
ATOM 3656 N N . PHE A 1 456 ? 30.672 -53.125 -15.82 1 98.38 456 PHE A N 1
ATOM 3657 C CA . PHE A 1 456 ? 31.844 -53.094 -14.945 1 98.38 456 PHE A CA 1
ATOM 3658 C C . PHE A 1 456 ? 31.844 -54.312 -14.016 1 98.38 456 PHE A C 1
ATOM 3660 O O . PHE A 1 456 ? 30.844 -54.594 -13.359 1 98.38 456 PHE A O 1
ATOM 3667 N N . ILE A 1 457 ? 32.969 -55 -14.016 1 98.56 457 ILE A N 1
ATOM 3668 C CA . ILE A 1 457 ? 33.125 -56.125 -13.133 1 98.56 457 ILE A CA 1
ATOM 3669 C C . ILE A 1 457 ? 34.344 -55.906 -12.227 1 98.56 457 ILE A C 1
ATOM 3671 O O . ILE A 1 457 ? 35.469 -55.688 -12.711 1 98.56 457 ILE A O 1
ATOM 3675 N N . ILE A 1 458 ? 34.094 -56 -10.984 1 98.12 458 ILE A N 1
ATOM 3676 C CA . ILE A 1 458 ? 35.188 -55.906 -10.008 1 98.12 458 ILE A CA 1
ATOM 3677 C C . ILE A 1 458 ? 35.469 -57.281 -9.406 1 98.12 458 ILE A C 1
ATOM 3679 O O . ILE A 1 458 ? 34.625 -57.844 -8.703 1 98.12 458 ILE A O 1
ATOM 3683 N N . ARG A 1 459 ? 36.625 -57.719 -9.711 1 97.31 459 ARG A N 1
ATOM 3684 C CA . ARG A 1 459 ? 37.031 -59.031 -9.188 1 97.31 459 ARG A CA 1
ATOM 3685 C C . ARG A 1 459 ? 37.219 -58.969 -7.676 1 97.31 459 ARG A C 1
ATOM 3687 O O . ARG A 1 459 ? 37.312 -57.875 -7.098 1 97.31 459 ARG A O 1
ATOM 3694 N N . LYS A 1 460 ? 37.312 -60.125 -7.113 1 94.31 460 LYS A N 1
ATOM 3695 C CA . LYS A 1 460 ? 37.562 -60.188 -5.68 1 94.31 460 LYS A CA 1
ATOM 3696 C C . LYS A 1 460 ? 38.875 -59.531 -5.324 1 94.31 460 LYS A C 1
ATOM 3698 O O . LYS A 1 460 ? 39.031 -58.938 -4.254 1 94.31 460 LYS A O 1
ATOM 3703 N N . SER A 1 461 ? 39.844 -59.531 -6.188 1 94 461 SER A N 1
ATOM 3704 C CA . SER A 1 461 ? 41.156 -58.938 -5.996 1 94 461 SER A CA 1
ATOM 3705 C C . SER A 1 461 ? 41.094 -57.406 -6.027 1 94 461 SER A C 1
ATOM 3707 O O . SER A 1 461 ? 42.031 -56.75 -5.586 1 94 461 SER A O 1
ATOM 3709 N N . GLY A 1 462 ? 40.062 -56.938 -6.66 1 94.62 462 GLY A N 1
ATOM 3710 C CA . GLY A 1 462 ? 39.969 -55.5 -6.824 1 94.62 462 GLY A CA 1
ATOM 3711 C C . GLY A 1 462 ? 40.219 -55.062 -8.25 1 94.62 462 GLY A C 1
ATOM 3712 O O . GLY A 1 462 ? 39.969 -53.875 -8.586 1 94.62 462 GLY A O 1
ATOM 3713 N N . ALA A 1 463 ? 40.594 -55.938 -9.047 1 96.25 463 ALA A N 1
ATOM 3714 C CA . ALA A 1 463 ? 40.812 -55.594 -10.453 1 96.25 463 ALA A CA 1
ATOM 3715 C C . ALA A 1 463 ? 39.531 -55.25 -11.164 1 96.25 463 ALA A C 1
ATOM 3717 O O . ALA A 1 463 ? 38.5 -55.906 -10.945 1 96.25 463 ALA A O 1
ATOM 3718 N N . LEU A 1 464 ? 39.562 -54.188 -11.93 1 96.88 464 LEU A N 1
ATOM 3719 C CA . LEU A 1 464 ? 38.375 -53.719 -12.672 1 96.88 464 LEU A CA 1
ATOM 3720 C C . LEU A 1 464 ? 38.438 -54.219 -14.117 1 96.88 464 LEU A C 1
ATOM 3722 O O . LEU A 1 464 ? 39.438 -54.031 -14.797 1 96.88 464 LEU A O 1
ATOM 3726 N N . VAL A 1 465 ? 37.406 -54.875 -14.562 1 97.38 465 VAL A N 1
ATOM 3727 C CA . VAL A 1 465 ? 37.219 -55.312 -15.945 1 97.38 465 VAL A CA 1
ATOM 3728 C C . VAL A 1 465 ? 36 -54.625 -16.547 1 97.38 465 VAL A C 1
ATOM 3730 O O . VAL A 1 465 ? 34.969 -54.531 -15.906 1 97.38 465 VAL A O 1
ATOM 3733 N N . SER A 1 466 ? 36.156 -54.094 -17.719 1 97.5 466 SER A N 1
ATOM 3734 C CA . SER A 1 466 ? 35.031 -53.469 -18.422 1 97.5 466 SER A CA 1
ATOM 3735 C C . SER A 1 466 ? 34.75 -54.156 -19.75 1 97.5 466 SER A C 1
ATOM 3737 O O . SER A 1 466 ? 35.625 -54.344 -20.562 1 97.5 466 SER A O 1
ATOM 3739 N N . LEU A 1 467 ? 33.5 -54.562 -19.859 1 97.94 467 LEU A N 1
ATOM 3740 C CA . LEU A 1 467 ? 33.062 -55.094 -21.141 1 97.94 467 LEU A CA 1
ATOM 3741 C C . LEU A 1 467 ? 32.375 -54.031 -21.984 1 97.94 467 LEU A C 1
ATOM 3743 O O . LEU A 1 467 ? 31.406 -53.406 -21.531 1 97.94 467 LEU A O 1
ATOM 3747 N N . LYS A 1 468 ? 32.875 -53.781 -23.156 1 96.06 468 LYS A N 1
ATOM 3748 C CA . LYS A 1 468 ? 32.344 -52.688 -23.984 1 96.06 468 LYS A CA 1
ATOM 3749 C C . LYS A 1 468 ? 32.125 -53.156 -25.422 1 96.06 468 LYS A C 1
ATOM 3751 O O . LYS A 1 468 ? 32.719 -52.594 -26.359 1 96.06 468 LYS A O 1
ATOM 3756 N N . PRO A 1 469 ? 31.219 -54.094 -25.547 1 96.75 469 PRO A N 1
ATOM 3757 C CA . PRO A 1 469 ? 30.875 -54.469 -26.922 1 96.75 469 PRO A CA 1
ATOM 3758 C C . PRO A 1 469 ? 30.281 -53.312 -27.719 1 96.75 469 PRO A C 1
ATOM 3760 O O . PRO A 1 469 ? 29.797 -52.344 -27.125 1 96.75 469 PRO A O 1
ATOM 3763 N N . MET A 1 470 ? 30.391 -53.406 -29 1 95.12 470 MET A N 1
ATOM 3764 C CA . MET A 1 470 ? 29.812 -52.375 -29.844 1 95.12 470 MET A CA 1
ATOM 3765 C C . MET A 1 470 ? 28.281 -52.406 -29.797 1 95.12 470 MET A C 1
ATOM 3767 O O . MET A 1 470 ? 27.688 -53.5 -29.656 1 95.12 470 MET A O 1
ATOM 3771 N N . GLY A 1 471 ? 27.656 -51.281 -29.812 1 96.06 471 GLY A N 1
ATOM 3772 C CA . GLY A 1 471 ? 26.219 -51.062 -29.875 1 96.06 471 GLY A CA 1
ATOM 3773 C C . GLY A 1 471 ? 25.828 -49.594 -29.859 1 96.06 471 GLY A C 1
ATOM 3774 O O . GLY A 1 471 ? 26.141 -48.875 -28.922 1 96.06 471 GLY A O 1
ATOM 3775 N N . ARG A 1 472 ? 25.062 -49.094 -30.781 1 93.5 472 ARG A N 1
ATOM 3776 C CA . ARG A 1 472 ? 24.641 -47.688 -30.875 1 93.5 472 ARG A CA 1
ATOM 3777 C C . ARG A 1 472 ? 23.359 -47.469 -30.062 1 93.5 472 ARG A C 1
ATOM 3779 O O . ARG A 1 472 ? 22.625 -48.406 -29.781 1 93.5 472 ARG A O 1
ATOM 3786 N N . ILE A 1 473 ? 23.25 -46.344 -29.828 1 95.44 473 ILE A N 1
ATOM 3787 C CA . ILE A 1 473 ? 22.047 -45.938 -29.094 1 95.44 473 ILE A CA 1
ATOM 3788 C C . ILE A 1 473 ? 20.797 -46.312 -29.891 1 95.44 473 ILE A C 1
ATOM 3790 O O . ILE A 1 473 ? 20.859 -46.406 -31.125 1 95.44 473 ILE A O 1
ATOM 3794 N N . ILE A 1 474 ? 19.734 -46.5 -29.219 1 95.94 474 ILE A N 1
ATOM 3795 C CA . ILE A 1 474 ? 18.469 -46.812 -29.875 1 95.94 474 ILE A CA 1
ATOM 3796 C C . ILE A 1 474 ? 17.812 -45.531 -30.391 1 95.94 474 ILE A C 1
ATOM 3798 O O . ILE A 1 474 ? 17.406 -44.688 -29.594 1 95.94 474 ILE A O 1
ATOM 3802 N N . THR A 1 475 ? 17.766 -45.344 -31.641 1 93.06 475 THR A N 1
ATOM 3803 C CA . THR A 1 475 ? 17.188 -44.219 -32.312 1 93.06 475 THR A CA 1
ATOM 3804 C C . THR A 1 475 ? 16.484 -44.625 -33.594 1 93.06 475 THR A C 1
ATOM 3806 O O . THR A 1 475 ? 16.703 -45.75 -34.094 1 93.06 475 THR A O 1
ATOM 3809 N N . PRO A 1 476 ? 15.594 -43.781 -34.125 1 86.44 476 PRO A N 1
ATOM 3810 C CA . PRO A 1 476 ? 14.953 -44.125 -35.406 1 86.44 476 PRO A CA 1
ATOM 3811 C C . PRO A 1 476 ? 15.906 -44.031 -36.594 1 86.44 476 PRO A C 1
ATOM 3813 O O . PRO A 1 476 ? 15.625 -44.562 -37.656 1 86.44 476 PRO A O 1
ATOM 3816 N N . ILE A 1 477 ? 17.031 -43.5 -36.469 1 87.88 477 ILE A N 1
ATOM 3817 C CA . ILE A 1 477 ? 17.875 -43.094 -37.594 1 87.88 477 ILE A CA 1
ATOM 3818 C C . ILE A 1 477 ? 18.766 -44.25 -38.031 1 87.88 477 ILE A C 1
ATOM 3820 O O . ILE A 1 477 ? 18.906 -44.531 -39.219 1 87.88 477 ILE A O 1
ATOM 3824 N N . PHE A 1 478 ? 19.406 -44.969 -37.094 1 88.5 478 PHE A N 1
ATOM 3825 C CA . PHE A 1 478 ? 20.359 -46 -37.5 1 88.5 478 PHE A CA 1
ATOM 3826 C C . PHE A 1 478 ? 20.109 -47.281 -36.719 1 88.5 478 PHE A C 1
ATOM 3828 O O . PHE A 1 478 ? 19.469 -47.281 -35.656 1 88.5 478 PHE A O 1
ATOM 3835 N N . ASP A 1 479 ? 20.656 -48.438 -37.281 1 91.25 479 ASP A N 1
ATOM 3836 C CA . ASP A 1 479 ? 20.578 -49.719 -36.594 1 91.25 479 ASP A CA 1
ATOM 3837 C C . ASP A 1 479 ? 21.531 -49.781 -35.406 1 91.25 479 ASP A C 1
ATOM 3839 O O . ASP A 1 479 ? 22.531 -49.062 -35.375 1 91.25 479 ASP A O 1
ATOM 3843 N N . ILE A 1 480 ? 21.25 -50.594 -34.5 1 94.94 480 ILE A N 1
ATOM 3844 C CA . ILE A 1 480 ? 22.016 -50.688 -33.25 1 94.94 480 ILE A CA 1
ATOM 3845 C C . ILE A 1 480 ? 23.375 -51.312 -33.531 1 94.94 480 ILE A C 1
ATOM 3847 O O . ILE A 1 480 ? 24.375 -50.938 -32.938 1 94.94 480 ILE A O 1
ATOM 3851 N N . LEU A 1 481 ? 23.516 -52.281 -34.438 1 94.31 481 LEU A N 1
ATOM 3852 C CA . LEU A 1 481 ? 24.719 -53.062 -34.719 1 94.31 481 LEU A CA 1
ATOM 3853 C C . LEU A 1 481 ? 25.312 -53.594 -33.406 1 94.31 481 LEU A C 1
ATOM 3855 O O . LEU A 1 481 ? 26.5 -53.406 -33.125 1 94.31 481 LEU A O 1
ATOM 3859 N N . ALA A 1 482 ? 24.516 -54.312 -32.656 1 94.88 482 ALA A N 1
ATOM 3860 C CA . ALA A 1 482 ? 24.906 -54.781 -31.328 1 94.88 482 ALA A CA 1
ATOM 3861 C C . ALA A 1 482 ? 25.844 -55.969 -31.406 1 94.88 482 ALA A C 1
ATOM 3863 O O . ALA A 1 482 ? 25.672 -56.875 -32.25 1 94.88 482 ALA A O 1
ATOM 3864 N N . GLU A 1 483 ? 26.828 -55.969 -30.641 1 96.56 483 GLU A N 1
ATOM 3865 C CA . GLU A 1 483 ? 27.719 -57.125 -30.438 1 96.56 483 GLU A CA 1
ATOM 3866 C C . GLU A 1 483 ? 27.578 -57.688 -29.031 1 96.56 483 GLU A C 1
ATOM 3868 O O . GLU A 1 483 ? 27.016 -57.031 -28.141 1 96.56 483 GLU A O 1
ATOM 3873 N N . GLU A 1 484 ? 27.953 -58.906 -28.953 1 97.5 484 GLU A N 1
ATOM 3874 C CA . GLU A 1 484 ? 27.938 -59.562 -27.656 1 97.5 484 GLU A CA 1
ATOM 3875 C C . GLU A 1 484 ? 29.344 -59.875 -27.172 1 97.5 484 GLU A C 1
ATOM 3877 O O . GLU A 1 484 ? 30.234 -60.15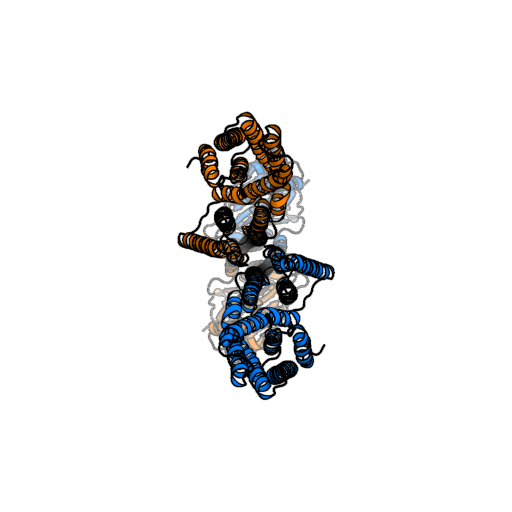6 -27.969 1 97.5 484 GLU A O 1
ATOM 3882 N N . GLU A 1 485 ? 29.5 -59.75 -25.953 1 97.88 485 GLU A N 1
ATOM 3883 C CA . GLU A 1 485 ? 30.766 -60.094 -25.312 1 97.88 485 GLU A CA 1
ATOM 3884 C C . GLU A 1 485 ? 30.531 -61.125 -24.188 1 97.88 485 GLU A C 1
ATOM 3886 O O . GLU A 1 485 ? 29.562 -61 -23.422 1 97.88 485 GLU A O 1
ATOM 3891 N N . LYS A 1 486 ? 31.359 -62.125 -24.156 1 97.81 486 LYS A N 1
ATOM 3892 C CA . LYS A 1 486 ? 31.25 -63.188 -23.141 1 97.81 486 LYS A CA 1
ATOM 3893 C C . LYS A 1 486 ? 32.344 -63 -22.078 1 97.81 486 LYS A C 1
ATOM 3895 O O . LYS A 1 486 ? 33.406 -62.5 -22.359 1 97.81 486 LYS A O 1
ATOM 3900 N N . PHE A 1 487 ? 32.031 -63.469 -20.891 1 98.06 487 PHE A N 1
ATOM 3901 C CA . PHE A 1 487 ? 32.969 -63.375 -19.766 1 98.06 487 PHE A CA 1
ATOM 3902 C C . PHE A 1 487 ? 32.688 -64.5 -18.75 1 98.06 487 PHE A C 1
ATOM 3904 O O . PHE A 1 487 ? 31.531 -64.812 -18.516 1 98.06 487 PHE A O 1
ATOM 3911 N N . GLN A 1 488 ? 33.75 -65 -18.188 1 98.31 488 GLN A N 1
ATOM 3912 C CA . GLN A 1 488 ? 33.594 -66.062 -17.156 1 98.31 488 GLN A CA 1
ATOM 3913 C C . GLN A 1 488 ? 33.781 -65.438 -15.766 1 98.31 488 GLN A C 1
ATOM 3915 O O . GLN A 1 488 ? 34.875 -65 -15.406 1 98.31 488 GLN A O 1
ATOM 3920 N N . LEU A 1 489 ? 32.75 -65.5 -14.984 1 97.62 489 LEU A N 1
ATOM 3921 C CA . LEU A 1 489 ? 32.781 -64.938 -13.641 1 97.62 489 LEU A CA 1
ATOM 3922 C C . LEU A 1 489 ? 33.469 -65.938 -12.664 1 97.62 489 LEU A C 1
ATOM 3924 O O . LEU A 1 489 ? 33.406 -67.125 -12.867 1 97.62 489 LEU A O 1
ATOM 3928 N N . GLU A 1 490 ? 34 -65.375 -11.711 1 96.44 490 GLU A N 1
ATOM 3929 C CA . GLU A 1 490 ? 34.531 -66.062 -10.562 1 96.44 490 GLU A CA 1
ATOM 3930 C C . GLU A 1 490 ? 33.812 -65.688 -9.281 1 96.44 490 GLU A C 1
ATOM 3932 O O . GLU A 1 490 ? 33.25 -64.625 -9.18 1 96.44 490 GLU A O 1
ATOM 3937 N N . LYS A 1 491 ? 33.844 -66.688 -8.383 1 96 491 LYS A N 1
ATOM 3938 C CA . LYS A 1 491 ? 33.188 -66.438 -7.105 1 96 491 LYS A CA 1
ATOM 3939 C C . LYS A 1 491 ? 33.719 -65.188 -6.469 1 96 491 LYS A C 1
ATOM 3941 O O . LYS A 1 491 ? 34.938 -65 -6.355 1 96 491 LYS A O 1
ATOM 3946 N N . GLY A 1 492 ? 32.812 -64.25 -6.148 1 95.5 492 GLY A N 1
ATOM 3947 C CA . GLY A 1 492 ? 33.156 -63.031 -5.496 1 95.5 492 GLY A CA 1
ATOM 3948 C C . GLY A 1 492 ? 33.156 -61.844 -6.434 1 95.5 492 GLY A C 1
ATOM 3949 O O . GLY A 1 492 ? 33.219 -60.688 -5.992 1 95.5 492 GLY A O 1
ATOM 3950 N N . ASP A 1 493 ? 33.062 -62.062 -7.711 1 97.81 493 ASP A N 1
ATOM 3951 C CA . ASP A 1 493 ? 33 -60.969 -8.688 1 97.81 493 ASP A CA 1
ATOM 3952 C C . ASP A 1 493 ? 31.75 -60.094 -8.469 1 97.81 493 ASP A C 1
ATOM 3954 O O . ASP A 1 493 ? 30.672 -60.625 -8.164 1 97.81 493 ASP A O 1
ATOM 3958 N N . LEU A 1 494 ? 31.922 -58.781 -8.562 1 98.25 494 LEU A N 1
ATOM 3959 C CA . LEU A 1 494 ? 30.844 -57.844 -8.398 1 98.25 494 LEU A CA 1
ATOM 3960 C C . LEU A 1 494 ? 30.578 -57.094 -9.703 1 98.25 494 LEU A C 1
ATOM 3962 O O . LEU A 1 494 ? 31.469 -56.438 -10.242 1 98.25 494 LEU A O 1
ATOM 3966 N N . ILE A 1 495 ? 29.391 -57.219 -10.234 1 98.5 495 ILE A N 1
ATOM 3967 C CA . ILE A 1 495 ? 28.953 -56.5 -11.438 1 98.5 495 ILE A CA 1
ATOM 3968 C C . ILE A 1 495 ? 28.312 -55.188 -11.039 1 98.5 495 ILE A C 1
ATOM 3970 O O . ILE A 1 495 ? 27.484 -55.125 -10.117 1 98.5 495 ILE A O 1
ATOM 3974 N N . VAL A 1 496 ? 28.688 -54.125 -11.68 1 98.38 496 VAL A N 1
ATOM 3975 C CA . VAL A 1 496 ? 28.125 -52.812 -11.438 1 98.38 496 VAL A CA 1
ATOM 3976 C C . VAL A 1 496 ? 27.453 -52.281 -12.711 1 98.38 496 VAL A C 1
ATOM 3978 O O . VAL A 1 496 ? 28.094 -52.188 -13.758 1 98.38 496 VAL A O 1
ATOM 3981 N N . MET A 1 497 ? 26.141 -51.969 -12.664 1 98.12 497 MET A N 1
ATOM 3982 C CA . MET A 1 497 ? 25.375 -51.344 -13.719 1 98.12 497 MET A CA 1
ATOM 3983 C C . MET A 1 497 ? 24.828 -50 -13.25 1 98.12 497 MET A C 1
ATOM 3985 O O . MET A 1 497 ? 24.375 -49.844 -12.109 1 98.12 497 MET A O 1
ATOM 3989 N N . LEU A 1 498 ? 24.906 -49.031 -14.078 1 97.75 498 LEU A N 1
ATOM 3990 C CA . LEU A 1 498 ? 24.516 -47.719 -13.625 1 97.75 498 LEU A CA 1
ATOM 3991 C C . LEU A 1 498 ? 24.016 -46.875 -14.797 1 97.75 498 LEU A C 1
ATOM 3993 O O . LEU A 1 498 ? 24.219 -47.219 -15.953 1 97.75 498 LEU A O 1
ATOM 3997 N N . THR A 1 499 ? 23.344 -45.781 -14.57 1 96.62 499 THR A N 1
ATOM 3998 C CA . THR A 1 499 ? 22.953 -44.781 -15.547 1 96.62 499 THR A CA 1
ATOM 3999 C C . THR A 1 499 ? 23.766 -43.5 -15.352 1 96.62 499 THR A C 1
ATOM 4001 O O . THR A 1 499 ? 24.469 -43.344 -14.344 1 96.62 499 THR A O 1
ATOM 4004 N N . ASP A 1 500 ? 23.672 -42.594 -16.266 1 95.38 500 ASP A N 1
ATOM 4005 C CA . ASP A 1 500 ? 24.562 -41.438 -16.344 1 95.38 500 ASP A CA 1
ATOM 4006 C C . ASP A 1 500 ? 24.266 -40.438 -15.242 1 95.38 500 ASP A C 1
ATOM 4008 O O . ASP A 1 500 ? 25.109 -39.625 -14.883 1 95.38 500 ASP A O 1
ATOM 4012 N N . GLY A 1 501 ? 23.109 -40.531 -14.648 1 94.81 501 GLY A N 1
ATOM 4013 C CA . GLY A 1 501 ? 22.797 -39.625 -13.562 1 94.81 501 GLY A CA 1
ATOM 4014 C C . GLY A 1 501 ? 23.766 -39.719 -12.398 1 94.81 501 GLY A C 1
ATOM 4015 O O . GLY A 1 501 ? 24.031 -38.75 -11.703 1 94.81 501 GLY A O 1
ATOM 4016 N N . LEU A 1 502 ? 24.281 -40.875 -12.148 1 96.56 502 LEU A N 1
ATOM 4017 C CA . LEU A 1 502 ? 25.219 -41.094 -11.055 1 96.56 502 LEU A CA 1
ATOM 4018 C C . LEU A 1 502 ? 26.578 -40.5 -11.375 1 96.56 502 LEU A C 1
ATOM 4020 O O . LEU A 1 502 ? 27.203 -39.875 -10.5 1 96.56 502 LEU A O 1
ATOM 4024 N N . THR A 1 503 ? 26.984 -40.562 -12.578 1 96.31 503 THR A N 1
ATOM 4025 C CA . THR A 1 503 ? 28.328 -40.094 -12.945 1 96.31 503 THR A CA 1
ATOM 4026 C C . THR A 1 503 ? 28.297 -38.625 -13.297 1 96.31 503 THR A C 1
ATOM 4028 O O . THR A 1 503 ? 29.297 -37.906 -13.117 1 96.31 503 THR A O 1
ATOM 4031 N N . GLU A 1 504 ? 27.234 -38.125 -13.75 1 94.62 504 GLU A N 1
ATOM 4032 C CA . GLU A 1 504 ? 27.156 -36.75 -14.219 1 94.62 504 GLU A CA 1
ATOM 4033 C C . GLU A 1 504 ? 26.672 -35.812 -13.109 1 94.62 504 GLU A C 1
ATOM 4035 O O . GLU A 1 504 ? 26.531 -34.625 -13.32 1 94.62 504 GLU A O 1
ATOM 4040 N N . ALA A 1 505 ? 26.422 -36.406 -11.992 1 94.44 505 ALA A N 1
ATOM 4041 C CA . ALA A 1 505 ? 26.016 -35.562 -10.859 1 94.44 505 ALA A CA 1
ATOM 4042 C C . ALA A 1 505 ? 27.109 -34.531 -10.547 1 94.44 505 ALA A C 1
ATOM 4044 O O . ALA A 1 505 ? 28.297 -34.812 -10.68 1 94.44 505 ALA A O 1
ATOM 4045 N N . ARG A 1 506 ? 26.656 -33.312 -10.164 1 94.12 506 ARG A N 1
ATOM 4046 C CA . ARG A 1 506 ? 27.609 -32.25 -9.875 1 94.12 506 ARG A CA 1
ATOM 4047 C C . ARG A 1 506 ? 27.031 -31.281 -8.836 1 94.12 506 ARG A C 1
ATOM 4049 O O . ARG A 1 506 ? 25.828 -31.234 -8.617 1 94.12 506 ARG A O 1
ATOM 4056 N N . ASP A 1 507 ? 27.953 -30.641 -8.305 1 91.88 507 ASP A N 1
ATOM 4057 C CA . ASP A 1 507 ? 27.562 -29.516 -7.461 1 91.88 507 ASP A CA 1
ATOM 4058 C C . ASP A 1 507 ? 26.922 -28.406 -8.289 1 91.88 507 ASP A C 1
ATOM 4060 O O . ASP A 1 507 ? 27.438 -28.031 -9.336 1 91.88 507 ASP A O 1
ATOM 4064 N N . PRO A 1 508 ? 25.828 -27.922 -7.867 1 86.19 508 PRO A N 1
ATOM 4065 C CA . PRO A 1 508 ? 25.156 -26.875 -8.633 1 86.19 508 PRO A CA 1
ATOM 4066 C C . PRO A 1 508 ? 26.062 -25.688 -8.938 1 86.19 508 PRO A C 1
ATOM 4068 O O . PRO A 1 508 ? 25.875 -25 -9.945 1 86.19 508 PRO A O 1
ATOM 4071 N N . SER A 1 509 ? 27.031 -25.453 -8.094 1 88.12 509 SER A N 1
ATOM 4072 C CA . SER A 1 509 ? 27.938 -24.312 -8.258 1 88.12 509 SER A CA 1
ATOM 4073 C C . SER A 1 509 ? 29.188 -24.719 -9.031 1 88.12 509 SER A C 1
ATOM 4075 O O . SER A 1 509 ? 30.047 -23.875 -9.32 1 88.12 509 SER A O 1
ATOM 4077 N N . SER A 1 510 ? 29.234 -25.922 -9.414 1 88.06 510 SER A N 1
ATOM 4078 C CA . SER A 1 510 ? 30.422 -26.422 -10.07 1 88.06 510 SER A CA 1
ATOM 4079 C C . SER A 1 510 ? 30.078 -27.109 -11.391 1 88.06 510 SER A C 1
ATOM 4081 O O . SER A 1 510 ? 28.953 -27.531 -11.594 1 88.06 510 SER A O 1
ATOM 4083 N N . LEU A 1 511 ? 31.078 -27.156 -12.305 1 87.94 511 LEU A N 1
ATOM 4084 C CA . LEU A 1 511 ? 30.906 -27.844 -13.578 1 87.94 511 LEU A CA 1
ATOM 4085 C C . LEU A 1 511 ? 31.531 -29.234 -13.516 1 87.94 511 LEU A C 1
ATOM 4087 O O . LEU A 1 511 ? 31.359 -30.047 -14.438 1 87.94 511 LEU A O 1
ATOM 4091 N N . GLN A 1 512 ? 32.125 -29.5 -12.391 1 90.75 512 GLN A N 1
ATOM 4092 C CA . GLN A 1 512 ? 32.781 -30.781 -12.281 1 90.75 512 GLN A CA 1
ATOM 4093 C C . GLN A 1 512 ? 31.797 -31.891 -11.938 1 90.75 512 GLN A C 1
ATOM 4095 O O . GLN A 1 512 ? 31.078 -31.797 -10.938 1 90.75 512 GLN A O 1
ATOM 4100 N N . MET A 1 513 ? 31.812 -32.938 -12.742 1 93 513 MET A N 1
ATOM 4101 C CA . MET A 1 513 ? 30.922 -34.062 -12.531 1 93 513 MET A CA 1
ATOM 4102 C C . MET A 1 513 ? 31.531 -35.062 -11.562 1 93 513 MET A C 1
ATOM 4104 O O . MET A 1 513 ? 32.75 -35.062 -11.336 1 93 513 MET A O 1
ATOM 4108 N N . PHE A 1 514 ? 30.734 -35.844 -10.859 1 93.38 514 PHE A N 1
ATOM 4109 C CA . PHE A 1 514 ? 31.172 -36.906 -9.969 1 93.38 514 PHE A CA 1
ATOM 4110 C C . PHE A 1 514 ? 32.125 -37.844 -10.672 1 93.38 514 PHE A C 1
ATOM 4112 O O . PHE A 1 514 ? 33.219 -38.125 -10.172 1 93.38 514 PHE A O 1
ATOM 4119 N N . GLY A 1 515 ? 31.781 -38.312 -11.906 1 94.38 515 GLY A N 1
ATOM 4120 C CA . GLY A 1 515 ? 32.688 -39.062 -12.781 1 94.38 515 GLY A CA 1
ATOM 4121 C C . GLY A 1 515 ? 32.594 -40.562 -12.594 1 94.38 515 GLY A C 1
ATOM 4122 O O . GLY A 1 515 ? 32.281 -41.031 -11.5 1 94.38 515 GLY A O 1
ATOM 4123 N N . GLU A 1 516 ? 32.875 -41.281 -13.609 1 95.62 516 GLU A N 1
ATOM 4124 C CA . GLU A 1 516 ? 32.844 -42.75 -13.617 1 95.62 516 GLU A CA 1
ATOM 4125 C C . GLU A 1 516 ? 33.969 -43.312 -12.75 1 95.62 516 GLU A C 1
ATOM 4127 O O . GLU A 1 516 ? 33.719 -44.25 -11.961 1 95.62 516 GLU A O 1
ATOM 4132 N N . ASP A 1 517 ? 35.125 -42.688 -12.812 1 95.31 517 ASP A N 1
ATOM 4133 C CA . ASP A 1 517 ? 36.281 -43.188 -12.086 1 95.31 517 ASP A CA 1
ATOM 4134 C C . ASP A 1 517 ? 36.062 -43.125 -10.578 1 95.31 517 ASP A C 1
ATOM 4136 O O . ASP A 1 517 ? 36.344 -44.062 -9.852 1 95.31 517 ASP A O 1
ATOM 4140 N N . LYS A 1 518 ? 35.625 -42.031 -10.125 1 94.12 518 LYS A N 1
ATOM 4141 C CA . LYS A 1 518 ? 35.375 -41.844 -8.695 1 94.12 518 LYS A CA 1
ATOM 4142 C C . LYS A 1 518 ? 34.312 -42.812 -8.18 1 94.12 518 LYS A C 1
ATOM 4144 O O . LYS A 1 518 ? 34.438 -43.344 -7.086 1 94.12 518 LYS A O 1
ATOM 4149 N N . LEU A 1 519 ? 33.281 -42.938 -8.945 1 97 519 LEU A N 1
ATOM 4150 C CA . LEU A 1 519 ? 32.188 -43.844 -8.562 1 97 519 LEU A CA 1
ATOM 4151 C C . LEU A 1 519 ? 32.719 -45.25 -8.453 1 97 519 LEU A C 1
ATOM 4153 O O . LEU A 1 519 ? 32.438 -45.938 -7.453 1 97 519 LEU A O 1
ATOM 4157 N N . LEU A 1 520 ? 33.5 -45.75 -9.43 1 97.38 520 LEU A N 1
ATOM 4158 C CA . LEU A 1 520 ? 34 -47.125 -9.453 1 97.38 520 LEU A CA 1
ATOM 4159 C C . LEU A 1 520 ? 35.031 -47.344 -8.352 1 97.38 520 LEU A C 1
ATOM 4161 O O . LEU A 1 520 ? 35.125 -48.438 -7.785 1 97.38 520 LEU A O 1
ATOM 4165 N N . HIS A 1 521 ? 35.781 -46.312 -8.125 1 97.12 521 HIS A N 1
ATOM 4166 C CA . HIS A 1 521 ? 36.719 -46.375 -7.02 1 97.12 521 HIS A CA 1
ATOM 4167 C C . HIS A 1 521 ? 36 -46.594 -5.691 1 97.12 521 HIS A C 1
ATOM 4169 O O . HIS A 1 521 ? 36.438 -47.406 -4.871 1 97.12 521 HIS A O 1
ATOM 4175 N N . LEU A 1 522 ? 35 -45.844 -5.484 1 97 522 LEU A N 1
ATOM 4176 C CA . LEU A 1 522 ? 34.188 -46 -4.273 1 97 522 LEU A CA 1
ATOM 4177 C C . LEU A 1 522 ? 33.656 -47.406 -4.133 1 97 522 LEU A C 1
ATOM 4179 O O . LEU A 1 522 ? 33.75 -48 -3.066 1 97 522 LEU A O 1
ATOM 4183 N N . VAL A 1 523 ? 33.062 -47.938 -5.215 1 97.81 523 VAL A N 1
ATOM 4184 C CA . VAL A 1 523 ? 32.5 -49.281 -5.191 1 97.81 523 VAL A CA 1
ATOM 4185 C C . VAL A 1 523 ? 33.594 -50.312 -4.949 1 97.81 523 VAL A C 1
ATOM 4187 O O . VAL A 1 523 ? 33.406 -51.281 -4.207 1 97.81 523 VAL A O 1
ATOM 4190 N N . ARG A 1 524 ? 34.719 -50.156 -5.582 1 97.62 524 ARG A N 1
ATOM 4191 C CA . ARG A 1 524 ? 35.875 -51.031 -5.438 1 97.62 524 ARG A CA 1
ATOM 4192 C C . ARG A 1 524 ? 36.312 -51.125 -3.98 1 97.62 524 ARG A C 1
ATOM 4194 O O . ARG A 1 524 ? 36.594 -52.219 -3.475 1 97.62 524 ARG A O 1
ATOM 4201 N N . GLU A 1 525 ? 36.375 -50.031 -3.322 1 96.81 525 GLU A N 1
ATOM 4202 C CA . GLU A 1 525 ? 36.812 -49.969 -1.925 1 96.81 525 GLU A CA 1
ATOM 4203 C C . GLU A 1 525 ? 35.812 -50.719 -1.021 1 96.81 525 GLU A C 1
ATOM 4205 O O . GLU A 1 525 ? 36.188 -51.281 0.004 1 96.81 525 GLU A O 1
ATOM 4210 N N . LEU A 1 526 ? 34.594 -50.688 -1.444 1 97 526 LEU A N 1
ATOM 4211 C CA . LEU A 1 526 ? 33.562 -51.25 -0.609 1 97 526 LEU A CA 1
ATOM 4212 C C . LEU A 1 526 ? 33.156 -52.625 -1.112 1 97 526 LEU A C 1
ATOM 4214 O O . LEU A 1 526 ? 32.125 -53.188 -0.682 1 97 526 LEU A O 1
ATOM 4218 N N . ARG A 1 527 ? 33.844 -53.281 -2.027 1 95.94 527 ARG A N 1
ATOM 4219 C CA . ARG A 1 527 ? 33.438 -54.469 -2.793 1 95.94 527 ARG A CA 1
ATOM 4220 C C . ARG A 1 527 ? 33.125 -55.625 -1.871 1 95.94 527 ARG A C 1
ATOM 4222 O O . ARG A 1 527 ? 32.344 -56.531 -2.229 1 95.94 527 ARG A O 1
ATOM 4229 N N . ASN A 1 528 ? 33.688 -55.625 -0.679 1 95.06 528 ASN A N 1
ATOM 4230 C CA . ASN A 1 528 ? 33.531 -56.781 0.228 1 95.06 528 ASN A CA 1
ATOM 4231 C C . ASN A 1 528 ? 32.375 -56.531 1.201 1 95.06 528 ASN A C 1
ATOM 4233 O O . ASN A 1 528 ? 32.031 -57.406 1.999 1 95.06 528 ASN A O 1
ATOM 4237 N N . GLN A 1 529 ? 31.797 -55.438 1.167 1 96.88 529 GLN A N 1
ATOM 4238 C CA . GLN A 1 529 ? 30.656 -55.094 2.033 1 96.88 529 GLN A CA 1
ATOM 4239 C C . GLN A 1 529 ? 29.344 -55.625 1.445 1 96.88 529 GLN A C 1
ATOM 4241 O O . GLN A 1 529 ? 29.281 -55.969 0.262 1 96.88 529 GLN A O 1
ATOM 4246 N N . PRO A 1 530 ? 28.297 -55.719 2.27 1 97.19 530 PRO A N 1
ATOM 4247 C CA . PRO A 1 530 ? 27 -56.062 1.731 1 97.19 530 PRO A CA 1
ATOM 4248 C C . PRO A 1 530 ? 26.5 -55.094 0.66 1 97.19 530 PRO A C 1
ATOM 4250 O O . PRO A 1 530 ? 26.797 -53.906 0.719 1 97.19 530 PRO A O 1
ATOM 4253 N N . LEU A 1 531 ? 25.781 -55.625 -0.31 1 97.69 531 LEU A N 1
ATOM 4254 C CA . LEU A 1 531 ? 25.344 -54.812 -1.451 1 97.69 531 LEU A CA 1
ATOM 4255 C C . LEU A 1 531 ? 24.578 -53.562 -0.988 1 97.69 531 LEU A C 1
ATOM 4257 O O . LEU A 1 531 ? 24.734 -52.5 -1.573 1 97.69 531 LEU A O 1
ATOM 4261 N N . VAL A 1 532 ? 23.797 -53.75 0.044 1 97.31 532 VAL A N 1
ATOM 4262 C CA . VAL A 1 532 ? 22.984 -52.625 0.547 1 97.31 532 VAL A CA 1
ATOM 4263 C C . VAL A 1 532 ? 23.891 -51.5 1.021 1 97.31 532 VAL A C 1
ATOM 4265 O O . VAL A 1 532 ? 23.578 -50.312 0.803 1 97.31 532 VAL A O 1
ATOM 4268 N N . GLN A 1 533 ? 24.969 -51.812 1.597 1 97.88 533 GLN A N 1
ATOM 4269 C CA . GLN A 1 533 ? 25.906 -50.781 2.086 1 97.88 533 GLN A CA 1
ATOM 4270 C C . GLN A 1 533 ? 26.594 -50.062 0.928 1 97.88 533 GLN A C 1
ATOM 4272 O O . GLN A 1 533 ? 26.797 -48.875 0.974 1 97.88 533 GLN A O 1
ATOM 4277 N N . ILE A 1 534 ? 27 -50.844 -0.045 1 97.88 534 ILE A N 1
ATOM 4278 C CA . ILE A 1 534 ? 27.609 -50.25 -1.231 1 97.88 534 ILE A CA 1
ATOM 4279 C C . ILE A 1 534 ? 26.625 -49.281 -1.878 1 97.88 534 ILE A C 1
ATOM 4281 O O . ILE A 1 534 ? 26.984 -48.125 -2.166 1 97.88 534 ILE A O 1
ATOM 4285 N N . GLN A 1 535 ? 25.391 -49.719 -2.086 1 97.81 535 GLN A N 1
ATOM 4286 C CA . GLN A 1 535 ? 24.344 -48.906 -2.688 1 97.81 535 GLN A CA 1
ATOM 4287 C C . GLN A 1 535 ? 24.125 -47.625 -1.906 1 97.81 535 GLN A C 1
ATOM 4289 O O . GLN A 1 535 ? 24.094 -46.531 -2.49 1 97.81 535 GLN A O 1
ATOM 4294 N N . ASP A 1 536 ? 24 -47.75 -0.598 1 97.44 536 ASP A N 1
ATOM 4295 C CA . ASP A 1 536 ? 23.734 -46.625 0.259 1 97.44 536 ASP A CA 1
ATOM 4296 C C . ASP A 1 536 ? 24.859 -45.594 0.182 1 97.44 536 ASP A C 1
ATOM 4298 O O . ASP A 1 536 ? 24.609 -44.375 0.082 1 97.44 536 ASP A O 1
ATOM 4302 N N . GLU A 1 537 ? 26.062 -46.062 0.233 1 97.62 537 GLU A N 1
ATOM 4303 C CA . GLU A 1 537 ? 27.203 -45.156 0.201 1 97.62 537 GLU A CA 1
ATOM 4304 C C . GLU A 1 537 ? 27.297 -44.438 -1.131 1 97.62 537 GLU A C 1
ATOM 4306 O O . GLU A 1 537 ? 27.609 -43.25 -1.167 1 97.62 537 GLU A O 1
ATOM 4311 N N . VAL A 1 538 ? 27.031 -45.094 -2.176 1 97.38 538 VAL A N 1
ATOM 4312 C CA . VAL A 1 538 ? 27.078 -44.469 -3.496 1 97.38 538 VAL A CA 1
ATOM 4313 C C . VAL A 1 538 ? 26.016 -43.375 -3.602 1 97.38 538 VAL A C 1
ATOM 4315 O O . VAL A 1 538 ? 26.312 -42.25 -3.963 1 97.38 538 VAL A O 1
ATOM 4318 N N . PHE A 1 539 ? 24.766 -43.688 -3.258 1 97.19 539 PHE A N 1
ATOM 4319 C CA . PHE A 1 539 ? 23.656 -42.75 -3.359 1 97.19 539 PHE A CA 1
ATOM 4320 C C . PHE A 1 539 ? 23.891 -41.562 -2.424 1 97.19 539 PHE A C 1
ATOM 4322 O O . PHE A 1 539 ? 23.641 -40.406 -2.797 1 97.19 539 PHE A O 1
ATOM 4329 N N . GLN A 1 540 ? 24.328 -41.875 -1.286 1 96.56 540 GLN A N 1
ATOM 4330 C CA . GLN A 1 540 ? 24.578 -40.781 -0.335 1 96.56 540 GLN A CA 1
ATOM 4331 C C . GLN A 1 540 ? 25.641 -39.812 -0.866 1 96.56 540 GLN A C 1
ATOM 4333 O O . GLN A 1 540 ? 25.484 -38.594 -0.761 1 96.56 540 GLN A O 1
ATOM 4338 N N . SER A 1 541 ? 26.688 -40.375 -1.411 1 96.06 541 SER A N 1
ATOM 4339 C CA . SER A 1 541 ? 27.766 -39.562 -1.953 1 96.06 541 SER A CA 1
ATOM 4340 C C . SER A 1 541 ? 27.266 -38.688 -3.102 1 96.06 541 SER A C 1
ATOM 4342 O O . SER A 1 541 ? 27.578 -37.5 -3.154 1 96.06 541 SER A O 1
ATOM 4344 N N . VAL A 1 542 ? 26.484 -39.188 -3.961 1 95.81 542 VAL A N 1
ATOM 4345 C CA . VAL A 1 542 ? 26 -38.5 -5.145 1 95.81 542 VAL A CA 1
ATOM 4346 C C . VAL A 1 542 ? 24.969 -37.438 -4.734 1 95.81 542 VAL A C 1
ATOM 4348 O O . VAL A 1 542 ? 25.016 -36.312 -5.207 1 95.81 542 VAL A O 1
ATOM 4351 N N . ILE A 1 543 ? 24.031 -37.812 -3.879 1 95.12 543 ILE A N 1
ATOM 4352 C CA . ILE A 1 543 ? 22.984 -36.906 -3.424 1 95.12 543 ILE A CA 1
ATOM 4353 C C . ILE A 1 543 ? 23.609 -35.75 -2.643 1 95.12 543 ILE A C 1
ATOM 4355 O O . ILE A 1 543 ? 23.203 -34.594 -2.807 1 95.12 543 ILE A O 1
ATOM 4359 N N . HIS A 1 544 ? 24.578 -36.062 -1.869 1 94.44 544 HIS A N 1
ATOM 4360 C CA . HIS A 1 544 ? 25.266 -35.031 -1.108 1 94.44 544 HIS A CA 1
ATOM 4361 C C . HIS A 1 544 ? 25.984 -34.062 -2.033 1 94.44 544 HIS A C 1
ATOM 4363 O O . HIS A 1 544 ? 25.922 -32.844 -1.84 1 94.44 544 HIS A O 1
ATOM 4369 N N . LEU A 1 545 ? 26.672 -34.531 -2.973 1 94.06 545 LEU A N 1
ATOM 4370 C CA . LEU A 1 545 ? 27.375 -33.688 -3.934 1 94.06 545 LEU A CA 1
ATOM 4371 C C . LEU A 1 545 ? 26.391 -32.781 -4.668 1 94.06 545 LEU A C 1
ATOM 4373 O O . LEU A 1 545 ? 26.703 -31.625 -4.945 1 94.06 545 LEU A O 1
ATOM 4377 N N . SER A 1 546 ? 25.219 -33.281 -5 1 93.25 546 SER A N 1
ATOM 4378 C CA . SER A 1 546 ? 24.219 -32.531 -5.762 1 93.25 546 SER A CA 1
ATOM 4379 C C . SER A 1 546 ? 23.547 -31.453 -4.902 1 93.25 546 SER A C 1
ATOM 4381 O O . SER A 1 546 ? 22.812 -30.625 -5.418 1 93.25 546 SER A O 1
ATOM 4383 N N . GLY A 1 547 ? 23.75 -31.5 -3.631 1 91.19 547 GLY A N 1
ATOM 4384 C CA . GLY A 1 547 ? 23.156 -30.531 -2.738 1 91.19 547 GLY A CA 1
ATOM 4385 C C . GLY A 1 547 ? 21.875 -31.016 -2.098 1 91.19 547 GLY A C 1
ATOM 4386 O O . GLY A 1 547 ? 21.062 -30.203 -1.632 1 91.19 547 GLY A O 1
ATOM 4387 N N . GLY A 1 548 ? 21.594 -32.281 -2.229 1 90.56 548 GLY A N 1
ATOM 4388 C CA . GLY A 1 548 ? 20.391 -32.875 -1.66 1 90.56 548 GLY A CA 1
ATOM 4389 C C . GLY A 1 548 ? 19.547 -33.625 -2.678 1 90.56 548 GLY A C 1
ATOM 4390 O O . GLY A 1 548 ? 19.812 -33.562 -3.881 1 90.56 548 GLY A O 1
ATOM 4391 N N . ILE A 1 549 ? 18.516 -34.344 -2.23 1 88.12 549 ILE A N 1
ATOM 4392 C CA . ILE A 1 549 ? 17.688 -35.219 -3.059 1 88.12 549 ILE A CA 1
ATOM 4393 C C . ILE A 1 549 ? 16.875 -34.375 -4.039 1 88.12 549 ILE A C 1
ATOM 4395 O O . ILE A 1 549 ? 16.594 -34.812 -5.156 1 88.12 549 ILE A O 1
ATOM 4399 N N . GLN A 1 550 ? 16.594 -33.156 -3.66 1 84.94 550 GLN A N 1
ATOM 4400 C CA . GLN A 1 550 ? 15.742 -32.312 -4.492 1 84.94 550 GLN A CA 1
ATOM 4401 C C . GLN A 1 550 ? 16.562 -31.609 -5.586 1 84.94 550 GLN A C 1
ATOM 4403 O O . GLN A 1 550 ? 16 -31.062 -6.531 1 84.94 550 GLN A O 1
ATOM 4408 N N . ALA A 1 551 ? 17.844 -31.719 -5.512 1 87.25 551 ALA A N 1
ATOM 4409 C CA . ALA A 1 551 ? 18.703 -30.984 -6.43 1 87.25 551 ALA A CA 1
ATOM 4410 C C . ALA A 1 551 ? 19.406 -31.922 -7.406 1 87.25 551 ALA A C 1
ATOM 4412 O O . ALA A 1 551 ? 20.328 -31.516 -8.109 1 87.25 551 ALA A O 1
ATOM 4413 N N . ILE A 1 552 ? 18.969 -33.156 -7.379 1 90.12 552 ILE A N 1
ATOM 4414 C CA . ILE A 1 552 ? 19.594 -34.062 -8.328 1 90.12 552 ILE A CA 1
ATOM 4415 C C . ILE A 1 552 ? 19.266 -33.625 -9.75 1 90.12 552 ILE A C 1
ATOM 4417 O O . ILE A 1 552 ? 18.172 -33.125 -10.023 1 90.12 552 ILE A O 1
ATOM 4421 N N . GLN A 1 553 ? 20.156 -33.812 -10.664 1 90.12 553 GLN A N 1
ATOM 4422 C CA . GLN A 1 553 ? 20.078 -33.219 -12 1 90.12 553 GLN A CA 1
ATOM 4423 C C . GLN A 1 553 ? 19.562 -34.25 -13.016 1 90.12 553 GLN A C 1
ATOM 4425 O O . GLN A 1 553 ? 19.172 -33.875 -14.125 1 90.12 553 GLN A O 1
ATOM 4430 N N . ASP A 1 554 ? 19.562 -35.531 -12.664 1 92.19 554 ASP A N 1
ATOM 4431 C CA . ASP A 1 554 ? 19.062 -36.594 -13.539 1 92.19 554 ASP A CA 1
ATOM 4432 C C . ASP A 1 554 ? 18.625 -37.812 -12.734 1 92.19 554 ASP A C 1
ATOM 4434 O O . ASP A 1 554 ? 18.859 -37.906 -11.523 1 92.19 554 ASP A O 1
ATOM 4438 N N . ASP A 1 555 ? 18 -38.719 -13.445 1 94.56 555 ASP A N 1
ATOM 4439 C CA . ASP A 1 555 ? 17.594 -39.969 -12.789 1 94.56 555 ASP A CA 1
ATOM 4440 C C . ASP A 1 555 ? 18.812 -40.75 -12.32 1 94.56 555 ASP A C 1
ATOM 4442 O O . ASP A 1 555 ? 19.844 -40.781 -13.008 1 94.56 555 ASP A O 1
ATOM 4446 N N . LEU A 1 556 ? 18.734 -41.375 -11.156 1 96.44 556 LEU A N 1
ATOM 4447 C CA . LEU A 1 556 ? 19.812 -42.188 -10.594 1 96.44 556 LEU A CA 1
ATOM 4448 C C . LEU A 1 556 ? 19.422 -43.656 -10.555 1 96.44 556 LEU A C 1
ATOM 4450 O O . LEU A 1 556 ? 18.438 -44.031 -9.922 1 96.44 556 LEU A O 1
ATOM 4454 N N . THR A 1 557 ? 20.125 -44.531 -11.219 1 97.44 557 THR A N 1
ATOM 4455 C CA . THR A 1 557 ? 19.891 -45.969 -11.141 1 97.44 557 THR A CA 1
ATOM 4456 C C . THR A 1 557 ? 21.203 -46.719 -10.93 1 97.44 557 THR A C 1
ATOM 4458 O O . THR A 1 557 ? 22.188 -46.469 -11.625 1 97.44 557 THR A O 1
ATOM 4461 N N . LEU A 1 558 ? 21.25 -47.594 -9.961 1 98.19 558 LEU A N 1
ATOM 4462 C CA . LEU A 1 558 ? 22.406 -48.438 -9.664 1 98.19 558 LEU A CA 1
ATOM 4463 C C . LEU A 1 558 ? 21.984 -49.875 -9.484 1 98.19 558 LEU A C 1
ATOM 4465 O O . LEU A 1 558 ? 21.031 -50.156 -8.758 1 98.19 558 LEU A O 1
ATOM 4469 N N . GLY A 1 559 ? 22.594 -50.75 -10.164 1 97.88 559 GLY A N 1
ATOM 4470 C CA . GLY A 1 559 ? 22.422 -52.188 -10.008 1 97.88 559 GLY A CA 1
ATOM 4471 C C . GLY A 1 559 ? 23.719 -52.906 -9.633 1 97.88 559 GLY A C 1
ATOM 4472 O O . GLY A 1 559 ? 24.75 -52.656 -10.242 1 97.88 559 GLY A O 1
ATOM 4473 N N . LEU A 1 560 ? 23.641 -53.719 -8.609 1 98.19 560 LEU A N 1
ATOM 4474 C CA . LEU A 1 560 ? 24.766 -54.5 -8.125 1 98.19 560 LEU A CA 1
ATOM 4475 C C . LEU A 1 560 ? 24.438 -56 -8.156 1 98.19 560 LEU A C 1
ATOM 4477 O O . LEU A 1 560 ? 23.375 -56.406 -7.691 1 98.19 560 LEU A O 1
ATOM 4481 N N . ILE A 1 561 ? 25.328 -56.75 -8.734 1 98.06 561 ILE A N 1
ATOM 4482 C CA . ILE A 1 561 ? 25.172 -58.188 -8.797 1 98.06 561 ILE A CA 1
ATOM 4483 C C . ILE A 1 561 ? 26.469 -58.875 -8.336 1 98.06 561 ILE A C 1
ATOM 4485 O O . ILE A 1 561 ? 27.516 -58.719 -8.953 1 98.06 561 ILE A O 1
ATOM 4489 N N . ARG A 1 562 ? 26.359 -59.625 -7.301 1 97.88 562 ARG A N 1
ATOM 4490 C CA . ARG A 1 562 ? 27.5 -60.375 -6.793 1 97.88 562 ARG A CA 1
ATOM 4491 C C . ARG A 1 562 ? 27.359 -61.875 -7.086 1 97.88 562 ARG A C 1
ATOM 4493 O O . ARG A 1 562 ? 26.359 -62.469 -6.707 1 97.88 562 ARG A O 1
ATOM 4500 N N . TYR A 1 563 ? 28.422 -62.406 -7.75 1 97.75 563 TYR A N 1
ATOM 4501 C CA . TYR A 1 563 ? 28.438 -63.844 -8.047 1 97.75 563 TYR A CA 1
ATOM 4502 C C . TYR A 1 563 ? 29.016 -64.625 -6.883 1 97.75 563 TYR A C 1
ATOM 4504 O O . TYR A 1 563 ? 30.188 -64.5 -6.547 1 97.75 563 TYR A O 1
ATOM 4512 N N . THR A 1 564 ? 28.203 -65.438 -6.238 1 94.62 564 THR A N 1
ATOM 4513 C CA . THR A 1 564 ? 28.641 -66.188 -5.07 1 94.62 564 THR A CA 1
ATOM 4514 C C . THR A 1 564 ? 28.875 -67.688 -5.43 1 94.62 564 THR A C 1
ATOM 4516 O O . THR A 1 564 ? 29.453 -68.438 -4.645 1 94.62 564 THR A O 1
ATOM 4519 N N . GLY A 1 565 ? 28.469 -68.062 -6.598 1 90.06 565 GLY A N 1
ATOM 4520 C CA . GLY A 1 565 ? 28.594 -69.438 -7.008 1 90.06 565 GLY A CA 1
ATOM 4521 C C . GLY A 1 565 ? 27.562 -70.375 -6.375 1 90.06 565 GLY A C 1
ATOM 4522 O O . GLY A 1 565 ? 26.984 -70 -5.344 1 90.06 565 GLY A O 1
ATOM 4523 N N . VAL A 1 566 ? 27.109 -71.438 -7.09 1 79.56 566 VAL A N 1
ATOM 4524 C CA . VAL A 1 566 ? 26.156 -72.375 -6.527 1 79.56 566 VAL A CA 1
ATOM 4525 C C . VAL A 1 566 ? 26.906 -73.375 -5.668 1 79.56 566 VAL A C 1
ATOM 4527 O O . VAL A 1 566 ? 27.984 -73.875 -6.039 1 79.56 566 VAL A O 1
ATOM 4530 N N . SER A 1 567 ? 26.688 -73.438 -4.262 1 59.31 567 SER A N 1
ATOM 4531 C CA . SER A 1 567 ? 27.234 -74.5 -3.451 1 59.31 567 SER A CA 1
ATOM 4532 C C . SER A 1 567 ? 26.656 -75.875 -3.857 1 59.31 567 SER A C 1
ATOM 4534 O O . SER A 1 567 ? 25.516 -75.938 -4.309 1 59.31 567 SER A O 1
ATOM 4536 N N . MET B 1 1 ? 30.203 40.094 3.836 1 25.94 1 MET B N 1
ATOM 4537 C CA . MET B 1 1 ? 30.703 40.875 4.973 1 25.94 1 MET B CA 1
ATOM 4538 C C . MET B 1 1 ? 31.078 39.969 6.129 1 25.94 1 MET B C 1
ATOM 4540 O O . MET B 1 1 ? 30.312 39.062 6.492 1 25.94 1 MET B O 1
ATOM 4544 N N . ASP B 1 2 ? 32.281 39.875 6.426 1 33.16 2 ASP B N 1
ATOM 4545 C CA . ASP B 1 2 ? 32.906 39.094 7.473 1 33.16 2 ASP B CA 1
ATOM 4546 C C . ASP B 1 2 ? 32.312 39.406 8.844 1 33.16 2 ASP B C 1
ATOM 4548 O O . ASP B 1 2 ? 32.312 40.562 9.266 1 33.16 2 ASP B O 1
ATOM 4552 N N . PRO B 1 3 ? 31.578 38.656 9.375 1 42.97 3 PRO B N 1
ATOM 4553 C CA . PRO B 1 3 ? 30.812 38.781 10.609 1 42.97 3 PRO B CA 1
ATOM 4554 C C . PRO B 1 3 ? 31.672 39.188 11.805 1 42.97 3 PRO B C 1
ATOM 4556 O O . PRO B 1 3 ? 31.156 39.438 12.891 1 42.97 3 PRO B O 1
ATOM 4559 N N . HIS B 1 4 ? 33 39.125 11.641 1 39.94 4 HIS B N 1
ATOM 4560 C CA . HIS B 1 4 ? 33.875 39.219 12.812 1 39.94 4 HIS B CA 1
ATOM 4561 C C . HIS B 1 4 ? 34.156 40.656 13.18 1 39.94 4 HIS B C 1
ATOM 4563 O O . HIS B 1 4 ? 35.031 40.938 14.016 1 39.94 4 HIS B O 1
ATOM 4569 N N . HIS B 1 5 ? 33.938 41.625 12.352 1 43.53 5 HIS B N 1
ATOM 4570 C CA . HIS B 1 5 ? 34.562 42.875 12.773 1 43.53 5 HIS B CA 1
ATOM 4571 C C . HIS B 1 5 ? 33.688 43.594 13.82 1 43.53 5 HIS B C 1
ATOM 4573 O O . HIS B 1 5 ? 32.562 44 13.531 1 43.53 5 HIS B O 1
ATOM 4579 N N . PRO B 1 6 ? 34.062 43.562 15.109 1 45.03 6 PRO B N 1
ATOM 4580 C CA . PRO B 1 6 ? 33.469 44.156 16.297 1 45.03 6 PRO B CA 1
ATOM 4581 C C . PRO B 1 6 ? 33.312 45.688 16.188 1 45.03 6 PRO B C 1
ATOM 4583 O O . PRO B 1 6 ? 32.75 46.312 17.094 1 45.03 6 PRO B O 1
ATOM 4586 N N . HIS B 1 7 ? 33.875 46.25 15.164 1 49.88 7 HIS B N 1
ATOM 4587 C CA . HIS B 1 7 ? 33.938 47.688 15.172 1 49.88 7 HIS B CA 1
ATOM 4588 C C . HIS B 1 7 ? 32.531 48.281 15.078 1 49.88 7 HIS B C 1
ATOM 4590 O O . HIS B 1 7 ? 32.281 49.406 15.562 1 49.88 7 HIS B O 1
ATOM 4596 N N . TRP B 1 8 ? 31.734 47.531 14.523 1 49.47 8 TRP B N 1
ATOM 4597 C CA . TRP B 1 8 ? 30.422 48.125 14.305 1 49.47 8 TRP B CA 1
ATOM 4598 C C . TRP B 1 8 ? 29.672 48.281 15.617 1 49.47 8 TRP B C 1
ATOM 4600 O O . TRP B 1 8 ? 28.844 49.188 15.766 1 49.47 8 TRP B O 1
ATOM 4610 N N . VAL B 1 9 ? 30.016 47.469 16.531 1 50.91 9 VAL B N 1
ATOM 4611 C CA . VAL B 1 9 ? 29.391 47.594 17.844 1 50.91 9 VAL B CA 1
ATOM 4612 C C . VAL B 1 9 ? 29.797 48.906 18.5 1 50.91 9 VAL B C 1
ATOM 4614 O O . VAL B 1 9 ? 28.969 49.562 19.125 1 50.91 9 VAL B O 1
ATOM 4617 N N . PHE B 1 10 ? 31.109 49.219 18.297 1 48.12 10 PHE B N 1
ATOM 4618 C CA . PHE B 1 10 ? 31.609 50.438 18.906 1 48.12 10 PHE B CA 1
ATOM 4619 C C . PHE B 1 10 ? 30.922 51.688 18.312 1 48.12 10 PHE B C 1
ATOM 4621 O O . PHE B 1 10 ? 30.5 52.562 19.047 1 48.12 10 PHE B O 1
ATOM 4628 N N . HIS B 1 11 ? 30.844 51.75 17.047 1 47.38 11 HIS B N 1
ATOM 4629 C CA . HIS B 1 11 ? 30.281 52.906 16.391 1 47.38 11 HIS B CA 1
ATOM 4630 C C . HIS B 1 11 ? 28.781 53.031 16.656 1 47.38 11 HIS B C 1
ATOM 4632 O O . HIS B 1 11 ? 28.266 54.125 16.844 1 47.38 11 HIS B O 1
ATOM 4638 N N . LEU B 1 12 ? 28.203 51.969 16.75 1 46.53 12 LEU B N 1
ATOM 4639 C CA . LEU B 1 12 ? 26.766 52.031 16.953 1 46.53 12 LEU B CA 1
ATOM 4640 C C . LEU B 1 12 ? 26.438 52.469 18.391 1 46.53 12 LEU B C 1
ATOM 4642 O O . LEU B 1 12 ? 25.484 53.219 18.609 1 46.53 12 LEU B O 1
ATOM 4646 N N . SER B 1 13 ? 27.234 52.031 19.297 1 46 13 SER B N 1
ATOM 4647 C CA . SER B 1 13 ? 27 52.438 20.688 1 46 13 SER B CA 1
ATOM 4648 C C . SER B 1 13 ? 27.234 53.938 20.859 1 46 13 SER B C 1
ATOM 4650 O O . SER B 1 13 ? 26.453 54.594 21.531 1 46 13 SER B O 1
ATOM 4652 N N . THR B 1 14 ? 28.312 54.438 20.203 1 43.88 14 THR B N 1
ATOM 4653 C CA . THR B 1 14 ? 28.672 55.812 20.438 1 43.88 14 THR B CA 1
ATOM 4654 C C . THR B 1 14 ? 27.656 56.75 19.781 1 43.88 14 THR B C 1
ATOM 4656 O O . THR B 1 14 ? 27.297 57.781 20.359 1 43.88 14 THR B O 1
ATOM 4659 N N . ASN B 1 15 ? 27.25 56.5 18.578 1 42.5 15 ASN B N 1
ATOM 4660 C CA . ASN B 1 15 ? 26.344 57.406 17.891 1 42.5 15 ASN B CA 1
ATOM 4661 C C . ASN B 1 15 ? 24.953 57.406 18.516 1 42.5 15 ASN B C 1
ATOM 4663 O O . ASN B 1 15 ? 24.312 58.438 18.609 1 42.5 15 ASN B O 1
ATOM 4667 N N . TRP B 1 16 ? 24.516 56.281 18.797 1 43.47 16 TRP B N 1
ATOM 4668 C CA . TRP B 1 16 ? 23.188 56.25 19.375 1 43.47 16 TRP B CA 1
ATOM 4669 C C . TRP B 1 16 ? 23.141 56.938 20.734 1 43.47 16 TRP B C 1
ATOM 4671 O O . TRP B 1 16 ? 22.094 57.406 21.172 1 43.47 16 TRP B O 1
ATOM 4681 N N . PHE B 1 17 ? 24.281 56.969 21.344 1 42.31 17 PHE B N 1
ATOM 4682 C CA . PHE B 1 17 ? 24.422 57.656 22.625 1 42.31 17 PHE B CA 1
ATOM 4683 C C . PHE B 1 17 ? 24.156 59.125 22.453 1 42.31 17 PHE B C 1
ATOM 4685 O O . PHE B 1 17 ? 23.547 59.781 23.328 1 42.31 17 PHE B O 1
ATOM 4692 N N . ASN B 1 18 ? 24.641 59.625 21.359 1 41.88 18 ASN B N 1
ATOM 4693 C CA . ASN B 1 18 ? 24.438 61.062 21.188 1 41.88 18 ASN B CA 1
ATOM 4694 C C . ASN B 1 18 ? 22.953 61.406 21.047 1 41.88 18 ASN B C 1
ATOM 4696 O O . ASN B 1 18 ? 22.547 62.531 21.391 1 41.88 18 ASN B O 1
ATOM 4700 N N . ILE B 1 19 ? 22.266 60.531 20.531 1 39.84 19 ILE B N 1
ATOM 4701 C CA . ILE B 1 19 ? 20.859 60.875 20.312 1 39.84 19 ILE B CA 1
ATOM 4702 C C . ILE B 1 19 ? 20.109 60.812 21.656 1 39.84 19 ILE B C 1
ATOM 4704 O O . ILE B 1 19 ? 19.156 61.562 21.859 1 39.84 19 ILE B O 1
ATOM 4708 N N . ALA B 1 20 ? 20.391 59.844 22.469 1 41.84 20 ALA B N 1
ATOM 4709 C CA . ALA B 1 20 ? 19.656 59.688 23.703 1 41.84 20 ALA B CA 1
ATOM 4710 C C . ALA B 1 20 ? 19.859 60.844 24.656 1 41.84 20 ALA B C 1
ATOM 4712 O O . ALA B 1 20 ? 19.078 61.031 25.594 1 41.84 20 ALA B O 1
ATOM 4713 N N . PHE B 1 21 ? 21.047 61.531 24.688 1 39.78 21 PHE B N 1
ATOM 4714 C CA . PHE B 1 21 ? 21.391 62.406 25.797 1 39.78 21 PHE B CA 1
ATOM 4715 C C . PHE B 1 21 ? 20.828 63.812 25.562 1 39.78 21 PHE B C 1
ATOM 4717 O O . PHE B 1 21 ? 21.484 64.625 24.938 1 39.78 21 PHE B O 1
ATOM 4724 N N . LEU B 1 22 ? 19.562 63.844 25.188 1 35.88 22 LEU B N 1
ATOM 4725 C CA . LEU B 1 22 ? 19.188 65.25 25.25 1 35.88 22 LEU B CA 1
ATOM 4726 C C . LEU B 1 22 ? 19.172 65.75 26.688 1 35.88 22 LEU B C 1
ATOM 4728 O O . LEU B 1 22 ? 18.531 65.125 27.547 1 35.88 22 LEU B O 1
ATOM 4732 N N . ASN B 1 23 ? 19.688 66.938 27.125 1 43.41 23 ASN B N 1
ATOM 4733 C CA . ASN B 1 23 ? 20.078 67.875 28.172 1 43.41 23 ASN B CA 1
ATOM 4734 C C . ASN B 1 23 ? 20 67.25 29.562 1 43.41 23 ASN B C 1
ATOM 4736 O O . ASN B 1 23 ? 20.375 67.875 30.547 1 43.41 23 ASN B O 1
ATOM 4740 N N . SER B 1 24 ? 19.109 66.25 29.75 1 50.22 24 SER B N 1
ATOM 4741 C CA . SER B 1 24 ? 19.047 65.75 31.125 1 50.22 24 SER B CA 1
ATOM 4742 C C . SER B 1 24 ? 19.75 64.375 31.25 1 50.22 24 SER B C 1
ATOM 4744 O O . SER B 1 24 ? 19.906 63.656 30.25 1 50.22 24 SER B O 1
ATOM 4746 N N . GLN B 1 25 ? 20.719 64.25 32.281 1 52.19 25 GLN B N 1
ATOM 4747 C CA . GLN B 1 25 ? 21.531 63.062 32.688 1 52.19 25 GLN B CA 1
ATOM 4748 C C . GLN B 1 25 ? 20.719 61.781 32.594 1 52.19 25 GLN B C 1
ATOM 4750 O O . GLN B 1 25 ? 21.297 60.688 32.625 1 52.19 25 GLN B O 1
ATOM 4755 N N . VAL B 1 26 ? 19.484 61.906 32.438 1 59.78 26 VAL B N 1
ATOM 4756 C CA . VAL B 1 26 ? 18.703 60.688 32.5 1 59.78 26 VAL B CA 1
ATOM 4757 C C . VAL B 1 26 ? 17.781 60.594 31.266 1 59.78 26 VAL B C 1
ATOM 4759 O O . VAL B 1 26 ? 17.188 61.594 30.859 1 59.78 26 VAL B O 1
ATOM 4762 N N . SER B 1 27 ? 17.984 59.531 30.438 1 69.88 27 SER B N 1
ATOM 4763 C CA . SER B 1 27 ? 17.203 59.281 29.234 1 69.88 27 SER B CA 1
ATOM 4764 C C . SER B 1 27 ? 16.094 58.25 29.484 1 69.88 27 SER B C 1
ATOM 4766 O O . SER B 1 27 ? 16.297 57.312 30.234 1 69.88 27 SER B O 1
ATOM 4768 N N . PRO B 1 28 ? 14.875 58.531 29 1 76.75 28 PRO B N 1
ATOM 4769 C CA . PRO B 1 28 ? 13.789 57.562 29.156 1 76.75 28 PRO B CA 1
ATOM 4770 C C . PRO B 1 28 ? 14.102 56.219 28.516 1 76.75 28 PRO B C 1
ATOM 4772 O O . PRO B 1 28 ? 13.602 55.188 28.969 1 76.75 28 PRO B O 1
ATOM 4775 N N . VAL B 1 29 ? 14.836 56.25 27.516 1 84.44 29 VAL B N 1
ATOM 4776 C CA . VAL B 1 29 ? 15.352 55.031 26.891 1 84.44 29 VAL B CA 1
ATOM 4777 C C . VAL B 1 29 ? 16.859 55.156 26.688 1 84.44 29 VAL B C 1
ATOM 4779 O O . VAL B 1 29 ? 17.344 56.156 26.141 1 84.44 29 VAL B O 1
ATOM 4782 N N . TRP B 1 30 ? 17.531 54.156 27.25 1 86.62 30 TRP B N 1
ATOM 4783 C CA . TRP B 1 30 ? 18.984 54.188 27.156 1 86.62 30 TRP B CA 1
ATOM 4784 C C . TRP B 1 30 ? 19.484 53.125 26.172 1 86.62 30 TRP B C 1
ATOM 4786 O O . TRP B 1 30 ? 19.75 52 26.547 1 86.62 30 TRP B O 1
ATOM 4796 N N . PRO B 1 31 ? 19.641 53.469 24.906 1 86.94 31 PRO B N 1
ATOM 4797 C CA . PRO B 1 31 ? 19.922 52.531 23.812 1 86.94 31 PRO B CA 1
ATOM 4798 C C . PRO B 1 31 ? 21.234 51.781 24.016 1 86.94 31 PRO B C 1
ATOM 4800 O O . PRO B 1 31 ? 21.344 50.594 23.641 1 86.94 31 PRO B O 1
ATOM 4803 N N . PRO B 1 32 ? 22.25 52.312 24.688 1 86.5 32 PRO B N 1
ATOM 4804 C CA . PRO B 1 32 ? 23.531 51.625 24.797 1 86.5 32 PRO B CA 1
ATOM 4805 C C . PRO B 1 32 ? 23.422 50.281 25.547 1 86.5 32 PRO B C 1
ATOM 4807 O O . PRO B 1 32 ? 24.156 49.344 25.25 1 86.5 32 PRO B O 1
ATOM 4810 N N . GLU B 1 33 ? 22.547 50.25 26.422 1 89.5 33 GLU B N 1
ATOM 4811 C CA . GLU B 1 33 ? 22.359 48.969 27.125 1 89.5 33 GLU B CA 1
ATOM 4812 C C . GLU B 1 33 ? 21.875 47.875 26.188 1 89.5 33 GLU B C 1
ATOM 4814 O O . GLU B 1 33 ? 22.266 46.719 26.312 1 89.5 33 GLU B O 1
ATOM 4819 N N . GLY B 1 34 ? 20.984 48.281 25.312 1 92.38 34 GLY B N 1
ATOM 4820 C CA . GLY B 1 34 ? 20.531 47.312 24.312 1 92.38 34 GLY B CA 1
ATOM 4821 C C . GLY B 1 34 ? 21.641 46.844 23.391 1 92.38 34 GLY B C 1
ATOM 4822 O O . GLY B 1 34 ? 21.703 45.688 23.031 1 92.38 34 GLY B O 1
ATOM 4823 N N . VAL B 1 35 ? 22.5 47.781 23.047 1 91.31 35 VAL B N 1
ATOM 4824 C CA . VAL B 1 35 ? 23.641 47.438 22.188 1 91.31 35 VAL B CA 1
ATOM 4825 C C . VAL B 1 35 ? 24.578 46.5 22.922 1 91.31 35 VAL B C 1
ATOM 4827 O O . VAL B 1 35 ? 25.062 45.531 22.328 1 91.31 35 VAL B O 1
ATOM 4830 N N . GLY B 1 36 ? 24.812 46.781 24.188 1 93.12 36 GLY B N 1
ATOM 4831 C CA . GLY B 1 36 ? 25.672 45.906 24.984 1 93.12 36 GLY B CA 1
ATOM 4832 C C . GLY B 1 36 ? 25.141 44.5 25.078 1 93.12 36 GLY B C 1
ATOM 4833 O O . GLY B 1 36 ? 25.875 43.531 24.797 1 93.12 36 GLY B O 1
ATOM 4834 N N . LEU B 1 37 ? 23.922 44.344 25.406 1 94 37 LEU B N 1
ATOM 4835 C CA . LEU B 1 37 ? 23.328 43.031 25.562 1 94 37 LEU B CA 1
ATOM 4836 C C . LEU B 1 37 ? 23.312 42.281 24.234 1 94 37 LEU B C 1
ATOM 4838 O O . LEU B 1 37 ? 23.656 41.094 24.172 1 94 37 LEU B O 1
ATOM 4842 N N . SER B 1 38 ? 22.875 42.938 23.141 1 93.38 38 SER B N 1
ATOM 4843 C CA . SER B 1 38 ? 22.828 42.281 21.828 1 93.38 38 SER B CA 1
ATOM 4844 C C . SER B 1 38 ? 24.203 41.844 21.375 1 93.38 38 SER B C 1
ATOM 4846 O O . SER B 1 38 ? 24.359 40.812 20.75 1 93.38 38 SER B O 1
ATOM 4848 N N . SER B 1 39 ? 25.203 42.656 21.672 1 92.69 39 SER B N 1
ATOM 4849 C CA . SER B 1 39 ? 26.578 42.281 21.328 1 92.69 39 SER B CA 1
ATOM 4850 C C . SER B 1 39 ? 27 41 22.047 1 92.69 39 SER B C 1
ATOM 4852 O O . SER B 1 39 ? 27.672 40.156 21.469 1 92.69 39 SER B O 1
ATOM 4854 N N . LEU B 1 40 ? 26.641 40.906 23.219 1 94.06 40 LEU B N 1
ATOM 4855 C CA . LEU B 1 40 ? 26.969 39.688 23.984 1 94.06 40 LEU B CA 1
ATOM 4856 C C . LEU B 1 40 ? 26.203 38.5 23.438 1 94.06 40 LEU B C 1
ATOM 4858 O O . LEU B 1 40 ? 26.75 37.375 23.375 1 94.06 40 LEU B O 1
ATOM 4862 N N . LEU B 1 41 ? 25.016 38.688 23.109 1 91.75 41 LEU B N 1
ATOM 4863 C CA . LEU B 1 41 ? 24.203 37.594 22.594 1 91.75 41 LEU B CA 1
ATOM 4864 C C . LEU B 1 41 ? 24.719 37.125 21.25 1 91.75 41 LEU B C 1
ATOM 4866 O O . LEU B 1 41 ? 24.656 35.938 20.938 1 91.75 41 LEU B O 1
ATOM 4870 N N . LEU B 1 42 ? 25.203 38.031 20.453 1 89.75 42 LEU B N 1
ATOM 4871 C CA . LEU B 1 42 ? 25.625 37.688 19.094 1 89.75 42 LEU B CA 1
ATOM 4872 C C . LEU B 1 42 ? 27.078 37.219 19.062 1 89.75 42 LEU B C 1
ATOM 4874 O O . LEU B 1 42 ? 27.406 36.312 18.328 1 89.75 42 LEU B O 1
ATOM 4878 N N . LEU B 1 43 ? 27.938 37.875 19.953 1 89.06 43 LEU B N 1
ATOM 4879 C CA . LEU B 1 43 ? 29.359 37.625 19.859 1 89.06 43 LEU B CA 1
ATOM 4880 C C . LEU B 1 43 ? 29.875 36.875 21.094 1 89.06 43 LEU B C 1
ATOM 4882 O O . LEU B 1 43 ? 30.938 36.25 21.047 1 89.06 43 LEU B O 1
ATOM 4886 N N . GLY B 1 44 ? 29.203 36.969 22.125 1 90.44 44 GLY B N 1
ATOM 4887 C CA . GLY B 1 44 ? 29.688 36.344 23.359 1 90.44 44 GLY B CA 1
ATOM 4888 C C . GLY B 1 44 ? 30.484 37.281 24.234 1 90.44 44 GLY B C 1
ATOM 4889 O O . GLY B 1 44 ? 30.531 38.5 23.984 1 90.44 44 GLY B O 1
ATOM 4890 N N . PRO B 1 45 ? 31.141 36.781 25.219 1 92.56 45 PRO B N 1
ATOM 4891 C CA . PRO B 1 45 ? 31.828 37.562 26.219 1 92.56 45 PRO B CA 1
ATOM 4892 C C . PRO B 1 45 ? 33.031 38.344 25.641 1 92.56 45 PRO B C 1
ATOM 4894 O O . PRO B 1 45 ? 33.562 39.219 26.297 1 92.56 45 PRO B O 1
ATOM 4897 N N . VAL B 1 46 ? 33.375 38.094 24.453 1 92.31 46 VAL B N 1
ATOM 4898 C CA . VAL B 1 46 ? 34.5 38.781 23.812 1 92.31 46 VAL B CA 1
ATOM 4899 C C . VAL B 1 46 ? 34.125 40.25 23.609 1 92.31 46 VAL B C 1
ATOM 4901 O O . VAL B 1 46 ? 35.031 41.094 23.5 1 92.31 46 VAL B O 1
ATOM 4904 N N . ALA B 1 47 ? 32.906 40.594 23.656 1 92.62 47 ALA B N 1
ATOM 4905 C CA . ALA B 1 47 ? 32.438 41.938 23.422 1 92.62 47 ALA B CA 1
ATOM 4906 C C . ALA B 1 47 ? 32.562 42.812 24.672 1 92.62 47 ALA B C 1
ATOM 4908 O O . ALA B 1 47 ? 32.375 44.031 24.625 1 92.62 47 ALA B O 1
ATOM 4909 N N . LEU B 1 48 ? 32.938 42.312 25.875 1 93.88 48 LEU B N 1
ATOM 4910 C CA . LEU B 1 48 ? 32.906 42.969 27.172 1 93.88 48 LEU B CA 1
ATOM 4911 C C . LEU B 1 48 ? 33.812 44.188 27.188 1 93.88 48 LEU B C 1
ATOM 4913 O O . LEU B 1 48 ? 33.406 45.281 27.625 1 93.88 48 LEU B O 1
ATOM 4917 N N . PRO B 1 49 ? 35.031 44.094 26.688 1 92.44 49 PRO B N 1
ATOM 4918 C CA . PRO B 1 49 ? 35.906 45.281 26.703 1 92.44 49 PRO B CA 1
ATOM 4919 C C . PRO B 1 49 ? 35.344 46.406 25.859 1 92.44 49 PRO B C 1
ATOM 4921 O O . PRO B 1 49 ? 35.438 47.594 26.234 1 92.44 49 PRO B O 1
ATOM 4924 N N . GLY B 1 50 ? 34.75 46.031 24.766 1 90.06 50 GLY B N 1
ATOM 4925 C CA . GLY B 1 50 ? 34.125 47.031 23.922 1 90.06 50 GLY B CA 1
ATOM 4926 C C . GLY B 1 50 ? 32.969 47.75 24.578 1 90.06 50 GLY B C 1
ATOM 4927 O O . GLY B 1 50 ? 32.781 48.969 24.438 1 90.06 50 GLY B O 1
ATOM 4928 N N . ILE B 1 51 ? 32.188 46.969 25.328 1 91.88 51 ILE B N 1
ATOM 4929 C CA . ILE B 1 51 ? 31.031 47.531 26.031 1 91.88 51 ILE B CA 1
ATOM 4930 C C . ILE B 1 51 ? 31.5 48.469 27.125 1 91.88 51 ILE B C 1
ATOM 4932 O O . ILE B 1 51 ? 30.969 49.594 27.25 1 91.88 51 ILE B O 1
ATOM 4936 N N . TYR B 1 52 ? 32.469 48.094 27.891 1 93.25 52 TYR B N 1
ATOM 4937 C CA . TYR B 1 52 ? 32.969 48.938 28.984 1 93.25 52 TYR B CA 1
ATOM 4938 C C . TYR B 1 52 ? 33.562 50.219 28.453 1 93.25 52 TYR B C 1
ATOM 4940 O O . TYR B 1 52 ? 33.25 51.312 28.969 1 93.25 52 TYR B O 1
ATOM 4948 N N . LEU B 1 53 ? 34.406 50.156 27.469 1 90.69 53 LEU B N 1
ATOM 4949 C CA . LEU B 1 53 ? 35.031 51.344 26.891 1 90.69 53 LEU B CA 1
ATOM 4950 C C . LEU B 1 53 ? 34 52.281 26.312 1 90.69 53 LEU B C 1
ATOM 4952 O O . LEU B 1 53 ? 34.094 53.5 26.469 1 90.69 53 LEU B O 1
ATOM 4956 N N . GLY B 1 54 ? 33.062 51.719 25.578 1 85.88 54 GLY B N 1
ATOM 4957 C CA . GLY B 1 54 ? 32 52.5 25.016 1 85.88 54 GLY B CA 1
ATOM 4958 C C . GLY B 1 54 ? 31.156 53.219 26.062 1 85.88 54 GLY B C 1
ATOM 4959 O O . GLY B 1 54 ? 30.859 54.406 25.922 1 85.88 54 GLY B O 1
ATOM 4960 N N . ALA B 1 55 ? 30.797 52.469 27.156 1 87.06 55 ALA B N 1
ATOM 4961 C CA . ALA B 1 55 ? 29.984 53.031 28.234 1 87.06 55 ALA B CA 1
ATOM 4962 C C . ALA B 1 55 ? 30.734 54.125 29 1 87.06 55 ALA B C 1
ATOM 4964 O O . ALA B 1 55 ? 30.172 55.156 29.312 1 87.06 55 ALA B O 1
ATOM 4965 N N . THR B 1 56 ? 32 53.906 29.281 1 88.25 56 THR B N 1
ATOM 4966 C CA . THR B 1 56 ? 32.812 54.875 30.016 1 88.25 56 THR B CA 1
ATOM 4967 C C . THR B 1 56 ? 33 56.156 29.203 1 88.25 56 THR B C 1
ATOM 4969 O O . THR B 1 56 ? 32.844 57.25 29.719 1 88.25 56 THR B O 1
ATOM 4972 N N . LEU B 1 57 ? 33.281 55.969 27.969 1 84.81 57 LEU B N 1
ATOM 4973 C CA . LEU B 1 57 ? 33.5 57.125 27.094 1 84.81 57 LEU B CA 1
ATOM 4974 C C . LEU B 1 57 ? 32.219 57.938 26.906 1 84.81 57 LEU B C 1
ATOM 4976 O O . LEU B 1 57 ? 32.25 59.156 26.906 1 84.81 57 LEU B O 1
ATOM 4980 N N . ALA B 1 58 ? 31.125 57.25 26.703 1 78 58 ALA B N 1
ATOM 4981 C CA . ALA B 1 58 ? 29.828 57.906 26.516 1 78 58 ALA B CA 1
ATOM 4982 C C . ALA B 1 58 ? 29.469 58.75 27.75 1 78 58 ALA B C 1
ATOM 4984 O O . ALA B 1 58 ? 28.969 59.875 27.625 1 78 58 ALA B O 1
ATOM 4985 N N . ASN B 1 59 ? 29.703 58.188 28.938 1 80.31 59 ASN B N 1
ATOM 4986 C CA . ASN B 1 59 ? 29.359 58.906 30.172 1 80.31 59 ASN B CA 1
ATOM 4987 C C . ASN B 1 59 ? 30.359 60 30.484 1 80.31 59 ASN B C 1
ATOM 4989 O O . ASN B 1 59 ? 30 61.031 31.062 1 80.31 59 ASN B O 1
ATOM 4993 N N . PHE B 1 60 ? 31.578 59.781 30.078 1 83.94 60 PHE B N 1
ATOM 4994 C CA . PHE B 1 60 ? 32.594 60.812 30.281 1 83.94 60 PHE B CA 1
ATOM 4995 C C . PHE B 1 60 ? 32.344 62.031 29.406 1 83.94 60 PHE B C 1
ATOM 4997 O O . PHE B 1 60 ? 32.562 63.156 29.812 1 83.94 60 PHE B O 1
ATOM 5004 N N . TYR B 1 61 ? 31.906 61.812 28.281 1 79.81 61 TYR B N 1
ATOM 5005 C CA . TYR B 1 61 ? 31.562 62.875 27.359 1 79.81 61 TYR B CA 1
ATOM 5006 C C . TYR B 1 61 ? 30.406 63.719 27.891 1 79.81 61 TYR B C 1
ATOM 5008 O O . TYR B 1 61 ? 30.391 64.938 27.766 1 79.81 61 TYR B O 1
ATOM 5016 N N . ASN B 1 62 ? 29.438 63.094 28.516 1 73.75 62 ASN B N 1
ATOM 5017 C CA . ASN B 1 62 ? 28.25 63.781 29.047 1 73.75 62 ASN B CA 1
ATOM 5018 C C . ASN B 1 62 ? 28.578 64.5 30.344 1 73.75 62 ASN B C 1
ATOM 5020 O O . ASN B 1 62 ? 28.078 65.625 30.562 1 73.75 62 ASN B O 1
ATOM 5024 N N . ASN B 1 63 ? 29.328 63.844 31.219 1 75.75 63 ASN B N 1
ATOM 5025 C CA . ASN B 1 63 ? 29.828 64.438 32.469 1 75.75 63 ASN B CA 1
ATOM 5026 C C . ASN B 1 63 ? 31.328 64.188 32.625 1 75.75 63 ASN B C 1
ATOM 5028 O O . ASN B 1 63 ? 31.734 63.062 33.031 1 75.75 63 ASN B O 1
ATOM 5032 N N . PRO B 1 64 ? 31.984 65.188 32.375 1 80.19 64 PRO B N 1
ATOM 5033 C CA . PRO B 1 64 ? 33.438 65 32.344 1 80.19 64 PRO B CA 1
ATOM 5034 C C . PRO B 1 64 ? 34.031 64.812 33.75 1 80.19 64 PRO B C 1
ATOM 5036 O O . PRO B 1 64 ? 34.844 65.625 34.188 1 80.19 64 PRO B O 1
ATOM 5039 N N . HIS B 1 65 ? 33.531 63.938 34.5 1 90.06 65 HIS B N 1
ATOM 5040 C CA . HIS B 1 65 ? 34.094 63.438 35.781 1 90.06 65 HIS B CA 1
ATOM 5041 C C . HIS B 1 65 ? 34.469 61.969 35.656 1 90.06 65 HIS B C 1
ATOM 5043 O O . HIS B 1 65 ? 33.625 61.094 35.625 1 90.06 65 HIS B O 1
ATOM 5049 N N . PHE B 1 66 ? 35.781 61.781 35.688 1 90.06 66 PHE B N 1
ATOM 5050 C CA . PHE B 1 66 ? 36.344 60.5 35.344 1 90.06 66 PHE B CA 1
ATOM 5051 C C . PHE B 1 66 ? 35.875 59.406 36.312 1 90.06 66 PHE B C 1
ATOM 5053 O O . PHE B 1 66 ? 35.562 58.281 35.875 1 90.06 66 PHE B O 1
ATOM 5060 N N . GLN B 1 67 ? 35.844 59.688 37.625 1 92.38 67 GLN B N 1
ATOM 5061 C CA . GLN B 1 67 ? 35.5 58.656 38.625 1 92.38 67 GLN B CA 1
ATOM 5062 C C . GLN B 1 67 ? 34.062 58.188 38.438 1 92.38 67 GLN B C 1
ATOM 5064 O O . GLN B 1 67 ? 33.812 56.969 38.469 1 92.38 67 GLN B O 1
ATOM 5069 N N . THR B 1 68 ? 33.188 59.094 38.25 1 91.44 68 THR B N 1
ATOM 5070 C CA . THR B 1 68 ? 31.797 58.719 38.031 1 91.44 68 THR B CA 1
ATOM 5071 C C . THR B 1 68 ? 31.625 57.938 36.719 1 91.44 68 THR B C 1
ATOM 5073 O O . THR B 1 68 ? 30.922 56.938 36.688 1 91.44 68 THR B O 1
ATOM 5076 N N . ALA B 1 69 ? 32.344 58.406 35.656 1 91.56 69 ALA B N 1
ATOM 5077 C CA . ALA B 1 69 ? 32.25 57.75 34.344 1 91.56 69 ALA B CA 1
ATOM 5078 C C . ALA B 1 69 ? 32.781 56.312 34.438 1 91.56 69 ALA B C 1
ATOM 5080 O O . ALA B 1 69 ? 32.25 55.406 33.844 1 91.56 69 ALA B O 1
ATOM 5081 N N . PHE B 1 70 ? 33.812 56.188 35.25 1 93.56 70 PHE B N 1
ATOM 5082 C CA . PHE B 1 70 ? 34.438 54.875 35.438 1 93.56 70 PHE B CA 1
ATOM 5083 C C . PHE B 1 70 ? 33.469 53.906 36.125 1 93.56 70 PHE B C 1
ATOM 5085 O O . PHE B 1 70 ? 33.281 52.781 35.688 1 93.56 70 PHE B O 1
ATOM 5092 N N . ILE B 1 71 ? 32.812 54.344 37.156 1 94.25 71 ILE B N 1
ATOM 5093 C CA . ILE B 1 71 ? 31.906 53.5 37.938 1 94.25 71 ILE B CA 1
ATOM 5094 C C . ILE B 1 71 ? 30.656 53.188 37.125 1 94.25 71 ILE B C 1
ATOM 5096 O O . ILE B 1 71 ? 30.172 52.062 37.156 1 94.25 71 ILE B O 1
ATOM 5100 N N . ILE B 1 72 ? 30.188 54.188 36.438 1 92.12 72 ILE B N 1
ATOM 5101 C CA . ILE B 1 72 ? 29.016 53.969 35.594 1 92.12 72 ILE B CA 1
ATOM 5102 C C . ILE B 1 72 ? 29.328 52.969 34.469 1 92.12 72 ILE B C 1
ATOM 5104 O O . ILE B 1 72 ? 28.516 52.125 34.156 1 92.12 72 ILE B O 1
ATOM 5108 N N . GLY B 1 73 ? 30.516 53.094 33.938 1 92.44 73 GLY B N 1
ATOM 5109 C CA . GLY B 1 73 ? 30.953 52.125 32.938 1 92.44 73 GLY B CA 1
ATOM 5110 C C . GLY B 1 73 ? 30.969 50.688 33.469 1 92.44 73 GLY B C 1
ATOM 5111 O O . GLY B 1 73 ? 30.547 49.781 32.75 1 92.44 73 GLY B O 1
ATOM 5112 N N . ILE B 1 74 ? 31.438 50.531 34.656 1 95.38 74 ILE B N 1
ATOM 5113 C CA . ILE B 1 74 ? 31.422 49.188 35.281 1 95.38 74 ILE B CA 1
ATOM 5114 C C . ILE B 1 74 ? 29.984 48.719 35.469 1 95.38 74 ILE B C 1
ATOM 5116 O O . ILE B 1 74 ? 29.672 47.562 35.188 1 95.38 74 ILE B O 1
ATOM 5120 N N . GLY B 1 75 ? 29.141 49.594 35.938 1 95.25 75 GLY B N 1
ATOM 5121 C CA . GLY B 1 75 ? 27.75 49.25 36.156 1 95.25 75 GLY B CA 1
ATOM 5122 C C . GLY B 1 75 ? 27.031 48.844 34.875 1 95.25 75 GLY B C 1
ATOM 5123 O O . GLY B 1 75 ? 26.312 47.844 34.875 1 95.25 75 GLY B O 1
ATOM 5124 N N . ASN B 1 76 ? 27.25 49.562 33.812 1 93.88 76 ASN B N 1
ATOM 5125 C CA . ASN B 1 76 ? 26.625 49.25 32.531 1 93.88 76 ASN B CA 1
ATOM 5126 C C . ASN B 1 76 ? 27.141 47.938 31.969 1 93.88 76 ASN B C 1
ATOM 5128 O O . ASN B 1 76 ? 26.359 47.156 31.406 1 93.88 76 ASN B O 1
ATOM 5132 N N . THR B 1 77 ? 28.391 47.719 32.125 1 95.25 77 THR B N 1
ATOM 5133 C CA . THR B 1 77 ? 28.984 46.5 31.609 1 95.25 77 THR B CA 1
ATOM 5134 C C . THR B 1 77 ? 28.484 45.281 32.406 1 95.25 77 THR B C 1
ATOM 5136 O O . THR B 1 77 ? 28.109 44.281 31.828 1 95.25 77 THR B O 1
ATOM 5139 N N . LEU B 1 78 ? 28.438 45.469 33.688 1 96.06 78 LEU B N 1
ATOM 5140 C CA . LEU B 1 78 ? 27.938 44.406 34.562 1 96.06 78 LEU B CA 1
ATOM 5141 C C . LEU B 1 78 ? 26.453 44.156 34.281 1 96.06 78 LEU B C 1
ATOM 5143 O O . LEU B 1 78 ? 26 43 34.344 1 96.06 78 LEU B O 1
ATOM 5147 N N . SER B 1 79 ? 25.781 45.156 34.062 1 96.5 79 SER B N 1
ATOM 5148 C CA . SER B 1 79 ? 24.359 45.031 33.75 1 96.5 79 SER B CA 1
ATOM 5149 C C . SER B 1 79 ? 24.125 44.156 32.531 1 96.5 79 SER B C 1
ATOM 5151 O O . SER B 1 79 ? 23.344 43.219 32.562 1 96.5 79 SER B O 1
ATOM 5153 N N . SER B 1 80 ? 24.797 44.469 31.453 1 95.69 80 SER B N 1
ATOM 5154 C CA . SER B 1 80 ? 24.656 43.688 30.219 1 95.69 80 SER B CA 1
ATOM 5155 C C . SER B 1 80 ? 25.125 42.25 30.391 1 95.69 80 SER B C 1
ATOM 5157 O O . SER B 1 80 ? 24.516 41.312 29.875 1 95.69 80 SER B O 1
ATOM 5159 N N . TYR B 1 81 ? 26.141 42.125 31.141 1 96.31 81 TYR B N 1
ATOM 5160 C CA . TYR B 1 81 ? 26.719 40.812 31.328 1 96.31 81 TYR B CA 1
ATOM 5161 C C . TYR B 1 81 ? 25.797 39.906 32.188 1 96.31 81 TYR B C 1
ATOM 5163 O O . TYR B 1 81 ? 25.594 38.75 31.859 1 96.31 81 TYR B O 1
ATOM 5171 N N . VAL B 1 82 ? 25.328 40.469 33.219 1 96.69 82 VAL B N 1
ATOM 5172 C CA . VAL B 1 82 ? 24.438 39.719 34.094 1 96.69 82 VAL B CA 1
ATOM 5173 C C . VAL B 1 82 ? 23.188 39.281 33.344 1 96.69 82 VAL B C 1
ATOM 5175 O O . VAL B 1 82 ? 22.766 38.125 33.406 1 96.69 82 VAL B O 1
ATOM 5178 N N . ASN B 1 83 ? 22.578 40.188 32.594 1 96.56 83 ASN B N 1
ATOM 5179 C CA . ASN B 1 83 ? 21.406 39.844 31.828 1 96.56 83 ASN B CA 1
ATOM 5180 C C . ASN B 1 83 ? 21.719 38.812 30.75 1 96.56 83 ASN B C 1
ATOM 5182 O O . ASN B 1 83 ? 20.906 37.906 30.5 1 96.56 83 ASN B O 1
ATOM 5186 N N . TYR B 1 84 ? 22.875 38.938 30.141 1 95.25 84 TYR B N 1
ATOM 5187 C CA . TYR B 1 84 ? 23.312 37.969 29.141 1 95.25 84 TYR B CA 1
ATOM 5188 C C . TYR B 1 84 ? 23.406 36.562 29.75 1 95.25 84 TYR B C 1
ATOM 5190 O O . TYR B 1 84 ? 22.891 35.594 29.172 1 95.25 84 TYR B O 1
ATOM 5198 N N . ARG B 1 85 ? 23.984 36.438 30.891 1 95.5 85 ARG B N 1
ATOM 5199 C CA . ARG B 1 85 ? 24.141 35.156 31.562 1 95.5 85 ARG B CA 1
ATOM 5200 C C . ARG B 1 85 ? 22.797 34.562 31.953 1 95.5 85 ARG B C 1
ATOM 5202 O O . ARG B 1 85 ? 22.594 33.344 31.891 1 95.5 85 ARG B O 1
ATOM 5209 N N . ILE B 1 86 ? 21.938 35.406 32.344 1 95.44 86 ILE B N 1
ATOM 5210 C CA . ILE B 1 86 ? 20.609 34.938 32.75 1 95.44 86 ILE B CA 1
ATOM 5211 C C . ILE B 1 86 ? 19.844 34.438 31.516 1 95.44 86 ILE B C 1
ATOM 5213 O O . ILE B 1 86 ? 19.281 33.344 31.547 1 95.44 86 ILE B O 1
ATOM 5217 N N . ILE B 1 87 ? 19.844 35.156 30.484 1 94.69 87 ILE B N 1
ATOM 5218 C CA . ILE B 1 87 ? 19.141 34.781 29.266 1 94.69 87 ILE B CA 1
ATOM 5219 C C . ILE B 1 87 ? 19.688 33.469 28.719 1 94.69 87 ILE B C 1
ATOM 5221 O O . ILE B 1 87 ? 18.938 32.594 28.281 1 94.69 87 ILE B O 1
ATOM 5225 N N . LYS B 1 88 ? 21 33.375 28.75 1 92.88 88 LYS B N 1
ATOM 5226 C CA . LYS B 1 88 ? 21.625 32.156 28.266 1 92.88 88 LYS B CA 1
ATOM 5227 C C . LYS B 1 88 ? 21.188 30.938 29.078 1 92.88 88 LYS B C 1
ATOM 5229 O O . LYS B 1 88 ? 21.047 29.828 28.531 1 92.88 88 LYS B O 1
ATOM 5234 N N . ARG B 1 89 ? 20.906 31.172 30.297 1 92.81 89 ARG B N 1
ATOM 5235 C CA . ARG B 1 89 ? 20.562 30.062 31.203 1 92.81 89 ARG B CA 1
ATOM 5236 C C . ARG B 1 89 ? 19.078 29.719 31.094 1 92.81 89 ARG B C 1
ATOM 5238 O O . ARG B 1 89 ? 18.703 28.547 31.172 1 92.81 89 ARG B O 1
ATOM 5245 N N . VAL B 1 90 ? 18.234 30.688 30.875 1 90.75 90 VAL B N 1
ATOM 5246 C CA . VAL B 1 90 ? 16.812 30.453 31.062 1 90.75 90 VAL B CA 1
ATOM 5247 C C . VAL B 1 90 ? 16.141 30.266 29.703 1 90.75 90 VAL B C 1
ATOM 5249 O O . VAL B 1 90 ? 15.023 29.75 29.609 1 90.75 90 VAL B O 1
ATOM 5252 N N . THR B 1 91 ? 16.688 30.734 28.672 1 87 91 THR B N 1
ATOM 5253 C CA . THR B 1 91 ? 16.031 30.672 27.359 1 87 91 THR B CA 1
ATOM 5254 C C . THR B 1 91 ? 16.625 29.531 26.531 1 87 91 THR B C 1
ATOM 5256 O O . THR B 1 91 ? 17.781 29.141 26.719 1 87 91 THR B O 1
ATOM 5259 N N . GLU B 1 92 ? 15.68 29.125 25.656 1 77 92 GLU B N 1
ATOM 5260 C CA . GLU B 1 92 ? 16.094 28.109 24.703 1 77 92 GLU B CA 1
ATOM 5261 C C . GLU B 1 92 ? 16.906 28.719 23.562 1 77 92 GLU B C 1
ATOM 5263 O O . GLU B 1 92 ? 16.547 29.781 23.031 1 77 92 GLU B O 1
ATOM 5268 N N . LYS B 1 93 ? 17.969 28.375 23.141 1 77.44 93 LYS B N 1
ATOM 5269 C CA . LYS B 1 93 ? 18.781 28.719 21.984 1 77.44 93 LYS B CA 1
ATOM 5270 C C . LYS B 1 93 ? 19.328 30.141 22.109 1 77.44 93 LYS B C 1
ATOM 5272 O O . LYS B 1 93 ? 19.547 30.812 21.109 1 77.44 93 LYS B O 1
ATOM 5277 N N . THR B 1 94 ? 19.172 30.797 23.375 1 80.69 94 THR B N 1
ATOM 5278 C CA . THR B 1 94 ? 19.688 32.156 23.656 1 80.69 94 THR B CA 1
ATOM 5279 C C . THR B 1 94 ? 18.906 33.188 22.859 1 80.69 94 THR B C 1
ATOM 5281 O O . THR B 1 94 ? 19.484 34.188 22.422 1 80.69 94 THR B O 1
ATOM 5284 N N . ASP B 1 95 ? 17.688 32.875 22.438 1 83.69 95 ASP B N 1
ATOM 5285 C CA . ASP B 1 95 ? 16.781 33.781 21.719 1 83.69 95 ASP B CA 1
ATOM 5286 C C . ASP B 1 95 ? 15.602 34.188 22.594 1 83.69 95 ASP B C 1
ATOM 5288 O O . ASP B 1 95 ? 14.719 33.375 22.875 1 83.69 95 ASP B O 1
ATOM 5292 N N . PRO B 1 96 ? 15.602 35.438 22.969 1 86.62 96 PRO B N 1
ATOM 5293 C CA . PRO B 1 96 ? 14.531 35.906 23.859 1 86.62 96 PRO B CA 1
ATOM 5294 C C . PRO B 1 96 ? 13.148 35.812 23.203 1 86.62 96 PRO B C 1
ATOM 5296 O O . PRO B 1 96 ? 12.133 35.812 23.906 1 86.62 96 PRO B O 1
ATOM 5299 N N . LEU B 1 97 ? 13.062 35.688 21.891 1 88.31 97 LEU B N 1
ATOM 5300 C CA . LEU B 1 97 ? 11.781 35.688 21.188 1 88.31 97 LEU B CA 1
ATOM 5301 C C . LEU B 1 97 ? 11.477 34.312 20.609 1 88.31 97 LEU B C 1
ATOM 5303 O O . LEU B 1 97 ? 10.695 34.219 19.656 1 88.31 97 LEU B O 1
ATOM 5307 N N . TYR B 1 98 ? 12.133 33.344 21.172 1 86.81 98 TYR B N 1
ATOM 5308 C CA . TYR B 1 98 ? 11.961 32 20.641 1 86.81 98 TYR B CA 1
ATOM 5309 C C . TYR B 1 98 ? 10.594 31.422 21.016 1 86.81 98 TYR B C 1
ATOM 5311 O O . TYR B 1 98 ? 9.914 30.828 20.188 1 86.81 98 TYR B O 1
ATOM 5319 N N . SER B 1 99 ? 10.227 31.609 22.219 1 89.75 99 SER B N 1
ATOM 5320 C CA . SER B 1 99 ? 8.961 31.109 22.75 1 89.75 99 SER B CA 1
ATOM 5321 C C . SER B 1 99 ? 8.328 32.094 23.719 1 89.75 99 SER B C 1
ATOM 5323 O O . SER B 1 99 ? 8.984 33.062 24.141 1 89.75 99 SER B O 1
ATOM 5325 N N . THR B 1 100 ? 7.031 31.938 24.016 1 89.19 100 THR B N 1
ATOM 5326 C CA . THR B 1 100 ? 6.32 32.781 24.953 1 89.19 100 THR B CA 1
ATOM 5327 C C . THR B 1 100 ? 6.965 32.719 26.344 1 89.19 100 THR B C 1
ATOM 5329 O O . THR B 1 100 ? 7.043 33.719 27.047 1 89.19 100 THR B O 1
ATOM 5332 N N . LYS B 1 101 ? 7.398 31.531 26.688 1 90.19 101 LYS B N 1
ATOM 5333 C CA . LYS B 1 101 ? 8.086 31.344 27.953 1 90.19 101 LYS B CA 1
ATOM 5334 C C . LYS B 1 101 ? 9.383 32.156 28 1 90.19 101 LYS B C 1
ATOM 5336 O O . LYS B 1 101 ? 9.664 32.844 28.984 1 90.19 101 LYS B O 1
ATOM 5341 N N . ASP B 1 102 ? 10.156 32.094 27.016 1 92.75 102 ASP B N 1
ATOM 5342 C CA . ASP B 1 102 ? 11.414 32.812 26.891 1 92.75 102 ASP B CA 1
ATOM 5343 C C . ASP B 1 102 ? 11.18 34.312 26.938 1 92.75 102 ASP B C 1
ATOM 5345 O O . ASP B 1 102 ? 11.953 35.062 27.547 1 92.75 102 ASP B O 1
ATOM 5349 N N . LEU B 1 103 ? 10.109 34.719 26.281 1 93.5 103 LEU B N 1
ATOM 5350 C CA . LEU B 1 103 ? 9.766 36.125 26.266 1 93.5 103 LEU B CA 1
ATOM 5351 C C . LEU B 1 103 ? 9.469 36.625 27.672 1 93.5 103 LEU B C 1
ATOM 5353 O O . LEU B 1 103 ? 9.891 37.719 28.047 1 93.5 103 LEU B O 1
ATOM 5357 N N . ILE B 1 104 ? 8.703 35.875 28.469 1 91.81 104 ILE B N 1
ATOM 5358 C CA . ILE B 1 104 ? 8.359 36.25 29.828 1 91.81 104 ILE B CA 1
ATOM 5359 C C . ILE B 1 104 ? 9.633 36.406 30.656 1 91.81 104 ILE B C 1
ATOM 5361 O O . ILE B 1 104 ? 9.766 37.375 31.438 1 91.81 104 ILE B O 1
ATOM 5365 N N . TYR B 1 105 ? 10.539 35.531 30.453 1 93.06 105 TYR B N 1
ATOM 5366 C CA . TYR B 1 105 ? 11.828 35.656 31.141 1 93.06 105 TYR B CA 1
ATOM 5367 C C . TYR B 1 105 ? 12.562 36.906 30.703 1 93.06 105 TYR B C 1
ATOM 5369 O O . TYR B 1 105 ? 13.148 37.625 31.531 1 93.06 105 TYR B O 1
ATOM 5377 N N . PHE B 1 106 ? 12.531 37.219 29.469 1 94.25 106 PHE B N 1
ATOM 5378 C CA . PHE B 1 106 ? 13.211 38.375 28.922 1 94.25 106 PHE B CA 1
ATOM 5379 C C . PHE B 1 106 ? 12.617 39.656 29.484 1 94.25 106 PHE B C 1
ATOM 5381 O O . PHE B 1 106 ? 13.344 40.594 29.844 1 94.25 106 PHE B O 1
ATOM 5388 N N . LEU B 1 107 ? 11.25 39.719 29.578 1 92.69 107 LEU B N 1
ATOM 5389 C CA . LEU B 1 107 ? 10.539 40.906 30.031 1 92.69 107 LEU B CA 1
ATOM 5390 C C . LEU B 1 107 ? 10.695 41.062 31.547 1 92.69 107 LEU B C 1
ATOM 5392 O O . LEU B 1 107 ? 10.383 42.156 32.062 1 92.69 107 LEU B O 1
ATOM 5396 N N . SER B 1 108 ? 11.211 40.062 32.188 1 92.62 108 SER B N 1
ATOM 5397 C CA . SER B 1 108 ? 11.32 40.125 33.656 1 92.62 108 SER B CA 1
ATOM 5398 C C . SER B 1 108 ? 12.758 39.938 34.125 1 92.62 108 SER B C 1
ATOM 5400 O O . SER B 1 108 ? 13.578 40.875 34 1 92.62 108 SER B O 1
ATOM 5402 N N . ILE B 1 109 ? 13.156 38.75 34.375 1 93 109 ILE B N 1
ATOM 5403 C CA . ILE B 1 109 ? 14.445 38.5 35 1 93 109 ILE B CA 1
ATOM 5404 C C . ILE B 1 109 ? 15.562 38.625 33.969 1 93 109 ILE B C 1
ATOM 5406 O O . ILE B 1 109 ? 16.734 38.75 34.344 1 93 109 ILE B O 1
ATOM 5410 N N . GLY B 1 110 ? 15.281 38.75 32.844 1 92.69 110 GLY B N 1
ATOM 5411 C CA . GLY B 1 110 ? 16.297 38.875 31.797 1 92.69 110 GLY B CA 1
ATOM 5412 C C . GLY B 1 110 ? 16.781 40.312 31.625 1 92.69 110 GLY B C 1
ATOM 5413 O O . GLY B 1 110 ? 17.781 40.562 30.953 1 92.69 110 GLY B O 1
ATOM 5414 N N . THR B 1 111 ? 15.992 41.25 32.156 1 94.44 111 THR B N 1
ATOM 5415 C CA . THR B 1 111 ? 16.391 42.656 31.969 1 94.44 111 THR B CA 1
ATOM 5416 C C . THR B 1 111 ? 16.453 43.375 33.312 1 94.44 111 THR B C 1
ATOM 5418 O O . THR B 1 111 ? 17.219 44.312 33.5 1 94.44 111 THR B O 1
ATOM 5421 N N . PHE B 1 112 ? 15.703 42.906 34.312 1 94.88 112 PHE B N 1
ATOM 5422 C CA . PHE B 1 112 ? 15.5 43.594 35.594 1 94.88 112 PHE B CA 1
ATOM 5423 C C . PHE B 1 112 ? 16.781 43.625 36.406 1 94.88 112 PHE B C 1
ATOM 5425 O O . PHE B 1 112 ? 17.234 44.688 36.844 1 94.88 112 PHE B O 1
ATOM 5432 N N . PRO B 1 113 ? 17.453 42.5 36.625 1 96 113 PRO B N 1
ATOM 5433 C CA . PRO B 1 113 ? 18.625 42.531 37.5 1 96 113 PRO B CA 1
ATOM 5434 C C . PRO B 1 113 ? 19.75 43.406 36.969 1 96 113 PRO B C 1
ATOM 5436 O O . PRO B 1 113 ? 20.359 44.156 37.719 1 96 113 PRO B O 1
ATOM 5439 N N . GLY B 1 114 ? 20.062 43.312 35.75 1 96.38 114 GLY B N 1
ATOM 5440 C CA . GLY B 1 114 ? 21.094 44.156 35.156 1 96.38 114 GLY B CA 1
ATOM 5441 C C . GLY B 1 114 ? 20.781 45.625 35.281 1 96.38 114 GLY B C 1
ATOM 5442 O O . GLY B 1 114 ? 21.641 46.438 35.625 1 96.38 114 GLY B O 1
ATOM 5443 N N . SER B 1 115 ? 19.516 45.969 34.969 1 96.31 115 SER B N 1
ATOM 5444 C CA . SER B 1 115 ? 19.094 47.375 35.062 1 96.31 115 SER B CA 1
ATOM 5445 C C . SER B 1 115 ? 19.234 47.906 36.5 1 96.31 115 SER B C 1
ATOM 5447 O O . SER B 1 115 ? 19.594 49.062 36.688 1 96.31 115 SER B O 1
ATOM 5449 N N . LEU B 1 116 ? 18.922 47.031 37.438 1 96.06 116 LEU B N 1
ATOM 5450 C CA . LEU B 1 116 ? 19.031 47.406 38.844 1 96.06 116 LEU B CA 1
ATOM 5451 C C . LEU B 1 116 ? 20.484 47.688 39.219 1 96.06 116 LEU B C 1
ATOM 5453 O O . LEU B 1 116 ? 20.781 48.688 39.875 1 96.06 116 LEU B O 1
ATOM 5457 N N . ILE B 1 117 ? 21.391 46.906 38.781 1 96.69 117 ILE B N 1
ATOM 5458 C CA . ILE B 1 117 ? 22.812 47.062 39.062 1 96.69 117 ILE B CA 1
ATOM 5459 C C . ILE B 1 117 ? 23.312 48.375 38.469 1 96.69 117 ILE B C 1
ATOM 5461 O O . ILE B 1 117 ? 23.984 49.156 39.156 1 96.69 117 ILE B O 1
ATOM 5465 N N . SER B 1 118 ? 23.031 48.531 37.219 1 95.06 118 SER B N 1
ATOM 5466 C CA . SER B 1 118 ? 23.453 49.781 36.562 1 95.06 118 SER B CA 1
ATOM 5467 C C . SER B 1 118 ? 22.891 51 37.25 1 95.06 118 SER B C 1
ATOM 5469 O O . SER B 1 118 ? 23.609 52 37.438 1 95.06 118 SER B O 1
ATOM 5471 N N . ALA B 1 119 ? 21.594 50.938 37.656 1 94.56 119 ALA B N 1
ATOM 5472 C CA . ALA B 1 119 ? 20.938 52.094 38.281 1 94.56 119 ALA B CA 1
ATOM 5473 C C . ALA B 1 119 ? 21.547 52.375 39.656 1 94.56 119 ALA B C 1
ATOM 5475 O O . ALA B 1 119 ? 21.797 53.531 40 1 94.56 119 ALA B O 1
ATOM 5476 N N . VAL B 1 120 ? 21.781 51.375 40.406 1 96.06 120 VAL B N 1
ATOM 5477 C CA . VAL B 1 120 ? 22.359 51.531 41.75 1 96.06 120 VAL B CA 1
ATOM 5478 C C . VAL B 1 120 ? 23.766 52.125 41.625 1 96.06 120 VAL B C 1
ATOM 5480 O O . VAL B 1 120 ? 24.094 53.094 42.281 1 96.06 120 VAL B O 1
ATOM 5483 N N . MET B 1 121 ? 24.578 51.625 40.812 1 95.62 121 MET B N 1
ATOM 5484 C CA . MET B 1 121 ? 25.969 52.062 40.656 1 95.62 121 MET B CA 1
ATOM 5485 C C . MET B 1 121 ? 26.031 53.469 40.062 1 95.62 121 MET B C 1
ATOM 5487 O O . MET B 1 121 ? 26.797 54.312 40.531 1 95.62 121 MET B O 1
ATOM 5491 N N . GLY B 1 122 ? 25.25 53.625 39.031 1 92.31 122 GLY B N 1
ATOM 5492 C CA . GLY B 1 122 ? 25.266 54.906 38.375 1 92.31 122 GLY B CA 1
ATOM 5493 C C . GLY B 1 122 ? 24.734 56.031 39.25 1 92.31 122 GLY B C 1
ATOM 5494 O O . GLY B 1 122 ? 25.422 57.031 39.469 1 92.31 122 GLY B O 1
ATOM 5495 N N . VAL B 1 123 ? 23.562 55.844 39.844 1 92.69 123 VAL B N 1
ATOM 5496 C CA . VAL B 1 123 ? 22.906 56.906 40.594 1 92.69 123 VAL B CA 1
ATOM 5497 C C . VAL B 1 123 ? 23.656 57.125 41.906 1 92.69 123 VAL B C 1
ATOM 5499 O O . VAL B 1 123 ? 23.828 58.281 42.344 1 92.69 123 VAL B O 1
ATOM 5502 N N . THR B 1 124 ? 24.125 56.094 42.531 1 95.31 124 THR B N 1
ATOM 5503 C CA . THR B 1 124 ? 24.891 56.25 43.781 1 95.31 124 THR B CA 1
ATOM 5504 C C . THR B 1 124 ? 26.203 56.969 43.531 1 95.31 124 THR B C 1
ATOM 5506 O O . THR B 1 124 ? 26.641 57.75 44.375 1 95.31 124 THR B O 1
ATOM 5509 N N . SER B 1 125 ? 26.859 56.688 42.438 1 93.88 125 SER B N 1
ATOM 5510 C CA . SER B 1 125 ? 28.094 57.406 42.125 1 93.88 125 SER B CA 1
ATOM 5511 C C . SER B 1 125 ? 27.844 58.875 41.938 1 93.88 125 SER B C 1
ATOM 5513 O O . SER B 1 125 ? 28.625 59.719 42.406 1 93.88 125 SER B O 1
ATOM 5515 N N . LEU B 1 126 ? 26.781 59.219 41.281 1 90.38 126 LEU B N 1
ATOM 5516 C CA . LEU B 1 126 ? 26.422 60.625 41.062 1 90.38 126 LEU B CA 1
ATOM 5517 C C . LEU B 1 126 ? 26.094 61.281 42.406 1 90.38 126 LEU B C 1
ATOM 5519 O O . LEU B 1 126 ? 26.469 62.438 42.625 1 90.38 126 LEU B O 1
ATOM 5523 N N . TRP B 1 127 ? 25.375 60.531 43.188 1 92.88 127 TRP B N 1
ATOM 5524 C CA . TRP B 1 127 ? 25.016 61.031 44.531 1 92.88 127 TRP B CA 1
ATOM 5525 C C . TRP B 1 127 ? 26.266 61.219 45.375 1 92.88 127 TRP B C 1
ATOM 5527 O O . TRP B 1 127 ? 26.422 62.219 46.062 1 92.88 127 TRP B O 1
ATOM 5537 N N . TYR B 1 128 ? 27.188 60.281 45.375 1 94.56 128 TYR B N 1
ATOM 5538 C CA . TYR B 1 128 ? 28.391 60.281 46.188 1 94.56 128 TYR B CA 1
ATOM 5539 C C . TYR B 1 128 ? 29.281 61.469 45.844 1 94.56 128 TYR B C 1
ATOM 5541 O O . TYR B 1 128 ? 29.875 62.094 46.75 1 94.56 128 TYR B O 1
ATOM 5549 N N . TRP B 1 129 ? 29.422 61.844 44.625 1 92.56 129 TRP B N 1
ATOM 5550 C CA . TRP B 1 129 ? 30.297 62.938 44.188 1 92.56 129 TRP B CA 1
ATOM 5551 C C . TRP B 1 129 ? 29.516 64.25 44.094 1 92.56 129 TRP B C 1
ATOM 5553 O O . TRP B 1 129 ? 29.938 65.188 43.406 1 92.56 129 TRP B O 1
ATOM 5563 N N . ASP B 1 130 ? 28.266 64.312 44.562 1 89.75 130 ASP B N 1
ATOM 5564 C CA . ASP B 1 130 ? 27.453 65.5 44.812 1 89.75 130 ASP B CA 1
ATOM 5565 C C . ASP B 1 130 ? 26.906 66.062 43.5 1 89.75 130 ASP B C 1
ATOM 5567 O O . ASP B 1 130 ? 26.734 67.312 43.375 1 89.75 130 ASP B O 1
ATOM 5571 N N . PHE B 1 131 ? 26.75 65.188 42.562 1 87.25 131 PHE B N 1
ATOM 5572 C CA . PHE B 1 131 ? 26.094 65.625 41.344 1 87.25 131 PHE B CA 1
ATOM 5573 C C . PHE B 1 131 ? 24.578 65.5 41.469 1 87.25 131 PHE B C 1
ATOM 5575 O O . PHE B 1 131 ? 23.828 66 40.594 1 87.25 131 PHE B O 1
ATOM 5582 N N . LEU B 1 132 ? 24.188 64.75 42.438 1 86.25 132 LEU B N 1
ATOM 5583 C CA . LEU B 1 132 ? 22.766 64.438 42.688 1 86.25 132 LEU B CA 1
ATOM 5584 C C . LEU B 1 132 ? 22.422 64.688 44.156 1 86.25 132 LEU B C 1
ATOM 5586 O O . LEU B 1 132 ? 23.109 64.125 45.031 1 86.25 132 LEU B O 1
ATOM 5590 N N . SER B 1 133 ? 21.328 65.5 44.375 1 89.44 133 SER B N 1
ATOM 5591 C CA . SER B 1 133 ? 20.891 65.75 45.75 1 89.44 133 SER B CA 1
ATOM 5592 C C . SER B 1 133 ? 20.203 64.5 46.312 1 89.44 133 SER B C 1
ATOM 5594 O O . SER B 1 133 ? 19.672 63.656 45.562 1 89.44 133 SER B O 1
ATOM 5596 N N . SER B 1 134 ? 20.203 64.25 47.656 1 90.81 134 SER B N 1
ATOM 5597 C CA . SER B 1 134 ? 19.609 63.125 48.312 1 90.81 134 SER B CA 1
ATOM 5598 C C . SER B 1 134 ? 18.094 63.094 48.125 1 90.81 134 SER B C 1
ATOM 5600 O O . SER B 1 134 ? 17.5 62 48.062 1 90.81 134 SER B O 1
ATOM 5602 N N . GLU B 1 135 ? 17.438 64.25 47.875 1 86.12 135 GLU B N 1
ATOM 5603 C CA . GLU B 1 135 ? 15.984 64.375 47.719 1 86.12 135 GLU B CA 1
ATOM 5604 C C . GLU B 1 135 ? 15.547 63.812 46.375 1 86.12 135 GLU B C 1
ATOM 5606 O O . GLU B 1 135 ? 14.445 63.25 46.25 1 86.12 135 GLU B O 1
ATOM 5611 N N . LEU B 1 136 ? 16.516 63.875 45.438 1 85.44 136 LEU B N 1
ATOM 5612 C CA . LEU B 1 136 ? 16.141 63.469 44.062 1 85.44 136 LEU B CA 1
ATOM 5613 C C . LEU B 1 136 ? 16.656 62.062 43.781 1 85.44 136 LEU B C 1
ATOM 5615 O O . LEU B 1 136 ? 16.453 61.562 42.688 1 85.44 136 LEU B O 1
ATOM 5619 N N . TYR B 1 137 ? 17.328 61.438 44.75 1 88.75 137 TYR B N 1
ATOM 5620 C CA . TYR B 1 137 ? 18 60.156 44.531 1 88.75 137 TYR B CA 1
ATOM 5621 C C . TYR B 1 137 ? 17.047 59.125 43.938 1 88.75 137 TYR B C 1
ATOM 5623 O O . TYR B 1 137 ? 17.297 58.562 42.875 1 88.75 137 TYR B O 1
ATOM 5631 N N . PHE B 1 138 ? 15.867 58.938 44.531 1 88.62 138 PHE B N 1
ATOM 5632 C CA . PHE B 1 138 ? 14.984 57.844 44.125 1 88.62 138 PHE B CA 1
ATOM 5633 C C . PHE B 1 138 ? 14.266 58.188 42.844 1 88.62 138 PHE B C 1
ATOM 5635 O O . PHE B 1 138 ? 13.977 57.312 42.031 1 88.62 138 PHE B O 1
ATOM 5642 N N . ASN B 1 139 ? 14.039 59.438 42.594 1 82.94 139 ASN B N 1
ATOM 5643 C CA . ASN B 1 139 ? 13.453 59.844 41.312 1 82.94 139 ASN B CA 1
ATOM 5644 C C . ASN B 1 139 ? 14.383 59.562 40.156 1 82.94 139 ASN B C 1
ATOM 5646 O O . ASN B 1 139 ? 13.953 59 39.125 1 82.94 139 ASN B O 1
ATOM 5650 N N . VAL B 1 140 ? 15.625 59.875 40.344 1 83.75 140 VAL B N 1
ATOM 5651 C CA . VAL B 1 140 ? 16.609 59.625 39.312 1 83.75 140 VAL B CA 1
ATOM 5652 C C . VAL B 1 140 ? 16.875 58.125 39.188 1 83.75 140 VAL B C 1
ATOM 5654 O O . VAL B 1 140 ? 17.062 57.625 38.062 1 83.75 140 VAL B O 1
ATOM 5657 N N . PHE B 1 141 ? 16.812 57.469 40.344 1 89.94 141 PHE B N 1
ATOM 5658 C CA . PHE B 1 141 ? 17.016 56.031 40.344 1 89.94 141 PHE B CA 1
ATOM 5659 C C . PHE B 1 141 ? 15.984 55.344 39.469 1 89.94 141 PHE B C 1
ATOM 5661 O O . PHE B 1 141 ? 16.328 54.5 38.625 1 89.94 141 PHE B O 1
ATOM 5668 N N . PHE B 1 142 ? 14.719 55.625 39.562 1 88.12 142 PHE B N 1
ATOM 5669 C CA . PHE B 1 142 ? 13.656 54.969 38.844 1 88.12 142 PHE B CA 1
ATOM 5670 C C . PHE B 1 142 ? 13.68 55.312 37.375 1 88.12 142 PHE B C 1
ATOM 5672 O O . PHE B 1 142 ? 13.367 54.5 36.5 1 88.12 142 PHE B O 1
ATOM 5679 N N . THR B 1 143 ? 14.055 56.531 37.125 1 84.12 143 THR B N 1
ATOM 5680 C CA . THR B 1 143 ? 14.164 56.938 35.75 1 84.12 143 THR B CA 1
ATOM 5681 C C . THR B 1 143 ? 15.32 56.219 35.062 1 84.12 143 THR B C 1
ATOM 5683 O O . THR B 1 143 ? 15.188 55.781 33.906 1 84.12 143 THR B O 1
ATOM 5686 N N . TRP B 1 144 ? 16.406 56.156 35.781 1 88.56 144 TRP B N 1
ATOM 5687 C CA . TRP B 1 144 ? 17.562 55.438 35.281 1 88.56 144 TRP B CA 1
ATOM 5688 C C . TRP B 1 144 ? 17.25 53.969 35.094 1 88.56 144 TRP B C 1
ATOM 5690 O O . TRP B 1 144 ? 17.516 53.406 34 1 88.56 144 TRP B O 1
ATOM 5700 N N . PHE B 1 145 ? 16.641 53.375 36.031 1 92.5 145 PHE B N 1
ATOM 5701 C CA . PHE B 1 145 ? 16.297 51.969 36.031 1 92.5 145 PHE B CA 1
ATOM 5702 C C . PHE B 1 145 ? 15.375 51.625 34.844 1 92.5 145 PHE B C 1
ATOM 5704 O O . PHE B 1 145 ? 15.625 50.688 34.094 1 92.5 145 PHE B O 1
ATOM 5711 N N . SER B 1 146 ? 14.336 52.406 34.656 1 90.75 146 SER B N 1
ATOM 5712 C CA . SER B 1 146 ? 13.367 52.188 33.594 1 90.75 146 SER B CA 1
ATOM 5713 C C . SER B 1 146 ? 13.984 52.406 32.219 1 90.75 146 SER B C 1
ATOM 5715 O O . SER B 1 146 ? 13.695 51.688 31.281 1 90.75 146 SER B O 1
ATOM 5717 N N . GLY B 1 147 ? 14.789 53.406 32.188 1 89.56 147 GLY B N 1
ATOM 5718 C CA . GLY B 1 147 ? 15.461 53.688 30.938 1 89.56 147 GLY B CA 1
ATOM 5719 C C . GLY B 1 147 ? 16.391 52.562 30.484 1 89.56 147 GLY B C 1
ATOM 5720 O O . GLY B 1 147 ? 16.438 52.25 29.297 1 89.56 147 GLY B O 1
ATOM 5721 N N . GLU B 1 148 ? 17.109 52.094 31.438 1 91.69 148 GLU B N 1
ATOM 5722 C CA . GLU B 1 148 ? 17.984 50.969 31.141 1 91.69 148 GLU B CA 1
ATOM 5723 C C . GLU B 1 148 ? 17.203 49.719 30.703 1 91.69 148 GLU B C 1
ATOM 5725 O O . GLU B 1 148 ? 17.562 49.062 29.734 1 91.69 148 GLU B O 1
ATOM 5730 N N . MET B 1 149 ? 16.188 49.438 31.406 1 93.75 149 MET B N 1
ATOM 5731 C CA . MET B 1 149 ? 15.359 48.281 31.109 1 93.75 149 MET B CA 1
ATOM 5732 C C . MET B 1 149 ? 14.789 48.375 29.688 1 93.75 149 MET B C 1
ATOM 5734 O O . MET B 1 149 ? 14.805 47.406 28.938 1 93.75 149 MET B O 1
ATOM 5738 N N . LEU B 1 150 ? 14.297 49.531 29.328 1 93.62 150 LEU B N 1
ATOM 5739 C CA . LEU B 1 150 ? 13.711 49.719 28 1 93.62 150 LEU B CA 1
ATOM 5740 C C . LEU B 1 150 ? 14.781 49.688 26.922 1 93.62 150 LEU B C 1
ATOM 5742 O O . LEU B 1 150 ? 14.508 49.25 25.781 1 93.62 150 LEU B O 1
ATOM 5746 N N . GLY B 1 151 ? 15.977 50.125 27.344 1 92.38 151 GLY B N 1
ATOM 5747 C CA . GLY B 1 151 ? 17.078 49.938 26.406 1 92.38 151 GLY B CA 1
ATOM 5748 C C . GLY B 1 151 ? 17.297 48.5 26.047 1 92.38 151 GLY B C 1
ATOM 5749 O O . GLY B 1 151 ? 17.5 48.156 24.875 1 92.38 151 GLY B O 1
ATOM 5750 N N . PHE B 1 152 ? 17.203 47.625 27 1 95 152 PHE B N 1
ATOM 5751 C CA . PHE B 1 152 ? 17.312 46.188 26.766 1 95 152 PHE B CA 1
ATOM 5752 C C . PHE B 1 152 ? 16.141 45.688 25.938 1 95 152 PHE B C 1
ATOM 5754 O O . PHE B 1 152 ? 16.312 44.938 24.969 1 95 152 PHE B O 1
ATOM 5761 N N . LEU B 1 153 ? 14.969 46.156 26.234 1 95 153 LEU B N 1
ATOM 5762 C CA . LEU B 1 153 ? 13.734 45.562 25.719 1 95 153 LEU B CA 1
ATOM 5763 C C . LEU B 1 153 ? 13.492 46.031 24.281 1 95 153 LEU B C 1
ATOM 5765 O O . LEU B 1 153 ? 12.891 45.281 23.484 1 95 153 LEU B O 1
ATOM 5769 N N . ILE B 1 154 ? 13.922 47.188 23.953 1 95 154 ILE B N 1
ATOM 5770 C CA . ILE B 1 154 ? 13.555 47.75 22.672 1 95 154 ILE B CA 1
ATOM 5771 C C . ILE B 1 154 ? 14.727 47.625 21.688 1 95 154 ILE B C 1
ATOM 5773 O O . ILE B 1 154 ? 14.562 47.125 20.578 1 95 154 ILE B O 1
ATOM 5777 N N . VAL B 1 155 ? 15.898 47.906 22.156 1 93.75 155 VAL B N 1
ATOM 5778 C CA . VAL B 1 155 ? 17.031 48 21.25 1 93.75 155 VAL B CA 1
ATOM 5779 C C . VAL B 1 155 ? 17.656 46.625 21.062 1 93.75 155 VAL B C 1
ATOM 5781 O O . VAL B 1 155 ? 18.016 46.25 19.953 1 93.75 155 VAL B O 1
ATOM 5784 N N . ALA B 1 156 ? 17.75 45.844 22.094 1 94 156 ALA B N 1
ATOM 5785 C CA . ALA B 1 156 ? 18.438 44.562 22.031 1 94 156 ALA B CA 1
ATOM 5786 C C . ALA B 1 156 ? 17.766 43.625 21.031 1 94 156 ALA B C 1
ATOM 5788 O O . ALA B 1 156 ? 18.422 43.062 20.156 1 94 156 ALA B O 1
ATOM 5789 N N . PRO B 1 157 ? 16.438 43.5 21.109 1 93.88 157 PRO B N 1
ATOM 5790 C CA . PRO B 1 157 ? 15.789 42.594 20.141 1 93.88 157 PRO B CA 1
ATOM 5791 C C . PRO B 1 157 ? 15.938 43.094 18.703 1 93.88 157 PRO B C 1
ATOM 5793 O O . PRO B 1 157 ? 16.078 42.281 17.797 1 93.88 157 PRO B O 1
ATOM 5796 N N . LEU B 1 158 ? 15.875 44.375 18.547 1 93.5 158 LEU B N 1
ATOM 5797 C CA . LEU B 1 158 ? 16.062 44.906 17.188 1 93.5 158 LEU B CA 1
ATOM 5798 C C . LEU B 1 158 ? 17.406 44.469 16.625 1 93.5 158 LEU B C 1
ATOM 5800 O O . LEU B 1 158 ? 17.484 43.938 15.516 1 93.5 158 LEU B O 1
ATOM 5804 N N . LEU B 1 159 ? 18.406 44.688 17.391 1 92.19 159 LEU B N 1
ATOM 5805 C CA . LEU B 1 159 ? 19.75 44.375 16.922 1 92.19 159 LEU B CA 1
ATOM 5806 C C . LEU B 1 159 ? 19.969 42.875 16.797 1 92.19 159 LEU B C 1
ATOM 5808 O O . LEU B 1 159 ? 20.609 42.406 15.852 1 92.19 159 LEU B O 1
ATOM 5812 N N . TYR B 1 160 ? 19.469 42.156 17.688 1 91.31 160 TYR B N 1
ATOM 5813 C CA . TYR B 1 160 ? 19.625 40.719 17.672 1 91.31 160 TYR B CA 1
ATOM 5814 C C . TYR B 1 160 ? 18.969 40.125 16.422 1 91.31 160 TYR B C 1
ATOM 5816 O O . TYR B 1 160 ? 19.578 39.312 15.727 1 91.31 160 TYR B O 1
ATOM 5824 N N . VAL B 1 161 ? 17.766 40.531 16.109 1 90.44 161 VAL B N 1
ATOM 5825 C CA . VAL B 1 161 ? 16.984 39.969 15.023 1 90.44 161 VAL B CA 1
ATOM 5826 C C . VAL B 1 161 ? 17.594 40.375 13.688 1 90.44 161 VAL B C 1
ATOM 5828 O O . VAL B 1 161 ? 17.719 39.562 12.773 1 90.44 161 VAL B O 1
ATOM 5831 N N . TRP B 1 162 ? 17.953 41.531 13.586 1 87.94 162 TRP B N 1
ATOM 5832 C CA . TRP B 1 162 ? 18.359 42.094 12.297 1 87.94 162 TRP B CA 1
ATOM 5833 C C . TRP B 1 162 ? 19.797 41.719 11.984 1 87.94 162 TRP B C 1
ATOM 5835 O O . TRP B 1 162 ? 20.219 41.719 10.828 1 87.94 162 TRP B O 1
ATOM 5845 N N . PHE B 1 163 ? 20.562 41.344 12.969 1 85.5 163 PHE B N 1
ATOM 5846 C CA . PHE B 1 163 ? 21.969 41.062 12.711 1 85.5 163 PHE B CA 1
ATOM 5847 C C . PHE B 1 163 ? 22.297 39.594 12.984 1 85.5 163 PHE B C 1
ATOM 5849 O O . PHE B 1 163 ? 23.438 39.156 12.875 1 85.5 163 PHE B O 1
ATOM 5856 N N . TYR B 1 164 ? 21.281 38.938 13.352 1 80.12 164 TYR B N 1
ATOM 5857 C CA . TYR B 1 164 ? 21.5 37.531 13.531 1 80.12 164 TYR B CA 1
ATOM 5858 C C . TYR B 1 164 ? 21.844 36.844 12.203 1 80.12 164 TYR B C 1
ATOM 5860 O O . TYR B 1 164 ? 21.109 37 11.219 1 80.12 164 TYR B O 1
ATOM 5868 N N . PRO B 1 165 ? 22.891 36.094 12.047 1 60.84 165 PRO B N 1
ATOM 5869 C CA . PRO B 1 165 ? 23.391 35.562 10.766 1 60.84 165 PRO B CA 1
ATOM 5870 C C . PRO B 1 165 ? 22.406 34.594 10.102 1 60.84 165 PRO B C 1
ATOM 5872 O O . PRO B 1 165 ? 22.328 34.562 8.875 1 60.84 165 PRO B O 1
ATOM 5875 N N . LYS B 1 166 ? 21.719 33.938 10.906 1 63.47 166 LYS B N 1
ATOM 5876 C CA . LYS B 1 166 ? 20.906 32.906 10.266 1 63.47 166 LYS B CA 1
ATOM 5877 C C . LYS B 1 166 ? 19.516 33.438 9.898 1 63.47 166 LYS B C 1
ATOM 5879 O O . LYS B 1 166 ? 18.766 32.781 9.172 1 63.47 166 LYS B O 1
ATOM 5884 N N . SER B 1 167 ? 19.203 34.594 10.391 1 63.47 167 SER B N 1
ATOM 5885 C CA . SER B 1 167 ? 17.875 35.156 10.172 1 63.47 167 SER B CA 1
ATOM 5886 C C . SER B 1 167 ? 17.875 36.094 8.953 1 63.47 167 SER B C 1
ATOM 5888 O O . SER B 1 167 ? 18.594 37.094 8.914 1 63.47 167 SER B O 1
ATOM 5890 N N . LYS B 1 168 ? 17.891 35.406 7.852 1 60.12 168 LYS B N 1
ATOM 5891 C CA . LYS B 1 168 ? 17.859 36.281 6.664 1 60.12 168 LYS B CA 1
ATOM 5892 C C . LYS B 1 168 ? 16.422 36.719 6.355 1 60.12 168 LYS B C 1
ATOM 5894 O O . LYS B 1 168 ? 15.508 35.906 6.344 1 60.12 168 LYS B O 1
ATOM 5899 N N . LEU B 1 169 ? 16.297 38.094 6.402 1 62.19 169 LEU B N 1
ATOM 5900 C CA . LEU B 1 169 ? 15.062 38.656 5.859 1 62.19 169 LEU B CA 1
ATOM 5901 C C . LEU B 1 169 ? 14.891 38.281 4.395 1 62.19 169 LEU B C 1
ATOM 5903 O O . LEU B 1 169 ? 15.523 38.875 3.516 1 62.19 169 LEU B O 1
ATOM 5907 N N . ASN B 1 170 ? 14.633 37.188 4.07 1 66.94 170 ASN B N 1
ATOM 5908 C CA . ASN B 1 170 ? 14.453 36.812 2.668 1 66.94 170 ASN B CA 1
ATOM 5909 C C . ASN B 1 170 ? 13.133 37.344 2.119 1 66.94 170 ASN B C 1
ATOM 5911 O O . ASN B 1 170 ? 12.195 36.594 1.89 1 66.94 170 ASN B O 1
ATOM 5915 N N . LEU B 1 171 ? 12.984 38.719 2.244 1 72.75 171 LEU B N 1
ATOM 5916 C CA . LEU B 1 171 ? 11.727 39.281 1.759 1 72.75 171 LEU B CA 1
ATOM 5917 C C . LEU B 1 171 ? 11.867 39.75 0.319 1 72.75 171 LEU B C 1
ATOM 5919 O O . LEU B 1 171 ? 12.883 40.375 -0.04 1 72.75 171 LEU B O 1
ATOM 5923 N N . GLU B 1 172 ? 10.953 39.344 -0.574 1 83.56 172 GLU B N 1
ATOM 5924 C CA . GLU B 1 172 ? 10.812 39.938 -1.901 1 83.56 172 GLU B CA 1
ATOM 5925 C C . GLU B 1 172 ? 10.688 41.469 -1.821 1 83.56 172 GLU B C 1
ATOM 5927 O O . GLU B 1 172 ? 10.375 42 -0.761 1 83.56 172 GLU B O 1
ATOM 5932 N N . LEU B 1 173 ? 11.094 42.125 -2.859 1 85.94 173 LEU B N 1
ATOM 5933 C CA . LEU B 1 173 ? 11.078 43.594 -2.912 1 85.94 173 LEU B CA 1
ATOM 5934 C C . LEU B 1 173 ? 9.695 44.125 -2.566 1 85.94 173 LEU B C 1
ATOM 5936 O O . LEU B 1 173 ? 9.57 45.125 -1.877 1 85.94 173 LEU B O 1
ATOM 5940 N N . SER B 1 174 ? 8.727 43.5 -3.014 1 89.62 174 SER B N 1
ATOM 5941 C CA . SER B 1 174 ? 7.355 43.906 -2.738 1 89.62 174 SER B CA 1
ATOM 5942 C C . SER B 1 174 ? 7.051 43.844 -1.245 1 89.62 174 SER B C 1
ATOM 5944 O O . SER B 1 174 ? 6.402 44.75 -0.709 1 89.62 174 SER B O 1
ATOM 5946 N N . LYS B 1 175 ? 7.59 42.938 -0.514 1 90.38 175 LYS B N 1
ATOM 5947 C CA . LYS B 1 175 ? 7.371 42.781 0.922 1 90.38 175 LYS B CA 1
ATOM 5948 C C . LYS B 1 175 ? 8.203 43.781 1.712 1 90.38 175 LYS B C 1
ATOM 5950 O O . LYS B 1 175 ? 7.773 44.25 2.766 1 90.38 175 LYS B O 1
ATOM 5955 N N . GLN B 1 176 ? 9.312 44.125 1.193 1 91.44 176 GLN B N 1
ATOM 5956 C CA . GLN B 1 176 ? 10.133 45.125 1.834 1 91.44 176 GLN B CA 1
ATOM 5957 C C . GLN B 1 176 ? 9.469 46.5 1.766 1 91.44 176 GLN B C 1
ATOM 5959 O O . GLN B 1 176 ? 9.484 47.25 2.74 1 91.44 176 GLN B O 1
ATOM 5964 N N . LEU B 1 177 ? 8.93 46.75 0.615 1 93.31 177 LEU B N 1
ATOM 5965 C CA . LEU B 1 177 ? 8.211 48 0.454 1 93.31 177 LEU B CA 1
ATOM 5966 C C . LEU B 1 177 ? 6.98 48.062 1.356 1 93.31 177 LEU B C 1
ATOM 5968 O O . LEU B 1 177 ? 6.648 49.094 1.908 1 93.31 177 LEU B O 1
ATOM 5972 N N . GLU B 1 178 ? 6.363 46.969 1.412 1 94.06 178 GLU B N 1
ATOM 5973 C CA . GLU B 1 178 ? 5.211 46.906 2.303 1 94.06 178 GLU B CA 1
ATOM 5974 C C . GLU B 1 178 ? 5.613 47.125 3.754 1 94.06 178 GLU B C 1
ATOM 5976 O O . GLU B 1 178 ? 4.918 47.844 4.484 1 94.06 178 GLU B O 1
ATOM 5981 N N . LEU B 1 179 ? 6.672 46.531 4.16 1 94.19 179 LEU B N 1
ATOM 5982 C CA . LEU B 1 179 ? 7.18 46.75 5.508 1 94.19 179 LEU B CA 1
ATOM 5983 C C . LEU B 1 179 ? 7.5 48.25 5.738 1 94.19 179 LEU B C 1
ATOM 5985 O O . LEU B 1 179 ? 7.145 48.812 6.777 1 94.19 179 LEU B O 1
ATOM 5989 N N . PHE B 1 180 ? 8.102 48.844 4.789 1 95.69 180 PHE B N 1
ATOM 5990 C CA . PHE B 1 180 ? 8.445 50.25 4.871 1 95.69 180 PHE B CA 1
ATOM 5991 C C . PHE B 1 180 ? 7.188 51.094 5.039 1 95.69 180 PHE B C 1
ATOM 5993 O O . PHE B 1 180 ? 7.16 52.031 5.859 1 95.69 180 PHE B O 1
ATOM 6000 N N . LEU B 1 181 ? 6.207 50.781 4.316 1 96.69 181 LEU B N 1
ATOM 6001 C CA . LEU B 1 181 ? 4.953 51.531 4.398 1 96.69 181 LEU B CA 1
ATOM 6002 C C . LEU B 1 181 ? 4.328 51.375 5.785 1 96.69 181 LEU B C 1
ATOM 6004 O O . LEU B 1 181 ? 3.824 52.375 6.34 1 96.69 181 LEU B O 1
ATOM 6008 N N . TRP B 1 182 ? 4.336 50.25 6.305 1 96 182 TRP B N 1
ATOM 6009 C CA . TRP B 1 182 ? 3.777 50.031 7.633 1 96 182 TRP B CA 1
ATOM 6010 C C . TRP B 1 182 ? 4.574 50.781 8.688 1 96 182 TRP B C 1
ATOM 6012 O O . TRP B 1 182 ? 4 51.312 9.641 1 96 182 TRP B O 1
ATOM 6022 N N . ILE B 1 183 ? 5.855 50.875 8.508 1 97.25 183 ILE B N 1
ATOM 6023 C CA . ILE B 1 183 ? 6.703 51.594 9.445 1 97.25 183 ILE B CA 1
ATOM 6024 C C . ILE B 1 183 ? 6.398 53.094 9.367 1 97.25 183 ILE B C 1
ATOM 6026 O O . ILE B 1 183 ? 6.348 53.781 10.391 1 97.25 183 ILE B O 1
ATOM 6030 N N . VAL B 1 184 ? 6.18 53.562 8.234 1 97.5 184 VAL B N 1
ATOM 6031 C CA . VAL B 1 184 ? 5.82 54.938 8.047 1 97.5 184 VAL B CA 1
ATOM 6032 C C . VAL B 1 184 ? 4.484 55.25 8.734 1 97.5 184 VAL B C 1
ATOM 6034 O O . VAL B 1 184 ? 4.32 56.281 9.367 1 97.5 184 VAL B O 1
ATOM 6037 N N . ILE B 1 185 ? 3.592 54.344 8.625 1 97.75 185 ILE B N 1
ATOM 6038 C CA . ILE B 1 185 ? 2.283 54.5 9.258 1 97.75 185 ILE B CA 1
ATOM 6039 C C . ILE B 1 185 ? 2.441 54.531 10.773 1 97.75 185 ILE B C 1
ATOM 6041 O O . ILE B 1 185 ? 1.787 55.312 11.461 1 97.75 185 ILE B O 1
ATOM 6045 N N . VAL B 1 186 ? 3.258 53.688 11.297 1 97.44 186 VAL B N 1
ATOM 6046 C CA . VAL B 1 186 ? 3.541 53.688 12.727 1 97.44 186 VAL B CA 1
ATOM 6047 C C . VAL B 1 186 ? 4.145 55.031 13.133 1 97.44 186 VAL B C 1
ATOM 6049 O O . VAL B 1 186 ? 3.766 55.594 14.156 1 97.44 186 VAL B O 1
ATOM 6052 N N . TYR B 1 187 ? 5.051 55.5 12.344 1 97 187 TYR B N 1
ATOM 6053 C CA . TYR B 1 187 ? 5.688 56.781 12.609 1 97 187 TYR B CA 1
ATOM 6054 C C . TYR B 1 187 ? 4.66 57.906 12.625 1 97 187 TYR B C 1
ATOM 6056 O O . TYR B 1 187 ? 4.633 58.719 13.555 1 97 187 TYR B O 1
ATOM 6064 N N . ILE B 1 188 ? 3.809 57.938 11.68 1 97.25 188 ILE B N 1
ATOM 6065 C CA . ILE B 1 188 ? 2.799 58.969 11.547 1 97.25 188 ILE B CA 1
ATOM 6066 C C . ILE B 1 188 ? 1.809 58.875 12.703 1 97.25 188 ILE B C 1
ATOM 6068 O O . ILE B 1 188 ? 1.484 59.906 13.336 1 97.25 188 ILE B O 1
ATOM 6072 N N . SER B 1 189 ? 1.355 57.719 12.961 1 96.56 189 SER B N 1
ATOM 6073 C CA . SER B 1 189 ? 0.399 57.531 14.047 1 96.56 189 SER B CA 1
ATOM 6074 C C . SER B 1 189 ? 1.016 57.906 15.391 1 96.56 189 SER B C 1
ATOM 6076 O O . SER B 1 189 ? 0.348 58.469 16.25 1 96.56 189 SER B O 1
ATOM 6078 N N . GLY B 1 190 ? 2.287 57.531 15.531 1 96.19 190 GLY B N 1
ATOM 6079 C CA . GLY B 1 190 ? 2.99 57.938 16.734 1 96.19 190 GLY B CA 1
ATOM 6080 C C . GLY B 1 190 ? 3.139 59.438 16.859 1 96.19 190 GLY B C 1
ATOM 6081 O O . GLY B 1 190 ? 2.93 60 17.938 1 96.19 190 GLY B O 1
ATOM 6082 N N . SER B 1 191 ? 3.416 60.094 15.766 1 95.25 191 SER B N 1
ATOM 6083 C CA . SER B 1 191 ? 3.559 61.562 15.766 1 95.25 191 SER B CA 1
ATOM 6084 C C . SER B 1 191 ? 2.252 62.25 16.141 1 95.25 191 SER B C 1
ATOM 6086 O O . SER B 1 191 ? 2.256 63.219 16.875 1 95.25 191 SER B O 1
ATOM 6088 N N . ILE B 1 192 ? 1.246 61.656 15.719 1 93.75 192 ILE B N 1
ATOM 6089 C CA . ILE B 1 192 ? -0.069 62.219 16.031 1 93.75 192 ILE B CA 1
ATOM 6090 C C . ILE B 1 192 ? -0.378 62 17.516 1 93.75 192 ILE B C 1
ATOM 6092 O O . ILE B 1 192 ? -0.847 62.906 18.188 1 93.75 192 ILE B O 1
ATOM 6096 N N . ALA B 1 193 ? -0.087 60.875 18.031 1 93.38 193 ALA B N 1
ATOM 6097 C CA . ALA B 1 193 ? -0.431 60.5 19.406 1 93.38 193 ALA B CA 1
ATOM 6098 C C . ALA B 1 193 ? 0.394 61.281 20.422 1 93.38 193 ALA B C 1
ATOM 6100 O O . ALA B 1 193 ? -0.083 61.594 21.516 1 93.38 193 ALA B O 1
ATOM 6101 N N . PHE B 1 194 ? 1.628 61.719 20.031 1 91.69 194 PHE B N 1
ATOM 6102 C CA . PHE B 1 194 ? 2.535 62.281 21.016 1 91.69 194 PHE B CA 1
ATOM 6103 C C . PHE B 1 194 ? 2.771 63.75 20.766 1 91.69 194 PHE B C 1
ATOM 6105 O O . PHE B 1 194 ? 3.514 64.438 21.5 1 91.69 194 PHE B O 1
ATOM 6112 N N . SER B 1 195 ? 2.129 64.312 19.734 1 87.5 195 SER B N 1
ATOM 6113 C CA . SER B 1 195 ? 2.355 65.688 19.406 1 87.5 195 SER B CA 1
ATOM 6114 C C . SER B 1 195 ? 1.481 66.625 20.25 1 87.5 195 SER B C 1
ATOM 6116 O O . SER B 1 195 ? 1.88 67.75 20.562 1 87.5 195 SER B O 1
ATOM 6118 N N . ASP B 1 196 ? 0.33 66.125 20.562 1 82.81 196 ASP B N 1
ATOM 6119 C CA . ASP B 1 196 ? -0.617 67 21.266 1 82.81 196 ASP B CA 1
ATOM 6120 C C . ASP B 1 196 ? -1.043 66.375 22.594 1 82.81 196 ASP B C 1
ATOM 6122 O O . ASP B 1 196 ? -0.62 65.25 22.922 1 82.81 196 ASP B O 1
ATOM 6126 N N . GLU B 1 197 ? -1.771 67.125 23.359 1 81.88 197 GLU B N 1
ATOM 6127 C CA . GLU B 1 197 ? -2.176 66.688 24.688 1 81.88 197 GLU B CA 1
ATOM 6128 C C . GLU B 1 197 ? -3.471 65.875 24.641 1 81.88 197 GLU B C 1
ATOM 6130 O O . GLU B 1 197 ? -4 65.438 25.672 1 81.88 197 GLU B O 1
ATOM 6135 N N . TRP B 1 198 ? -3.877 65.562 23.406 1 81.81 198 TRP B N 1
ATOM 6136 C CA . TRP B 1 198 ? -5.082 64.75 23.266 1 81.81 198 TRP B CA 1
ATOM 6137 C C . TRP B 1 198 ? -4.824 63.312 23.688 1 81.81 198 TRP B C 1
ATOM 6139 O O . TRP B 1 198 ? -3.711 62.812 23.531 1 81.81 198 TRP B O 1
ATOM 6149 N N . PRO B 1 199 ? -5.773 62.688 24.344 1 86.56 199 PRO B N 1
ATOM 6150 C CA . PRO B 1 199 ? -5.609 61.281 24.781 1 86.56 199 PRO B CA 1
ATOM 6151 C C . PRO B 1 199 ? -5.648 60.281 23.641 1 86.56 199 PRO B C 1
ATOM 6153 O O . PRO B 1 199 ? -6.59 59.5 23.531 1 86.56 199 PRO B O 1
ATOM 6156 N N . LEU B 1 200 ? -4.645 60.281 22.781 1 89.31 200 LEU B N 1
ATOM 6157 C CA . LEU B 1 200 ? -4.617 59.5 21.562 1 89.31 200 LEU B CA 1
ATOM 6158 C C . LEU B 1 200 ? -3.523 58.438 21.641 1 89.31 200 LEU B C 1
ATOM 6160 O O . LEU B 1 200 ? -3.055 57.938 20.609 1 89.31 200 LEU B O 1
ATOM 6164 N N . LEU B 1 201 ? -3.162 58 22.828 1 91.56 201 LEU B N 1
ATOM 6165 C CA . LEU B 1 201 ? -2.068 57.031 23.016 1 91.56 201 LEU B CA 1
ATOM 6166 C C . LEU B 1 201 ? -2.406 55.688 22.406 1 91.56 201 LEU B C 1
ATOM 6168 O O . LEU B 1 201 ? -1.511 54.906 22.125 1 91.56 201 LEU B O 1
ATOM 6172 N N . PHE B 1 202 ? -3.654 55.438 22.125 1 91.5 202 PHE B N 1
ATOM 6173 C CA . PHE B 1 202 ? -4.094 54.125 21.641 1 91.5 202 PHE B CA 1
ATOM 6174 C C . PHE B 1 202 ? -3.953 54.031 20.125 1 91.5 202 PHE B C 1
ATOM 6176 O O . PHE B 1 202 ? -4.008 52.938 19.547 1 91.5 202 PHE B O 1
ATOM 6183 N N . VAL B 1 203 ? -3.707 55.125 19.422 1 93.06 203 VAL B N 1
ATOM 6184 C CA . VAL B 1 203 ? -3.797 55.219 17.969 1 93.06 203 VAL B CA 1
ATOM 6185 C C . VAL B 1 203 ? -2.682 54.406 17.328 1 93.06 203 VAL B C 1
ATOM 6187 O O . VAL B 1 203 ? -2.916 53.656 16.359 1 93.06 203 VAL B O 1
ATOM 6190 N N . PRO B 1 204 ? -1.468 54.375 17.828 1 95.88 204 PRO B N 1
ATOM 6191 C CA . PRO B 1 204 ? -0.406 53.656 17.141 1 95.88 204 PRO B CA 1
ATOM 6192 C C . PRO B 1 204 ? -0.482 52.125 17.406 1 95.88 204 PRO B C 1
ATOM 6194 O O . PRO B 1 204 ? 0.116 51.344 16.656 1 95.88 204 PRO B O 1
ATOM 6197 N N . ILE B 1 205 ? -1.184 51.688 18.359 1 94.81 205 ILE B N 1
ATOM 6198 C CA . ILE B 1 205 ? -1.135 50.312 18.859 1 94.81 205 ILE B CA 1
ATOM 6199 C C . ILE B 1 205 ? -1.621 49.344 17.781 1 94.81 205 ILE B C 1
ATOM 6201 O O . ILE B 1 205 ? -0.953 48.344 17.484 1 94.81 205 ILE B O 1
ATOM 6205 N N . PRO B 1 206 ? -2.764 49.594 17.047 1 93.44 206 PRO B N 1
ATOM 6206 C CA . PRO B 1 206 ? -3.201 48.688 16 1 93.44 206 PRO B CA 1
ATOM 6207 C C . PRO B 1 206 ? -2.172 48.5 14.883 1 93.44 206 PRO B C 1
ATOM 6209 O O . PRO B 1 206 ? -2.027 47.406 14.328 1 93.44 206 PRO B O 1
ATOM 6212 N N . PHE B 1 207 ? -1.509 49.562 14.602 1 95.62 207 PHE B N 1
ATOM 6213 C CA . PHE B 1 207 ? -0.559 49.5 13.492 1 95.62 207 PHE B CA 1
ATOM 6214 C C . PHE B 1 207 ? 0.693 48.75 13.891 1 95.62 207 PHE B C 1
ATOM 6216 O O . PHE B 1 207 ? 1.284 48.031 13.07 1 95.62 207 PHE B O 1
ATOM 6223 N N . VAL B 1 208 ? 1.093 48.812 15.125 1 96.44 208 VAL B N 1
ATOM 6224 C CA . VAL B 1 208 ? 2.197 48.031 15.625 1 96.44 208 VAL B CA 1
ATOM 6225 C C . VAL B 1 208 ? 1.803 46.531 15.609 1 96.44 208 VAL B C 1
ATOM 6227 O O . VAL B 1 208 ? 2.602 45.688 15.219 1 96.44 208 VAL B O 1
ATOM 6230 N N . ILE B 1 209 ? 0.596 46.25 15.961 1 93.75 209 ILE B N 1
ATOM 6231 C CA . ILE B 1 209 ? 0.086 44.875 16.016 1 93.75 209 ILE B CA 1
ATOM 6232 C C . ILE B 1 209 ? 0.077 44.281 14.625 1 93.75 209 ILE B C 1
ATOM 6234 O O . ILE B 1 209 ? 0.615 43.188 14.406 1 93.75 209 ILE B O 1
ATOM 6238 N N . VAL B 1 210 ? -0.492 44.969 13.641 1 91.75 210 VAL B N 1
ATOM 6239 C CA . VAL B 1 210 ? -0.585 44.469 12.273 1 91.75 210 VAL B CA 1
ATOM 6240 C C . VAL B 1 210 ? 0.816 44.25 11.703 1 91.75 210 VAL B C 1
ATOM 6242 O O . VAL B 1 210 ? 1.072 43.25 11.031 1 91.75 210 VAL B O 1
ATOM 6245 N N . THR B 1 211 ? 1.71 45.188 11.977 1 94.62 211 THR B N 1
ATOM 6246 C CA . THR B 1 211 ? 3.082 45.094 11.5 1 94.62 211 THR B CA 1
ATOM 6247 C C . THR B 1 211 ? 3.766 43.875 12.109 1 94.62 211 THR B C 1
ATOM 6249 O O . THR B 1 211 ? 4.527 43.156 11.43 1 94.62 211 THR B O 1
ATOM 6252 N N . SER B 1 212 ? 3.482 43.562 13.336 1 93.56 212 SER B N 1
ATOM 6253 C CA . SER B 1 212 ? 4.086 42.438 14.047 1 93.56 212 SER B CA 1
ATOM 6254 C C . SER B 1 212 ? 3.566 41.094 13.516 1 93.56 212 SER B C 1
ATOM 6256 O O . SER B 1 212 ? 4.32 40.125 13.398 1 93.56 212 SER B O 1
ATOM 6258 N N . ILE B 1 213 ? 2.324 41.094 13.234 1 88.75 213 ILE B N 1
ATOM 6259 C CA . ILE B 1 213 ? 1.73 39.844 12.75 1 88.75 213 ILE B CA 1
ATOM 6260 C C . ILE B 1 213 ? 2.18 39.562 11.312 1 88.75 213 ILE B C 1
ATOM 6262 O O . ILE B 1 213 ? 2.545 38.438 10.969 1 88.75 213 ILE B O 1
ATOM 6266 N N . ARG B 1 214 ? 2.217 40.625 10.539 1 87.56 214 ARG B N 1
ATOM 6267 C CA . ARG B 1 214 ? 2.486 40.469 9.109 1 87.56 214 ARG B CA 1
ATOM 6268 C C . ARG B 1 214 ? 3.969 40.219 8.859 1 87.56 214 ARG B C 1
ATOM 6270 O O . ARG B 1 214 ? 4.328 39.438 7.98 1 87.56 214 ARG B O 1
ATOM 6277 N N . PHE B 1 215 ? 4.82 40.844 9.641 1 92.06 215 PHE B N 1
ATOM 6278 C CA . PHE B 1 215 ? 6.246 40.781 9.336 1 92.06 215 PHE B CA 1
ATOM 6279 C C . PHE B 1 215 ? 7.02 40.156 10.484 1 92.06 215 PHE B C 1
ATOM 6281 O O . PHE B 1 215 ? 8.242 40.281 10.562 1 92.06 215 PHE B O 1
ATOM 6288 N N . ARG B 1 216 ? 6.344 39.688 11.453 1 90.12 216 ARG B N 1
ATOM 6289 C CA . ARG B 1 216 ? 6.895 38.875 12.539 1 90.12 216 ARG B CA 1
ATOM 6290 C C . ARG B 1 216 ? 7.945 39.656 13.32 1 90.12 216 ARG B C 1
ATOM 6292 O O . ARG B 1 216 ? 7.699 40.781 13.75 1 90.12 216 ARG B O 1
ATOM 6299 N N . GLN B 1 217 ? 9.086 38.969 13.555 1 91.56 217 GLN B N 1
ATOM 6300 C CA . GLN B 1 217 ? 10.07 39.562 14.445 1 91.56 217 GLN B CA 1
ATOM 6301 C C . GLN B 1 217 ? 10.648 40.844 13.844 1 91.56 217 GLN B C 1
ATOM 6303 O O . GLN B 1 217 ? 10.953 41.781 14.57 1 91.56 217 GLN B O 1
ATOM 6308 N N . PHE B 1 218 ? 10.781 40.938 12.578 1 92.75 218 PHE B N 1
ATOM 6309 C CA . PHE B 1 218 ? 11.344 42.125 11.922 1 92.75 218 PHE B CA 1
ATOM 6310 C C . PHE B 1 218 ? 10.414 43.312 12.047 1 92.75 218 PHE B C 1
ATOM 6312 O O . PHE B 1 218 ? 10.844 44.438 12.383 1 92.75 218 PHE B O 1
ATOM 6319 N N . GLY B 1 219 ? 9.156 43.031 11.766 1 94.31 219 GLY B N 1
ATOM 6320 C CA . GLY B 1 219 ? 8.18 44.125 11.898 1 94.31 219 GLY B CA 1
ATOM 6321 C C . GLY B 1 219 ? 7.984 44.562 13.328 1 94.31 219 GLY B C 1
ATOM 6322 O O . GLY B 1 219 ? 7.887 45.781 13.586 1 94.31 219 GLY B O 1
ATOM 6323 N N . ALA B 1 220 ? 7.918 43.625 14.25 1 95.56 220 ALA B N 1
ATOM 6324 C CA . ALA B 1 220 ? 7.684 43.938 15.656 1 95.56 220 ALA B CA 1
ATOM 6325 C C . ALA B 1 220 ? 8.812 44.781 16.234 1 95.56 220 ALA B C 1
ATOM 6327 O O . ALA B 1 220 ? 8.562 45.781 16.891 1 95.56 220 ALA B O 1
ATOM 6328 N N . THR B 1 221 ? 10.047 44.406 16 1 95.5 221 THR B N 1
ATOM 6329 C CA . THR B 1 221 ? 11.188 45.125 16.578 1 95.5 221 THR B CA 1
ATOM 6330 C C . THR B 1 221 ? 11.344 46.5 15.953 1 95.5 221 THR B C 1
ATOM 6332 O O . THR B 1 221 ? 11.57 47.469 16.656 1 95.5 221 THR B O 1
ATOM 6335 N N . LEU B 1 222 ? 11.18 46.562 14.672 1 95.69 222 LEU B N 1
ATOM 6336 C CA . LEU B 1 222 ? 11.336 47.844 13.992 1 95.69 222 LEU B CA 1
ATOM 6337 C C . LEU B 1 222 ? 10.234 48.812 14.391 1 95.69 222 LEU B C 1
ATOM 6339 O O . LEU B 1 222 ? 10.5 50 14.656 1 95.69 222 LEU B O 1
ATOM 6343 N N . SER B 1 223 ? 9.016 48.344 14.383 1 97.31 223 SER B N 1
ATOM 6344 C CA . SER B 1 223 ? 7.898 49.219 14.727 1 97.31 223 SER B CA 1
ATOM 6345 C C . SER B 1 223 ? 8.023 49.719 16.156 1 97.31 223 SER B C 1
ATOM 6347 O O . SER B 1 223 ? 7.715 50.875 16.453 1 97.31 223 SER B O 1
ATOM 6349 N N . THR B 1 224 ? 8.469 48.875 17.062 1 96.44 224 THR B N 1
ATOM 6350 C CA . THR B 1 224 ? 8.617 49.281 18.453 1 96.44 224 THR B CA 1
ATOM 6351 C C . THR B 1 224 ? 9.711 50.312 18.609 1 96.44 224 THR B C 1
ATOM 6353 O O . THR B 1 224 ? 9.555 51.281 19.359 1 96.44 224 THR B O 1
ATOM 6356 N N . VAL B 1 225 ? 10.789 50.219 17.938 1 96.06 225 VAL B N 1
ATOM 6357 C CA . VAL B 1 225 ? 11.898 51.156 18.016 1 96.06 225 VAL B CA 1
ATOM 6358 C C . VAL B 1 225 ? 11.469 52.5 17.438 1 96.06 225 VAL B C 1
ATOM 6360 O O . VAL B 1 225 ? 11.758 53.562 18.016 1 96.06 225 VAL B O 1
ATOM 6363 N N . VAL B 1 226 ? 10.82 52.469 16.344 1 96.44 226 VAL B N 1
ATOM 6364 C CA . VAL B 1 226 ? 10.375 53.688 15.688 1 96.44 226 VAL B CA 1
ATOM 6365 C C . VAL B 1 226 ? 9.383 54.406 16.594 1 96.44 226 VAL B C 1
ATOM 6367 O O . VAL B 1 226 ? 9.477 55.625 16.781 1 96.44 226 VAL B O 1
ATOM 6370 N N . LEU B 1 227 ? 8.438 53.656 17.109 1 96.25 227 LEU B N 1
ATOM 6371 C CA . LEU B 1 227 ? 7.461 54.281 18 1 96.25 227 LEU B CA 1
ATOM 6372 C C . LEU B 1 227 ? 8.141 54.844 19.25 1 96.25 227 LEU B C 1
ATOM 6374 O O . LEU B 1 227 ? 7.797 55.938 19.703 1 96.25 227 LEU B O 1
ATOM 6378 N N . SER B 1 228 ? 9.117 54.125 19.766 1 94.5 228 SER B N 1
ATOM 6379 C CA . SER B 1 228 ? 9.859 54.594 20.938 1 94.5 228 SER B CA 1
ATOM 6380 C C . SER B 1 228 ? 10.625 55.875 20.625 1 94.5 228 SER B C 1
ATOM 6382 O O . SER B 1 228 ? 10.664 56.781 21.438 1 94.5 228 SER B O 1
ATOM 6384 N N . PHE B 1 229 ? 11.188 55.938 19.562 1 91.56 229 PHE B N 1
ATOM 6385 C CA . PHE B 1 229 ? 11.953 57.094 19.141 1 91.56 229 PHE B CA 1
ATOM 6386 C C . PHE B 1 229 ? 11.07 58.344 19.094 1 91.56 229 PHE B C 1
ATOM 6388 O O . PHE B 1 229 ? 11.43 59.375 19.625 1 91.56 229 PHE B O 1
ATOM 6395 N N . ILE B 1 230 ? 9.953 58.188 18.422 1 93.94 230 ILE B N 1
ATOM 6396 C CA . ILE B 1 230 ? 9.047 59.312 18.266 1 93.94 230 ILE B CA 1
ATOM 6397 C C . ILE B 1 230 ? 8.492 59.719 19.625 1 93.94 230 ILE B C 1
ATOM 6399 O O . ILE B 1 230 ? 8.391 60.906 19.938 1 93.94 230 ILE B O 1
ATOM 6403 N N . ALA B 1 231 ? 8.094 58.781 20.438 1 92.44 231 ALA B N 1
ATOM 6404 C CA . ALA B 1 231 ? 7.531 59.031 21.75 1 92.44 231 ALA B CA 1
ATOM 6405 C C . ALA B 1 231 ? 8.539 59.781 22.641 1 92.44 231 ALA B C 1
ATOM 6407 O O . ALA B 1 231 ? 8.195 60.781 23.281 1 92.44 231 ALA B O 1
ATOM 6408 N N . VAL B 1 232 ? 9.773 59.344 22.609 1 88.25 232 VAL B N 1
ATOM 6409 C CA . VAL B 1 232 ? 10.812 59.938 23.453 1 88.25 232 VAL B CA 1
ATOM 6410 C C . VAL B 1 232 ? 11.156 61.312 22.953 1 88.25 232 VAL B C 1
ATOM 6412 O O . VAL B 1 232 ? 11.234 62.281 23.75 1 88.25 232 VAL B O 1
ATOM 6415 N N . THR B 1 233 ? 11.328 61.5 21.703 1 87.88 233 THR B N 1
ATOM 6416 C CA . THR B 1 233 ? 11.727 62.75 21.125 1 87.88 233 THR B CA 1
ATOM 6417 C C . THR B 1 233 ? 10.672 63.844 21.406 1 87.88 233 THR B C 1
ATOM 6419 O O . THR B 1 233 ? 11 64.938 21.875 1 87.88 233 THR B O 1
ATOM 6422 N N . LEU B 1 234 ? 9.477 63.5 21.219 1 88.25 234 LEU B N 1
ATOM 6423 C CA . LEU B 1 234 ? 8.414 64.5 21.406 1 88.25 234 LEU B CA 1
ATOM 6424 C C . LEU B 1 234 ? 8.188 64.75 22.891 1 88.25 234 LEU B C 1
ATOM 6426 O O . LEU B 1 234 ? 7.895 65.938 23.266 1 88.25 234 LEU B O 1
ATOM 6430 N N . THR B 1 235 ? 8.32 63.812 23.672 1 84.31 235 THR B N 1
ATOM 6431 C CA . THR B 1 235 ? 8.172 64 25.109 1 84.31 235 THR B CA 1
ATOM 6432 C C . THR B 1 235 ? 9.281 64.938 25.641 1 84.31 235 THR B C 1
ATOM 6434 O O . THR B 1 235 ? 9.023 65.812 26.453 1 84.31 235 THR B O 1
ATOM 6437 N N . ILE B 1 236 ? 10.5 64.75 25.234 1 79 236 ILE B N 1
ATOM 6438 C CA . ILE B 1 236 ? 11.641 65.562 25.656 1 79 236 ILE B CA 1
ATOM 6439 C C . ILE B 1 236 ? 11.469 67 25.188 1 79 236 ILE B C 1
ATOM 6441 O O . ILE B 1 236 ? 11.844 67.938 25.891 1 79 236 ILE B O 1
ATOM 6445 N N . GLU B 1 237 ? 10.859 67.125 24.062 1 83 237 GLU B N 1
ATOM 6446 C CA . GLU B 1 237 ? 10.602 68.5 23.547 1 83 237 GLU B CA 1
ATOM 6447 C C . GLU B 1 237 ? 9.453 69.188 24.297 1 83 237 GLU B C 1
ATOM 6449 O O . GLU B 1 237 ? 9.133 70.312 24.031 1 83 237 GLU B O 1
ATOM 6454 N N . GLY B 1 238 ? 8.914 68.438 25.25 1 80.94 238 GLY B N 1
ATOM 6455 C CA . GLY B 1 238 ? 7.848 69 26.062 1 80.94 238 GLY B CA 1
ATOM 6456 C C . GLY B 1 238 ? 6.484 68.938 25.406 1 80.94 238 GLY B C 1
ATOM 6457 O O . GLY B 1 238 ? 5.562 69.625 25.781 1 80.94 238 GLY B O 1
ATOM 6458 N N . LYS B 1 239 ? 6.453 68.062 24.453 1 84.75 239 LYS B N 1
ATOM 6459 C CA . LYS B 1 239 ? 5.188 67.938 23.734 1 84.75 239 LYS B CA 1
ATOM 6460 C C . LYS B 1 239 ? 4.516 66.625 24.109 1 84.75 239 LYS B C 1
ATOM 6462 O O . LYS B 1 239 ? 5.191 65.625 24.469 1 84.75 239 LYS B O 1
ATOM 6467 N N . GLY B 1 240 ? 3.184 66.625 24.062 1 82.69 240 GLY B N 1
ATOM 6468 C CA . GLY B 1 240 ? 2.449 65.375 24.156 1 82.69 240 GLY B CA 1
ATOM 6469 C C . GLY B 1 240 ? 1.818 65.125 25.516 1 82.69 240 GLY B C 1
ATOM 6470 O O . GLY B 1 240 ? 1.933 66 26.406 1 82.69 240 GLY B O 1
ATOM 6471 N N . VAL B 1 241 ? 1.271 64.062 25.594 1 81.5 241 VAL B N 1
ATOM 6472 C CA . VAL B 1 241 ? 0.439 63.688 26.75 1 81.5 241 VAL B CA 1
ATOM 6473 C C . VAL B 1 241 ? 1.322 63.438 27.969 1 81.5 241 VAL B C 1
ATOM 6475 O O . VAL B 1 241 ? 0.92 63.719 29.094 1 81.5 241 VAL B O 1
ATOM 6478 N N . PHE B 1 242 ? 2.523 63.031 27.797 1 82.38 242 PHE B N 1
ATOM 6479 C CA . PHE B 1 242 ? 3.398 62.688 28.906 1 82.38 242 PHE B CA 1
ATOM 6480 C C . PHE B 1 242 ? 4.113 63.906 29.438 1 82.38 242 PHE B C 1
ATOM 6482 O O . PHE B 1 242 ? 4.586 63.938 30.578 1 82.38 242 PHE B O 1
ATOM 6489 N N . ALA B 1 243 ? 4.195 64.938 28.625 1 73.62 243 ALA B N 1
ATOM 6490 C CA . ALA B 1 243 ? 4.887 66.188 29.031 1 73.62 243 ALA B CA 1
ATOM 6491 C C . ALA B 1 243 ? 3.959 67.062 29.844 1 73.62 243 ALA B C 1
ATOM 6493 O O . ALA B 1 243 ? 4.395 68.125 30.375 1 73.62 243 ALA B O 1
ATOM 6494 N N . ARG B 1 244 ? 2.637 66.688 29.938 1 61.88 244 ARG B N 1
ATOM 6495 C CA . ARG B 1 244 ? 1.649 67.562 30.547 1 61.88 244 ARG B CA 1
ATOM 6496 C C . ARG B 1 244 ? 2.125 68.062 31.922 1 61.88 244 ARG B C 1
ATOM 6498 O O . ARG B 1 244 ? 2.475 67.25 32.781 1 61.88 244 ARG B O 1
ATOM 6505 N N . ARG B 1 245 ? 2.691 69.25 31.906 1 55.91 245 ARG B N 1
ATOM 6506 C CA . ARG B 1 245 ? 3.021 70.062 33.094 1 55.91 245 ARG B CA 1
ATOM 6507 C C . ARG B 1 245 ? 1.769 70.375 33.906 1 55.91 245 ARG B C 1
ATOM 6509 O O . ARG B 1 245 ? 1.007 71.25 33.531 1 55.91 245 ARG B O 1
ATOM 6516 N N . ASP B 1 246 ? 0.874 69.375 34.125 1 50.75 246 ASP B N 1
ATOM 6517 C CA . ASP B 1 246 ? -0.269 69.875 34.875 1 50.75 246 ASP B CA 1
ATOM 6518 C C . ASP B 1 246 ? 0.187 70.688 36.094 1 50.75 246 ASP B C 1
ATOM 6520 O O . ASP B 1 246 ? 1.343 70.625 36.5 1 50.75 246 ASP B O 1
ATOM 6524 N N . ALA B 1 247 ? -0.688 71.625 36.438 1 46.44 247 ALA B N 1
ATOM 6525 C CA . ALA B 1 247 ? -0.688 72.312 37.719 1 46.44 247 ALA B CA 1
ATOM 6526 C C . ALA B 1 247 ? -0.363 71.375 38.875 1 46.44 247 ALA B C 1
ATOM 6528 O O . ALA B 1 247 ? -0.069 71.812 40 1 46.44 247 ALA B O 1
ATOM 6529 N N . SER B 1 248 ? -0.849 70.188 38.594 1 48.09 248 SER B N 1
ATOM 6530 C CA . SER B 1 248 ? -0.75 69.312 39.781 1 48.09 248 SER B CA 1
ATOM 6531 C C . SER B 1 248 ? 0.699 68.938 40.062 1 48.09 248 SER B C 1
ATOM 6533 O O . SER B 1 248 ? 0.992 68.312 41.094 1 48.09 248 SER B O 1
ATOM 6535 N N . GLY B 1 249 ? 1.676 69.375 39.375 1 50.31 249 GLY B N 1
ATOM 6536 C CA . GLY B 1 249 ? 3.029 69.25 39.875 1 50.31 249 GLY B CA 1
ATOM 6537 C C . GLY B 1 249 ? 3.75 68 39.344 1 50.31 249 GLY B C 1
ATOM 6538 O O . GLY B 1 249 ? 4.625 67.438 40.031 1 50.31 249 GLY B O 1
ATOM 6539 N N . LEU B 1 250 ? 3.295 67.312 38.25 1 55.28 250 LEU B N 1
ATOM 6540 C CA . LEU B 1 250 ? 4.129 66.188 37.906 1 55.28 250 LEU B CA 1
ATOM 6541 C C . LEU B 1 250 ? 5.543 66.625 37.531 1 55.28 250 LEU B C 1
ATOM 6543 O O . LEU B 1 250 ? 5.723 67.562 36.75 1 55.28 250 LEU B O 1
ATOM 6547 N N . SER B 1 251 ? 6.359 66 38.219 1 62.94 251 SER B N 1
ATOM 6548 C CA . SER B 1 251 ? 7.777 66.25 37.938 1 62.94 251 SER B CA 1
ATOM 6549 C C . SER B 1 251 ? 8.18 65.562 36.625 1 62.94 251 SER B C 1
ATOM 6551 O O . SER B 1 251 ? 7.469 64.75 36.094 1 62.94 251 SER B O 1
ATOM 6553 N N . ILE B 1 252 ? 8.977 66.188 35.844 1 65.81 252 ILE B N 1
ATOM 6554 C CA . ILE B 1 252 ? 9.57 65.625 34.656 1 65.81 252 ILE B CA 1
ATOM 6555 C C . ILE B 1 252 ? 9.82 64.125 34.844 1 65.81 252 ILE B C 1
ATOM 6557 O O . ILE B 1 252 ? 9.648 63.312 33.906 1 65.81 252 ILE B O 1
ATOM 6561 N N . ASN B 1 253 ? 10.008 63.75 36.062 1 69.44 253 ASN B N 1
ATOM 6562 C CA . ASN B 1 253 ? 10.305 62.375 36.375 1 69.44 253 ASN B CA 1
ATOM 6563 C C . ASN B 1 253 ? 9.055 61.5 36.281 1 69.44 253 ASN B C 1
ATOM 6565 O O . ASN B 1 253 ? 9.109 60.375 35.812 1 69.44 253 ASN B O 1
ATOM 6569 N N . ASP B 1 254 ? 7.93 62.062 36.656 1 71.81 254 ASP B N 1
ATOM 6570 C CA . ASP B 1 254 ? 6.688 61.281 36.594 1 71.81 254 ASP B CA 1
ATOM 6571 C C . ASP B 1 254 ? 6.289 61.031 35.125 1 71.81 254 ASP B C 1
ATOM 6573 O O . ASP B 1 254 ? 5.852 59.938 34.781 1 71.81 254 ASP B O 1
ATOM 6577 N N . SER B 1 255 ? 6.562 62.094 34.312 1 76.5 255 SER B N 1
ATOM 6578 C CA . SER B 1 255 ? 6.254 61.969 32.906 1 76.5 255 SER B CA 1
ATOM 6579 C C . SER B 1 255 ? 7.055 60.875 32.25 1 76.5 255 SER B C 1
ATOM 6581 O O . SER B 1 255 ? 6.52 60.094 31.438 1 76.5 255 SER B O 1
ATOM 6583 N N . LEU B 1 256 ? 8.195 60.719 32.719 1 79.62 256 LEU B N 1
ATOM 6584 C CA . LEU B 1 256 ? 9.086 59.719 32.094 1 79.62 256 LEU B CA 1
ATOM 6585 C C . LEU B 1 256 ? 8.719 58.312 32.5 1 79.62 256 LEU B C 1
ATOM 6587 O O . LEU B 1 256 ? 8.828 57.375 31.719 1 79.62 256 LEU B O 1
ATOM 6591 N N . ILE B 1 257 ? 8.18 58.219 33.656 1 81.31 257 ILE B N 1
ATOM 6592 C CA . ILE B 1 257 ? 7.801 56.906 34.156 1 81.31 257 ILE B CA 1
ATOM 6593 C C . ILE B 1 257 ? 6.578 56.375 33.375 1 81.31 257 ILE B C 1
ATOM 6595 O O . ILE B 1 257 ? 6.504 55.219 33.031 1 81.31 257 ILE B O 1
ATOM 6599 N N . PHE B 1 258 ? 5.645 57.281 33.094 1 86.25 258 PHE B N 1
ATOM 6600 C CA . PHE B 1 258 ? 4.461 56.875 32.344 1 86.25 258 PHE B CA 1
ATOM 6601 C C . PHE B 1 258 ? 4.824 56.531 30.906 1 86.25 258 PHE B C 1
ATOM 6603 O O . PHE B 1 258 ? 4.262 55.594 30.328 1 86.25 258 PHE B O 1
ATOM 6610 N N . LEU B 1 259 ? 5.75 57.281 30.422 1 90.12 259 LEU B N 1
ATOM 6611 C CA . LEU B 1 259 ? 6.223 57.031 29.078 1 90.12 259 LEU B CA 1
ATOM 6612 C C . LEU B 1 259 ? 6.883 55.656 29 1 90.12 259 LEU B C 1
ATOM 6614 O O . LEU B 1 259 ? 6.609 54.875 28.094 1 90.12 259 LEU B O 1
ATOM 6618 N N . ASP B 1 260 ? 7.652 55.344 29.984 1 90.81 260 ASP B N 1
ATOM 6619 C CA . ASP B 1 260 ? 8.344 54.062 30.031 1 90.81 260 ASP B CA 1
ATOM 6620 C C . ASP B 1 260 ? 7.359 52.906 30.172 1 90.81 260 ASP B C 1
ATOM 6622 O O . ASP B 1 260 ? 7.535 51.844 29.562 1 90.81 260 ASP B O 1
ATOM 6626 N N . ALA B 1 261 ? 6.398 53.125 30.922 1 90.38 261 ALA B N 1
ATOM 6627 C CA . ALA B 1 261 ? 5.371 52.094 31.094 1 90.38 261 ALA B CA 1
ATOM 6628 C C . ALA B 1 261 ? 4.648 51.844 29.766 1 90.38 261 ALA B C 1
ATOM 6630 O O . ALA B 1 261 ? 4.344 50.688 29.438 1 90.38 261 ALA B O 1
ATOM 6631 N N . PHE B 1 262 ? 4.375 52.844 29.016 1 93.69 262 PHE B N 1
ATOM 6632 C CA . PHE B 1 262 ? 3.734 52.719 27.719 1 93.69 262 PHE B CA 1
ATOM 6633 C C . PHE B 1 262 ? 4.605 51.938 26.75 1 93.69 262 PHE B C 1
ATOM 6635 O O . PHE B 1 262 ? 4.121 51 26.094 1 93.69 262 PHE B O 1
ATOM 6642 N N . LEU B 1 263 ? 5.805 52.312 26.781 1 95.06 263 LEU B N 1
ATOM 6643 C CA . LEU B 1 263 ? 6.73 51.656 25.859 1 95.06 263 LEU B CA 1
ATOM 6644 C C . LEU B 1 263 ? 6.93 50.188 26.234 1 95.06 263 LEU B C 1
ATOM 6646 O O . LEU B 1 263 ? 7.059 49.344 25.359 1 95.06 263 LEU B O 1
ATOM 6650 N N . PHE B 1 264 ? 6.984 49.906 27.516 1 94 264 PHE B N 1
ATOM 6651 C CA . PHE B 1 264 ? 7.078 48.531 28 1 94 264 PHE B CA 1
ATOM 6652 C C . PHE B 1 264 ? 5.879 47.719 27.547 1 94 264 PHE B C 1
ATOM 6654 O O . PHE B 1 264 ? 6.035 46.594 27.047 1 94 264 PHE B O 1
ATOM 6661 N N . CYS B 1 265 ? 4.727 48.25 27.625 1 94.25 265 CYS B N 1
ATOM 6662 C CA . CYS B 1 265 ? 3.482 47.562 27.266 1 94.25 265 CYS B CA 1
ATOM 6663 C C . CYS B 1 265 ? 3.414 47.281 25.781 1 94.25 265 CYS B C 1
ATOM 6665 O O . CYS B 1 265 ? 3.107 46.156 25.375 1 94.25 265 CYS B O 1
ATOM 6667 N N . ILE B 1 266 ? 3.74 48.281 24.984 1 94.94 266 ILE B N 1
ATOM 6668 C CA . ILE B 1 266 ? 3.627 48.125 23.531 1 94.94 266 ILE B CA 1
ATOM 6669 C C . ILE B 1 266 ? 4.648 47.125 23.031 1 94.94 266 ILE B C 1
ATOM 6671 O O . ILE B 1 266 ? 4.352 46.312 22.156 1 94.94 266 ILE B O 1
ATOM 6675 N N . SER B 1 267 ? 5.855 47.156 23.578 1 95.25 267 SER B N 1
ATOM 6676 C CA . SER B 1 267 ? 6.871 46.188 23.219 1 95.25 267 SER B CA 1
ATOM 6677 C C . SER B 1 267 ? 6.453 44.781 23.625 1 95.25 267 SER B C 1
ATOM 6679 O O . SER B 1 267 ? 6.609 43.844 22.859 1 95.25 267 SER B O 1
ATOM 6681 N N . GLY B 1 268 ? 5.93 44.688 24.859 1 94.19 268 GLY B N 1
ATOM 6682 C CA . GLY B 1 268 ? 5.441 43.406 25.328 1 94.19 268 GLY B CA 1
ATOM 6683 C C . GLY B 1 268 ? 4.359 42.812 24.453 1 94.19 268 GLY B C 1
ATOM 6684 O O . GLY B 1 268 ? 4.391 41.625 24.141 1 94.19 268 GLY B O 1
ATOM 6685 N N . ILE B 1 269 ? 3.424 43.656 24.016 1 94.12 269 ILE B N 1
ATOM 6686 C CA . ILE B 1 269 ? 2.326 43.219 23.156 1 94.12 269 ILE B CA 1
ATOM 6687 C C . ILE B 1 269 ? 2.877 42.75 21.828 1 94.12 269 ILE B C 1
ATOM 6689 O O . ILE B 1 269 ? 2.531 41.656 21.359 1 94.12 269 ILE B O 1
ATOM 6693 N N . ALA B 1 270 ? 3.744 43.531 21.25 1 95.19 270 ALA B N 1
ATOM 6694 C CA . ALA B 1 270 ? 4.309 43.219 19.938 1 95.19 270 ALA B CA 1
ATOM 6695 C C . ALA B 1 270 ? 5.07 41.906 19.969 1 95.19 270 ALA B C 1
ATOM 6697 O O . ALA B 1 270 ? 4.859 41.031 19.125 1 95.19 270 ALA B O 1
ATOM 6698 N N . TYR B 1 271 ? 5.879 41.688 20.969 1 96 271 TYR B N 1
ATOM 6699 C CA . TYR B 1 271 ? 6.711 40.5 21.047 1 96 271 TYR B CA 1
ATOM 6700 C C . TYR B 1 271 ? 5.871 39.25 21.406 1 96 271 TYR B C 1
ATOM 6702 O O . TYR B 1 271 ? 6.148 38.156 20.938 1 96 271 TYR B O 1
ATOM 6710 N N . PHE B 1 272 ? 4.887 39.469 22.172 1 93.19 272 PHE B N 1
ATOM 6711 C CA . PHE B 1 272 ? 4 38.375 22.531 1 93.19 272 PHE B CA 1
ATOM 6712 C C . PHE B 1 272 ? 3.289 37.812 21.297 1 93.19 272 PHE B C 1
ATOM 6714 O O . PHE B 1 272 ? 3.188 36.594 21.125 1 93.19 272 PHE B O 1
ATOM 6721 N N . LEU B 1 273 ? 2.838 38.688 20.531 1 90.94 273 LEU B N 1
ATOM 6722 C CA . LEU B 1 273 ? 2.141 38.281 19.328 1 90.94 273 LEU B CA 1
ATOM 6723 C C . LEU B 1 273 ? 3.07 37.5 18.406 1 90.94 273 LEU B C 1
ATOM 6725 O O . LEU B 1 273 ? 2.668 36.469 17.828 1 90.94 273 LEU B O 1
ATOM 6729 N N . VAL B 1 274 ? 4.27 37.906 18.281 1 91.81 274 VAL B N 1
ATOM 6730 C CA . VAL B 1 274 ? 5.254 37.25 17.422 1 91.81 274 VAL B CA 1
ATOM 6731 C C . VAL B 1 274 ? 5.562 35.875 17.969 1 91.81 274 VAL B C 1
ATOM 6733 O O . VAL B 1 274 ? 5.562 34.906 17.203 1 91.81 274 VAL B O 1
ATOM 6736 N N . THR B 1 275 ? 5.816 35.719 19.25 1 91.88 275 THR B N 1
ATOM 6737 C CA . THR B 1 275 ? 6.188 34.438 19.844 1 91.88 275 THR B CA 1
ATOM 6738 C C . THR B 1 275 ? 5.016 33.469 19.797 1 91.88 275 THR B C 1
ATOM 6740 O O . THR B 1 275 ? 5.199 32.281 19.547 1 91.88 275 THR B O 1
ATOM 6743 N N . ALA B 1 276 ? 3.84 33.969 20.016 1 85.75 276 ALA B N 1
ATOM 6744 C CA . ALA B 1 276 ? 2.648 33.125 19.969 1 85.75 276 ALA B CA 1
ATOM 6745 C C . ALA B 1 276 ? 2.432 32.562 18.562 1 85.75 276 ALA B C 1
ATOM 6747 O O . ALA B 1 276 ? 2.102 31.391 18.406 1 85.75 276 ALA B O 1
ATOM 6748 N N . THR B 1 277 ? 2.596 33.344 17.594 1 83.81 277 THR B N 1
ATOM 6749 C CA . THR B 1 277 ? 2.438 32.906 16.219 1 83.81 277 THR B CA 1
ATOM 6750 C C . THR B 1 277 ? 3.521 31.922 15.836 1 83.81 277 THR B C 1
ATOM 6752 O O . THR B 1 277 ? 3.25 30.922 15.156 1 83.81 277 THR B O 1
ATOM 6755 N N . ARG B 1 278 ? 4.73 32.188 16.281 1 85.5 278 ARG B N 1
ATOM 6756 C CA . ARG B 1 278 ? 5.848 31.312 15.977 1 85.5 278 ARG B CA 1
ATOM 6757 C C . ARG B 1 278 ? 5.648 29.938 16.625 1 85.5 278 ARG B C 1
ATOM 6759 O O . ARG B 1 278 ? 5.949 28.922 16 1 85.5 278 ARG B O 1
ATOM 6766 N N . GLU B 1 279 ? 5.223 29.938 17.781 1 85.31 279 GLU B N 1
ATOM 6767 C CA . GLU B 1 279 ? 4.973 28.672 18.484 1 85.31 279 GLU B CA 1
ATOM 6768 C C . GLU B 1 279 ? 3.896 27.859 17.781 1 85.31 279 GLU B C 1
ATOM 6770 O O . GLU B 1 279 ? 4.016 26.641 17.672 1 85.31 279 GLU B O 1
ATOM 6775 N N . ARG B 1 280 ? 2.928 28.5 17.328 1 79.94 280 ARG B N 1
ATOM 6776 C CA . ARG B 1 280 ? 1.856 27.812 16.609 1 79.94 280 ARG B CA 1
ATOM 6777 C C . ARG B 1 280 ? 2.357 27.25 15.289 1 79.94 280 ARG B C 1
ATOM 6779 O O . ARG B 1 280 ? 1.991 26.141 14.906 1 79.94 280 ARG B O 1
ATOM 6786 N N . GLU B 1 281 ? 3.102 28 14.625 1 82.25 281 GLU B N 1
ATOM 6787 C CA . GLU B 1 281 ? 3.658 27.547 13.359 1 82.25 281 GLU B CA 1
ATOM 6788 C C . GLU B 1 281 ? 4.551 26.328 13.547 1 82.25 281 GLU B C 1
ATOM 6790 O O . GLU B 1 281 ? 4.512 25.391 12.75 1 82.25 281 GLU B O 1
ATOM 6795 N N . ARG B 1 282 ? 5.336 26.328 14.562 1 84.88 282 ARG B N 1
ATOM 6796 C CA . ARG B 1 282 ? 6.215 25.203 14.844 1 84.88 282 ARG B CA 1
ATOM 6797 C C . ARG B 1 282 ? 5.414 23.938 15.156 1 84.88 282 ARG B C 1
ATOM 6799 O O . ARG B 1 282 ? 5.773 22.844 14.727 1 84.88 282 ARG B O 1
ATOM 6806 N N . ALA B 1 283 ? 4.414 24.141 15.922 1 81.38 283 ALA B N 1
ATOM 6807 C CA . ALA B 1 283 ? 3.561 23 16.266 1 81.38 283 ALA B CA 1
ATOM 6808 C C . ALA B 1 283 ? 2.928 22.406 15.016 1 81.38 283 ALA B C 1
ATOM 6810 O O . ALA B 1 283 ? 2.84 21.172 14.883 1 81.38 283 ALA B O 1
ATOM 6811 N N . GLN B 1 284 ? 2.512 23.219 14.133 1 81.88 284 GLN B N 1
ATOM 6812 C CA . GLN B 1 284 ? 1.912 22.766 12.883 1 81.88 284 GLN B CA 1
ATOM 6813 C C . GLN B 1 284 ? 2.936 22.047 12.008 1 81.88 284 GLN B C 1
ATOM 6815 O O . GLN B 1 284 ? 2.627 21.016 11.406 1 81.88 284 GLN B O 1
ATOM 6820 N N . GLU B 1 285 ? 4.082 22.625 11.906 1 82.44 285 GLU B N 1
ATOM 6821 C CA . GLU B 1 285 ? 5.125 22.016 11.094 1 82.44 285 GLU B CA 1
ATOM 6822 C C . GLU B 1 285 ? 5.496 20.625 11.617 1 82.44 285 GLU B C 1
ATOM 6824 O O . GLU B 1 285 ? 5.719 19.703 10.836 1 82.44 285 GLU B O 1
ATOM 6829 N N . THR B 1 286 ? 5.566 20.516 12.875 1 82.38 286 THR B N 1
ATOM 6830 C CA . THR B 1 286 ? 5.875 19.219 13.477 1 82.38 286 THR B CA 1
ATOM 6831 C C . THR B 1 286 ? 4.793 18.203 13.141 1 82.38 286 THR B C 1
ATOM 6833 O O . THR B 1 286 ? 5.098 17.047 12.859 1 82.38 286 THR B O 1
ATOM 6836 N N . SER B 1 287 ? 3.537 18.656 13.219 1 79.44 287 SER B N 1
ATOM 6837 C CA . SER B 1 287 ? 2.422 17.766 12.891 1 79.44 287 SER B CA 1
ATOM 6838 C C . SER B 1 287 ? 2.482 17.312 11.438 1 79.44 287 SER B C 1
ATOM 6840 O O . SER B 1 287 ? 2.283 16.125 11.141 1 79.44 287 SER B O 1
ATOM 6842 N N . LEU B 1 288 ? 2.75 18.203 10.609 1 78.38 288 LEU B N 1
ATOM 6843 C CA . LEU B 1 288 ? 2.846 17.906 9.188 1 78.38 288 LEU B CA 1
ATOM 6844 C C . LEU B 1 288 ? 4.008 16.953 8.914 1 78.38 288 LEU B C 1
ATOM 6846 O O . LEU B 1 288 ? 3.881 16.016 8.117 1 78.38 288 LEU B O 1
ATOM 6850 N N . LYS B 1 289 ? 5.129 17.141 9.5 1 82.94 289 LYS B N 1
ATOM 6851 C CA . LYS B 1 289 ? 6.285 16.266 9.328 1 82.94 289 LYS B CA 1
ATOM 6852 C C . LYS B 1 289 ? 5.977 14.844 9.805 1 82.94 289 LYS B C 1
ATOM 6854 O O . LYS B 1 289 ? 6.367 13.867 9.156 1 82.94 289 LYS B O 1
ATOM 6859 N N . SER B 1 290 ? 5.328 14.805 10.914 1 80.44 290 SER B N 1
ATOM 6860 C CA . SER B 1 290 ? 4.949 13.492 11.43 1 80.44 290 SER B CA 1
ATOM 6861 C C . SER B 1 290 ? 4.082 12.734 10.438 1 80.44 290 SER B C 1
ATOM 6863 O O . SER B 1 290 ? 4.281 11.539 10.219 1 80.44 290 SER B O 1
ATOM 6865 N N . LEU B 1 291 ? 3.168 13.477 9.875 1 76.31 291 LEU B N 1
ATOM 6866 C CA . LEU B 1 291 ? 2.297 12.867 8.875 1 76.31 291 LEU B CA 1
ATOM 6867 C C . LEU B 1 291 ? 3.094 12.43 7.652 1 76.31 291 LEU B C 1
ATOM 6869 O O . LEU B 1 291 ? 2.816 11.383 7.066 1 76.31 291 LEU B O 1
ATOM 6873 N N . GLN B 1 292 ? 4.02 13.203 7.25 1 76.88 292 GLN B N 1
ATOM 6874 C CA . GLN B 1 292 ? 4.855 12.875 6.102 1 76.88 292 GLN B CA 1
ATOM 6875 C C . GLN B 1 292 ? 5.684 11.625 6.367 1 76.88 292 GLN B C 1
ATOM 6877 O O . GLN B 1 292 ? 5.805 10.758 5.496 1 76.88 292 GLN B O 1
ATOM 6882 N N . VAL B 1 293 ? 6.277 11.547 7.531 1 80.56 293 VAL B N 1
ATOM 6883 C CA . VAL B 1 293 ? 7.066 10.383 7.906 1 80.56 293 VAL B CA 1
ATOM 6884 C C . VAL B 1 293 ? 6.188 9.133 7.863 1 80.56 293 VAL B C 1
ATOM 6886 O O . VAL B 1 293 ? 6.605 8.086 7.363 1 80.56 293 VAL B O 1
ATOM 6889 N N . LEU B 1 294 ? 5.023 9.227 8.398 1 75.81 294 LEU B N 1
ATOM 6890 C CA . LEU B 1 294 ? 4.098 8.102 8.406 1 75.81 294 LEU B CA 1
ATOM 6891 C C . LEU B 1 294 ? 3.76 7.664 6.984 1 75.81 294 LEU B C 1
ATOM 6893 O O . LEU B 1 294 ? 3.707 6.465 6.695 1 75.81 294 LEU B O 1
ATOM 6897 N N . ASN B 1 295 ? 3.615 8.555 6.16 1 75 295 ASN B N 1
ATOM 6898 C CA . ASN B 1 295 ? 3.312 8.266 4.762 1 75 295 ASN B CA 1
ATOM 6899 C C . ASN B 1 295 ? 4.48 7.566 4.07 1 75 295 ASN B C 1
ATOM 6901 O O . ASN B 1 295 ? 4.281 6.656 3.27 1 75 295 ASN B O 1
ATOM 6905 N N . GLU B 1 296 ? 5.652 8.008 4.359 1 77.25 296 GLU B N 1
ATOM 6906 C CA . GLU B 1 296 ? 6.836 7.395 3.77 1 77.25 296 GLU B CA 1
ATOM 6907 C C . GLU B 1 296 ? 6.992 5.949 4.234 1 77.25 296 GLU B C 1
ATOM 6909 O O . GLU B 1 296 ? 7.34 5.07 3.439 1 77.25 296 GLU B O 1
ATOM 6914 N N . LEU B 1 297 ? 6.777 5.727 5.438 1 76.12 297 LEU B N 1
ATOM 6915 C CA . LEU B 1 297 ? 6.863 4.375 5.98 1 76.12 297 LEU B CA 1
ATOM 6916 C C . LEU B 1 297 ? 5.836 3.461 5.324 1 76.12 297 LEU B C 1
ATOM 6918 O O . LEU B 1 297 ? 6.125 2.299 5.031 1 76.12 297 LEU B O 1
ATOM 6922 N N . LYS B 1 298 ? 4.75 3.918 5.125 1 75.56 298 LYS B N 1
ATOM 6923 C CA . LYS B 1 298 ? 3.689 3.15 4.48 1 75.56 298 LYS B CA 1
ATOM 6924 C C . LYS B 1 298 ? 4.043 2.836 3.029 1 75.56 298 LYS B C 1
ATOM 6926 O O . LYS B 1 298 ? 3.791 1.729 2.551 1 75.56 298 LYS B O 1
ATOM 6931 N N . GLU B 1 299 ? 4.605 3.863 2.396 1 73.44 299 GLU B N 1
ATOM 6932 C CA . GLU B 1 299 ? 5.027 3.658 1.013 1 73.44 299 GLU B CA 1
ATOM 6933 C C . GLU B 1 299 ? 6.113 2.59 0.919 1 73.44 299 GLU B C 1
ATOM 6935 O O . GLU B 1 299 ? 6.082 1.74 0.026 1 73.44 299 GLU B O 1
ATOM 6940 N N . GLN B 1 300 ? 7.027 2.648 1.771 1 79.5 300 GLN B N 1
ATOM 6941 C CA . GLN B 1 300 ? 8.094 1.655 1.786 1 79.5 300 GLN B CA 1
ATOM 6942 C C . GLN B 1 300 ? 7.547 0.259 2.059 1 79.5 300 GLN B C 1
ATOM 6944 O O . GLN B 1 300 ? 7.957 -0.712 1.42 1 79.5 300 GLN B O 1
ATOM 6949 N N . ALA B 1 301 ? 6.691 0.233 3.018 1 73.44 301 ALA B N 1
ATOM 6950 C CA . ALA B 1 301 ? 6.066 -1.046 3.35 1 73.44 301 ALA B CA 1
ATOM 6951 C C . ALA B 1 301 ? 5.293 -1.605 2.158 1 73.44 301 ALA B C 1
ATOM 6953 O O . ALA B 1 301 ? 5.332 -2.811 1.896 1 73.44 301 ALA B O 1
ATOM 6954 N N . ASN B 1 302 ? 4.691 -0.787 1.436 1 70.31 302 ASN B N 1
ATOM 6955 C CA . ASN B 1 302 ? 3.957 -1.188 0.239 1 70.31 302 ASN B CA 1
ATOM 6956 C C . ASN B 1 302 ? 4.902 -1.645 -0.87 1 70.31 302 ASN B C 1
ATOM 6958 O O . ASN B 1 302 ? 4.613 -2.611 -1.577 1 70.31 302 ASN B O 1
ATOM 6962 N N . GLU B 1 303 ? 5.93 -0.969 -1.033 1 74.75 303 GLU B N 1
ATOM 6963 C CA . GLU B 1 303 ? 6.91 -1.35 -2.045 1 74.75 303 GLU B CA 1
ATOM 6964 C C . GLU B 1 303 ? 7.527 -2.709 -1.729 1 74.75 303 GLU B C 1
ATOM 6966 O O . GLU B 1 303 ? 7.727 -3.529 -2.627 1 74.75 303 GLU B O 1
ATOM 6971 N N . GLU B 1 304 ? 7.871 -2.912 -0.551 1 75.25 304 GLU B N 1
ATOM 6972 C CA . GLU B 1 304 ? 8.406 -4.203 -0.142 1 75.25 304 GLU B CA 1
ATOM 6973 C C . GLU B 1 304 ? 7.402 -5.324 -0.391 1 75.25 304 GLU B C 1
ATOM 6975 O O . GLU B 1 304 ? 7.773 -6.41 -0.846 1 75.25 304 GLU B O 1
ATOM 6980 N N . LEU B 1 305 ? 6.195 -5.062 -0.128 1 71.12 305 LEU B N 1
ATOM 6981 C CA . LEU B 1 305 ? 5.152 -6.059 -0.351 1 71.12 305 LEU B CA 1
ATOM 6982 C C . LEU B 1 305 ? 4.969 -6.328 -1.84 1 71.12 305 LEU B C 1
ATOM 6984 O O . LEU B 1 305 ? 4.84 -7.48 -2.254 1 71.12 305 LEU B O 1
ATOM 6988 N N . GLU B 1 306 ? 5 -5.27 -2.564 1 71.88 306 GLU B N 1
ATOM 6989 C CA . GLU B 1 306 ? 4.887 -5.406 -4.012 1 71.88 306 GLU B CA 1
ATOM 6990 C C . GLU B 1 306 ? 6.051 -6.207 -4.586 1 71.88 306 GLU B C 1
ATOM 6992 O O . GLU B 1 306 ? 5.863 -7.043 -5.473 1 71.88 306 GLU B O 1
ATOM 6997 N N . GLN B 1 307 ? 7.215 -6.008 -4.18 1 78.5 307 GLN B N 1
ATOM 6998 C CA . GLN B 1 307 ? 8.383 -6.742 -4.656 1 78.5 307 GLN B CA 1
ATOM 6999 C C . GLN B 1 307 ? 8.289 -8.219 -4.293 1 78.5 307 GLN B C 1
ATOM 7001 O O . GLN B 1 307 ? 8.625 -9.086 -5.105 1 78.5 307 GLN B O 1
ATOM 7006 N N . LYS B 1 308 ? 7.84 -8.438 -3.129 1 75.25 308 LYS B N 1
ATOM 7007 C CA . LYS B 1 308 ? 7.684 -9.82 -2.691 1 75.25 308 LYS B CA 1
ATOM 7008 C C . LYS B 1 308 ? 6.637 -10.547 -3.533 1 75.25 308 LYS B C 1
ATOM 7010 O O . LYS B 1 308 ? 6.832 -11.703 -3.91 1 75.25 308 LYS B O 1
ATOM 7015 N N . VAL B 1 309 ? 5.582 -9.938 -3.846 1 70.81 309 VAL B N 1
ATOM 7016 C CA . VAL B 1 309 ? 4.531 -10.508 -4.68 1 70.81 309 VAL B CA 1
ATOM 7017 C C . VAL B 1 309 ? 5.055 -10.727 -6.098 1 70.81 309 VAL B C 1
ATOM 7019 O O . VAL B 1 309 ? 4.816 -11.773 -6.703 1 70.81 309 VAL B O 1
ATOM 7022 N N . LEU B 1 310 ? 5.832 -9.875 -6.59 1 73.94 310 LEU B N 1
ATOM 7023 C CA . LEU B 1 310 ? 6.383 -9.984 -7.938 1 73.94 310 LEU B CA 1
ATOM 7024 C C . LEU B 1 310 ? 7.359 -11.156 -8.031 1 73.94 310 LEU B C 1
ATOM 7026 O O . LEU B 1 310 ? 7.336 -11.914 -9 1 73.94 310 LEU B O 1
ATOM 7030 N N . GLU B 1 311 ? 8.141 -11.312 -7.035 1 78.12 311 GL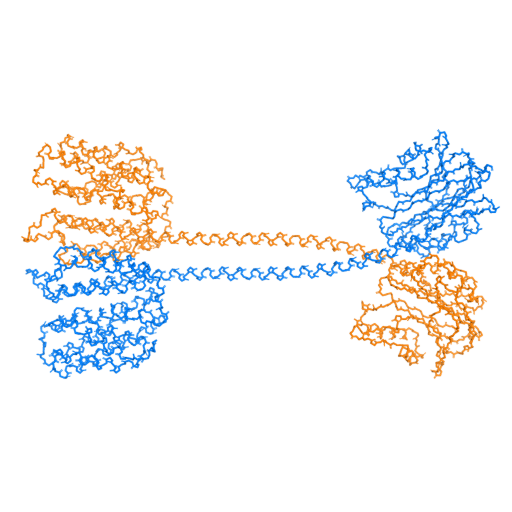U B N 1
ATOM 7031 C CA . GLU B 1 311 ? 9.109 -12.406 -7.027 1 78.12 311 GLU B CA 1
ATOM 7032 C C . GLU B 1 311 ? 8.414 -13.766 -6.949 1 78.12 311 GLU B C 1
ATOM 7034 O O . GLU B 1 311 ? 8.766 -14.688 -7.68 1 78.12 311 GLU B O 1
ATOM 7039 N N . ARG B 1 312 ? 7.453 -13.82 -6.105 1 72.94 312 ARG B N 1
ATOM 7040 C CA . ARG B 1 312 ? 6.727 -15.078 -5.945 1 72.94 312 ARG B CA 1
ATOM 7041 C C . ARG B 1 312 ? 5.934 -15.414 -7.203 1 72.94 312 ARG B C 1
ATOM 7043 O O . ARG B 1 312 ? 5.879 -16.578 -7.617 1 72.94 312 ARG B O 1
ATOM 7050 N N . THR B 1 313 ? 5.41 -14.5 -7.777 1 70.38 313 THR B N 1
ATOM 7051 C CA . THR B 1 313 ? 4.656 -14.703 -9.008 1 70.38 313 THR B CA 1
ATOM 7052 C C . THR B 1 313 ? 5.578 -15.125 -10.148 1 70.38 313 THR B C 1
ATOM 7054 O O . THR B 1 313 ? 5.223 -15.984 -10.953 1 70.38 313 THR B O 1
ATOM 7057 N N . ALA B 1 314 ? 6.734 -14.602 -10.156 1 78.38 314 ALA B N 1
ATOM 7058 C CA . ALA B 1 314 ? 7.691 -14.945 -11.211 1 78.38 314 ALA B CA 1
ATOM 7059 C C . ALA B 1 314 ? 8.133 -16.406 -11.086 1 78.38 314 ALA B C 1
ATOM 7061 O O . ALA B 1 314 ? 8.227 -17.125 -12.086 1 78.38 314 ALA B O 1
ATOM 7062 N N . VAL B 1 315 ? 8.359 -16.859 -9.898 1 75.56 315 VAL B N 1
ATOM 7063 C CA . VAL B 1 315 ? 8.789 -18.219 -9.656 1 75.56 315 VAL B CA 1
ATOM 7064 C C . VAL B 1 315 ? 7.672 -19.188 -10.047 1 75.56 315 VAL B C 1
ATOM 7066 O O . VAL B 1 315 ? 7.926 -20.203 -10.695 1 75.56 315 VAL B O 1
ATOM 7069 N N . ILE B 1 316 ? 6.488 -18.828 -9.766 1 72.62 316 ILE B N 1
ATOM 7070 C CA . ILE B 1 316 ? 5.344 -19.688 -10.039 1 72.62 316 ILE B CA 1
ATOM 7071 C C . ILE B 1 316 ? 5.086 -19.734 -11.547 1 72.62 316 ILE B C 1
ATOM 7073 O O . ILE B 1 316 ? 4.773 -20.797 -12.094 1 72.62 316 ILE B O 1
ATOM 7077 N N . GLU B 1 317 ? 5.289 -18.672 -12.094 1 75.62 317 GLU B N 1
ATOM 7078 C CA . GLU B 1 317 ? 5.094 -18.609 -13.539 1 75.62 317 GLU B CA 1
ATOM 7079 C C . GLU B 1 317 ? 6.145 -19.438 -14.273 1 75.62 317 GLU B C 1
ATOM 7081 O O . GLU B 1 317 ? 5.836 -20.125 -15.242 1 75.62 317 GLU B O 1
ATOM 7086 N N . GLU B 1 318 ? 7.336 -19.406 -13.773 1 80.31 318 GLU B N 1
ATOM 7087 C CA . GLU B 1 318 ? 8.398 -20.203 -14.391 1 80.31 318 GLU B CA 1
ATOM 7088 C C . GLU B 1 318 ? 8.125 -21.703 -14.25 1 80.31 318 GLU B C 1
ATOM 7090 O O . GLU B 1 318 ? 8.32 -22.453 -15.195 1 80.31 318 GLU B O 1
ATOM 7095 N N . GLN B 1 319 ? 7.652 -22.078 -13.148 1 76.69 319 GLN B N 1
ATOM 7096 C CA . GLN B 1 319 ? 7.328 -23.484 -12.906 1 76.69 319 GLN B CA 1
ATOM 7097 C C . GLN B 1 319 ? 6.172 -23.938 -13.797 1 76.69 319 GLN B C 1
ATOM 7099 O O . GLN B 1 319 ? 6.184 -25.047 -14.32 1 76.69 319 GLN B O 1
ATOM 7104 N N . ARG B 1 320 ? 5.312 -23.047 -13.953 1 75.94 320 ARG B N 1
ATOM 7105 C CA . ARG B 1 320 ? 4.164 -23.359 -14.797 1 75.94 320 ARG B CA 1
ATOM 7106 C C . ARG B 1 320 ? 4.59 -23.531 -16.25 1 75.94 320 ARG B C 1
ATOM 7108 O O . ARG B 1 320 ? 4.133 -24.453 -16.922 1 75.94 320 ARG B O 1
ATOM 7115 N N . ILE B 1 321 ? 5.434 -22.734 -16.656 1 82.06 321 ILE B N 1
ATOM 7116 C CA . ILE B 1 321 ? 5.906 -22.812 -18.031 1 82.06 321 ILE B CA 1
ATOM 7117 C C . ILE B 1 321 ? 6.656 -24.125 -18.25 1 82.06 321 ILE B C 1
ATOM 7119 O O . ILE B 1 321 ? 6.48 -24.781 -19.281 1 82.06 321 ILE B O 1
ATOM 7123 N N . GLU B 1 322 ? 7.398 -24.438 -17.25 1 80.88 322 GLU B N 1
ATOM 7124 C CA . GLU B 1 322 ? 8.156 -25.688 -17.359 1 80.88 322 GLU B CA 1
ATOM 7125 C C . GLU B 1 322 ? 7.23 -26.891 -17.438 1 80.88 322 GLU B C 1
ATOM 7127 O O . GLU B 1 322 ? 7.449 -27.797 -18.234 1 80.88 322 GLU B O 1
ATOM 7132 N N . ILE B 1 323 ? 6.258 -26.875 -16.688 1 80.19 323 ILE B N 1
ATOM 7133 C CA . ILE B 1 323 ? 5.312 -27.984 -16.656 1 80.19 323 ILE B CA 1
ATOM 7134 C C . ILE B 1 323 ? 4.539 -28.047 -17.984 1 80.19 323 ILE B C 1
ATOM 7136 O O . ILE B 1 323 ? 4.312 -29.125 -18.531 1 80.19 323 ILE B O 1
ATOM 7140 N N . GLU B 1 324 ? 4.227 -26.953 -18.438 1 83.62 324 GLU B N 1
ATOM 7141 C CA . GLU B 1 324 ? 3.506 -26.891 -19.719 1 83.62 324 GLU B CA 1
ATOM 7142 C C . GLU B 1 324 ? 4.352 -27.438 -20.859 1 83.62 324 GLU B C 1
ATOM 7144 O O . GLU B 1 324 ? 3.836 -28.125 -21.734 1 83.62 324 GLU B O 1
ATOM 7149 N N . LYS B 1 325 ? 5.582 -27.109 -20.844 1 86.38 325 LYS B N 1
ATOM 7150 C CA . LYS B 1 325 ? 6.488 -27.625 -21.859 1 86.38 325 LYS B CA 1
ATOM 7151 C C . LYS B 1 325 ? 6.582 -29.141 -21.797 1 86.38 325 LYS B C 1
ATOM 7153 O O . LYS B 1 325 ? 6.559 -29.812 -22.828 1 86.38 325 LYS B O 1
ATOM 7158 N N . GLN B 1 326 ? 6.641 -29.656 -20.625 1 83.31 326 GLN B N 1
ATOM 7159 C CA . GLN B 1 326 ? 6.723 -31.109 -20.453 1 83.31 326 GLN B CA 1
ATOM 7160 C C . GLN B 1 326 ? 5.445 -31.797 -20.938 1 83.31 326 GLN B C 1
ATOM 7162 O O . GLN B 1 326 ? 5.504 -32.875 -21.531 1 83.31 326 GLN B O 1
ATOM 7167 N N . LEU B 1 327 ? 4.402 -31.094 -20.688 1 86.62 327 LEU B N 1
ATOM 7168 C CA . LEU B 1 327 ? 3.127 -31.672 -21.078 1 86.62 327 LEU B CA 1
ATOM 7169 C C . LEU B 1 327 ? 2.959 -31.656 -22.594 1 86.62 327 LEU B C 1
ATOM 7171 O O . LEU B 1 327 ? 2.389 -32.562 -23.188 1 86.62 327 LEU B O 1
ATOM 7175 N N . ASP B 1 328 ? 3.465 -30.672 -23.234 1 89.81 328 ASP B N 1
ATOM 7176 C CA . ASP B 1 328 ? 3.412 -30.594 -24.688 1 89.81 328 ASP B CA 1
ATOM 7177 C C . ASP B 1 328 ? 4.242 -31.703 -25.328 1 89.81 328 ASP B C 1
ATOM 7179 O O . ASP B 1 328 ? 3.83 -32.312 -26.328 1 89.81 328 ASP B O 1
ATOM 7183 N N . MET B 1 329 ? 5.324 -31.891 -24.75 1 87.31 329 MET B N 1
ATOM 7184 C CA . MET B 1 329 ? 6.168 -32.969 -25.25 1 87.31 329 MET B CA 1
ATOM 7185 C C . MET B 1 329 ? 5.488 -34.312 -25.047 1 87.31 329 MET B C 1
ATOM 7187 O O . MET B 1 329 ? 5.52 -35.188 -25.938 1 87.31 329 MET B O 1
ATOM 7191 N N . ALA B 1 330 ? 4.949 -34.531 -23.922 1 88 330 ALA B N 1
ATOM 7192 C CA . ALA B 1 330 ? 4.234 -35.75 -23.625 1 88 330 ALA B CA 1
ATOM 7193 C C . ALA B 1 330 ? 3.074 -35.969 -24.594 1 88 330 ALA B C 1
ATOM 7195 O O . ALA B 1 330 ? 2.799 -37.094 -25 1 88 330 ALA B O 1
ATOM 7196 N N . LYS B 1 331 ? 2.453 -34.938 -24.922 1 90.88 331 LYS B N 1
ATOM 7197 C CA . LYS B 1 331 ? 1.348 -34.969 -25.875 1 90.88 331 LYS B CA 1
ATOM 7198 C C . LYS B 1 331 ? 1.811 -35.5 -27.219 1 90.88 331 LYS B C 1
ATOM 7200 O O . LYS B 1 331 ? 1.145 -36.344 -27.828 1 90.88 331 LYS B O 1
ATOM 7205 N N . ARG B 1 332 ? 2.902 -35.062 -27.656 1 89.19 332 ARG B N 1
ATOM 7206 C CA . ARG B 1 332 ? 3.434 -35.5 -28.953 1 89.19 332 ARG B CA 1
ATOM 7207 C C . ARG B 1 332 ? 3.764 -37 -28.922 1 89.19 332 ARG B C 1
ATOM 7209 O O . ARG B 1 332 ? 3.521 -37.688 -29.906 1 89.19 332 ARG B O 1
ATOM 7216 N N . ILE B 1 333 ? 4.289 -37.406 -27.859 1 86.5 333 ILE B N 1
ATOM 7217 C CA . ILE B 1 333 ? 4.609 -38.844 -27.719 1 86.5 333 ILE B CA 1
ATOM 7218 C C . ILE B 1 333 ? 3.328 -39.656 -27.734 1 86.5 333 ILE B C 1
ATOM 7220 O O . ILE B 1 333 ? 3.246 -40.688 -28.422 1 86.5 333 ILE B O 1
ATOM 7224 N N . GLN B 1 334 ? 2.418 -39.188 -27.047 1 88.38 334 GLN B N 1
ATOM 7225 C CA . GLN B 1 334 ? 1.163 -39.938 -26.969 1 88.38 334 GLN B CA 1
ATOM 7226 C C . GLN B 1 334 ? 0.464 -39.969 -28.328 1 88.38 334 GLN B C 1
ATOM 7228 O O . GLN B 1 334 ? -0.13 -40.969 -28.703 1 88.38 334 GLN B O 1
ATOM 7233 N N . GLU B 1 335 ? 0.496 -38.906 -29.016 1 89 335 GLU B N 1
ATOM 7234 C CA . GLU B 1 335 ? -0.099 -38.844 -30.344 1 89 335 GLU B CA 1
ATOM 7235 C C . GLU B 1 335 ? 0.521 -39.875 -31.281 1 89 335 GLU B C 1
ATOM 7237 O O . GLU B 1 335 ? -0.146 -40.406 -32.188 1 89 335 GLU B O 1
ATOM 7242 N N . SER B 1 336 ? 1.724 -40.188 -30.984 1 87.38 336 SER B N 1
ATOM 7243 C CA . SER B 1 336 ? 2.422 -41.156 -31.828 1 87.38 336 SER B CA 1
ATOM 7244 C C . SER B 1 336 ? 1.954 -42.594 -31.531 1 87.38 336 SER B C 1
ATOM 7246 O O . SER B 1 336 ? 2.271 -43.5 -32.281 1 87.38 336 SER B O 1
ATOM 7248 N N . LEU B 1 337 ? 1.213 -42.75 -30.5 1 87.62 337 LEU B N 1
ATOM 7249 C CA . LEU B 1 337 ? 0.683 -44.062 -30.156 1 87.62 337 LEU B CA 1
ATOM 7250 C C . LEU B 1 337 ? -0.504 -44.406 -31.047 1 87.62 337 LEU B C 1
ATOM 7252 O O . LEU B 1 337 ? -0.877 -45.562 -31.156 1 87.62 337 LEU B O 1
ATOM 7256 N N . PHE B 1 338 ? -1.084 -43.438 -31.656 1 90.25 338 PHE B N 1
ATOM 7257 C CA . PHE B 1 338 ? -2.219 -43.656 -32.531 1 90.25 338 PHE B CA 1
ATOM 7258 C C . PHE B 1 338 ? -1.748 -44 -33.938 1 90.25 338 PHE B C 1
ATOM 7260 O O . PHE B 1 338 ? -0.597 -43.719 -34.312 1 90.25 338 PHE B O 1
ATOM 7267 N N . PRO B 1 339 ? -2.617 -44.625 -34.688 1 88.75 339 PRO B N 1
ATOM 7268 C CA . PRO B 1 339 ? -2.223 -44.906 -36.062 1 88.75 339 PRO B CA 1
ATOM 7269 C C . PRO B 1 339 ? -1.789 -43.625 -36.844 1 88.75 339 PRO B C 1
ATOM 7271 O O . PRO B 1 339 ? -2.508 -42.625 -36.844 1 88.75 339 PRO B O 1
ATOM 7274 N N . GLN B 1 340 ? -0.566 -43.656 -37.344 1 77.44 340 GLN B N 1
ATOM 7275 C CA . GLN B 1 340 ? 0.016 -42.469 -37.969 1 77.44 340 GLN B CA 1
ATOM 7276 C C . GLN B 1 340 ? -0.329 -42.406 -39.438 1 77.44 340 GLN B C 1
ATOM 7278 O O . GLN B 1 340 ? -0.509 -41.312 -40 1 77.44 340 GLN B O 1
ATOM 7283 N N . LYS B 1 341 ? -0.35 -43.562 -40.094 1 80.19 341 LYS B N 1
ATOM 7284 C CA . LYS B 1 341 ? -0.635 -43.625 -41.531 1 80.19 341 LYS B CA 1
ATOM 7285 C C . LYS B 1 341 ? -2.121 -43.844 -41.812 1 80.19 341 LYS B C 1
ATOM 7287 O O . LYS B 1 341 ? -2.803 -44.5 -41 1 80.19 341 LYS B O 1
ATOM 7292 N N . GLU B 1 342 ? -2.484 -43.156 -42.844 1 80.19 342 GLU B N 1
ATOM 7293 C CA . GLU B 1 342 ? -3.863 -43.375 -43.281 1 80.19 342 GLU B CA 1
ATOM 7294 C C . GLU B 1 342 ? -4.105 -44.812 -43.688 1 80.19 342 GLU B C 1
ATOM 7296 O O . GLU B 1 342 ? -3.342 -45.375 -44.5 1 80.19 342 GLU B O 1
ATOM 7301 N N . ILE B 1 343 ? -4.945 -45.406 -43 1 86.81 343 ILE B N 1
ATOM 7302 C CA . ILE B 1 343 ? -5.336 -46.781 -43.312 1 86.81 343 ILE B CA 1
ATOM 7303 C C . ILE B 1 343 ? -6.594 -46.781 -44.188 1 86.81 343 ILE B C 1
ATOM 7305 O O . ILE B 1 343 ? -7.641 -46.281 -43.781 1 86.81 343 ILE B O 1
ATOM 7309 N N . ILE B 1 344 ? -6.43 -47.344 -45.406 1 90.19 344 ILE B N 1
ATOM 7310 C CA . ILE B 1 344 ? -7.543 -47.344 -46.344 1 90.19 344 ILE B CA 1
ATOM 7311 C C . ILE B 1 344 ? -7.887 -48.812 -46.688 1 90.19 344 ILE B C 1
ATOM 7313 O O . ILE B 1 344 ? -7.414 -49.312 -47.719 1 90.19 344 ILE B O 1
ATOM 7317 N N . PRO B 1 345 ? -8.695 -49.375 -45.875 1 92.38 345 PRO B N 1
ATOM 7318 C CA . PRO B 1 345 ? -9.102 -50.75 -46.219 1 92.38 345 PRO B CA 1
ATOM 7319 C C . PRO B 1 345 ? -10.055 -50.844 -47.406 1 92.38 345 PRO B C 1
ATOM 7321 O O . PRO B 1 345 ? -10.836 -49.906 -47.625 1 92.38 345 PRO B O 1
ATOM 7324 N N . ASN B 1 346 ? -10.008 -51.938 -48.094 1 92.56 346 ASN B N 1
ATOM 7325 C CA . ASN B 1 346 ? -10.961 -52.156 -49.156 1 92.56 346 ASN B CA 1
ATOM 7326 C C . ASN B 1 346 ? -12.375 -52.406 -48.656 1 92.56 346 ASN B C 1
ATOM 7328 O O . ASN B 1 346 ? -12.57 -53.188 -47.719 1 92.56 346 ASN B O 1
ATOM 7332 N N . GLY B 1 347 ? -13.305 -51.656 -49.188 1 94.44 347 GLY B N 1
ATOM 7333 C CA . GLY B 1 347 ? -14.703 -51.906 -48.875 1 94.44 347 GLY B CA 1
ATOM 7334 C C . GLY B 1 347 ? -15.156 -51.219 -47.594 1 94.44 347 GLY B C 1
ATOM 7335 O O . GLY B 1 347 ? -16.266 -51.5 -47.125 1 94.44 347 GLY B O 1
ATOM 7336 N N . VAL B 1 348 ? -14.266 -50.438 -47.031 1 96.12 348 VAL B N 1
ATOM 7337 C CA . VAL B 1 348 ? -14.625 -49.812 -45.75 1 96.12 348 VAL B CA 1
ATOM 7338 C C . VAL B 1 348 ? -14.062 -48.406 -45.719 1 96.12 348 VAL B C 1
ATOM 7340 O O . VAL B 1 348 ? -12.953 -48.156 -46.188 1 96.12 348 VAL B O 1
ATOM 7343 N N . GLU B 1 349 ? -14.844 -47.438 -45.25 1 96.31 349 GLU B N 1
ATOM 7344 C CA . GLU B 1 349 ? -14.367 -46.125 -44.844 1 96.31 349 GLU B CA 1
ATOM 7345 C C . GLU B 1 349 ? -14.203 -46.062 -43.312 1 96.31 349 GLU B C 1
ATOM 7347 O O . GLU B 1 349 ? -15.102 -46.438 -42.562 1 96.31 349 GLU B O 1
ATOM 7352 N N . ILE B 1 350 ? -13.055 -45.625 -42.906 1 96.88 350 ILE B N 1
ATOM 7353 C CA . ILE B 1 350 ? -12.797 -45.625 -41.469 1 96.88 350 ILE B CA 1
ATOM 7354 C C . ILE B 1 350 ? -12.234 -44.25 -41.062 1 96.88 350 ILE B C 1
ATOM 7356 O O . ILE B 1 350 ? -11.406 -43.688 -41.781 1 96.88 350 ILE B O 1
ATOM 7360 N N . LEU B 1 351 ? -12.719 -43.688 -39.938 1 96.5 351 LEU B N 1
ATOM 7361 C CA . LEU B 1 351 ? -12.266 -42.406 -39.406 1 96.5 351 LEU B CA 1
ATOM 7362 C C . LEU B 1 351 ? -12.312 -42.406 -37.875 1 96.5 351 LEU B C 1
ATOM 7364 O O . LEU B 1 351 ? -13.336 -42.75 -37.281 1 96.5 351 LEU B O 1
ATOM 7368 N N . PHE B 1 352 ? -11.164 -42.094 -37.25 1 96.81 352 PHE B N 1
ATOM 7369 C CA . PHE B 1 352 ? -11.086 -41.969 -35.781 1 96.81 352 PHE B CA 1
ATOM 7370 C C . PHE B 1 352 ? -10.523 -40.625 -35.406 1 96.81 352 PHE B C 1
ATOM 7372 O O . PHE B 1 352 ? -9.656 -40.062 -36.094 1 96.81 352 PHE B O 1
ATOM 7379 N N . LYS B 1 353 ? -11.055 -40.094 -34.281 1 95.94 353 LYS B N 1
ATOM 7380 C CA . LYS B 1 353 ? -10.531 -38.844 -33.719 1 95.94 353 LYS B CA 1
ATOM 7381 C C . LYS B 1 353 ? -10.516 -38.906 -32.188 1 95.94 353 LYS B C 1
ATOM 7383 O O . LYS B 1 353 ? -11.461 -39.375 -31.578 1 95.94 353 LYS B O 1
ATOM 7388 N N . ASN B 1 354 ? -9.453 -38.438 -31.578 1 95.88 354 ASN B N 1
ATOM 7389 C CA . ASN B 1 354 ? -9.281 -38.375 -30.141 1 95.88 354 ASN B CA 1
ATOM 7390 C C . ASN B 1 354 ? -8.914 -36.969 -29.688 1 95.88 354 ASN B C 1
ATOM 7392 O O . ASN B 1 354 ? -8.086 -36.312 -30.312 1 95.88 354 ASN B O 1
ATOM 7396 N N . ILE B 1 355 ? -9.617 -36.406 -28.688 1 94.56 355 ILE B N 1
ATOM 7397 C CA . ILE B 1 355 ? -9.289 -35.156 -28.016 1 94.56 355 ILE B CA 1
ATOM 7398 C C . ILE B 1 355 ? -9.117 -35.406 -26.516 1 94.56 355 ILE B C 1
ATOM 7400 O O . ILE B 1 355 ? -10.094 -35.625 -25.812 1 94.56 355 ILE B O 1
ATOM 7404 N N . PRO B 1 356 ? -7.902 -35.344 -26.047 1 93.5 356 PRO B N 1
ATOM 7405 C CA . PRO B 1 356 ? -7.699 -35.531 -24.609 1 93.5 356 PRO B CA 1
ATOM 7406 C C . PRO B 1 356 ? -8.219 -34.375 -23.781 1 93.5 356 PRO B C 1
ATOM 7408 O O . PRO B 1 356 ? -8.242 -33.25 -24.266 1 93.5 356 PRO B O 1
ATOM 7411 N N . MET B 1 357 ? -8.703 -34.656 -22.547 1 88.5 357 MET B N 1
ATOM 7412 C CA . MET B 1 357 ? -9.188 -33.656 -21.641 1 88.5 357 MET B CA 1
ATOM 7413 C C . MET B 1 357 ? -8.078 -32.656 -21.281 1 88.5 357 MET B C 1
ATOM 7415 O O . MET B 1 357 ? -8.297 -31.438 -21.281 1 88.5 357 MET B O 1
ATOM 7419 N N . MET B 1 358 ? -6.988 -33.312 -20.984 1 84.12 358 MET B N 1
ATOM 7420 C CA . MET B 1 358 ? -5.797 -32.5 -20.75 1 84.12 358 MET B CA 1
ATOM 7421 C C . MET B 1 358 ? -4.812 -32.625 -21.906 1 84.12 358 MET B C 1
ATOM 7423 O O . MET B 1 358 ? -5.203 -32.938 -23.031 1 84.12 358 MET B O 1
ATOM 7427 N N . LYS B 1 359 ? -3.668 -32.281 -21.984 1 86.12 359 LYS B N 1
ATOM 7428 C CA . LYS B 1 359 ? -2.699 -32.438 -23.062 1 86.12 359 LYS B CA 1
ATOM 7429 C C . LYS B 1 359 ? -2.422 -33.906 -23.344 1 86.12 359 LYS B C 1
ATOM 7431 O O . LYS B 1 359 ? -2.182 -34.281 -24.5 1 86.12 359 LYS B O 1
ATOM 7436 N N . VAL B 1 360 ? -2.631 -34.719 -22.297 1 90.06 360 VAL B N 1
ATOM 7437 C CA . VAL B 1 360 ? -2.512 -36.156 -22.438 1 90.06 360 VAL B CA 1
ATOM 7438 C C . VAL B 1 360 ? -3.748 -36.844 -21.844 1 90.06 360 VAL B C 1
ATOM 7440 O O . VAL B 1 360 ? -4.473 -36.25 -21.047 1 90.06 360 VAL B O 1
ATOM 7443 N N . GLY B 1 361 ? -4.09 -38.031 -22.328 1 92.19 361 GLY B N 1
ATOM 7444 C CA . GLY B 1 361 ? -5.305 -38.688 -21.875 1 92.19 361 GLY B CA 1
ATOM 7445 C C . GLY B 1 361 ? -5.164 -40.188 -21.766 1 92.19 361 GLY B C 1
ATOM 7446 O O . GLY B 1 361 ? -4.086 -40.75 -22.016 1 92.19 361 GLY B O 1
ATOM 7447 N N . GLY B 1 362 ? -6.211 -40.812 -21.391 1 94.38 362 GLY B N 1
ATOM 7448 C CA . GLY B 1 362 ? -6.207 -42.25 -21.188 1 94.38 362 GLY B CA 1
ATOM 7449 C C . GLY B 1 362 ? -6.863 -43.031 -22.312 1 94.38 362 GLY B C 1
ATOM 7450 O O . GLY B 1 362 ? -6.734 -44.25 -22.391 1 94.38 362 GLY B O 1
ATOM 7451 N N . ASP B 1 363 ? -7.5 -42.375 -23.219 1 96.56 363 ASP B N 1
ATOM 7452 C CA . ASP B 1 363 ? -8.148 -43.031 -24.344 1 96.56 363 ASP B CA 1
ATOM 7453 C C . ASP B 1 363 ? -7.121 -43.469 -25.391 1 96.56 363 ASP B C 1
ATOM 7455 O O . ASP B 1 363 ? -6.125 -42.781 -25.609 1 96.56 363 ASP B O 1
ATOM 7459 N N . LEU B 1 364 ? -7.371 -44.562 -25.969 1 96.25 364 LEU B N 1
ATOM 7460 C CA . LEU B 1 364 ? -6.492 -45.062 -27.016 1 96.25 364 LEU B CA 1
ATOM 7461 C C . LEU B 1 364 ? -7.285 -45.875 -28.047 1 96.25 364 LEU B C 1
ATOM 7463 O O . LEU B 1 364 ? -8.266 -46.531 -27.703 1 96.25 364 LEU B O 1
ATOM 7467 N N . TYR B 1 365 ? -6.953 -45.781 -29.297 1 96.94 365 TYR B N 1
ATOM 7468 C CA . TYR B 1 365 ? -7.492 -46.656 -30.344 1 96.94 365 TYR B CA 1
ATOM 7469 C C . TYR B 1 365 ? -6.391 -47.125 -31.297 1 96.94 365 TYR B C 1
ATOM 7471 O O . TYR B 1 365 ? -5.336 -46.5 -31.375 1 96.94 365 TYR B O 1
ATOM 7479 N N . ASP B 1 366 ? -6.59 -48.188 -31.891 1 95.75 366 ASP B N 1
ATOM 7480 C CA . ASP B 1 366 ? -5.648 -48.75 -32.875 1 95.75 366 ASP B CA 1
ATOM 7481 C C . ASP B 1 366 ? -6.383 -49.469 -34 1 95.75 366 ASP B C 1
ATOM 7483 O O . ASP B 1 366 ? -7.531 -49.875 -33.812 1 95.75 366 ASP B O 1
ATOM 7487 N N . ILE B 1 367 ? -5.773 -49.5 -35.156 1 96 367 ILE B N 1
ATOM 7488 C CA . ILE B 1 367 ? -6.363 -50.094 -36.344 1 96 367 ILE B CA 1
ATOM 7489 C C . ILE B 1 367 ? -5.336 -50.969 -37.031 1 96 367 ILE B C 1
ATOM 7491 O O . ILE B 1 367 ? -4.191 -50.562 -37.25 1 96 367 ILE B O 1
ATOM 7495 N N . VAL B 1 368 ? -5.742 -52.188 -37.375 1 94.31 368 VAL B N 1
ATOM 7496 C CA . VAL B 1 368 ? -4.891 -53.094 -38.125 1 94.31 368 VAL B CA 1
ATOM 7497 C C . VAL B 1 368 ? -5.602 -53.531 -39.406 1 94.31 368 VAL B C 1
ATOM 7499 O O . VAL B 1 368 ? -6.762 -53.938 -39.375 1 94.31 368 VAL B O 1
ATOM 7502 N N . TRP B 1 369 ? -4.934 -53.375 -40.5 1 94.81 369 TRP B N 1
ATOM 7503 C CA . TRP B 1 369 ? -5.473 -53.781 -41.781 1 94.81 369 TRP B CA 1
ATOM 7504 C C . TRP B 1 369 ? -4.582 -54.844 -42.438 1 94.81 369 TRP B C 1
ATOM 7506 O O . TRP B 1 369 ? -3.408 -54.562 -42.719 1 94.81 369 TRP B O 1
ATOM 7516 N N . ARG B 1 370 ? -5.148 -55.938 -42.594 1 94 370 ARG B N 1
ATOM 7517 C CA . ARG B 1 370 ? -4.469 -57 -43.281 1 94 370 ARG B CA 1
ATOM 7518 C C . ARG B 1 370 ? -5.027 -57.156 -44.719 1 94 370 ARG B C 1
ATOM 7520 O O . ARG B 1 370 ? -6.047 -57.844 -44.906 1 94 370 ARG B O 1
ATOM 7527 N N . HIS B 1 371 ? -4.32 -56.781 -45.656 1 91 371 HIS B N 1
ATOM 7528 C CA . HIS B 1 371 ? -4.77 -56.719 -47.031 1 91 371 HIS B CA 1
ATOM 7529 C C . HIS B 1 371 ? -4.898 -58.125 -47.625 1 91 371 HIS B C 1
ATOM 7531 O O . HIS B 1 371 ? -5.832 -58.406 -48.375 1 91 371 HIS B O 1
ATOM 7537 N N . ASP B 1 372 ? -3.947 -59 -47.312 1 91.56 372 ASP B N 1
ATOM 7538 C CA . ASP B 1 372 ? -3.906 -60.344 -47.875 1 91.56 372 ASP B CA 1
ATOM 7539 C C . ASP B 1 372 ? -5.137 -61.125 -47.469 1 91.56 372 ASP B C 1
ATOM 7541 O O . ASP B 1 372 ? -5.66 -61.938 -48.25 1 91.56 372 ASP B O 1
ATOM 7545 N N . LYS B 1 373 ? -5.637 -60.844 -46.281 1 92.38 373 LYS B N 1
ATOM 7546 C CA . LYS B 1 373 ? -6.762 -61.625 -45.781 1 92.38 373 LYS B CA 1
ATOM 7547 C C . LYS B 1 373 ? -8.047 -60.812 -45.781 1 92.38 373 LYS B C 1
ATOM 7549 O O . LYS B 1 373 ? -9.117 -61.312 -45.406 1 92.38 373 LYS B O 1
ATOM 7554 N N . GLN B 1 374 ? -7.973 -59.594 -46.219 1 93.94 374 GLN B N 1
ATOM 7555 C CA . GLN B 1 374 ? -9.102 -58.656 -46.219 1 93.94 374 GLN B CA 1
ATOM 7556 C C . GLN B 1 374 ? -9.75 -58.562 -44.844 1 93.94 374 GLN B C 1
ATOM 7558 O O . GLN B 1 374 ? -10.977 -58.688 -44.719 1 93.94 374 GLN B O 1
ATOM 7563 N N . GLU B 1 375 ? -8.93 -58.438 -43.875 1 95.56 375 GLU B N 1
ATOM 7564 C CA . GLU B 1 375 ? -9.359 -58.375 -42.469 1 95.56 375 GLU B CA 1
ATOM 7565 C C . GLU B 1 375 ? -9.023 -57 -41.844 1 95.56 375 GLU B C 1
ATOM 7567 O O . GLU B 1 375 ? -7.91 -56.531 -42.031 1 95.56 375 GLU B O 1
ATOM 7572 N N . LEU B 1 376 ? -10.047 -56.469 -41.25 1 96.06 376 LEU B N 1
ATOM 7573 C CA . LEU B 1 376 ? -9.875 -55.219 -40.531 1 96.06 376 LEU B CA 1
ATOM 7574 C C . LEU B 1 376 ? -10.062 -55.438 -39.031 1 96.06 376 LEU B C 1
ATOM 7576 O O . LEU B 1 376 ? -11.062 -56 -38.594 1 96.06 376 LEU B O 1
ATOM 7580 N N . GLY B 1 377 ? -9.078 -55.062 -38.25 1 97.06 377 GLY B N 1
ATOM 7581 C CA . GLY B 1 377 ? -9.172 -55.062 -36.781 1 97.06 377 GLY B CA 1
ATOM 7582 C C . GLY B 1 377 ? -9.172 -53.656 -36.219 1 97.06 377 GLY B C 1
ATOM 7583 O O . GLY B 1 377 ? -8.383 -52.812 -36.625 1 97.06 377 GLY B O 1
ATOM 7584 N N . VAL B 1 378 ? -10.102 -53.406 -35.344 1 97.62 378 VAL B N 1
ATOM 7585 C CA . VAL B 1 378 ? -10.164 -52.094 -34.688 1 97.62 378 VAL B CA 1
ATOM 7586 C C . VAL B 1 378 ? -10.219 -52.312 -33.156 1 97.62 378 VAL B C 1
ATOM 7588 O O . VAL B 1 378 ? -10.906 -53.188 -32.656 1 97.62 378 VAL B O 1
ATOM 7591 N N . PHE B 1 379 ? -9.492 -51.469 -32.469 1 97.44 379 PHE B N 1
ATOM 7592 C CA . PHE B 1 379 ? -9.414 -51.5 -31 1 97.44 379 PHE B CA 1
ATOM 7593 C C . PHE B 1 379 ? -9.68 -50.094 -30.422 1 97.44 379 PHE B C 1
ATOM 7595 O O . PHE B 1 379 ? -9.25 -49.094 -30.984 1 97.44 379 PHE B O 1
ATOM 7602 N N . ILE B 1 380 ? -10.461 -50.031 -29.391 1 98.06 380 ILE B N 1
ATOM 7603 C CA . ILE B 1 380 ? -10.664 -48.781 -28.672 1 98.06 380 ILE B CA 1
ATOM 7604 C C . ILE B 1 380 ? -10.703 -49.062 -27.172 1 98.06 380 ILE B C 1
ATOM 7606 O O . ILE B 1 380 ? -11.266 -50.094 -26.734 1 98.06 380 ILE B O 1
ATOM 7610 N N . CYS B 1 381 ? -10.07 -48.219 -26.344 1 97.75 381 CYS B N 1
ATOM 7611 C CA . CYS B 1 381 ? -10.133 -48.438 -24.891 1 97.75 381 CYS B CA 1
ATOM 7612 C C . CYS B 1 381 ? -10.148 -47.094 -24.156 1 97.75 381 CYS B C 1
ATOM 7614 O O . CYS B 1 381 ? -9.922 -46.062 -24.766 1 97.75 381 CYS B O 1
ATOM 7616 N N . ASP B 1 382 ? -10.531 -47.156 -22.938 1 96.69 382 ASP B N 1
ATOM 7617 C CA . ASP B 1 382 ? -10.547 -46.031 -22 1 96.69 382 ASP B CA 1
ATOM 7618 C C . ASP B 1 382 ? -9.977 -46.469 -20.641 1 96.69 382 ASP B C 1
ATOM 7620 O O . ASP B 1 382 ? -10.492 -47.375 -20 1 96.69 382 ASP B O 1
ATOM 7624 N N . VAL B 1 383 ? -8.93 -45.75 -20.266 1 95.62 383 VAL B N 1
ATOM 7625 C CA . VAL B 1 383 ? -8.328 -45.969 -18.953 1 95.62 383 VAL B CA 1
ATOM 7626 C C . VAL B 1 383 ? -8.953 -45.031 -17.922 1 95.62 383 VAL B C 1
ATOM 7628 O O . VAL B 1 383 ? -9.125 -43.844 -18.188 1 95.62 383 VAL B O 1
ATOM 7631 N N . SER B 1 384 ? -9.219 -45.531 -16.75 1 93.06 384 SER B N 1
ATOM 7632 C CA . SER B 1 384 ? -9.828 -44.75 -15.703 1 93.06 384 SER B CA 1
ATOM 7633 C C . SER B 1 384 ? -8.898 -43.625 -15.258 1 93.06 384 SER B C 1
ATOM 7635 O O . SER B 1 384 ? -7.68 -43.812 -15.188 1 93.06 384 SER B O 1
ATOM 7637 N N . GLY B 1 385 ? -9.484 -42.562 -15.031 1 85.31 385 GLY B N 1
ATOM 7638 C CA . GLY B 1 385 ? -8.727 -41.375 -14.594 1 85.31 385 GLY B CA 1
ATOM 7639 C C . GLY B 1 385 ? -8.367 -40.438 -15.734 1 85.31 385 GLY B C 1
ATOM 7640 O O . GLY B 1 385 ? -8.836 -40.625 -16.859 1 85.31 385 GLY B O 1
ATOM 7641 N N . HIS B 1 386 ? -7.707 -39.469 -15.484 1 83.62 386 HIS B N 1
ATOM 7642 C CA . HIS B 1 386 ? -7.312 -38.5 -16.516 1 83.62 386 HIS B CA 1
ATOM 7643 C C . HIS B 1 386 ? -5.902 -37.969 -16.266 1 83.62 386 HIS B C 1
ATOM 7645 O O . HIS B 1 386 ? -5.328 -38.188 -15.195 1 83.62 386 HIS B O 1
ATOM 7651 N N . GLY B 1 387 ? -5.359 -37.406 -17.266 1 86 387 GLY B N 1
ATOM 7652 C CA . GLY B 1 387 ? -4.066 -36.781 -17.125 1 86 387 GLY B CA 1
ATOM 7653 C C . GLY B 1 387 ? -2.9 -37.719 -17.312 1 86 387 GLY B C 1
ATOM 7654 O O . GLY B 1 387 ? -2.973 -38.656 -18.125 1 86 387 GLY B O 1
ATOM 7655 N N . ILE B 1 388 ? -1.874 -37.5 -16.516 1 86.19 388 ILE B N 1
ATOM 7656 C CA . ILE B 1 388 ? -0.58 -38.156 -16.719 1 86.19 388 ILE B CA 1
ATOM 7657 C C . ILE B 1 388 ? -0.675 -39.625 -16.375 1 86.19 388 ILE B C 1
ATOM 7659 O O . ILE B 1 388 ? -0.268 -40.5 -17.156 1 86.19 388 ILE B O 1
ATOM 7663 N N . PRO B 1 389 ? -1.305 -39.969 -15.234 1 89.5 389 PRO B N 1
ATOM 7664 C CA . PRO B 1 389 ? -1.4 -41.406 -14.898 1 89.5 389 PRO B CA 1
ATOM 7665 C C . PRO B 1 389 ? -2.146 -42.188 -15.961 1 89.5 389 PRO B C 1
ATOM 7667 O O . PRO B 1 389 ? -1.709 -43.281 -16.328 1 89.5 389 PRO B O 1
ATOM 7670 N N . ALA B 1 390 ? -3.217 -41.656 -16.406 1 92.38 390 ALA B N 1
ATOM 7671 C CA . ALA B 1 390 ? -4.016 -42.344 -17.406 1 92.38 390 ALA B CA 1
ATOM 7672 C C . ALA B 1 390 ? -3.23 -42.5 -18.719 1 92.38 390 ALA B C 1
ATOM 7674 O O . ALA B 1 390 ? -3.326 -43.531 -19.375 1 92.38 390 ALA B O 1
ATOM 7675 N N . ALA B 1 391 ? -2.492 -41.469 -19.016 1 91.38 391 ALA B N 1
ATOM 7676 C CA . ALA B 1 391 ? -1.681 -41.531 -20.234 1 91.38 391 ALA B CA 1
ATOM 7677 C C . ALA B 1 391 ? -0.612 -42.594 -20.141 1 91.38 391 ALA B C 1
ATOM 7679 O O . ALA B 1 391 ? -0.34 -43.312 -21.125 1 91.38 391 ALA B O 1
ATOM 7680 N N . LEU B 1 392 ? -0.01 -42.719 -19.016 1 89.62 392 LEU B N 1
ATOM 7681 C CA . LEU B 1 392 ? 0.994 -43.75 -18.797 1 89.62 392 LEU B CA 1
ATOM 7682 C C . LEU B 1 392 ? 0.394 -45.156 -18.984 1 89.62 392 LEU B C 1
ATOM 7684 O O . LEU B 1 392 ? 0.982 -46 -19.656 1 89.62 392 LEU B O 1
ATOM 7688 N N . LEU B 1 393 ? -0.716 -45.344 -18.438 1 91.56 393 LEU B N 1
ATOM 7689 C CA . LEU B 1 393 ? -1.372 -46.656 -18.547 1 91.56 393 LEU B CA 1
ATOM 7690 C C . LEU B 1 393 ? -1.817 -46.938 -19.969 1 91.56 393 LEU B C 1
ATOM 7692 O O . LEU B 1 393 ? -1.746 -48.062 -20.438 1 91.56 393 LEU B O 1
ATOM 7696 N N . SER B 1 394 ? -2.305 -45.875 -20.562 1 93.06 394 SER B N 1
ATOM 7697 C CA . SER B 1 394 ? -2.697 -46.031 -21.969 1 93.06 394 SER B CA 1
ATOM 7698 C C . SER B 1 394 ? -1.519 -46.469 -22.828 1 93.06 394 SER B C 1
ATOM 7700 O O . SER B 1 394 ? -1.681 -47.25 -23.75 1 93.06 394 SER B O 1
ATOM 7702 N N . ALA B 1 395 ? -0.407 -45.938 -22.547 1 88.5 395 ALA B N 1
ATOM 7703 C CA . ALA B 1 395 ? 0.804 -46.312 -23.266 1 88.5 395 ALA B CA 1
ATOM 7704 C C . ALA B 1 395 ? 1.117 -47.781 -23.047 1 88.5 395 ALA B C 1
ATOM 7706 O O . ALA B 1 395 ? 1.533 -48.5 -23.984 1 88.5 395 ALA B O 1
ATOM 7707 N N . LEU B 1 396 ? 0.903 -48.281 -21.906 1 87.56 396 LEU B N 1
ATOM 7708 C CA . LEU B 1 396 ? 1.14 -49.688 -21.594 1 87.56 396 LEU B CA 1
ATOM 7709 C C . LEU B 1 396 ? 0.16 -50.562 -22.359 1 87.56 396 LEU B C 1
ATOM 7711 O O . LEU B 1 396 ? 0.536 -51.625 -22.844 1 87.56 396 LEU B O 1
ATOM 7715 N N . VAL B 1 397 ? -1.032 -50.125 -22.453 1 91.75 397 VAL B N 1
ATOM 7716 C CA . VAL B 1 397 ? -2.041 -50.875 -23.188 1 91.75 397 VAL B CA 1
ATOM 7717 C C . VAL B 1 397 ? -1.622 -51 -24.656 1 91.75 397 VAL B C 1
ATOM 7719 O O . VAL B 1 397 ? -1.762 -52.062 -25.25 1 91.75 397 VAL B O 1
ATOM 7722 N N . LYS B 1 398 ? -1.145 -50 -25.188 1 90.19 398 LYS B N 1
ATOM 7723 C CA . LYS B 1 398 ? -0.756 -49.969 -26.594 1 90.19 398 LYS B CA 1
ATOM 7724 C C . LYS B 1 398 ? 0.247 -51.094 -26.891 1 90.19 398 LYS B C 1
ATOM 7726 O O . LYS B 1 398 ? 0.121 -51.781 -27.906 1 90.19 398 LYS B O 1
ATOM 7731 N N . THR B 1 399 ? 1.146 -51.25 -26.094 1 78.94 399 THR B N 1
ATOM 7732 C CA . THR B 1 399 ? 2.201 -52.219 -26.344 1 78.94 399 THR B CA 1
ATOM 7733 C C . THR B 1 399 ? 1.665 -53.625 -26.219 1 78.94 399 THR B C 1
ATOM 7735 O O . THR B 1 399 ? 2.211 -54.562 -26.812 1 78.94 399 THR B O 1
ATOM 7738 N N . SER B 1 400 ? 0.632 -53.719 -25.469 1 85.25 400 SER B N 1
ATOM 7739 C CA . SER B 1 400 ? 0.032 -55.031 -25.266 1 85.25 400 SER B CA 1
ATOM 7740 C C . SER B 1 400 ? -0.768 -55.469 -26.484 1 85.25 400 SER B C 1
ATOM 7742 O O . SER B 1 400 ? -1.253 -56.594 -26.547 1 85.25 400 SER B O 1
ATOM 7744 N N . LEU B 1 401 ? -0.876 -54.656 -27.438 1 90 401 LEU B N 1
ATOM 7745 C CA . LEU B 1 401 ? -1.702 -54.969 -28.594 1 90 401 LEU B CA 1
ATOM 7746 C C . LEU B 1 401 ? -0.885 -55.656 -29.688 1 90 401 LEU B C 1
ATOM 7748 O O . LEU B 1 401 ? -1.406 -55.969 -30.766 1 90 401 LEU B O 1
ATOM 7752 N N . GLU B 1 402 ? 0.306 -55.906 -29.453 1 81.19 402 GLU B N 1
ATOM 7753 C CA . GLU B 1 402 ? 1.183 -56.469 -30.484 1 81.19 402 GLU B CA 1
ATOM 7754 C C . GLU B 1 402 ? 0.707 -57.844 -30.922 1 81.19 402 GLU B C 1
ATOM 7756 O O . GLU B 1 402 ? 0.715 -58.156 -32.125 1 81.19 402 GLU B O 1
ATOM 7761 N N . LYS B 1 403 ? 0.354 -58.594 -29.969 1 82.19 403 LYS B N 1
ATOM 7762 C CA . LYS B 1 403 ? -0.139 -59.938 -30.297 1 82.19 403 LYS B CA 1
ATOM 7763 C C . LYS B 1 403 ? -1.402 -59.844 -31.141 1 82.19 403 LYS B C 1
ATOM 7765 O O . LYS B 1 403 ? -1.571 -60.625 -32.094 1 82.19 403 LYS B O 1
ATOM 7770 N N . TRP B 1 404 ? -2.25 -59 -30.812 1 91.31 404 TRP B N 1
ATOM 7771 C CA . TRP B 1 404 ? -3.492 -58.812 -31.547 1 91.31 404 TRP B CA 1
ATOM 7772 C C . TRP B 1 404 ? -3.205 -58.375 -33 1 91.31 404 TRP B C 1
ATOM 7774 O O . TRP B 1 404 ? -3.902 -58.781 -33.906 1 91.31 404 TRP B O 1
ATOM 7784 N N . LYS B 1 405 ? -2.236 -57.656 -33.188 1 88.5 405 LYS B N 1
ATOM 7785 C CA . LYS B 1 405 ? -1.896 -57.156 -34.5 1 88.5 405 LYS B CA 1
ATOM 7786 C C . LYS B 1 405 ? -1.476 -58.312 -35.406 1 88.5 405 LYS B C 1
ATOM 7788 O O . LYS B 1 405 ? -1.651 -58.25 -36.625 1 88.5 405 LYS B O 1
ATOM 7793 N N . GLU B 1 406 ? -0.989 -59.312 -34.781 1 85.56 406 GLU B N 1
ATOM 7794 C CA . GLU B 1 406 ? -0.581 -60.5 -35.531 1 85.56 406 GLU B CA 1
ATOM 7795 C C . GLU B 1 406 ? -1.788 -61.344 -35.938 1 85.56 406 GLU B C 1
ATOM 7797 O O . GLU B 1 406 ? -1.823 -61.906 -37.031 1 85.56 406 GLU B O 1
ATOM 7802 N N . ASP B 1 407 ? -2.705 -61.406 -34.969 1 90.06 407 ASP B N 1
ATOM 7803 C CA . ASP B 1 407 ? -3.938 -62.125 -35.281 1 90.06 407 ASP B CA 1
ATOM 7804 C C . ASP B 1 407 ? -5.152 -61.375 -34.719 1 90.06 407 ASP B C 1
ATOM 7806 O O . ASP B 1 407 ? -5.609 -61.688 -33.625 1 90.06 407 ASP B O 1
ATOM 7810 N N . PRO B 1 408 ? -5.809 -60.688 -35.562 1 90.56 408 PRO B N 1
ATOM 7811 C CA . PRO B 1 408 ? -6.918 -59.844 -35.094 1 90.56 408 PRO B CA 1
ATOM 7812 C C . PRO B 1 408 ? -8.211 -60.625 -34.906 1 90.56 408 PRO B C 1
ATOM 7814 O O . PRO B 1 408 ? -9.219 -60.094 -34.469 1 90.56 408 PRO B O 1
ATOM 7817 N N . SER B 1 409 ? -8.164 -61.875 -35.156 1 89.06 409 SER B N 1
ATOM 7818 C CA . SER B 1 409 ? -9.398 -62.656 -35.094 1 89.06 409 SER B CA 1
ATOM 7819 C C . SER B 1 409 ? -9.648 -63.219 -33.719 1 89.06 409 SER B C 1
ATOM 7821 O O . SER B 1 409 ? -10.766 -63.625 -33.375 1 89.06 409 SER B O 1
ATOM 7823 N N . ASP B 1 410 ? -8.672 -63.281 -32.938 1 90.19 410 ASP B N 1
ATOM 7824 C CA . ASP B 1 410 ? -8.82 -63.844 -31.594 1 90.19 410 ASP B CA 1
ATOM 7825 C C . ASP B 1 410 ? -9.078 -62.75 -30.562 1 90.19 410 ASP B C 1
ATOM 7827 O O . ASP B 1 410 ? -8.219 -62.469 -29.734 1 90.19 410 ASP B O 1
ATOM 7831 N N . LEU B 1 411 ? -10.297 -62.344 -30.5 1 95.94 411 LEU B N 1
ATOM 7832 C CA . LEU B 1 411 ? -10.648 -61.156 -29.734 1 95.94 411 LEU B CA 1
ATOM 7833 C C . LEU B 1 411 ? -10.617 -61.469 -28.234 1 95.94 411 LEU B C 1
ATOM 7835 O O . LEU B 1 411 ? -10.102 -60.688 -27.453 1 95.94 411 LEU B O 1
ATOM 7839 N N . LYS B 1 412 ? -11.156 -62.562 -27.812 1 94.38 412 LYS B N 1
ATOM 7840 C CA . LYS B 1 412 ? -11.203 -62.938 -26.391 1 94.38 412 LYS B CA 1
ATOM 7841 C C . LYS B 1 412 ? -9.805 -63.094 -25.812 1 94.38 412 LYS B C 1
ATOM 7843 O O . LYS B 1 412 ? -9.508 -62.562 -24.734 1 94.38 412 LYS B O 1
ATOM 7848 N N . GLU B 1 413 ? -8.992 -63.719 -26.594 1 92.25 413 GLU B N 1
ATOM 7849 C CA . GLU B 1 413 ? -7.617 -63.938 -26.141 1 92.25 413 GLU B CA 1
ATOM 7850 C C . GLU B 1 413 ? -6.852 -62.625 -26.078 1 92.25 413 GLU B C 1
ATOM 7852 O O . GLU B 1 413 ? -6 -62.438 -25.203 1 92.25 413 GLU B O 1
ATOM 7857 N N . SER B 1 414 ? -7.176 -61.812 -26.984 1 94.5 414 SER B N 1
ATOM 7858 C CA . SER B 1 414 ? -6.5 -60.5 -27 1 94.5 414 SER B CA 1
ATOM 7859 C C . SER B 1 414 ? -6.859 -59.688 -25.766 1 94.5 414 SER B C 1
ATOM 7861 O O . SER B 1 414 ? -5.996 -59.031 -25.172 1 94.5 414 SER B O 1
ATOM 7863 N N . LEU B 1 415 ? -8.117 -59.75 -25.375 1 95.5 415 LEU B N 1
ATOM 7864 C CA . LEU B 1 415 ? -8.547 -59.031 -24.188 1 95.5 415 LEU B CA 1
ATOM 7865 C C . LEU B 1 415 ? -7.844 -59.594 -22.938 1 95.5 415 LEU B C 1
ATOM 7867 O O . LEU B 1 415 ? -7.379 -58.812 -22.094 1 95.5 415 LEU B O 1
ATOM 7871 N N . GLU B 1 416 ? -7.746 -60.844 -22.922 1 92 416 GLU B N 1
ATOM 7872 C CA . GLU B 1 416 ? -7.078 -61.469 -21.781 1 92 416 GLU B CA 1
ATOM 7873 C C . GLU B 1 416 ? -5.582 -61.188 -21.797 1 92 416 GLU B C 1
ATOM 7875 O O . GLU B 1 416 ? -4.961 -61.062 -20.734 1 92 416 GLU B O 1
ATOM 7880 N N . SER B 1 417 ? -5.066 -61.094 -22.953 1 88.94 417 SER B N 1
ATOM 7881 C CA . SER B 1 417 ? -3.648 -60.781 -23.078 1 88.94 417 SER B CA 1
ATOM 7882 C C . SER B 1 417 ? -3.348 -59.375 -22.547 1 88.94 417 SER B C 1
ATOM 7884 O O . SER B 1 417 ? -2.355 -59.188 -21.844 1 88.94 417 SER B O 1
ATOM 7886 N N . ILE B 1 418 ? -4.219 -58.469 -22.938 1 91.75 418 ILE B N 1
ATOM 7887 C CA . ILE B 1 418 ? -4.059 -57.125 -22.438 1 91.75 418 ILE B CA 1
ATOM 7888 C C . ILE B 1 418 ? -4.121 -57.125 -20.906 1 91.75 418 ILE B C 1
ATOM 7890 O O . ILE B 1 418 ? -3.246 -56.562 -20.234 1 91.75 418 ILE B O 1
ATOM 7894 N N . ARG B 1 419 ? -5.117 -57.75 -20.375 1 92.44 419 ARG B N 1
ATOM 7895 C CA . ARG B 1 419 ? -5.305 -57.812 -18.922 1 92.44 419 ARG B CA 1
ATOM 7896 C C . ARG B 1 419 ? -4.062 -58.375 -18.234 1 92.44 419 ARG B C 1
ATOM 7898 O O . ARG B 1 419 ? -3.545 -57.75 -17.297 1 92.44 419 ARG B O 1
ATOM 7905 N N . ASN B 1 420 ? -3.553 -59.438 -18.703 1 87.62 420 ASN B N 1
ATOM 7906 C CA . ASN B 1 420 ? -2.424 -60.094 -18.062 1 87.62 420 ASN B CA 1
ATOM 7907 C C . ASN B 1 420 ? -1.167 -59.219 -18.094 1 87.62 420 ASN B C 1
ATOM 7909 O O . ASN B 1 420 ? -0.356 -59.281 -17.156 1 87.62 420 ASN B O 1
ATOM 7913 N N . GLN B 1 421 ? -1.096 -58.5 -19.062 1 83.38 421 GLN B N 1
ATOM 7914 C CA . GLN B 1 421 ? 0.122 -57.688 -19.219 1 83.38 421 GLN B CA 1
ATOM 7915 C C . GLN B 1 421 ? 0.083 -56.438 -18.344 1 83.38 421 GLN B C 1
ATOM 7917 O O . GLN B 1 421 ? 1.118 -56 -17.859 1 83.38 421 GLN B O 1
ATOM 7922 N N . ILE B 1 422 ? -1.112 -55.938 -18.172 1 88.44 422 ILE B N 1
ATOM 7923 C CA . ILE B 1 422 ? -1.134 -54.594 -17.562 1 88.44 422 ILE B CA 1
ATOM 7924 C C . ILE B 1 422 ? -1.573 -54.719 -16.109 1 88.44 422 ILE B C 1
ATOM 7926 O O . ILE B 1 422 ? -1.445 -53.75 -15.336 1 88.44 422 ILE B O 1
ATOM 7930 N N . ILE B 1 423 ? -2.027 -55.781 -15.672 1 87.69 423 ILE B N 1
ATOM 7931 C CA . ILE B 1 423 ? -2.59 -56 -14.352 1 87.69 423 ILE B CA 1
ATOM 7932 C C . ILE B 1 423 ? -1.606 -55.531 -13.281 1 87.69 423 ILE B C 1
ATOM 7934 O O . ILE B 1 423 ? -1.994 -54.844 -12.336 1 87.69 423 ILE B O 1
ATOM 7938 N N . PRO B 1 424 ? -0.343 -55.781 -13.391 1 80.81 424 PRO B N 1
ATOM 7939 C CA . PRO B 1 424 ? 0.577 -55.375 -12.328 1 80.81 424 PRO B CA 1
ATOM 7940 C C . PRO B 1 424 ? 0.679 -53.844 -12.195 1 80.81 424 PRO B C 1
ATOM 7942 O O . PRO B 1 424 ? 1.065 -53.344 -11.133 1 80.81 424 PRO B O 1
ATOM 7945 N N . ASN B 1 425 ? 0.224 -53.156 -13.195 1 84.69 425 ASN B N 1
ATOM 7946 C CA . ASN B 1 425 ? 0.435 -51.719 -13.234 1 84.69 425 ASN B CA 1
ATOM 7947 C C . ASN B 1 425 ? -0.855 -50.938 -12.953 1 84.69 425 ASN B C 1
ATOM 7949 O O . ASN B 1 425 ? -0.83 -49.719 -12.742 1 84.69 425 ASN B O 1
ATOM 7953 N N . LEU B 1 426 ? -1.998 -51.562 -13.016 1 86.44 426 LEU B N 1
ATOM 7954 C CA . LEU B 1 426 ? -3.299 -50.906 -12.961 1 86.44 426 LEU B CA 1
ATOM 7955 C C . LEU B 1 426 ? -3.568 -50.375 -11.562 1 86.44 426 LEU B C 1
ATOM 7957 O O . LEU B 1 426 ? -4.215 -49.312 -11.406 1 86.44 426 LEU B O 1
ATOM 7961 N N . ARG B 1 427 ? -2.996 -50.938 -10.492 1 80.94 427 ARG B N 1
ATOM 7962 C CA . ARG B 1 427 ? -3.244 -50.531 -9.117 1 80.94 427 ARG B CA 1
ATOM 7963 C C . ARG B 1 427 ? -4.727 -50.281 -8.883 1 80.94 427 ARG B C 1
ATOM 7965 O O . ARG B 1 427 ? -5.559 -51.156 -9.039 1 80.94 427 ARG B O 1
ATOM 7972 N N . GLU B 1 428 ? -5.121 -48.906 -8.695 1 84.88 428 GLU B N 1
ATOM 7973 C CA . GLU B 1 428 ? -6.508 -48.562 -8.414 1 84.88 428 GLU B CA 1
ATOM 7974 C C . GLU B 1 428 ? -7.246 -48.156 -9.688 1 84.88 428 GLU B C 1
ATOM 7976 O O . GLU B 1 428 ? -8.422 -47.781 -9.641 1 84.88 428 GLU B O 1
ATOM 7981 N N . HIS B 1 429 ? -6.656 -48.469 -10.781 1 90.56 429 HIS B N 1
ATOM 7982 C CA . HIS B 1 429 ? -7.262 -48.094 -12.047 1 90.56 429 HIS B CA 1
ATOM 7983 C C . HIS B 1 429 ? -7.887 -49.281 -12.758 1 90.56 429 HIS B C 1
ATOM 7985 O O . HIS B 1 429 ? -7.656 -50.406 -12.375 1 90.56 429 HIS B O 1
ATOM 7991 N N . PHE B 1 430 ? -8.711 -48.969 -13.695 1 95.25 430 PHE B N 1
ATOM 7992 C CA . PHE B 1 430 ? -9.281 -50 -14.562 1 95.25 430 PHE B CA 1
ATOM 7993 C C . PHE B 1 430 ? -9.32 -49.531 -16 1 95.25 430 PHE B C 1
ATOM 7995 O O . PHE B 1 430 ? -9.18 -48.312 -16.281 1 95.25 430 PHE B O 1
ATOM 8002 N N . VAL B 1 431 ? -9.508 -50.469 -16.922 1 96.31 431 VAL B N 1
ATOM 8003 C CA . VAL B 1 431 ? -9.523 -50.156 -18.344 1 96.31 431 VAL B CA 1
ATOM 8004 C C . VAL B 1 431 ? -10.766 -50.781 -18.984 1 96.31 431 VAL B C 1
ATOM 8006 O O . VAL B 1 431 ? -11.141 -51.906 -18.672 1 96.31 431 VAL B O 1
ATOM 8009 N N . THR B 1 432 ? -11.453 -50 -19.766 1 97.25 432 THR B N 1
ATOM 8010 C CA . THR B 1 432 ? -12.477 -50.531 -20.641 1 97.25 432 THR B CA 1
ATOM 8011 C C . THR B 1 432 ? -11.969 -50.625 -22.078 1 97.25 432 THR B C 1
ATOM 8013 O O . THR B 1 432 ? -11.18 -49.781 -22.516 1 97.25 432 THR B O 1
ATOM 8016 N N . ALA B 1 433 ? -12.367 -51.688 -22.766 1 97.88 433 ALA B N 1
ATOM 8017 C CA . ALA B 1 433 ? -11.828 -51.875 -24.109 1 97.88 433 ALA B CA 1
ATOM 8018 C C . ALA B 1 433 ? -12.797 -52.656 -24.984 1 97.88 433 ALA B C 1
ATOM 8020 O O . ALA B 1 433 ? -13.664 -53.375 -24.469 1 97.88 433 ALA B O 1
ATOM 8021 N N . SER B 1 434 ? -12.688 -52.531 -26.266 1 97.62 434 SER B N 1
ATOM 8022 C CA . SER B 1 434 ? -13.453 -53.312 -27.234 1 97.62 434 SER B CA 1
ATOM 8023 C C . SER B 1 434 ? -12.633 -53.594 -28.484 1 97.62 434 SER B C 1
ATOM 8025 O O . SER B 1 434 ? -11.773 -52.781 -28.875 1 97.62 434 SER B O 1
ATOM 8027 N N . PHE B 1 435 ? -12.867 -54.781 -29.078 1 98.19 435 PHE B N 1
ATOM 8028 C CA . PHE B 1 435 ? -12.266 -55.188 -30.344 1 98.19 435 PHE B CA 1
ATOM 8029 C C . PHE B 1 435 ? -13.336 -55.469 -31.391 1 98.19 435 PHE B C 1
ATOM 8031 O O . PHE B 1 435 ? -14.383 -56.031 -31.078 1 98.19 435 PHE B O 1
ATOM 8038 N N . VAL B 1 436 ? -13.031 -55.062 -32.562 1 98.12 436 VAL B N 1
ATOM 8039 C CA . VAL B 1 436 ? -13.852 -55.375 -33.719 1 98.12 436 VAL B CA 1
ATOM 8040 C C . VAL B 1 436 ? -13 -56.062 -34.781 1 98.12 436 VAL B C 1
ATOM 8042 O O . VAL B 1 436 ? -11.883 -55.625 -35.094 1 98.12 436 VAL B O 1
ATOM 8045 N N . HIS B 1 437 ? -13.422 -57.188 -35.25 1 98.38 437 HIS B N 1
ATOM 8046 C CA . HIS B 1 437 ? -12.82 -57.875 -36.375 1 98.38 437 HIS B CA 1
ATOM 8047 C C . HIS B 1 437 ? -13.797 -57.969 -37.562 1 98.38 437 HIS B C 1
ATOM 8049 O O . HIS B 1 437 ? -14.914 -58.469 -37.406 1 98.38 437 HIS B O 1
ATOM 8055 N N . LEU B 1 438 ? -13.383 -57.5 -38.719 1 97.56 438 LEU B N 1
ATOM 8056 C CA . LEU B 1 438 ? -14.266 -57.438 -39.875 1 97.56 438 LEU B CA 1
ATOM 8057 C C . LEU B 1 438 ? -13.602 -58.031 -41.125 1 97.56 438 LEU B C 1
ATOM 8059 O O . LEU B 1 438 ? -12.492 -57.625 -41.469 1 97.56 438 LEU B O 1
ATOM 8063 N N . HIS B 1 439 ? -14.273 -58.969 -41.656 1 96.75 439 HIS B N 1
ATOM 8064 C CA . HIS B 1 439 ? -13.914 -59.406 -43 1 96.75 439 HIS B CA 1
ATOM 8065 C C . HIS B 1 439 ? -14.57 -58.531 -44.062 1 96.75 439 HIS B C 1
ATOM 8067 O O . HIS B 1 439 ? -15.773 -58.656 -44.312 1 96.75 439 HIS B O 1
ATOM 8073 N N . THR B 1 440 ? -13.828 -57.812 -44.781 1 95.25 440 THR B N 1
ATOM 8074 C CA . THR B 1 440 ? -14.375 -56.719 -45.594 1 95.25 440 THR B CA 1
ATOM 8075 C C . THR B 1 440 ? -15.023 -57.312 -46.875 1 95.25 440 THR B C 1
ATOM 8077 O O . THR B 1 440 ? -15.867 -56.656 -47.469 1 95.25 440 THR B O 1
ATOM 8080 N N . GLU B 1 441 ? -14.633 -58.438 -47.25 1 94.19 441 GLU B N 1
ATOM 8081 C CA . GLU B 1 441 ? -15.234 -59.031 -48.438 1 94.19 441 GLU B CA 1
ATOM 8082 C C . GLU B 1 441 ? -16.609 -59.625 -48.125 1 94.19 441 GLU B C 1
ATOM 8084 O O . GLU B 1 441 ? -17.562 -59.375 -48.875 1 94.19 441 GLU B O 1
ATOM 8089 N N . SER B 1 442 ? -16.688 -60.375 -47.125 1 95 442 SER B N 1
ATOM 8090 C CA . SER B 1 442 ? -17.938 -61.062 -46.781 1 95 442 SER B CA 1
ATOM 8091 C C . SER B 1 442 ? -18.859 -60.156 -45.969 1 95 442 SER B C 1
ATOM 8093 O O . SER B 1 442 ? -20.078 -60.344 -45.969 1 95 442 SER B O 1
ATOM 8095 N N . GLY B 1 443 ? -18.266 -59.25 -45.156 1 96.31 443 GLY B N 1
ATOM 8096 C CA . GLY B 1 443 ? -19.031 -58.406 -44.281 1 96.31 443 GLY B CA 1
ATOM 8097 C C . GLY B 1 443 ? -19.266 -59.031 -42.906 1 96.31 443 GLY B C 1
ATOM 8098 O O . GLY B 1 443 ? -20.016 -58.5 -42.094 1 96.31 443 GLY B O 1
ATOM 8099 N N . ALA B 1 444 ? -18.609 -60.125 -42.656 1 97.62 444 ALA B N 1
ATOM 8100 C CA . ALA B 1 444 ? -18.734 -60.781 -41.344 1 97.62 444 ALA B CA 1
ATOM 8101 C C . ALA B 1 444 ? -17.984 -60.031 -40.281 1 97.62 444 ALA B C 1
ATOM 8103 O O . ALA B 1 444 ? -16.781 -59.781 -40.406 1 97.62 444 ALA B O 1
ATOM 8104 N N . LEU B 1 445 ? -18.719 -59.688 -39.219 1 98 445 LEU B N 1
ATOM 8105 C CA . LEU B 1 445 ? -18.156 -58.906 -38.125 1 98 445 LEU B CA 1
ATOM 8106 C C . LEU B 1 445 ? -18.219 -59.719 -36.812 1 98 445 LEU B C 1
ATOM 8108 O O . LEU B 1 445 ? -19.234 -60.344 -36.531 1 98 445 LEU B O 1
ATOM 8112 N N . THR B 1 446 ? -17.109 -59.688 -36.094 1 98.44 446 THR B N 1
ATOM 8113 C CA . THR B 1 446 ? -17.062 -60.219 -34.719 1 98.44 446 THR B CA 1
ATOM 8114 C C . THR B 1 446 ? -16.703 -59.125 -33.719 1 98.44 446 THR B C 1
ATOM 8116 O O . THR B 1 446 ? -15.844 -58.281 -34 1 98.44 446 THR B O 1
ATOM 8119 N N . PHE B 1 447 ? -17.391 -59.062 -32.562 1 97.5 447 PHE B N 1
ATOM 8120 C CA . PHE B 1 447 ? -17.219 -58 -31.562 1 97.5 447 PHE B CA 1
ATOM 8121 C C . PHE B 1 447 ? -17.031 -58.594 -30.172 1 97.5 447 PHE B C 1
ATOM 8123 O O . PHE B 1 447 ? -17.719 -59.562 -29.797 1 97.5 447 PHE B O 1
ATOM 8130 N N . ALA B 1 448 ? -16.125 -58.125 -29.5 1 98.25 448 ALA B N 1
ATOM 8131 C CA . ALA B 1 448 ? -15.914 -58.438 -28.078 1 98.25 448 ALA B CA 1
ATOM 8132 C C . ALA B 1 448 ? -15.57 -57.188 -27.281 1 98.25 448 ALA B C 1
ATOM 8134 O O . ALA B 1 448 ? -15.008 -56.25 -27.828 1 98.25 448 ALA B O 1
ATOM 8135 N N . ARG B 1 449 ? -15.953 -57.188 -26.031 1 97.38 449 ARG B N 1
ATOM 8136 C CA . ARG B 1 449 ? -15.68 -56 -25.219 1 97.38 449 ARG B CA 1
ATOM 8137 C C . ARG B 1 449 ? -15.352 -56.375 -23.781 1 97.38 449 ARG B C 1
ATOM 8139 O O . ARG B 1 449 ? -15.68 -57.469 -23.344 1 97.38 449 ARG B O 1
ATOM 8146 N N . ALA B 1 450 ? -14.711 -55.531 -23.141 1 97.81 450 ALA B N 1
ATOM 8147 C CA . ALA B 1 450 ? -14.445 -55.562 -21.703 1 97.81 450 ALA B CA 1
ATOM 8148 C C . ALA B 1 450 ? -14.961 -54.312 -21.016 1 97.81 450 ALA B C 1
ATOM 8150 O O . ALA B 1 450 ? -14.211 -53.375 -20.812 1 97.81 450 ALA B O 1
ATOM 8151 N N . GLY B 1 451 ? -16.203 -54.344 -20.578 1 96.75 451 GLY B N 1
ATOM 8152 C CA . GLY B 1 451 ? -16.797 -53.25 -19.828 1 96.75 451 GLY B CA 1
ATOM 8153 C C . GLY B 1 451 ? -17 -52 -20.656 1 96.75 451 GLY B C 1
ATOM 8154 O O . GLY B 1 451 ? -17.406 -50.969 -20.125 1 96.75 451 GLY B O 1
ATOM 8155 N N . HIS B 1 452 ? -16.594 -51.938 -21.922 1 97.38 452 HIS B N 1
ATOM 8156 C CA . HIS B 1 452 ? -16.688 -50.781 -22.781 1 97.38 452 HIS B CA 1
ATOM 8157 C C . HIS B 1 452 ? -18.094 -50.656 -23.375 1 97.38 452 HIS B C 1
ATOM 8159 O O . HIS B 1 452 ? -18.953 -51.469 -23.094 1 97.38 452 HIS B O 1
ATOM 8165 N N . PHE B 1 453 ? -18.344 -49.688 -24.125 1 95.75 453 PHE B N 1
ATOM 8166 C CA . PHE B 1 453 ? -19.625 -49.438 -24.781 1 95.75 453 PHE B CA 1
ATOM 8167 C C . PHE B 1 453 ? -19.984 -50.562 -25.734 1 95.75 453 PHE B C 1
ATOM 8169 O O . PHE B 1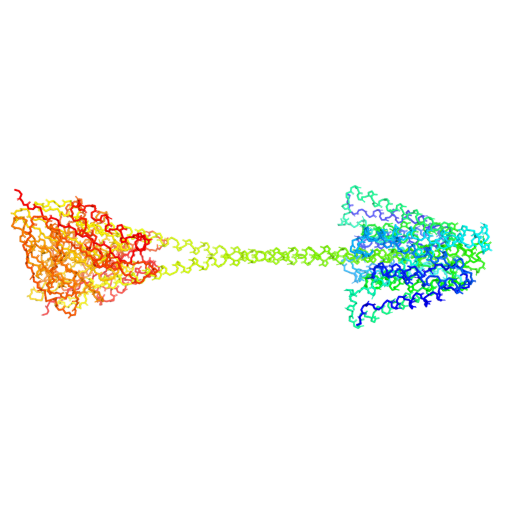 453 ? -19.094 -51.25 -26.266 1 95.75 453 PHE B O 1
ATOM 8176 N N . PRO B 1 454 ? -21.266 -50.75 -25.938 1 96.81 454 PRO B N 1
ATOM 8177 C CA . PRO B 1 454 ? -21.672 -51.625 -27.031 1 96.81 454 PRO B CA 1
ATOM 8178 C C . PRO B 1 454 ? -21.188 -51.125 -28.391 1 96.81 454 PRO B C 1
ATOM 8180 O O . PRO B 1 454 ? -20.766 -50 -28.516 1 96.81 454 PRO B O 1
ATOM 8183 N N . LEU B 1 455 ? -21.156 -52.031 -29.25 1 98.12 455 LEU B N 1
ATOM 8184 C CA . LEU B 1 455 ? -20.938 -51.656 -30.641 1 98.12 455 LEU B CA 1
ATOM 8185 C C . LEU B 1 455 ? -22.25 -51.188 -31.281 1 98.12 455 LEU B C 1
ATOM 8187 O O . LEU B 1 455 ? -23.203 -51.969 -31.391 1 98.12 455 LEU B O 1
ATOM 8191 N N . PHE B 1 456 ? -22.281 -49.969 -31.766 1 98.38 456 PHE B N 1
ATOM 8192 C CA . PHE B 1 456 ? -23.484 -49.438 -32.406 1 98.38 456 PHE B CA 1
ATOM 8193 C C . PHE B 1 456 ? -23.375 -49.531 -33.906 1 98.38 456 PHE B C 1
ATOM 8195 O O . PHE B 1 456 ? -22.391 -49.062 -34.5 1 98.38 456 PHE B O 1
ATOM 8202 N N . ILE B 1 457 ? -24.406 -50.094 -34.5 1 98.56 457 ILE B N 1
ATOM 8203 C CA . ILE B 1 457 ? -24.469 -50.188 -35.969 1 98.56 457 ILE B CA 1
ATOM 8204 C C . ILE B 1 457 ? -25.75 -49.531 -36.469 1 98.56 457 ILE B C 1
ATOM 8206 O O . ILE B 1 457 ? -26.859 -49.875 -36.031 1 98.56 457 ILE B O 1
ATOM 8210 N N . ILE B 1 458 ? -25.562 -48.625 -37.312 1 98.19 458 ILE B N 1
ATOM 8211 C CA . ILE B 1 458 ? -26.703 -47.938 -37.938 1 98.19 458 ILE B CA 1
ATOM 8212 C C . ILE B 1 458 ? -26.828 -48.406 -39.406 1 98.19 458 ILE B C 1
ATOM 8214 O O . ILE B 1 458 ? -25.969 -48.125 -40.219 1 98.19 458 ILE B O 1
ATOM 8218 N N . ARG B 1 459 ? -27.906 -49.062 -39.625 1 97.31 459 ARG B N 1
ATOM 8219 C CA . ARG B 1 459 ? -28.172 -49.562 -40.969 1 97.31 459 ARG B CA 1
ATOM 8220 C C . ARG B 1 459 ? -28.469 -48.406 -41.906 1 97.31 459 ARG B C 1
ATOM 8222 O O . ARG B 1 459 ? -28.734 -47.281 -41.5 1 97.31 459 ARG B O 1
ATOM 8229 N N . LYS B 1 460 ? -28.422 -48.75 -43.188 1 94.25 460 LYS B N 1
ATOM 8230 C CA . LYS B 1 460 ? -28.766 -47.75 -44.188 1 94.25 460 LYS B CA 1
ATOM 8231 C C . LYS B 1 460 ? -30.172 -47.219 -44 1 94.25 460 LYS B C 1
ATOM 8233 O O . LYS B 1 460 ? -30.453 -46.062 -44.25 1 94.25 460 LYS B O 1
ATOM 8238 N N . SER B 1 461 ? -31.062 -48 -43.469 1 93.94 461 SER B N 1
ATOM 8239 C CA . SER B 1 461 ? -32.469 -47.656 -43.25 1 93.94 461 SER B CA 1
ATOM 8240 C C . SER B 1 461 ? -32.594 -46.688 -42.062 1 93.94 461 SER B C 1
ATOM 8242 O O . SER B 1 461 ? -33.625 -46.031 -41.906 1 93.94 461 SER B O 1
ATOM 8244 N N . GLY B 1 462 ? -31.594 -46.719 -41.219 1 94.62 462 GLY B N 1
ATOM 8245 C CA . GLY B 1 462 ? -31.672 -45.906 -40.031 1 94.62 462 GLY B CA 1
ATOM 8246 C C . GLY B 1 462 ? -31.891 -46.719 -38.75 1 94.62 462 GLY B C 1
ATOM 8247 O O . GLY B 1 462 ? -31.781 -46.188 -37.656 1 94.62 462 GLY B O 1
ATOM 8248 N N . ALA B 1 463 ? -32.094 -47.938 -38.938 1 96.31 463 ALA B N 1
ATOM 8249 C CA . ALA B 1 463 ? -32.312 -48.812 -37.781 1 96.31 463 ALA B CA 1
ATOM 8250 C C . ALA B 1 463 ? -31.016 -48.969 -36.969 1 96.31 463 ALA B C 1
ATOM 8252 O O . ALA B 1 463 ? -29.922 -49.062 -37.531 1 96.31 463 ALA B O 1
ATOM 8253 N N . LEU B 1 464 ? -31.156 -48.844 -35.688 1 96.81 464 LEU B N 1
ATOM 8254 C CA . LEU B 1 464 ? -30 -48.969 -34.781 1 96.81 464 LEU B CA 1
ATOM 8255 C C . LEU B 1 464 ? -29.922 -50.375 -34.188 1 96.81 464 LEU B C 1
ATOM 8257 O O . LEU B 1 464 ? -30.906 -50.906 -33.656 1 96.81 464 LEU B O 1
ATOM 8261 N N . VAL B 1 465 ? -28.766 -51.031 -34.344 1 97.38 465 VAL B N 1
ATOM 8262 C CA . VAL B 1 465 ? -28.469 -52.312 -33.75 1 97.38 465 VAL B CA 1
ATOM 8263 C C . VAL B 1 465 ? -27.312 -52.188 -32.75 1 97.38 465 VAL B C 1
ATOM 8265 O O . VAL B 1 465 ? -26.328 -51.5 -33.062 1 97.38 465 VAL B O 1
ATOM 8268 N N . SER B 1 466 ? -27.453 -52.75 -31.594 1 97.44 466 SER B N 1
ATOM 8269 C CA . SER B 1 466 ? -26.391 -52.719 -30.594 1 97.44 466 SER B CA 1
ATOM 8270 C C . SER B 1 466 ? -25.938 -54.125 -30.234 1 97.44 466 SER B C 1
ATOM 8272 O O . SER B 1 466 ? -26.75 -55 -29.906 1 97.44 466 SER B O 1
ATOM 8274 N N . LEU B 1 467 ? -24.656 -54.344 -30.391 1 98 467 LEU B N 1
ATOM 8275 C CA . LEU B 1 467 ? -24.062 -55.594 -29.922 1 98 467 LEU B CA 1
ATOM 8276 C C . LEU B 1 467 ? -23.484 -55.438 -28.516 1 98 467 LEU B C 1
ATOM 8278 O O . LEU B 1 467 ? -22.641 -54.562 -28.281 1 98 467 LEU B O 1
ATOM 8282 N N . LYS B 1 468 ? -23.938 -56.219 -27.578 1 95.94 468 LYS B N 1
ATOM 8283 C CA . LYS B 1 468 ? -23.531 -56.094 -26.188 1 95.94 468 LYS B CA 1
ATOM 8284 C C . LYS B 1 468 ? -23.156 -57.438 -25.578 1 95.94 468 LYS B C 1
ATOM 8286 O O . LYS B 1 468 ? -23.75 -57.875 -24.594 1 95.94 468 LYS B O 1
ATOM 8291 N N . PRO B 1 469 ? -22.125 -58.031 -26.172 1 96.69 469 PRO B N 1
ATOM 8292 C CA . PRO B 1 469 ? -21.672 -59.281 -25.531 1 96.69 469 PRO B CA 1
ATOM 8293 C C . PRO B 1 469 ? -21.203 -59.062 -24.094 1 96.69 469 PRO B C 1
ATOM 8295 O O . PRO B 1 469 ? -20.875 -57.906 -23.719 1 96.69 469 PRO B O 1
ATOM 8298 N N . MET B 1 470 ? -21.219 -60.062 -23.312 1 95.12 470 MET B N 1
ATOM 8299 C CA . MET B 1 470 ? -20.719 -59.969 -21.938 1 95.12 470 MET B CA 1
ATOM 8300 C C . MET B 1 470 ? -19.219 -59.75 -21.922 1 95.12 470 MET B C 1
ATOM 8302 O O . MET B 1 470 ? -18.5 -60.25 -22.781 1 95.12 470 MET B O 1
ATOM 8306 N N . GLY B 1 471 ? -18.75 -58.969 -20.984 1 96.38 471 GLY B N 1
ATOM 8307 C CA . GLY B 1 471 ? -17.344 -58.688 -20.703 1 96.38 471 GLY B CA 1
ATOM 8308 C C . GLY B 1 471 ? -17.141 -57.688 -19.594 1 96.38 471 GLY B C 1
ATOM 8309 O O . GLY B 1 471 ? -17.562 -56.531 -19.688 1 96.38 471 GLY B O 1
ATOM 8310 N N . ARG B 1 472 ? -16.469 -58.094 -18.578 1 95.56 472 ARG B N 1
ATOM 8311 C CA . ARG B 1 472 ? -16.234 -57.188 -17.438 1 95.56 472 ARG B CA 1
ATOM 8312 C C . ARG B 1 472 ? -15.047 -56.25 -17.719 1 95.56 472 ARG B C 1
ATOM 8314 O O . ARG B 1 472 ? -14.227 -56.531 -18.594 1 95.56 472 ARG B O 1
ATOM 8321 N N . ILE B 1 473 ? -15.023 -55.219 -16.984 1 95.5 473 ILE B N 1
ATOM 8322 C CA . ILE B 1 473 ? -13.938 -54.25 -17.094 1 95.5 473 ILE B CA 1
ATOM 8323 C C . ILE B 1 473 ? -12.609 -54.938 -16.781 1 95.5 473 ILE B C 1
ATOM 8325 O O . ILE B 1 473 ? -12.57 -55.938 -16.078 1 95.5 473 ILE B O 1
ATOM 8329 N N . ILE B 1 474 ? -11.555 -54.438 -17.328 1 96 474 ILE B N 1
ATOM 8330 C CA . ILE B 1 474 ? -10.227 -54.969 -17.047 1 96 474 ILE B CA 1
ATOM 8331 C C . ILE B 1 474 ? -9.727 -54.438 -15.711 1 96 474 ILE B C 1
ATOM 8333 O O . ILE B 1 474 ? -9.477 -53.25 -15.562 1 96 474 ILE B O 1
ATOM 8337 N N . THR B 1 475 ? -9.625 -55.25 -14.75 1 93.12 475 THR B N 1
ATOM 8338 C CA . THR B 1 475 ? -9.156 -54.938 -13.398 1 93.12 475 THR B CA 1
ATOM 8339 C C . THR B 1 475 ? -8.344 -56.094 -12.828 1 93.12 475 THR B C 1
ATOM 8341 O O . THR B 1 475 ? -8.391 -57.219 -13.359 1 93.12 475 THR B O 1
ATOM 8344 N N . PRO B 1 476 ? -7.566 -55.844 -11.828 1 86.38 476 PRO B N 1
ATOM 8345 C CA . PRO B 1 476 ? -6.816 -56.938 -11.203 1 86.38 476 PRO B CA 1
ATOM 8346 C C . PRO B 1 476 ? -7.703 -57.875 -10.398 1 86.38 476 PRO B C 1
ATOM 8348 O O . PRO B 1 476 ? -7.297 -59 -10.086 1 86.38 476 PRO B O 1
ATOM 8351 N N . ILE B 1 477 ? -8.875 -57.594 -10.141 1 87.88 477 ILE B N 1
ATOM 83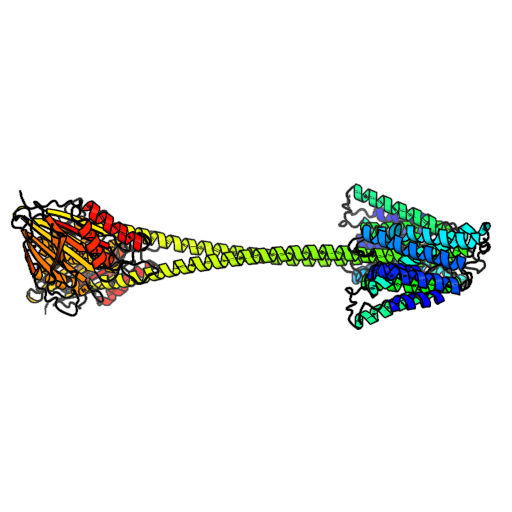52 C CA . ILE B 1 477 ? -9.711 -58.281 -9.148 1 87.88 477 ILE B CA 1
ATOM 8353 C C . ILE B 1 477 ? -10.422 -59.469 -9.797 1 87.88 477 ILE B C 1
ATOM 8355 O O . ILE B 1 477 ? -10.453 -60.562 -9.227 1 87.88 477 ILE B O 1
ATOM 8359 N N . PHE B 1 478 ? -11.008 -59.281 -10.984 1 88.5 478 PHE B N 1
ATOM 8360 C CA . PHE B 1 478 ? -11.789 -60.375 -11.562 1 88.5 478 PHE B CA 1
ATOM 8361 C C . PHE B 1 478 ? -11.414 -60.594 -13.023 1 88.5 478 PHE B C 1
ATOM 8363 O O . PHE B 1 478 ? -10.852 -59.719 -13.664 1 88.5 478 PHE B O 1
ATOM 8370 N N . ASP B 1 479 ? -11.781 -61.812 -13.547 1 91.19 479 ASP B N 1
ATOM 8371 C CA . ASP B 1 479 ? -11.586 -62.156 -14.953 1 91.19 479 ASP B CA 1
ATOM 8372 C C . ASP B 1 479 ? -12.578 -61.406 -15.844 1 91.19 479 ASP B C 1
ATOM 8374 O O . ASP B 1 479 ? -13.672 -61.031 -15.391 1 91.19 479 ASP B O 1
ATOM 8378 N N . ILE B 1 480 ? -12.234 -61.219 -17.031 1 94.81 480 ILE B N 1
ATOM 8379 C CA . ILE B 1 480 ? -13.047 -60.438 -17.953 1 94.81 480 ILE B CA 1
ATOM 8380 C C . ILE B 1 480 ? -14.297 -61.219 -18.344 1 94.81 480 ILE B C 1
ATOM 8382 O O . ILE B 1 480 ? -15.375 -60.656 -18.5 1 94.81 480 ILE B O 1
ATOM 8386 N N . LEU B 1 481 ? -14.242 -62.562 -18.5 1 94.25 481 LEU B N 1
ATOM 8387 C CA . LEU B 1 481 ? -15.32 -63.406 -18.984 1 94.25 481 LEU B CA 1
ATOM 8388 C C . LEU B 1 481 ? -15.914 -62.844 -20.281 1 94.25 481 LEU B C 1
ATOM 8390 O O . LEU B 1 481 ? -17.125 -62.656 -20.375 1 94.25 481 LEU B O 1
ATOM 8394 N N . ALA B 1 482 ? -15.078 -62.656 -21.25 1 94.81 482 ALA B N 1
ATOM 8395 C CA . ALA B 1 482 ? -15.484 -62 -22.484 1 94.81 482 ALA B CA 1
ATOM 8396 C C . ALA B 1 482 ? -16.25 -62.938 -23.391 1 94.81 482 ALA B C 1
ATOM 8398 O O . ALA B 1 482 ? -15.906 -64.125 -23.5 1 94.81 482 ALA B O 1
ATOM 8399 N N . GLU B 1 483 ? -17.25 -62.5 -23.984 1 96.56 483 GLU B N 1
ATOM 8400 C CA . GLU B 1 483 ? -18 -63.188 -25.031 1 96.56 483 GLU B CA 1
ATOM 8401 C C . GLU B 1 483 ? -17.859 -62.469 -26.375 1 96.56 483 GLU B C 1
ATOM 8403 O O . GLU B 1 483 ? -17.438 -61.312 -26.438 1 96.56 483 GLU B O 1
ATOM 8408 N N . GLU B 1 484 ? -18.094 -63.25 -27.344 1 97.5 484 GLU B N 1
ATOM 8409 C CA . GLU B 1 484 ? -18.062 -62.688 -28.688 1 97.5 484 GLU B CA 1
ATOM 8410 C C . GLU B 1 484 ? -19.453 -62.688 -29.328 1 97.5 484 GLU B C 1
ATOM 8412 O O . GLU B 1 484 ? -20.25 -63.594 -29.078 1 97.5 484 GLU B O 1
ATOM 8417 N N . GLU B 1 485 ? -19.672 -61.719 -30.062 1 97.88 485 GLU B N 1
ATOM 8418 C CA . GLU B 1 485 ? -20.906 -61.625 -30.828 1 97.88 485 GLU B CA 1
ATOM 8419 C C . GLU B 1 485 ? -20.625 -61.406 -32.312 1 97.88 485 GLU B C 1
ATOM 8421 O O . GLU B 1 485 ? -19.719 -60.625 -32.656 1 97.88 485 GLU B O 1
ATOM 8426 N N . LYS B 1 486 ? -21.312 -62.156 -33.156 1 97.81 486 LYS B N 1
ATOM 8427 C CA . LYS B 1 486 ? -21.141 -62.031 -34.594 1 97.81 486 LYS B CA 1
ATOM 8428 C C . LYS B 1 486 ? -22.297 -61.281 -35.219 1 97.81 486 LYS B C 1
ATOM 8430 O O . LYS B 1 486 ? -23.422 -61.281 -34.719 1 97.81 486 LYS B O 1
ATOM 8435 N N . PHE B 1 487 ? -22 -60.625 -36.344 1 98.12 487 PHE B N 1
ATOM 8436 C CA . PHE B 1 487 ? -22.984 -59.844 -37.062 1 98.12 487 PHE B CA 1
ATOM 8437 C C . PHE B 1 487 ? -22.641 -59.75 -38.531 1 98.12 487 PHE B C 1
ATOM 8439 O O . PHE B 1 487 ? -21.453 -59.656 -38.906 1 98.12 487 PHE B O 1
ATOM 8446 N N . GLN B 1 488 ? -23.641 -59.812 -39.375 1 98.31 488 GLN B N 1
ATOM 8447 C CA . GLN B 1 488 ? -23.438 -59.656 -40.812 1 98.31 488 GLN B CA 1
ATOM 8448 C C . GLN B 1 488 ? -23.766 -58.25 -41.281 1 98.31 488 GLN B C 1
ATOM 8450 O O . GLN B 1 488 ? -24.922 -57.844 -41.25 1 98.31 488 GLN B O 1
ATOM 8455 N N . LEU B 1 489 ? -22.766 -57.594 -41.812 1 97.62 489 LEU B N 1
ATOM 8456 C CA . LEU B 1 489 ? -22.953 -56.219 -42.25 1 97.62 489 LEU B CA 1
ATOM 8457 C C . LEU B 1 489 ? -23.547 -56.188 -43.656 1 97.62 489 LEU B C 1
ATOM 8459 O O . LEU B 1 489 ? -23.344 -57.125 -44.438 1 97.62 489 LEU B O 1
ATOM 8463 N N . GLU B 1 490 ? -24.234 -55.156 -43.906 1 96.38 490 GLU B N 1
ATOM 8464 C CA . GLU B 1 490 ? -24.719 -54.844 -45.219 1 96.38 490 GLU B CA 1
ATOM 8465 C C . GLU B 1 490 ? -24.109 -53.531 -45.719 1 96.38 490 GLU B C 1
ATOM 8467 O O . GLU B 1 490 ? -23.703 -52.688 -44.938 1 96.38 490 GLU B O 1
ATOM 8472 N N . LYS B 1 491 ? -24.078 -53.5 -47.094 1 95.94 491 LYS B N 1
ATOM 8473 C CA . LYS B 1 491 ? -23.531 -52.312 -47.688 1 95.94 491 LYS B CA 1
ATOM 8474 C C . LYS B 1 491 ? -24.25 -51.062 -47.156 1 95.94 491 LYS B C 1
ATOM 8476 O O . LYS B 1 491 ? -25.484 -51 -47.156 1 95.94 491 LYS B O 1
ATOM 8481 N N . GLY B 1 492 ? -23.484 -50.125 -46.625 1 95.5 492 GLY B N 1
ATOM 8482 C CA . GLY B 1 492 ? -24.031 -48.875 -46.125 1 95.5 492 GLY B CA 1
ATOM 8483 C C . GLY B 1 492 ? -24.125 -48.812 -44.625 1 95.5 492 GLY B C 1
ATOM 8484 O O . GLY B 1 492 ? -24.344 -47.75 -44.062 1 95.5 492 GLY B O 1
ATOM 8485 N N . ASP B 1 493 ? -23.938 -49.906 -43.969 1 97.81 493 ASP B N 1
ATOM 8486 C CA . ASP B 1 493 ? -23.953 -49.938 -42.5 1 97.81 493 ASP B CA 1
ATOM 8487 C C . ASP B 1 493 ? -22.859 -49.062 -41.906 1 97.81 493 ASP B C 1
ATOM 8489 O O . ASP B 1 493 ? -21.734 -49 -42.438 1 97.81 493 ASP B O 1
ATOM 8493 N N . LEU B 1 494 ? -23.188 -48.312 -40.875 1 98.25 494 LEU B N 1
ATOM 8494 C CA . LEU B 1 494 ? -22.266 -47.406 -40.188 1 98.25 494 LEU B CA 1
ATOM 8495 C C . LEU B 1 494 ? -22.016 -47.906 -38.75 1 98.25 494 LEU B C 1
ATOM 8497 O O . LEU B 1 494 ? -22.953 -48 -37.969 1 98.25 494 LEU B O 1
ATOM 8501 N N . ILE B 1 495 ? -20.797 -48.219 -38.438 1 98.5 495 ILE B N 1
ATOM 8502 C CA . ILE B 1 495 ? -20.391 -48.594 -37.062 1 98.5 495 ILE B CA 1
ATOM 8503 C C . ILE B 1 495 ? -19.938 -47.375 -36.281 1 98.5 495 ILE B C 1
ATOM 8505 O O . ILE B 1 495 ? -19.188 -46.531 -36.812 1 98.5 495 ILE B O 1
ATOM 8509 N N . VAL B 1 496 ? -20.422 -47.25 -35.094 1 98.38 496 VAL B N 1
ATOM 8510 C CA . VAL B 1 496 ? -20.062 -46.125 -34.219 1 98.38 496 VAL B CA 1
ATOM 8511 C C . VAL B 1 496 ? -19.375 -46.656 -32.969 1 98.38 496 VAL B C 1
ATOM 8513 O O . VAL B 1 496 ? -19.953 -47.469 -32.25 1 98.38 496 VAL B O 1
ATOM 8516 N N . MET B 1 497 ? -18.125 -46.25 -32.688 1 98.12 497 MET B N 1
ATOM 8517 C CA . MET B 1 497 ? -17.391 -46.531 -31.469 1 98.12 497 MET B CA 1
ATOM 8518 C C . MET B 1 497 ? -17.047 -45.25 -30.719 1 98.12 497 MET B C 1
ATOM 8520 O O . MET B 1 497 ? -16.688 -44.25 -31.328 1 98.12 497 MET B O 1
ATOM 8524 N N . LEU B 1 498 ? -17.219 -45.281 -29.453 1 97.75 498 LEU B N 1
ATOM 8525 C CA . LEU B 1 498 ? -17.016 -44.031 -28.719 1 97.75 498 LEU B CA 1
ATOM 8526 C C . LEU B 1 498 ? -16.562 -44.312 -27.297 1 97.75 498 LEU B C 1
ATOM 8528 O O . LEU B 1 498 ? -16.641 -45.438 -26.828 1 97.75 498 LEU B O 1
ATOM 8532 N N . THR B 1 499 ? -16.047 -43.344 -26.578 1 96.62 499 THR B N 1
ATOM 8533 C CA . THR B 1 499 ? -15.742 -43.375 -25.156 1 96.62 499 THR B CA 1
ATOM 8534 C C . THR B 1 499 ? -16.719 -42.531 -24.375 1 96.62 499 THR B C 1
ATOM 8536 O O . THR B 1 499 ? -17.484 -41.75 -24.953 1 96.62 499 THR B O 1
ATOM 8539 N N . ASP B 1 500 ? -16.688 -42.625 -23.094 1 95.44 500 ASP B N 1
ATOM 8540 C CA . ASP B 1 500 ? -17.719 -42.062 -22.234 1 95.44 500 ASP B CA 1
ATOM 8541 C C . ASP B 1 500 ? -17.609 -40.562 -22.172 1 95.44 500 ASP B C 1
ATOM 8543 O O . ASP B 1 500 ? -18.578 -39.875 -21.844 1 95.44 500 ASP B O 1
ATOM 8547 N N . GLY B 1 501 ? -16.5 -40.031 -22.562 1 94.88 501 GLY B N 1
ATOM 8548 C CA . GLY B 1 501 ? -16.359 -38.562 -22.562 1 94.88 501 GLY B CA 1
ATOM 8549 C C . GLY B 1 501 ? -17.375 -37.875 -23.469 1 94.88 501 GLY B C 1
ATOM 8550 O O . GLY B 1 501 ? -17.812 -36.75 -23.188 1 94.88 501 GLY B O 1
ATOM 8551 N N . LEU B 1 502 ? -17.75 -38.5 -24.531 1 96.62 502 LEU B N 1
ATOM 8552 C CA . LEU B 1 502 ? -18.703 -37.938 -25.469 1 96.62 502 LEU B CA 1
ATOM 8553 C C . LEU B 1 502 ? -20.109 -37.938 -24.875 1 96.62 502 LEU B C 1
ATOM 8555 O O . LEU B 1 502 ? -20.859 -37 -25.016 1 96.62 502 LEU B O 1
ATOM 8559 N N . THR B 1 503 ? -20.453 -38.969 -24.172 1 96.31 503 THR B N 1
ATOM 8560 C CA . THR B 1 503 ? -21.812 -39.125 -23.672 1 96.31 503 THR B CA 1
ATOM 8561 C C . THR B 1 503 ? -21.969 -38.438 -22.312 1 96.31 503 THR B C 1
ATOM 8563 O O . THR B 1 503 ? -23.062 -37.969 -21.969 1 96.31 503 THR B O 1
ATOM 8566 N N . GLU B 1 504 ? -20.938 -38.312 -21.594 1 94.69 504 GLU B N 1
ATOM 8567 C CA . GLU B 1 504 ? -21.016 -37.781 -20.25 1 94.69 504 GLU B CA 1
ATOM 8568 C C . GLU B 1 504 ? -20.719 -36.281 -20.234 1 94.69 504 GLU B C 1
ATOM 8570 O O . GLU B 1 504 ? -20.734 -35.656 -19.172 1 94.69 504 GLU B O 1
ATOM 8575 N N . ALA B 1 505 ? -20.453 -35.781 -21.391 1 94.5 505 ALA B N 1
ATOM 8576 C CA . ALA B 1 505 ? -20.234 -34.312 -21.469 1 94.5 505 ALA B CA 1
ATOM 8577 C C . ALA B 1 505 ? -21.453 -33.562 -20.969 1 94.5 505 ALA B C 1
ATOM 8579 O O . ALA B 1 505 ? -22.594 -34 -21.172 1 94.5 505 ALA B O 1
ATOM 8580 N N . ARG B 1 506 ? -21.203 -32.438 -20.234 1 94.19 506 ARG B N 1
ATOM 8581 C CA . ARG B 1 506 ? -22.297 -31.641 -19.672 1 94.19 506 ARG B CA 1
ATOM 8582 C C . ARG B 1 506 ? -21.922 -30.172 -19.594 1 94.19 506 ARG B C 1
ATOM 8584 O O . ARG B 1 506 ? -20.734 -29.812 -19.625 1 94.19 506 ARG B O 1
ATOM 8591 N N . ASP B 1 507 ? -22.938 -29.484 -19.5 1 91.88 507 ASP B N 1
ATOM 8592 C CA . ASP B 1 507 ? -22.734 -28.062 -19.188 1 91.88 507 ASP B CA 1
ATOM 8593 C C . ASP B 1 507 ? -22.203 -27.891 -17.766 1 91.88 507 ASP B C 1
ATOM 8595 O O . ASP B 1 507 ? -22.703 -28.516 -16.828 1 91.88 507 ASP B O 1
ATOM 8599 N N . PRO B 1 508 ? -21.203 -27.141 -17.609 1 86.31 508 PRO B N 1
ATOM 8600 C CA . PRO B 1 508 ? -20.641 -26.953 -16.281 1 86.31 508 PRO B CA 1
ATOM 8601 C C . PRO B 1 508 ? -21.672 -26.531 -15.234 1 86.31 508 PRO B C 1
ATOM 8603 O O . PRO B 1 508 ? -21.516 -26.844 -14.047 1 86.31 508 PRO B O 1
ATOM 8606 N N . SER B 1 509 ? -22.719 -25.891 -15.664 1 88.12 509 SER B N 1
ATOM 8607 C CA . SER B 1 509 ? -23.75 -25.406 -14.758 1 88.12 509 SER B CA 1
ATOM 8608 C C . SER B 1 509 ? -24.891 -26.406 -14.641 1 88.12 509 SER B C 1
ATOM 8610 O O . SER B 1 509 ? -25.828 -26.203 -13.859 1 88.12 509 SER B O 1
ATOM 8612 N N . SER B 1 510 ? -24.75 -27.438 -15.328 1 87.88 510 SER B N 1
ATOM 8613 C CA . SER B 1 510 ? -25.828 -28.406 -15.352 1 87.88 510 SER B CA 1
ATOM 8614 C C . SER B 1 510 ? -25.328 -29.812 -14.984 1 87.88 510 SER B C 1
ATOM 8616 O O . SER B 1 510 ? -24.125 -30.094 -15.086 1 87.88 510 SER B O 1
ATOM 8618 N N . LEU B 1 511 ? -26.25 -30.594 -14.5 1 86.81 511 LEU B N 1
ATOM 8619 C CA . LEU B 1 511 ? -25.922 -31.984 -14.18 1 86.81 511 LEU B CA 1
ATOM 8620 C C . LEU B 1 511 ? -26.359 -32.906 -15.312 1 86.81 511 LEU B C 1
ATOM 8622 O O . LEU B 1 511 ? -26.031 -34.094 -15.305 1 86.81 511 LEU B O 1
ATOM 8626 N N . GLN B 1 512 ? -26.969 -32.344 -16.281 1 90.75 512 GLN B N 1
ATOM 8627 C CA . GLN B 1 512 ? -27.469 -33.188 -17.359 1 90.75 512 GLN B CA 1
ATOM 8628 C C . GLN B 1 512 ? -26.359 -33.5 -18.359 1 90.75 512 GLN B C 1
ATOM 8630 O O . GLN B 1 512 ? -25.719 -32.625 -18.891 1 90.75 512 GLN B O 1
ATOM 8635 N N . MET B 1 513 ? -26.203 -34.812 -18.609 1 93.12 513 MET B N 1
ATOM 8636 C CA . MET B 1 513 ? -25.172 -35.25 -19.547 1 93.12 513 MET B CA 1
ATOM 8637 C C . MET B 1 513 ? -25.703 -35.25 -20.969 1 93.12 513 MET B C 1
ATOM 8639 O O . MET B 1 513 ? -26.922 -35.25 -21.188 1 93.12 513 MET B O 1
ATOM 8643 N N . PHE B 1 514 ? -24.859 -35.125 -21.984 1 93.38 514 PHE B N 1
ATOM 8644 C CA . PHE B 1 514 ? -25.219 -35.188 -23.391 1 93.38 514 PHE B CA 1
ATOM 8645 C C . PHE B 1 514 ? -26 -36.438 -23.703 1 93.38 514 PHE B C 1
ATOM 8647 O O . PHE B 1 514 ? -27.078 -36.375 -24.312 1 93.38 514 PHE B O 1
ATOM 8654 N N . GLY B 1 515 ? -25.531 -37.656 -23.219 1 94.38 515 GLY B N 1
ATOM 8655 C CA . GLY B 1 515 ? -26.266 -38.906 -23.266 1 94.38 515 GLY B CA 1
ATOM 8656 C C . GLY B 1 515 ? -25.984 -39.719 -24.516 1 94.38 515 GLY B C 1
ATOM 8657 O O . GLY B 1 515 ? -25.672 -39.156 -25.562 1 94.38 515 GLY B O 1
ATOM 8658 N N . GLU B 1 516 ? -26.141 -40.969 -24.422 1 95.69 516 GLU B N 1
ATOM 8659 C CA . GLU B 1 516 ? -25.922 -41.906 -25.516 1 95.69 516 GLU B CA 1
ATOM 8660 C C . GLU B 1 516 ? -27 -41.75 -26.578 1 95.69 516 GLU B C 1
ATOM 8662 O O . GLU B 1 516 ? -26.688 -41.75 -27.781 1 95.69 516 GLU B O 1
ATOM 8667 N N . ASP B 1 517 ? -28.203 -41.562 -26.141 1 95.38 517 ASP B N 1
ATOM 8668 C CA . ASP B 1 517 ? -29.344 -41.469 -27.062 1 95.38 517 ASP B CA 1
ATOM 8669 C C . ASP B 1 517 ? -29.219 -40.25 -27.969 1 95.38 517 ASP B C 1
ATOM 8671 O O . ASP B 1 517 ? -29.406 -40.344 -29.172 1 95.38 517 ASP B O 1
ATOM 8675 N N . LYS B 1 518 ? -28.922 -39.156 -27.422 1 94.19 518 LYS B N 1
ATOM 8676 C CA . LYS B 1 518 ? -28.797 -37.906 -28.188 1 94.19 518 LYS B CA 1
ATOM 8677 C C . LYS B 1 518 ? -27.656 -38 -29.188 1 94.19 518 LYS B C 1
ATOM 8679 O O . LYS B 1 518 ? -27.766 -37.562 -30.328 1 94.19 518 LYS B O 1
ATOM 8684 N N . LEU B 1 519 ? -26.562 -38.531 -28.719 1 97.06 519 LEU B N 1
ATOM 8685 C CA . LEU B 1 519 ? -25.406 -38.688 -29.578 1 97.06 519 LEU B CA 1
ATOM 8686 C C . LEU B 1 519 ? -25.734 -39.594 -30.766 1 97.06 519 LEU B C 1
ATOM 8688 O O . LEU B 1 519 ? -25.438 -39.25 -31.922 1 97.06 519 LEU B O 1
ATOM 8692 N N . LEU B 1 520 ? -26.391 -40.75 -30.547 1 97.44 520 LEU B N 1
ATOM 8693 C CA . LEU B 1 520 ? -26.719 -41.719 -31.594 1 97.44 520 LEU B CA 1
ATOM 8694 C C . LEU B 1 520 ? -27.766 -41.156 -32.531 1 97.44 520 LEU B C 1
ATOM 8696 O O . LEU B 1 520 ? -27.75 -41.438 -33.75 1 97.44 520 LEU B O 1
ATOM 8700 N N . HIS B 1 521 ? -28.656 -40.406 -31.969 1 97.19 521 HIS B N 1
ATOM 8701 C CA . HIS B 1 521 ? -29.641 -39.75 -32.812 1 97.19 521 HIS B CA 1
ATOM 8702 C C . HIS B 1 521 ? -28.969 -38.781 -33.781 1 97.19 521 HIS B C 1
ATOM 8704 O O . HIS B 1 521 ? -29.344 -38.75 -34.969 1 97.19 521 HIS B O 1
ATOM 8710 N N . LEU B 1 522 ? -28.078 -38.031 -33.312 1 97 522 LEU B N 1
ATOM 8711 C CA . LEU B 1 522 ? -27.344 -37.094 -34.156 1 97 522 LEU B CA 1
ATOM 8712 C C . LEU B 1 522 ? -26.609 -37.844 -35.281 1 97 522 LEU B C 1
ATOM 8714 O O . LEU B 1 522 ? -26.688 -37.438 -36.438 1 97 522 LEU B O 1
ATOM 8718 N N . VAL B 1 523 ? -25.906 -38.938 -34.938 1 97.88 523 VAL B N 1
ATOM 8719 C CA . VAL B 1 523 ? -25.172 -39.688 -35.938 1 97.88 523 VAL B CA 1
ATOM 8720 C C . VAL B 1 523 ? -26.156 -40.312 -36.938 1 97.88 523 VAL B C 1
ATOM 8722 O O . VAL B 1 523 ? -25.875 -40.344 -38.125 1 97.88 523 VAL B O 1
ATOM 8725 N N . ARG B 1 524 ? -27.266 -40.844 -36.469 1 97.69 524 ARG B N 1
ATOM 8726 C CA . ARG B 1 524 ? -28.297 -41.469 -37.312 1 97.69 524 ARG B CA 1
ATOM 8727 C C . ARG B 1 524 ? -28.812 -40.469 -38.344 1 97.69 524 ARG B C 1
ATOM 8729 O O . ARG B 1 524 ? -28.984 -40.812 -39.531 1 97.69 524 ARG B O 1
ATOM 8736 N N . GLU B 1 525 ? -29.031 -39.281 -37.969 1 96.88 525 GLU B N 1
ATOM 8737 C CA . GLU B 1 525 ? -29.531 -38.219 -38.844 1 96.88 525 GLU B CA 1
ATOM 8738 C C . GLU B 1 525 ? -28.5 -37.875 -39.938 1 96.88 525 GLU B C 1
ATOM 8740 O O . GLU B 1 525 ? -28.859 -37.531 -41.062 1 96.88 525 GLU B O 1
ATOM 8745 N N . LEU B 1 526 ? -27.281 -38.031 -39.562 1 97.06 526 LEU B N 1
ATOM 8746 C CA . LEU B 1 526 ? -26.219 -37.656 -40.469 1 97.06 526 LEU B CA 1
ATOM 8747 C C . LEU B 1 526 ? -25.625 -38.875 -41.156 1 97.06 526 LEU B C 1
ATOM 8749 O O . LEU B 1 526 ? -24.578 -38.781 -41.812 1 97.06 526 LEU B O 1
ATOM 8753 N N . ARG B 1 527 ? -26.172 -40.062 -41.125 1 96 527 ARG B N 1
ATOM 8754 C CA . ARG B 1 527 ? -25.578 -41.344 -41.469 1 96 527 ARG B CA 1
ATOM 8755 C C . ARG B 1 527 ? -25.172 -41.375 -42.938 1 96 527 ARG B C 1
ATOM 8757 O O . ARG B 1 527 ? -24.281 -42.125 -43.344 1 96 527 ARG B O 1
ATOM 8764 N N . ASN B 1 528 ? -25.797 -40.562 -43.75 1 95.06 528 ASN B N 1
ATOM 8765 C CA . ASN B 1 528 ? -25.547 -40.562 -45.188 1 95.06 528 ASN B CA 1
ATOM 8766 C C . ASN B 1 528 ? -24.484 -39.531 -45.594 1 95.06 528 ASN B C 1
ATOM 8768 O O . ASN B 1 528 ? -24.078 -39.469 -46.75 1 95.06 528 ASN B O 1
ATOM 8772 N N . GLN B 1 529 ? -24.047 -38.781 -44.688 1 96.88 529 GLN B N 1
ATOM 8773 C CA . GLN B 1 529 ? -23.016 -37.781 -44.938 1 96.88 529 GLN B CA 1
ATOM 8774 C C . GLN B 1 529 ? -21.625 -38.375 -44.875 1 96.88 529 GLN B C 1
ATOM 8776 O O . GLN B 1 529 ? -21.453 -39.469 -44.344 1 96.88 529 GLN B O 1
ATOM 8781 N N . PRO B 1 530 ? -20.641 -37.656 -45.406 1 97.19 530 PRO B N 1
ATOM 8782 C CA . PRO B 1 530 ? -19.266 -38.156 -45.25 1 97.19 530 PRO B CA 1
ATOM 8783 C C . PRO B 1 530 ? -18.844 -38.281 -43.781 1 97.19 530 PRO B C 1
ATOM 8785 O O . PRO B 1 530 ? -19.297 -37.5 -42.938 1 97.19 530 PRO B O 1
ATOM 8788 N N . LEU B 1 531 ? -18 -39.219 -43.469 1 97.69 531 LEU B N 1
ATOM 8789 C CA . LEU B 1 531 ? -17.609 -39.531 -42.094 1 97.69 531 LEU B CA 1
ATOM 8790 C C . LEU B 1 531 ? -17.047 -38.281 -41.406 1 97.69 531 LEU B C 1
ATOM 8792 O O . LEU B 1 531 ? -17.312 -38.062 -40.25 1 97.69 531 LEU B O 1
ATOM 8796 N N . VAL B 1 532 ? -16.328 -37.5 -42.156 1 97.38 532 VAL B N 1
ATOM 8797 C CA . VAL B 1 532 ? -15.695 -36.312 -41.625 1 97.38 532 VAL B CA 1
ATOM 8798 C C . VAL B 1 532 ? -16.766 -35.344 -41.125 1 97.38 532 VAL B C 1
ATOM 8800 O O . VAL B 1 532 ? -16.609 -34.719 -40.062 1 97.38 532 VAL B O 1
ATOM 8803 N N . GLN B 1 533 ? -17.812 -35.219 -41.812 1 97.88 533 GLN B N 1
ATOM 8804 C CA . GLN B 1 533 ? -18.906 -34.344 -41.438 1 97.88 533 GLN B CA 1
ATOM 8805 C C . GLN B 1 533 ? -19.609 -34.844 -40.156 1 97.88 533 GLN B C 1
ATOM 8807 O O . GLN B 1 533 ? -19.969 -34.031 -39.281 1 97.88 533 GLN B O 1
ATOM 8812 N N . ILE B 1 534 ? -19.844 -36.125 -40.125 1 97.88 534 ILE B N 1
ATOM 8813 C CA . ILE B 1 534 ? -20.453 -36.719 -38.938 1 97.88 534 ILE B CA 1
ATOM 8814 C C . ILE B 1 534 ? -19.578 -36.438 -37.719 1 97.88 534 ILE B C 1
ATOM 8816 O O . ILE B 1 534 ? -20.062 -35.969 -36.688 1 97.88 534 ILE B O 1
ATOM 8820 N N . GLN B 1 535 ? -18.297 -36.719 -37.844 1 97.81 535 GLN B N 1
ATOM 8821 C CA . GLN B 1 535 ? -17.328 -36.531 -36.781 1 97.81 535 GLN B CA 1
ATOM 8822 C C . GLN B 1 535 ? -17.328 -35.062 -36.312 1 97.81 535 GLN B C 1
ATOM 8824 O O . GLN B 1 535 ? -17.391 -34.812 -35.094 1 97.81 535 GLN B O 1
ATOM 8829 N N . ASP B 1 536 ? -17.266 -34.156 -37.25 1 97.44 536 ASP B N 1
ATOM 8830 C CA . ASP B 1 536 ? -17.188 -32.75 -36.938 1 97.44 536 ASP B CA 1
ATOM 8831 C C . ASP B 1 536 ? -18.438 -32.281 -36.156 1 97.44 536 ASP B C 1
ATOM 8833 O O . ASP B 1 536 ? -18.344 -31.547 -35.188 1 97.44 536 ASP B O 1
ATOM 8837 N N . GLU B 1 537 ? -19.562 -32.719 -36.625 1 97.62 537 GLU B N 1
ATOM 8838 C CA . GLU B 1 537 ? -20.812 -32.312 -36 1 97.62 537 GLU B CA 1
ATOM 8839 C C . GLU B 1 537 ? -20.922 -32.844 -34.594 1 97.62 537 GLU B C 1
ATOM 8841 O O . GLU B 1 537 ? -21.391 -32.156 -33.688 1 97.62 537 GLU B O 1
ATOM 8846 N N . VAL B 1 538 ? -20.516 -34.031 -34.375 1 97.38 538 VAL B N 1
ATOM 8847 C CA . VAL B 1 538 ? -20.578 -34.625 -33.062 1 97.38 538 VAL B CA 1
ATOM 8848 C C . VAL B 1 538 ? -19.641 -33.875 -32.094 1 97.38 538 VAL B C 1
ATOM 8850 O O . VAL B 1 538 ? -20.062 -33.438 -31.016 1 97.38 538 VAL B O 1
ATOM 8853 N N . PHE B 1 539 ? -18.391 -33.656 -32.469 1 97.19 539 PHE B N 1
ATOM 8854 C CA . PHE B 1 539 ? -17.422 -32.969 -31.625 1 97.19 539 PHE B CA 1
ATOM 8855 C C . PHE B 1 539 ? -17.859 -31.531 -31.344 1 97.19 539 PHE B C 1
ATOM 8857 O O . PHE B 1 539 ? -17.734 -31.047 -30.219 1 97.19 539 PHE B O 1
ATOM 8864 N N . GLN B 1 540 ? -18.312 -30.922 -32.344 1 96.62 540 GLN B N 1
ATOM 8865 C CA . GLN B 1 540 ? -18.75 -29.547 -32.156 1 96.62 540 GLN B CA 1
ATOM 8866 C C . GLN B 1 540 ? -19.891 -29.469 -31.156 1 96.62 540 GLN B C 1
ATOM 8868 O O . GLN B 1 540 ? -19.906 -28.578 -30.297 1 96.62 540 GLN B O 1
ATOM 8873 N N . SER B 1 541 ? -20.828 -30.375 -31.281 1 96.06 541 SER B N 1
ATOM 8874 C CA . SER B 1 541 ? -21.969 -30.391 -30.375 1 96.06 541 SER B CA 1
ATOM 8875 C C . SER B 1 541 ? -21.531 -30.641 -28.938 1 96.06 541 SER B C 1
ATOM 8877 O O . SER B 1 541 ? -21.984 -29.953 -28.016 1 96.06 541 SER B O 1
ATOM 8879 N N . VAL B 1 542 ? -20.625 -31.5 -28.719 1 95.81 542 VAL B N 1
ATOM 8880 C CA . VAL B 1 542 ? -20.172 -31.891 -27.391 1 95.81 542 VAL B CA 1
ATOM 8881 C C . VAL B 1 542 ? -19.312 -30.766 -26.812 1 95.81 542 VAL B C 1
ATOM 8883 O O . VAL B 1 542 ? -19.469 -30.406 -25.641 1 95.81 542 VAL B O 1
ATOM 8886 N N . ILE B 1 543 ? -18.406 -30.234 -27.578 1 95.19 543 ILE B N 1
ATOM 8887 C CA . ILE B 1 543 ? -17.5 -29.172 -27.125 1 95.19 543 ILE B CA 1
ATOM 8888 C C . ILE B 1 543 ? -18.312 -27.922 -26.797 1 95.19 543 ILE B C 1
ATOM 8890 O O . ILE B 1 543 ? -18.062 -27.25 -25.797 1 95.19 543 ILE B O 1
ATOM 8894 N N . HIS B 1 544 ? -19.281 -27.656 -27.609 1 94.5 544 HIS B N 1
ATOM 8895 C CA . HIS B 1 544 ? -20.141 -26.516 -27.359 1 94.5 544 HIS B CA 1
ATOM 8896 C C . HIS B 1 544 ? -20.922 -26.672 -26.062 1 94.5 544 HIS B C 1
ATOM 8898 O O . HIS B 1 544 ? -21.031 -25.734 -25.281 1 94.5 544 HIS B O 1
ATOM 8904 N N . LEU B 1 545 ? -21.469 -27.781 -25.859 1 94.12 545 LEU B N 1
ATOM 8905 C CA . LEU B 1 545 ? -22.219 -28.062 -24.641 1 94.12 545 LEU B CA 1
ATOM 8906 C C . LEU B 1 545 ? -21.328 -27.906 -23.406 1 94.12 545 LEU B C 1
ATOM 8908 O O . LEU B 1 545 ? -21.781 -27.406 -22.375 1 94.12 545 LEU B O 1
ATOM 8912 N N . SER B 1 546 ? -20.078 -28.312 -23.5 1 93.31 546 SER B N 1
ATOM 8913 C CA . SER B 1 546 ? -19.141 -28.281 -22.375 1 93.31 546 SER B CA 1
ATOM 8914 C C . SER B 1 546 ? -18.672 -26.859 -22.094 1 93.31 546 SER B C 1
ATOM 8916 O O . SER B 1 546 ? -18.031 -26.609 -21.078 1 93.31 546 SER B O 1
ATOM 8918 N N . GLY B 1 547 ? -18.938 -25.953 -22.969 1 91.31 547 GLY B N 1
ATOM 8919 C CA . GLY B 1 547 ? -18.531 -24.562 -22.781 1 91.31 547 GLY B CA 1
ATOM 8920 C C . GLY B 1 547 ? -17.234 -24.234 -23.484 1 91.31 547 GLY B C 1
ATOM 8921 O O . GLY B 1 547 ? -16.562 -23.25 -23.141 1 91.31 547 GLY B O 1
ATOM 8922 N N . GLY B 1 548 ? -16.781 -25.125 -24.344 1 90.69 548 GLY B N 1
ATOM 8923 C CA . GLY B 1 548 ? -15.555 -24.906 -25.078 1 90.69 548 GLY B CA 1
ATOM 8924 C C . GLY B 1 548 ? -14.57 -26.062 -24.938 1 90.69 548 GLY B C 1
ATOM 8925 O O . GLY B 1 548 ? -14.766 -26.953 -24.125 1 90.69 548 GLY B O 1
ATOM 8926 N N . ILE B 1 549 ? -13.477 -26.031 -25.703 1 88.25 549 ILE B N 1
ATOM 8927 C CA . ILE B 1 549 ? -12.5 -27.109 -25.781 1 88.25 549 ILE B CA 1
ATOM 8928 C C . ILE B 1 549 ? -11.742 -27.219 -24.453 1 88.25 549 ILE B C 1
ATOM 8930 O O . ILE B 1 549 ? -11.344 -28.312 -24.047 1 88.25 549 ILE B O 1
ATOM 8934 N N . GLN B 1 550 ? -11.648 -26.109 -23.75 1 84.94 550 GLN B N 1
ATOM 8935 C CA . GLN B 1 550 ? -10.875 -26.094 -22.516 1 84.94 550 GLN B CA 1
ATOM 8936 C C . GLN B 1 550 ? -11.711 -26.578 -21.344 1 84.94 550 GLN B C 1
ATOM 8938 O O . GLN B 1 550 ? -11.172 -26.859 -20.266 1 84.94 550 GLN B O 1
ATOM 8943 N N . ALA B 1 551 ? -12.961 -26.766 -21.562 1 87.56 551 ALA B N 1
ATOM 8944 C CA . ALA B 1 551 ? -13.859 -27.094 -20.453 1 87.56 551 ALA B CA 1
ATOM 8945 C C . ALA B 1 551 ? -14.367 -28.516 -20.562 1 87.56 551 ALA B C 1
ATOM 8947 O O . ALA B 1 551 ? -15.297 -28.922 -19.844 1 87.56 551 ALA B O 1
ATOM 8948 N N . ILE B 1 552 ? -13.781 -29.234 -21.469 1 90.25 552 ILE B N 1
ATOM 8949 C CA . ILE B 1 552 ? -14.227 -30.609 -21.578 1 90.25 552 ILE B CA 1
ATOM 8950 C C . ILE B 1 552 ? -13.875 -31.375 -20.297 1 90.25 552 ILE B C 1
ATOM 8952 O O . ILE B 1 552 ? -12.844 -31.109 -19.688 1 90.25 552 ILE B O 1
ATOM 8956 N N . GLN B 1 553 ? -14.672 -32.281 -19.906 1 90.31 553 GLN B N 1
ATOM 8957 C CA . GLN B 1 553 ? -14.594 -32.906 -18.578 1 90.31 553 GLN B CA 1
ATOM 8958 C C . GLN B 1 553 ? -13.883 -34.25 -18.656 1 90.31 553 GLN B C 1
ATOM 8960 O O . GLN B 1 553 ? -13.484 -34.812 -17.625 1 90.31 553 GLN B O 1
ATOM 8965 N N . ASP B 1 554 ? -13.734 -34.844 -19.859 1 92.25 554 ASP B N 1
ATOM 8966 C CA . ASP B 1 554 ? -13.062 -36.125 -20.062 1 92.25 554 ASP B CA 1
ATOM 8967 C C . ASP B 1 554 ? -12.516 -36.25 -21.484 1 92.25 554 ASP B C 1
ATOM 8969 O O . ASP B 1 554 ? -12.812 -35.406 -22.344 1 92.25 554 ASP B O 1
ATOM 8973 N N . ASP B 1 555 ? -11.734 -37.281 -21.656 1 94.69 555 ASP B N 1
ATOM 8974 C CA . ASP B 1 555 ? -11.219 -37.531 -23 1 94.69 555 ASP B CA 1
ATOM 8975 C C . ASP B 1 555 ? -12.344 -37.844 -23.984 1 94.69 555 ASP B C 1
ATOM 8977 O O . ASP B 1 555 ? -13.32 -38.5 -23.625 1 94.69 555 ASP B O 1
ATOM 8981 N N . LEU B 1 556 ? -12.258 -37.344 -25.219 1 96.5 556 LEU B N 1
ATOM 8982 C CA . LEU B 1 556 ? -13.25 -37.594 -26.25 1 96.5 556 LEU B CA 1
ATOM 8983 C C . LEU B 1 556 ? -12.68 -38.438 -27.375 1 96.5 556 LEU B C 1
ATOM 8985 O O . LEU B 1 556 ? -11.688 -38.062 -28 1 96.5 556 LEU B O 1
ATOM 8989 N N . THR B 1 557 ? -13.227 -39.594 -27.625 1 97.5 557 THR B N 1
ATOM 8990 C CA . THR B 1 557 ? -12.812 -40.438 -28.75 1 97.5 557 THR B CA 1
ATOM 8991 C C . THR B 1 557 ? -14.023 -40.938 -29.531 1 97.5 557 THR B C 1
ATOM 8993 O O . THR B 1 557 ? -14.992 -41.406 -28.953 1 97.5 557 THR B O 1
ATOM 8996 N N . LEU B 1 558 ? -14.016 -40.75 -30.828 1 98.19 558 LEU B N 1
ATOM 8997 C CA . LEU B 1 558 ? -15.062 -41.219 -31.734 1 98.19 558 LEU B CA 1
ATOM 8998 C C . LEU B 1 558 ? -14.469 -41.969 -32.906 1 98.19 558 LEU B C 1
ATOM 9000 O O . LEU B 1 558 ? -13.531 -41.469 -33.562 1 98.19 558 LEU B O 1
ATOM 9004 N N . GLY B 1 559 ? -14.93 -43.125 -33.156 1 97.94 559 GLY B N 1
ATOM 9005 C CA . GLY B 1 559 ? -14.586 -43.906 -34.344 1 97.94 559 GLY B CA 1
ATOM 9006 C C . GLY B 1 559 ? -15.781 -44.25 -35.219 1 97.94 559 GLY B C 1
ATOM 9007 O O . GLY B 1 559 ? -16.812 -44.719 -34.688 1 97.94 559 GLY B O 1
ATOM 9008 N N . LEU B 1 560 ? -15.656 -43.969 -36.5 1 98.19 560 LEU B N 1
ATOM 9009 C CA . LEU B 1 560 ? -16.703 -44.281 -37.469 1 98.19 560 LEU B CA 1
ATOM 9010 C C . LEU B 1 560 ? -16.188 -45.219 -38.562 1 98.19 560 LEU B C 1
ATOM 9012 O O . LEU B 1 560 ? -15.102 -45 -39.094 1 98.19 560 LEU B O 1
ATOM 9016 N N . ILE B 1 561 ? -16.938 -46.25 -38.812 1 98.06 561 ILE B N 1
ATOM 9017 C CA . ILE B 1 561 ? -16.578 -47.219 -39.844 1 98.06 561 ILE B CA 1
ATOM 9018 C C . ILE B 1 561 ? -17.797 -47.469 -40.75 1 98.06 561 ILE B C 1
ATOM 9020 O O . ILE B 1 561 ? -18.828 -47.969 -40.281 1 98.06 561 ILE B O 1
ATOM 9024 N N . ARG B 1 562 ? -17.641 -47.156 -41.969 1 97.94 562 ARG B N 1
ATOM 9025 C CA . ARG B 1 562 ? -18.719 -47.406 -42.938 1 97.94 562 ARG B CA 1
ATOM 9026 C C . ARG B 1 562 ? -18.359 -48.562 -43.875 1 97.94 562 ARG B C 1
ATOM 9028 O O . ARG B 1 562 ? -17.312 -48.562 -44.5 1 97.94 562 ARG B O 1
ATOM 9035 N N . TYR B 1 563 ? -19.328 -49.562 -43.906 1 97.75 563 TYR B N 1
ATOM 9036 C CA . TYR B 1 563 ? -19.125 -50.719 -44.781 1 97.75 563 TYR B CA 1
ATOM 9037 C C . TYR B 1 563 ? -19.672 -50.406 -46.188 1 97.75 563 TYR B C 1
ATOM 9039 O O . TYR B 1 563 ? -20.875 -50.219 -46.375 1 97.75 563 TYR B O 1
ATOM 9047 N N . THR B 1 564 ? -18.781 -50.344 -47.188 1 94.69 564 THR B N 1
ATOM 9048 C CA . THR B 1 564 ? -19.172 -50.031 -48.562 1 94.69 564 THR B CA 1
ATOM 9049 C C . THR B 1 564 ? -19.203 -51.25 -49.438 1 94.69 564 THR B C 1
ATOM 9051 O O . THR B 1 564 ? -19.734 -51.25 -50.531 1 94.69 564 THR B O 1
ATOM 9054 N N . GLY B 1 565 ? -18.672 -52.375 -48.938 1 90.06 565 GLY B N 1
ATOM 9055 C CA . GLY B 1 565 ? -18.578 -53.594 -49.719 1 90.06 565 GLY B CA 1
ATOM 9056 C C . GLY B 1 565 ? -17.469 -53.562 -50.75 1 90.06 565 GLY B C 1
ATOM 9057 O O . GLY B 1 565 ? -17.016 -52.5 -51.156 1 90.06 565 GLY B O 1
ATOM 9058 N N . VAL B 1 566 ? -16.844 -54.719 -51.062 1 79.56 566 VAL B N 1
ATOM 9059 C CA . VAL B 1 566 ? -15.82 -54.781 -52.094 1 79.56 566 VAL B CA 1
ATOM 9060 C C . VAL B 1 566 ? -16.469 -54.906 -53.469 1 79.56 566 VAL B C 1
ATOM 9062 O O . VAL B 1 566 ? -17.453 -55.625 -53.625 1 79.56 566 VAL B O 1
ATOM 9065 N N . SER B 1 567 ? -16.328 -53.844 -54.406 1 59.5 567 SER B N 1
ATOM 9066 C CA . SER B 1 567 ? -16.781 -54 -55.781 1 59.5 567 SER B CA 1
ATOM 9067 C C . SER B 1 567 ? -15.992 -55.094 -56.5 1 59.5 567 SER B C 1
ATOM 9069 O O . SER B 1 567 ? -14.828 -55.344 -56.188 1 59.5 567 SER B O 1
#

Secondary structure (DSSP, 8-state):
--TT-THHHHHHHHHHHHHH-SSSS--SS-HHHHHHHHHHHHH-GGGHHHHHHHHHHHHHHHS--HHHHHHHHHHHHHHHHHHHHHHHHHSGGG-TTSSHHHHHHHHTTTTHHHHHHHHHHHHHHHHHTTSS-GGGHHHHHHHHHHHHHHIIIIIHHHHHHHH-TT------HHHHHHHHHHHHHHHHHHHHHHHSSSS-TTTHHHHHHHHHHHHHHHHHHHHHHHHHHHHHHHHHTT-SSTT---TTT--HHHHHHHHHHHHHHHHHHHHHHHHHHHHHHHHHHHHHHHHHHHHHHHHHHHHHHHHHHHHHHHHHHHHHHHHHHHHHHHHHHHHTTS--SPP--TTEEEEEEEE-SSSS-SEEEEEEEETTTTEEEEEEEEESS-SHHHHHHHHHHHHTTHHHHH-TT-HHHHHHHHHHHHHHHHTT--EEEEEEEEETTT-EEEEEEEBSPPEEEE-TTS-EEEE------B-SSS-----EEEEE--TT-EEEEE-HHHHS-B-TT---B--HHHHHHHHHHTTTS-HHHHHHHHHHHHHHHHTSGGG--S-EEEEEEEE----/--TT-THHHHHHHHHHHHHH--SSS--SS-HHHHHHHHHHHHH-GGGHHHHHHHHHHHHHHHS--HHHHHHHHHHHHHHHHHHHHHHHHHSGGG-TTSSHHHHHHHHTTTTHHHHHHHHHHHHHHHHHTTSS-GGGHHHHHHHHHHHHHHIIIIIHHHHHHHH-TT------HHHHHHHHHHHHHHHHHHHHHHHSSSS-TTTHHHHHHHHHHHHHHHHHHHHHHHHHHHHHHHHHTT-SSTT---TT---HHHHHHHHHHHHHHHHHHHHHHHHHHHHHHHHHHHHHHHHHHHHHHHHHHHHHHHHHHHHHHHHHHHHHHHHHHHHHHHHHHHHTTS--SPP--TTEEEEEEEE-SSSS-SEEEEEEEETTTTEEEEEEEEESS-SHHHHHHHHHHHHTTHHHHH-TT-HHHHHHHHHHHHHHHHTT--EEEEEEEEETTT-EEEEEEEBSPPEEEE-TTS-EEEE------B-SSS-----EEEEE--TT-EEEEE-HHHHS-B-TT---B--HHHHHHHHHHTTTS-HHHHHHHHHHHHHHHHTSGGG--S-EEEEEEEE----

Sequence (1134 aa):
MDPHHPHWVFHLSTNWFNIAFLNSQVSPVWPPEGVGLSSLLLLGPVALPGIYLGATLANFYNNPHFQTAFIIGIGNTLSSYVNYRIIKRVTEKTDPLYSTKDLIYFLSIGTFPGSLISAVMGVTSLWYWDFLSSELYFNVFFTWFSGEMLGFLIVAPLLYVWFYPKSKLNLELSKQLELFLWIVIVYISGSIAFSDEWPLLFVPIPFVIVTSIRFRQFGATLSTVVLSFIAVTLTIEGKGVFARRDASGLSINDSLIFLDAFLFCISGIAYFLVTATRERERAQETSLKSLQVLNELKEQANEELEQKVLERTAVIEEQRIEIEKQLDMAKRIQESLFPQKEIIPNGVEILFKNIPMMKVGGDLYDIVWRHDKQELGVFICDVSGHGIPAALLSALVKTSLEKWKEDPSDLKESLESIRNQIIPNLREHFVTASFVHLHTESGALTFARAGHFPLFIIRKSGALVSLKPMGRIITPIFDILAEEEKFQLEKGDLIVMLTDGLTEARDPSSLQMFGEDKLLHLVRELRNQPLVQIQDEVFQSVIHLSGGIQAIQDDLTLGLIRYTGVSMDPHHPHWVFHLSTNWFNIAFLNSQVSPVWPPEGVGLSSLLLLGPVALPGIYLGATLANFYNNPHFQTAFIIGIGNTLSSYVNYRIIKRVTEKTDPLYSTKDLIYFLSIGTFPGSLISAVMGVTSLWYWDFLSSELYFNVFFTWFSGEMLGFLIVAPLLYVWFYPKSKLNLELSKQLELFLWIVIVYISGSIAFSDEWPLLFVPIPFVIVTSIRFRQFGATLSTVVLSFIAVTLTIEGKGVFARRDASGLSINDSLIFLDAFLFCISGIAYFLVTATRERERAQETSLKSLQVLNELKEQANEELEQKVLERTAVIEEQRIEIEKQLDMAKRIQESLFPQKEIIPNGVEILFKNIPMMKVGGDLYDIVWRHDKQELGVFICDVSGHGIPAALLSALVKTSLEKWKEDPSDLKESLESIRNQIIPNLREHFVTASFVHLHTESGALTFARAGHFPLFIIRKSGALVSLKPMGRIITPIFDILAEEEKFQLEKGDLIVMLTDGLTEARDPSSLQMFGEDKLLHLVRELRNQPLVQIQDEVFQSVIHLSGGIQAIQDDLTLGLIRYTGVS